Protein AF-A0A2J8A363-F1 (afdb_monomer_lite)

Secondary structure (DSSP, 8-state):
-----HHHHHHHHHHHHHHHHHHTT-S-EEEEEE-TT--HHHHHHHHHTT--EEEES-HHHHHHHGGGS-TT-EEEE-S---GGGHHHHHHH-TTEEEEEEE--HHHHHHHHHHHHHTT-SSPEEEEEEB-TT--TTS-SB-TTTHHHHHHHHHHH-TTEEEEEEE----TTS---HHHHHHHHHHHHHHHHHHT--GGGSEEEE--TTTHHHHHTTT-TTSHHHHHHHSS---HHHHHHHHHHHHHHHHHHHHHHHHHHHS---TT-EEESSTT-HHHHHHHHHHHHHHHTT-TTTHHHHHTGGGGS-GGGEEESSGGG-HHHHTT--GGGTHHHHHHHHHHHHHHHHHHHHHHHHHHHH-HHHHHHHHHHHHHHHHHHHTSTTTT--S-S---HHHHHHHHHHHHHHHHHHHHHHHHHHHHHHHHHHHHHHSS-TTTHHHHHHHHHHHHHHHHHHHHHHHHH--SHHHHHHHHHHHHHHGGGGGGG-PPPHHHHHHTT-HHHHHHHHHHHHHHTT-S--PPEEE-TTS-EEEPPPHHHHHHHHHHHTSPPPPPP-----------------------------------------PPPPPP-PPPPP-----PPP---PPPPHHHHHTSHHHHHHHHHHHHHHHHHHHHHHHHHHGGGGSSS-HHHHHHHHHHHHHHHHHHHHHHHHHH-HHHHHHHHHHHHHHHHHHHHHS-SSHHHHHHHHHHHHHHHHHHHHHHHHHHHHS-HHHHHHHHHHHHHHHHHHHHHHHHHHHHHHHTT-TTHHHHHHHHHHHHHHHHHHHTSPP-TT-----SHHHHHHHHHHHHHTTTS-----HHHHHHHHHHHHHHS-GGGG--EEEE---------

Foldseek 3Di:
DDDDALLNLFVVLVVLLVVLCVVQVFPDWDWEFECEPHDLVSVVSVVVSPDQHYEYADLVVCLVNQVVDDPSRAYEYDHADDLVCLLVCLQRHPRHQEYEDAADLSSLVSNLVSNVVSVDPAAHEYAFEEPLPPDPVDGGYHLVCLLVNLVCNVPVRPSYDHAAYEYDADPVLCRDLSSLVSRLVSLVVNCVSVVHDSQSHKYWDDFLSCVSVSSNPPPVVCNLLCVLPAFDDFPLLVLLLVLLLLLLLLLLQLLCLLLQQADDDLPFKAFPDCPPPLRVVLVVLQVVVVVVPDPVCSVVSSCSCLPPDPNGMATNCQQLHPCSWLVCDRVNVVLSLLLSLLLLLLQLVLLVPLVVVCLPPFLLVLLLVLLLLLLVLLLVLLDCQLPTGDPDDDDPVVVVSSVVSSVSSSVSSSNSSSSSNSNNVSSLVQSLLSGHPVCSLVSNLSSNLSNLVSLLVLLVLCVVPSRSSSSSNVSSVSSVVSNVSSVSGQTRLVSCVVVVNNVSSVVSSLVSSVSRPSPDGFDWDADPVGDTDGDPDVVVVVVVVVVVPPDDDDDDDDDDDDDDDDDDDDDDDDDDDDDDDDDDDDDDDDDDDDDDDDDDDDDDDDDDDDDDDDDDDDDDDAQDLVNLCVDPVSVLQLVLLLLLLLLLLLLQLQLLSCLSVAPDDSSVLSNLLSVLQVVLSVVLVVPCLPPFLLCLLLVLLLQLLVLLLVLLVDDHDPSNSVSSSSNNSSSSNSNSSSLVVLQLLDAPSCSVVSSSSSNSSNSVSSSCNSVQQVVCVVVVVHSNRSSNVSSVSSVVSSVSSVPDDTSRPPDHHHGPVVSVVVVVVVVVCVVDVDPDDPVVVVVVVVVVVVVPDPSSTIGRMMRHDDDPDDDD

Organism: NCBI:txid47790

InterPro domains:
  IPR001608 Alanine racemase, N-terminal [PF01168] (10-214)
  IPR005828 Major facilitator, sugar transporter-like [PF00083] (337-512)
  IPR011078 Pyridoxal phosphate homeostasis protein [MF_02087] (8-231)
  IPR011078 Pyridoxal phosphate homeostasis protein [PS01211] (75-89)
  IPR011078 Pyridoxal phosphate homeostasis protein [PTHR10146] (5-216)
  IPR011078 Pyridoxal phosphate homeostasis protein [TIGR00044] (10-215)
  IPR011701 Major facilitator superfamily [PF07690] (638-810)
  IPR020846 Major facilitator superfamily domain [PS50850] (286-809)
  IPR029066 PLP-binding barrel [G3DSA:3.20.20.10] (1-218)
  IPR029066 PLP-binding barrel [SSF51419] (6-215)
  IPR036259 MFS transporter superfamily [G3DSA:1.20.1250.20] (314-821)
  IPR036259 MFS transporter superfamily [SSF103473] (334-807)

Structure (mmCIF, N/CA/C/O backbone):
data_AF-A0A2J8A363-F1
#
_entry.id   AF-A0A2J8A363-F1
#
loop_
_atom_site.group_PDB
_atom_site.id
_atom_site.type_symbol
_atom_site.label_atom_id
_atom_site.label_alt_id
_atom_site.label_comp_id
_atom_site.label_asym_id
_atom_site.label_entity_id
_atom_site.label_seq_id
_atom_site.pdbx_PDB_ins_code
_atom_site.Cartn_x
_atom_site.Cartn_y
_atom_site.Cartn_z
_atom_site.occupancy
_atom_site.B_iso_or_equiv
_atom_site.auth_seq_id
_atom_site.auth_comp_id
_atom_site.auth_asym_id
_atom_site.auth_atom_id
_atom_site.pdbx_PDB_model_num
ATOM 1 N N . MET A 1 1 ? -7.528 1.559 -42.528 1.00 31.50 1 MET A N 1
ATOM 2 C CA . MET A 1 1 ? -6.418 2.535 -42.470 1.00 31.50 1 MET A CA 1
ATOM 3 C C . MET A 1 1 ? -5.769 2.551 -43.843 1.00 31.50 1 MET A C 1
ATOM 5 O O . MET A 1 1 ? -5.658 1.481 -44.422 1.00 31.50 1 MET A O 1
ATOM 9 N N . ALA A 1 2 ? -5.464 3.729 -44.393 1.00 33.03 2 ALA A N 1
ATOM 10 C CA . ALA A 1 2 ? -4.837 3.859 -45.708 1.00 33.03 2 ALA A CA 1
ATOM 11 C C . ALA A 1 2 ? -3.410 3.292 -45.678 1.00 33.03 2 ALA A C 1
ATOM 13 O O . ALA A 1 2 ? -2.683 3.526 -44.712 1.00 33.03 2 ALA A O 1
ATOM 14 N N . ASP A 1 3 ? -3.056 2.542 -46.718 1.00 41.78 3 ASP A N 1
ATOM 15 C CA . ASP A 1 3 ? -1.740 1.945 -46.937 1.00 41.78 3 ASP A CA 1
ATOM 16 C C . ASP A 1 3 ? -0.675 3.060 -46.918 1.00 41.78 3 ASP A C 1
ATOM 18 O O . ASP A 1 3 ? -0.678 3.946 -47.776 1.00 41.78 3 ASP A O 1
ATOM 22 N N . ARG A 1 4 ? 0.166 3.117 -45.876 1.00 57.66 4 ARG A N 1
ATOM 23 C CA . ARG A 1 4 ? 1.253 4.109 -45.796 1.00 57.66 4 ARG A CA 1
ATOM 24 C C . ARG A 1 4 ? 2.393 3.620 -46.685 1.00 57.66 4 ARG A C 1
ATOM 26 O O . ARG A 1 4 ? 2.929 2.545 -46.437 1.00 57.66 4 ARG A O 1
ATOM 33 N N . THR A 1 5 ? 2.772 4.414 -47.683 1.00 73.62 5 THR A N 1
ATOM 34 C CA . THR A 1 5 ? 3.868 4.074 -48.602 1.00 73.62 5 THR A CA 1
ATOM 35 C C . THR A 1 5 ? 5.231 4.113 -47.887 1.00 73.62 5 THR A C 1
ATOM 37 O O . THR A 1 5 ? 5.387 4.794 -46.863 1.00 73.62 5 THR A O 1
ATOM 40 N N . VAL A 1 6 ? 6.229 3.383 -48.399 1.00 74.69 6 VAL A N 1
ATOM 41 C CA . VAL A 1 6 ? 7.568 3.273 -47.784 1.00 74.69 6 VAL A CA 1
ATOM 42 C C . VAL A 1 6 ? 8.252 4.640 -47.696 1.00 74.69 6 VAL A C 1
ATOM 44 O O . VAL A 1 6 ? 8.905 4.941 -46.695 1.00 74.69 6 VAL A O 1
ATOM 47 N N . ALA A 1 7 ? 8.039 5.508 -48.688 1.00 73.19 7 ALA A N 1
ATOM 48 C CA . ALA A 1 7 ? 8.581 6.864 -48.706 1.00 73.19 7 ALA A CA 1
ATOM 49 C C . ALA A 1 7 ? 8.109 7.717 -47.511 1.00 73.19 7 ALA A C 1
ATOM 51 O O . ALA A 1 7 ? 8.906 8.442 -46.913 1.00 73.19 7 ALA A O 1
ATOM 52 N N . VAL A 1 8 ? 6.834 7.606 -47.120 1.00 74.88 8 VAL A N 1
ATOM 53 C CA . VAL A 1 8 ? 6.274 8.359 -45.982 1.00 74.88 8 VAL A CA 1
ATOM 54 C C . VAL A 1 8 ? 6.848 7.853 -44.658 1.00 74.88 8 VAL A C 1
ATOM 56 O O . VAL A 1 8 ? 7.204 8.653 -43.794 1.00 74.88 8 VAL A O 1
ATOM 59 N N . ALA A 1 9 ? 6.986 6.533 -44.504 1.00 74.56 9 ALA A N 1
ATOM 60 C CA . ALA A 1 9 ? 7.586 5.937 -43.310 1.00 74.56 9 ALA A CA 1
ATOM 61 C C . ALA A 1 9 ? 9.069 6.322 -43.156 1.00 74.56 9 ALA A C 1
ATOM 63 O O . ALA A 1 9 ? 9.520 6.644 -42.057 1.00 74.56 9 ALA A O 1
ATOM 64 N N . LEU A 1 10 ? 9.819 6.350 -44.261 1.00 79.88 10 LEU A N 1
ATOM 65 C CA . LEU A 1 10 ? 11.217 6.775 -44.270 1.00 79.88 10 LEU A CA 1
ATOM 66 C C . LEU A 1 10 ? 11.376 8.244 -43.846 1.00 79.88 10 LEU A C 1
ATOM 68 O O . LEU A 1 10 ? 12.250 8.557 -43.038 1.00 79.88 10 LEU A O 1
ATOM 72 N N . GLN A 1 11 ? 10.528 9.141 -44.358 1.00 80.31 11 GLN A N 1
ATOM 73 C CA . GLN A 1 11 ? 10.556 10.561 -43.990 1.00 80.31 11 GLN A CA 1
ATOM 74 C C . GLN A 1 11 ? 10.244 10.789 -42.506 1.00 80.31 11 GLN A C 1
ATOM 76 O O . GLN A 1 11 ? 10.909 11.605 -41.864 1.00 80.31 11 GLN A O 1
ATOM 81 N N . ASP A 1 12 ? 9.282 10.050 -41.949 1.00 80.00 12 ASP A N 1
ATOM 82 C CA . ASP A 1 12 ? 8.951 10.110 -40.523 1.00 80.00 12 ASP A CA 1
ATOM 83 C C . ASP A 1 12 ? 10.157 9.721 -39.655 1.00 80.00 12 ASP A C 1
ATOM 85 O O . ASP A 1 12 ? 10.563 10.474 -38.765 1.00 80.00 12 ASP A O 1
ATOM 89 N N . VAL A 1 13 ? 10.819 8.608 -39.982 1.00 78.88 13 VAL A N 1
ATOM 90 C CA . VAL A 1 13 ? 12.004 8.147 -39.246 1.00 78.88 13 VAL A CA 1
ATOM 91 C C . VAL A 1 13 ? 13.179 9.112 -39.389 1.00 78.88 13 VAL A C 1
ATOM 93 O O . VAL A 1 13 ? 13.802 9.452 -38.385 1.00 78.88 13 VAL A O 1
ATOM 96 N N . LEU A 1 14 ? 13.450 9.636 -40.587 1.00 81.00 14 LEU A N 1
ATOM 97 C CA . LEU A 1 14 ? 14.482 10.663 -40.783 1.00 81.00 14 LEU A CA 1
ATOM 98 C C . LEU A 1 14 ? 14.213 11.918 -39.938 1.00 81.00 14 LEU A C 1
ATOM 100 O O . LEU A 1 14 ? 15.146 12.487 -39.365 1.00 81.00 14 LEU A O 1
ATOM 104 N N . SER A 1 15 ? 12.947 12.332 -39.816 1.00 81.88 15 SER A N 1
ATOM 105 C CA . SER A 1 15 ? 12.561 13.480 -38.991 1.00 81.88 15 SER A CA 1
ATOM 106 C C . SER A 1 15 ? 12.807 13.229 -37.497 1.00 81.88 15 SER A C 1
ATOM 108 O O . SER A 1 15 ? 13.371 14.087 -36.814 1.00 81.88 15 SER A O 1
ATOM 110 N N . ARG A 1 16 ? 12.475 12.030 -37.001 1.00 81.44 16 ARG A N 1
ATOM 111 C CA . ARG A 1 16 ? 12.703 11.616 -35.608 1.00 81.44 16 ARG A CA 1
ATOM 112 C C . ARG A 1 16 ? 14.188 11.481 -35.289 1.00 81.44 16 ARG A C 1
ATOM 114 O O . ARG A 1 16 ? 14.630 11.964 -34.249 1.00 81.44 16 ARG A O 1
ATOM 121 N N . VAL A 1 17 ? 14.970 10.898 -36.201 1.00 79.06 17 VAL A N 1
ATOM 122 C CA . VAL A 1 17 ? 16.433 10.804 -36.084 1.00 79.06 17 VAL A CA 1
ATOM 123 C C . VAL A 1 17 ? 17.048 12.197 -35.993 1.00 79.06 17 VAL A C 1
ATOM 125 O O . VAL A 1 17 ? 17.862 12.440 -35.105 1.00 79.06 17 VAL A O 1
ATOM 128 N N . LYS A 1 18 ? 16.623 13.137 -36.848 1.00 81.19 18 LYS A N 1
ATOM 129 C CA . LYS A 1 18 ? 17.110 14.522 -36.814 1.00 81.19 18 LYS A CA 1
ATOM 130 C C . LYS A 1 18 ? 16.808 15.204 -35.476 1.00 81.19 18 LYS A C 1
ATOM 132 O O . LYS A 1 18 ? 17.709 15.777 -34.875 1.00 81.19 18 LYS A O 1
ATOM 137 N N . GLN A 1 19 ? 15.577 15.093 -34.977 1.00 80.19 19 GLN A N 1
ATOM 138 C CA . GLN A 1 19 ? 15.199 15.671 -33.681 1.00 80.19 19 GLN A CA 1
ATOM 139 C C . GLN A 1 19 ? 15.979 15.052 -32.513 1.00 80.19 19 GLN A C 1
ATOM 141 O O . GLN A 1 19 ? 16.395 15.765 -31.602 1.00 80.19 19 GLN A O 1
ATOM 146 N N . ALA A 1 20 ? 16.174 13.731 -32.519 1.00 73.56 20 ALA A N 1
ATOM 147 C CA . ALA A 1 20 ? 16.943 13.040 -31.489 1.00 73.56 20 ALA A CA 1
ATOM 148 C C . ALA A 1 20 ? 18.429 13.438 -31.528 1.00 73.56 20 ALA A C 1
ATOM 150 O O . ALA A 1 20 ? 19.021 13.691 -30.481 1.00 73.56 20 ALA A O 1
ATOM 151 N N . ALA A 1 21 ? 19.008 13.568 -32.725 1.00 73.88 21 ALA A N 1
ATOM 152 C CA . ALA A 1 21 ? 20.378 14.032 -32.920 1.00 73.88 21 ALA A CA 1
ATOM 153 C C . ALA A 1 21 ? 20.579 15.474 -32.424 1.00 73.88 21 ALA A C 1
ATOM 155 O O . ALA A 1 21 ? 21.535 15.738 -31.698 1.00 73.88 21 ALA A O 1
ATOM 156 N N . GLU A 1 22 ? 19.652 16.384 -32.748 1.00 76.38 22 GLU A N 1
ATOM 157 C CA . GLU A 1 22 ? 19.677 17.779 -32.287 1.00 76.38 22 GLU A CA 1
ATOM 158 C C . GLU A 1 22 ? 19.607 17.875 -30.756 1.00 76.38 22 GLU A C 1
ATOM 160 O O . GLU A 1 22 ? 20.394 18.601 -30.151 1.00 76.38 22 GLU A O 1
ATOM 165 N N . ARG A 1 23 ? 18.718 17.102 -30.111 1.00 70.25 23 ARG A N 1
ATOM 166 C CA . ARG A 1 23 ? 18.613 17.053 -28.640 1.00 70.25 23 ARG A CA 1
ATOM 167 C C . ARG A 1 23 ? 19.884 16.532 -27.974 1.00 70.25 23 ARG A C 1
ATOM 169 O O . ARG A 1 23 ? 20.234 17.013 -26.905 1.00 70.25 23 ARG A O 1
ATOM 176 N N . ALA A 1 24 ? 20.554 15.572 -28.605 1.00 63.62 24 ALA A N 1
ATOM 177 C CA . ALA A 1 24 ? 21.798 14.987 -28.115 1.00 63.62 24 ALA A CA 1
ATOM 178 C C . ALA A 1 24 ? 23.052 15.804 -28.490 1.00 63.62 24 ALA A C 1
ATOM 180 O O . ALA A 1 24 ? 24.164 15.375 -28.195 1.00 63.62 24 ALA A O 1
ATOM 181 N N . GLY A 1 25 ? 22.912 16.944 -29.182 1.00 63.28 25 GLY A N 1
ATOM 182 C CA . GLY A 1 25 ? 24.051 17.750 -29.639 1.00 63.28 25 GLY A CA 1
ATOM 183 C C . GLY A 1 25 ? 24.936 17.054 -30.683 1.00 63.28 25 GLY A C 1
ATOM 184 O O . GLY A 1 25 ? 26.102 17.412 -30.842 1.00 63.28 25 GLY A O 1
ATOM 185 N N . ARG A 1 26 ? 24.410 16.052 -31.401 1.00 66.69 26 ARG A N 1
ATOM 186 C CA . ARG A 1 26 ? 25.168 15.240 -32.363 1.00 66.69 26 ARG A CA 1
ATOM 187 C C . ARG A 1 26 ? 25.042 15.801 -33.774 1.00 66.69 26 ARG A C 1
ATOM 189 O O . ARG A 1 26 ? 23.958 15.848 -34.345 1.00 66.69 26 ARG A O 1
ATOM 196 N N . ALA A 1 27 ? 26.176 16.183 -34.357 1.00 54.50 27 ALA A N 1
ATOM 197 C CA . ALA A 1 27 ? 26.213 16.816 -35.674 1.00 54.50 27 ALA A CA 1
ATOM 198 C C . ALA A 1 27 ? 26.022 15.837 -36.851 1.00 54.50 27 ALA A C 1
ATOM 200 O O . ALA A 1 27 ? 25.611 16.274 -37.924 1.00 54.50 27 ALA A O 1
ATOM 201 N N . GLN A 1 28 ? 26.325 14.537 -36.691 1.00 66.06 28 GLN A N 1
ATOM 202 C CA . GLN A 1 28 ? 26.264 13.558 -37.788 1.00 66.06 28 GLN A CA 1
ATOM 203 C C . GLN A 1 28 ? 25.742 12.194 -37.330 1.00 66.06 28 GLN A C 1
ATOM 205 O O . GLN A 1 28 ? 26.321 11.540 -36.465 1.00 66.06 28 GLN A O 1
ATOM 210 N N . VAL A 1 29 ? 24.638 11.768 -37.946 1.00 76.69 29 VAL A N 1
ATOM 211 C CA . VAL A 1 29 ? 23.947 10.509 -37.667 1.00 76.69 29 VAL A CA 1
ATOM 212 C C . VAL A 1 29 ? 23.591 9.846 -38.996 1.00 76.69 29 VAL A C 1
ATOM 214 O O . VAL A 1 29 ? 22.963 10.478 -39.847 1.00 76.69 29 VAL A O 1
ATOM 217 N N . ARG A 1 30 ? 24.000 8.587 -39.198 1.00 84.38 30 ARG A N 1
ATOM 218 C CA . ARG A 1 30 ? 23.746 7.836 -40.438 1.00 84.38 30 ARG A CA 1
ATOM 219 C C . ARG A 1 30 ? 22.626 6.825 -40.234 1.00 84.38 30 ARG A C 1
ATOM 221 O O . ARG A 1 30 ? 22.741 5.944 -39.389 1.00 84.38 30 ARG A O 1
ATOM 228 N N . LEU A 1 31 ? 21.587 6.927 -41.057 1.00 85.00 31 LEU A N 1
ATOM 229 C CA . LEU A 1 31 ? 20.489 5.969 -41.117 1.00 85.00 31 LEU A CA 1
ATOM 230 C C . LEU A 1 31 ? 20.816 4.826 -42.090 1.00 85.00 31 LEU A C 1
ATOM 232 O O . LEU A 1 31 ? 20.974 5.070 -43.288 1.00 85.00 31 LEU A O 1
ATOM 236 N N . VAL A 1 32 ? 20.846 3.585 -41.605 1.00 85.81 32 VAL A N 1
ATOM 237 C CA . VAL A 1 32 ? 20.904 2.373 -42.437 1.00 85.81 32 VAL A CA 1
ATOM 238 C C . VAL A 1 32 ? 19.498 1.767 -42.536 1.00 85.81 32 VAL A C 1
ATOM 240 O O . VAL A 1 32 ? 18.895 1.405 -41.522 1.00 85.81 32 VAL A O 1
ATOM 243 N N . ALA A 1 33 ? 18.951 1.674 -43.753 1.00 85.81 33 ALA A N 1
ATOM 244 C CA . ALA A 1 33 ? 17.621 1.109 -43.998 1.00 85.81 33 ALA A CA 1
ATOM 245 C C . ALA A 1 33 ? 17.704 -0.416 -44.168 1.00 85.81 33 ALA A C 1
ATOM 247 O O . ALA A 1 33 ? 18.411 -0.904 -45.048 1.00 85.81 33 ALA A O 1
ATOM 248 N N . VAL A 1 34 ? 17.001 -1.178 -43.329 1.00 85.75 34 VAL A N 1
ATOM 249 C CA . VAL A 1 34 ? 17.110 -2.645 -43.298 1.00 85.75 34 VAL A CA 1
ATOM 250 C C . VAL A 1 34 ? 16.150 -3.276 -44.308 1.00 85.75 34 VAL A C 1
ATOM 252 O O . VAL A 1 34 ? 14.951 -3.024 -44.278 1.00 85.75 34 VAL A O 1
ATOM 255 N N . SER A 1 35 ? 16.674 -4.126 -45.188 1.00 84.31 35 SER A N 1
ATOM 256 C CA . SER A 1 35 ? 15.953 -4.661 -46.354 1.00 84.31 35 SER A CA 1
ATOM 257 C C . SER A 1 35 ? 15.455 -6.106 -46.225 1.00 84.31 35 SER A C 1
ATOM 259 O O . SER A 1 35 ? 14.740 -6.584 -47.114 1.00 84.31 35 SER A O 1
ATOM 261 N N . LYS A 1 36 ? 15.764 -6.791 -45.115 1.00 81.31 36 LYS A N 1
ATOM 262 C CA . LYS A 1 36 ? 15.378 -8.192 -44.868 1.00 81.31 36 LYS A CA 1
ATOM 263 C C . LYS A 1 36 ? 13.883 -8.409 -45.110 1.00 81.31 36 LYS A C 1
ATOM 265 O O . LYS A 1 36 ? 13.064 -7.622 -44.632 1.00 81.31 36 LYS A O 1
ATOM 270 N N . THR A 1 37 ? 13.502 -9.483 -45.800 1.00 78.75 37 THR A N 1
ATOM 271 C CA . THR A 1 37 ? 12.094 -9.852 -46.076 1.00 78.75 37 THR A CA 1
ATOM 272 C C . THR A 1 37 ? 11.285 -8.839 -46.903 1.00 78.75 37 THR A C 1
ATOM 274 O O . THR A 1 37 ? 10.077 -9.012 -47.069 1.00 78.75 37 THR A O 1
ATOM 277 N N . LYS A 1 38 ? 11.914 -7.777 -47.431 1.00 80.81 38 LYS A N 1
ATOM 278 C CA . LYS A 1 38 ? 11.252 -6.773 -48.277 1.00 80.81 38 LYS A CA 1
ATOM 279 C C . LYS A 1 38 ? 11.517 -7.018 -49.761 1.00 80.81 38 LYS A C 1
ATOM 281 O O . LYS A 1 38 ? 12.641 -7.385 -50.118 1.00 80.81 38 LYS A O 1
ATOM 286 N N . PRO A 1 39 ? 10.501 -6.816 -50.617 1.00 82.88 39 PRO A N 1
ATOM 287 C CA . PRO A 1 39 ? 10.638 -6.997 -52.054 1.00 82.88 39 PRO A CA 1
ATOM 288 C C . PRO A 1 39 ? 11.412 -5.820 -52.676 1.00 82.88 39 PRO A C 1
ATOM 290 O O . PRO A 1 39 ? 11.498 -4.745 -52.078 1.00 82.88 39 PRO A O 1
ATOM 293 N N . VAL A 1 40 ? 11.996 -6.017 -53.863 1.00 85.56 40 VAL A N 1
ATOM 294 C CA . VAL A 1 40 ? 12.874 -5.025 -54.521 1.00 85.56 40 VAL A CA 1
ATOM 295 C C . VAL A 1 40 ? 12.144 -3.705 -54.775 1.00 85.56 40 VAL A C 1
ATOM 297 O O . VAL A 1 40 ? 12.739 -2.640 -54.643 1.00 85.56 40 VAL A O 1
ATOM 300 N N . GLU A 1 41 ? 10.842 -3.754 -55.047 1.00 83.75 41 GLU A N 1
ATOM 301 C CA . GLU A 1 41 ? 9.996 -2.586 -55.295 1.00 83.75 41 GLU A CA 1
ATOM 302 C C . GLU A 1 41 ? 9.966 -1.638 -54.087 1.00 83.75 41 GLU A C 1
ATOM 304 O O . GLU A 1 41 ? 10.048 -0.423 -54.250 1.00 83.75 41 GLU A O 1
ATOM 309 N N . ALA A 1 42 ? 9.932 -2.183 -52.866 1.00 82.06 42 ALA A N 1
ATOM 310 C CA . ALA A 1 42 ? 9.963 -1.389 -51.638 1.00 82.06 42 ALA A CA 1
ATOM 311 C C . ALA A 1 42 ? 11.329 -0.712 -51.421 1.00 82.06 42 ALA A C 1
ATOM 313 O O . ALA A 1 42 ? 11.401 0.404 -50.903 1.00 82.06 42 ALA A O 1
ATOM 314 N N . LEU A 1 43 ? 12.421 -1.371 -51.825 1.00 84.50 43 LEU A N 1
ATOM 315 C CA . LEU A 1 43 ? 13.767 -0.792 -51.772 1.00 84.50 43 LEU A CA 1
ATOM 316 C C . LEU A 1 43 ? 13.932 0.301 -52.832 1.00 84.50 43 LEU A C 1
ATOM 318 O O . LEU A 1 43 ? 14.541 1.329 -52.543 1.00 84.50 43 LEU A O 1
ATOM 322 N N . GLN A 1 44 ? 13.366 0.100 -54.025 1.00 84.38 44 GLN A N 1
ATOM 323 C CA . GLN A 1 44 ? 13.356 1.104 -55.083 1.00 84.38 44 GLN A CA 1
ATOM 324 C C . GLN A 1 44 ? 12.570 2.348 -54.648 1.00 84.38 44 GLN A C 1
ATOM 326 O O . GLN A 1 44 ? 13.063 3.457 -54.816 1.00 84.38 44 GLN A O 1
ATOM 331 N N . GLU A 1 45 ? 11.421 2.184 -53.983 1.00 83.62 45 GLU A N 1
ATOM 332 C CA . GLU A 1 45 ? 10.656 3.313 -53.436 1.00 83.62 45 GLU A CA 1
ATOM 333 C C . GLU A 1 45 ? 11.461 4.105 -52.385 1.00 83.62 45 GLU A C 1
ATOM 335 O O . GLU A 1 45 ? 11.500 5.336 -52.414 1.00 83.62 45 GLU A O 1
ATOM 340 N N . ALA A 1 46 ? 12.161 3.414 -51.476 1.00 84.06 46 ALA A N 1
ATOM 341 C CA . ALA A 1 46 ? 13.047 4.062 -50.504 1.00 84.06 46 ALA A CA 1
ATOM 342 C C . ALA A 1 46 ? 14.242 4.766 -51.178 1.00 84.06 46 ALA A C 1
ATOM 344 O O . ALA A 1 46 ? 14.660 5.843 -50.743 1.00 84.06 46 ALA A O 1
ATOM 345 N N . TYR A 1 47 ? 14.789 4.172 -52.243 1.00 87.31 47 TYR A N 1
ATOM 346 C CA . TYR A 1 47 ? 15.865 4.757 -53.040 1.00 87.31 47 TYR A CA 1
ATOM 347 C C . TYR A 1 47 ? 15.411 6.036 -53.753 1.00 87.31 47 TYR A C 1
ATOM 349 O O . TYR A 1 47 ? 16.101 7.061 -53.689 1.00 87.31 47 TYR A O 1
ATOM 357 N N . ASP A 1 48 ? 14.236 6.005 -54.380 1.00 86.19 48 ASP A N 1
ATOM 358 C CA . ASP A 1 48 ? 13.637 7.151 -55.065 1.00 86.19 48 ASP A CA 1
ATOM 359 C C . ASP A 1 48 ? 13.316 8.281 -54.070 1.00 86.19 48 ASP A C 1
ATOM 361 O O . ASP A 1 48 ? 13.454 9.460 -54.395 1.00 86.19 48 ASP A O 1
ATOM 365 N N . ALA A 1 49 ? 13.004 7.931 -52.816 1.00 83.44 49 ALA A N 1
ATOM 366 C CA . ALA A 1 49 ? 12.844 8.863 -51.698 1.00 83.44 49 ALA A CA 1
ATOM 367 C C . ALA A 1 49 ? 14.171 9.412 -51.120 1.00 83.44 49 ALA A C 1
ATOM 369 O O . ALA A 1 49 ? 14.151 10.198 -50.171 1.00 83.44 49 ALA A O 1
ATOM 370 N N . GLY A 1 50 ? 15.323 9.036 -51.687 1.00 86.19 50 GLY A N 1
ATOM 371 C CA . GLY A 1 50 ? 16.641 9.587 -51.349 1.00 86.19 50 GLY A CA 1
ATOM 372 C C . GLY A 1 50 ? 17.516 8.708 -50.451 1.00 86.19 50 GLY A C 1
ATOM 373 O O . GLY A 1 50 ? 18.662 9.078 -50.189 1.00 86.19 50 GLY A O 1
ATOM 374 N N . GLN A 1 51 ? 17.048 7.535 -50.008 1.00 88.31 51 GLN A N 1
ATOM 375 C CA . GLN A 1 51 ? 17.889 6.609 -49.245 1.00 88.31 51 GLN A CA 1
ATOM 376 C C . GLN A 1 51 ? 18.985 6.024 -50.144 1.00 88.31 51 GLN A C 1
ATOM 378 O O . GLN A 1 51 ? 18.746 5.640 -51.289 1.00 88.31 51 GLN A O 1
ATOM 383 N N . ARG A 1 52 ? 20.216 5.950 -49.633 1.00 89.38 52 ARG A N 1
ATOM 384 C CA . ARG A 1 52 ? 21.354 5.359 -50.361 1.00 89.38 52 ARG A CA 1
ATOM 385 C C . ARG A 1 52 ? 22.052 4.235 -49.610 1.00 89.38 52 ARG A C 1
ATOM 387 O O . ARG A 1 52 ? 22.726 3.434 -50.248 1.00 89.38 52 ARG A O 1
ATOM 394 N N . VAL A 1 53 ? 21.896 4.162 -48.288 1.00 89.44 53 VAL A N 1
ATOM 395 C CA . VAL A 1 53 ? 22.565 3.166 -47.440 1.00 89.44 53 VAL A CA 1
ATOM 396 C C . VAL A 1 53 ? 21.568 2.091 -47.020 1.00 89.44 53 VAL A C 1
ATOM 398 O O . VAL A 1 53 ? 20.601 2.387 -46.314 1.00 89.44 53 VAL A O 1
ATOM 401 N N . PHE A 1 54 ? 21.802 0.850 -47.436 1.00 88.88 54 PHE A N 1
ATOM 402 C CA . PHE A 1 54 ? 20.912 -0.274 -47.143 1.00 88.88 54 PHE A CA 1
ATOM 403 C C . PHE A 1 54 ? 21.653 -1.388 -46.408 1.00 88.88 54 PHE A C 1
ATOM 405 O O . PHE A 1 54 ? 22.776 -1.745 -46.764 1.00 88.88 54 PHE A O 1
ATOM 412 N N . GLY A 1 55 ? 21.007 -1.932 -45.380 1.00 88.38 55 GLY A N 1
ATOM 413 C CA . GLY A 1 55 ? 21.468 -3.074 -44.601 1.00 88.38 55 GLY A CA 1
ATOM 414 C C . GLY A 1 55 ? 20.720 -4.344 -44.997 1.00 88.38 55 GLY A C 1
ATOM 415 O O . GLY A 1 55 ? 19.498 -4.311 -45.156 1.00 88.38 55 GLY A O 1
ATOM 416 N N . GLU A 1 56 ? 21.416 -5.470 -45.134 1.00 87.50 56 GLU A N 1
ATOM 417 C CA . GLU A 1 56 ? 20.782 -6.777 -45.361 1.00 87.50 56 GLU A CA 1
ATOM 418 C C . GLU A 1 56 ? 21.384 -7.863 -44.456 1.00 87.50 56 GLU A C 1
ATOM 420 O O . GLU A 1 56 ? 22.580 -7.862 -44.143 1.00 87.50 56 GLU A O 1
ATOM 425 N N . ASN A 1 57 ? 20.516 -8.775 -44.009 1.00 87.19 57 ASN A N 1
ATOM 426 C CA . ASN A 1 57 ? 20.829 -9.817 -43.036 1.00 87.19 57 ASN A CA 1
ATOM 427 C C . ASN A 1 57 ? 21.179 -11.145 -43.716 1.00 87.19 57 ASN A C 1
ATOM 429 O O . ASN A 1 57 ? 21.976 -11.923 -43.187 1.00 87.19 57 ASN A O 1
ATOM 433 N N . TYR A 1 58 ? 20.568 -11.434 -44.867 1.00 85.38 58 TYR A N 1
ATOM 434 C CA . TYR A 1 58 ? 20.708 -12.721 -45.541 1.00 85.38 58 TYR A CA 1
ATOM 435 C C . TYR A 1 58 ? 21.530 -12.591 -46.821 1.00 85.38 58 TYR A C 1
ATOM 437 O O . TYR A 1 58 ? 21.190 -11.834 -47.721 1.00 85.38 58 TYR A O 1
ATOM 445 N N . VAL A 1 59 ? 22.592 -13.400 -46.935 1.00 86.56 59 VAL A N 1
ATOM 446 C CA . VAL A 1 59 ? 23.487 -13.393 -48.109 1.00 86.56 59 VAL A CA 1
ATOM 447 C C . VAL A 1 59 ? 22.725 -13.610 -49.418 1.00 86.56 59 VAL A C 1
ATOM 449 O O . VAL A 1 59 ? 23.006 -12.917 -50.383 1.00 86.56 59 VAL A O 1
ATOM 452 N N . GLN A 1 60 ? 21.768 -14.543 -49.462 1.00 85.88 60 GLN A N 1
ATOM 453 C CA . GLN A 1 60 ? 21.038 -14.825 -50.706 1.00 85.88 60 GLN A CA 1
ATOM 454 C C . GLN A 1 60 ? 20.126 -13.663 -51.107 1.00 85.88 60 GLN A C 1
ATOM 456 O O . GLN A 1 60 ? 20.211 -13.203 -52.236 1.00 85.88 60 GLN A O 1
ATOM 461 N N . GLU A 1 61 ? 19.357 -13.107 -50.163 1.00 86.75 61 GLU A N 1
ATOM 462 C CA . GLU A 1 61 ? 18.539 -11.918 -50.440 1.00 86.75 61 GLU A CA 1
ATOM 463 C C . GLU A 1 61 ? 19.398 -10.737 -50.907 1.00 86.75 61 GLU A C 1
ATOM 465 O O . GLU A 1 61 ? 19.005 -10.017 -51.819 1.00 86.75 61 GLU A O 1
ATOM 470 N N . MET A 1 62 ? 20.592 -10.559 -50.332 1.00 85.56 62 MET A N 1
ATOM 471 C CA . MET A 1 62 ? 21.527 -9.524 -50.773 1.00 85.56 62 MET A CA 1
ATOM 472 C C . MET A 1 62 ? 21.985 -9.748 -52.222 1.00 85.56 62 MET A C 1
ATOM 474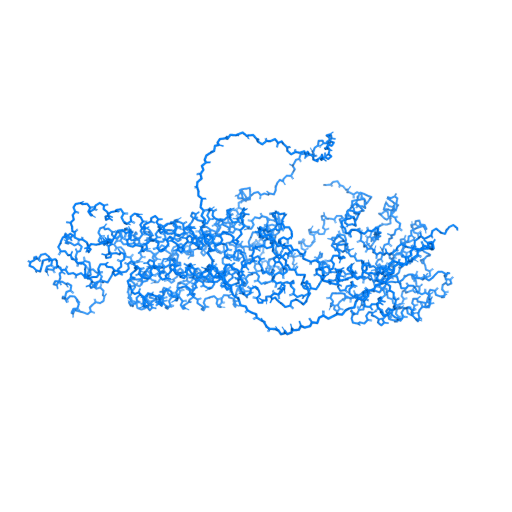 O O . MET A 1 62 ? 21.979 -8.803 -53.008 1.00 85.56 62 MET A O 1
ATOM 478 N N . LEU A 1 63 ? 22.359 -10.980 -52.583 1.00 87.50 63 LEU A N 1
ATOM 479 C CA . LEU A 1 63 ? 22.806 -11.330 -53.938 1.00 87.50 63 LEU A CA 1
ATOM 480 C C . LEU A 1 63 ? 21.688 -11.206 -54.982 1.00 87.50 63 LEU A C 1
ATOM 482 O O . LEU A 1 63 ? 21.975 -10.857 -56.124 1.00 87.50 63 LEU A O 1
ATOM 486 N N . ASP A 1 64 ? 20.437 -11.438 -54.587 1.00 87.00 64 ASP A N 1
ATOM 487 C CA . ASP A 1 64 ? 19.273 -11.300 -55.466 1.00 87.00 64 ASP A CA 1
ATOM 488 C C . ASP A 1 64 ? 18.866 -9.826 -55.653 1.00 87.00 64 ASP A C 1
ATOM 490 O O . ASP A 1 64 ? 18.541 -9.398 -56.762 1.00 87.00 64 ASP A O 1
ATOM 494 N N . LYS A 1 65 ? 18.905 -9.019 -54.581 1.00 87.88 65 LYS A N 1
ATOM 495 C CA . LYS A 1 65 ? 18.444 -7.616 -54.591 1.00 87.88 65 LYS A CA 1
ATOM 496 C C . LYS A 1 65 ? 19.484 -6.642 -55.136 1.00 87.88 65 LYS A C 1
ATOM 498 O O . LYS A 1 65 ? 19.127 -5.680 -55.813 1.00 87.88 65 LYS A O 1
ATOM 503 N N . ALA A 1 66 ? 20.765 -6.850 -54.837 1.00 85.31 66 ALA A N 1
ATOM 504 C CA . ALA A 1 66 ? 21.811 -5.886 -55.173 1.00 85.31 66 ALA A CA 1
ATOM 505 C C . ALA A 1 66 ? 21.981 -5.619 -56.680 1.00 85.31 66 ALA A C 1
ATOM 507 O O . ALA A 1 66 ? 22.150 -4.451 -57.030 1.00 85.31 66 ALA A O 1
ATOM 508 N N . PRO A 1 67 ? 21.894 -6.619 -57.583 1.00 86.50 67 PRO A N 1
ATOM 509 C CA . PRO A 1 67 ? 21.950 -6.379 -59.026 1.00 86.50 67 PRO A CA 1
ATOM 510 C C . PRO A 1 67 ? 20.720 -5.647 -59.578 1.00 86.50 67 PRO A C 1
ATOM 512 O O . PRO A 1 67 ? 20.810 -5.039 -60.643 1.00 86.50 67 PRO A O 1
ATOM 515 N N . ALA A 1 68 ? 19.581 -5.733 -58.882 1.00 86.19 68 ALA A N 1
ATOM 516 C CA . ALA A 1 68 ? 18.315 -5.136 -59.299 1.00 86.19 68 ALA A CA 1
ATOM 517 C C . ALA A 1 68 ? 18.182 -3.654 -58.903 1.00 86.19 68 ALA A C 1
ATOM 519 O O . ALA A 1 68 ? 17.316 -2.964 -59.436 1.00 86.19 68 ALA A O 1
ATOM 520 N N . LEU A 1 69 ? 19.037 -3.159 -58.002 1.00 87.38 69 LEU A N 1
ATOM 521 C CA . LEU A 1 69 ? 19.056 -1.762 -57.571 1.00 87.38 69 LEU A CA 1
ATOM 522 C C . LEU A 1 69 ? 20.137 -0.932 -58.287 1.00 87.38 69 LEU A C 1
ATOM 524 O O . LEU A 1 69 ? 21.120 -1.476 -58.801 1.00 87.38 69 LEU A O 1
ATOM 528 N N . PRO A 1 70 ? 19.998 0.407 -58.301 1.00 89.00 70 PRO A N 1
ATOM 529 C CA . PRO A 1 70 ? 21.004 1.308 -58.853 1.00 89.00 70 PRO A CA 1
ATOM 530 C C . PRO A 1 70 ? 22.399 1.140 -58.228 1.00 89.00 70 PRO A C 1
ATOM 532 O O . PRO A 1 70 ? 22.560 0.838 -57.045 1.00 89.00 70 PRO A O 1
ATOM 535 N N . ARG A 1 71 ? 23.444 1.372 -59.035 1.00 84.50 71 ARG A N 1
ATOM 536 C CA . ARG A 1 71 ? 24.848 1.099 -58.664 1.00 84.50 71 ARG A CA 1
ATOM 537 C C . ARG A 1 71 ? 25.425 2.027 -57.587 1.00 84.50 71 ARG A C 1
ATOM 539 O O . ARG A 1 71 ? 26.468 1.702 -57.032 1.00 84.50 71 ARG A O 1
ATOM 546 N N . ASP A 1 72 ? 24.788 3.161 -57.308 1.00 90.06 72 ASP A N 1
ATOM 547 C CA . ASP A 1 72 ? 25.185 4.117 -56.263 1.00 90.06 72 ASP A CA 1
ATOM 548 C C . ASP A 1 72 ? 24.648 3.751 -54.865 1.00 90.06 72 ASP A C 1
ATOM 550 O O . ASP A 1 72 ? 24.959 4.434 -53.886 1.00 90.06 72 ASP A O 1
ATOM 554 N N . VAL A 1 73 ? 23.873 2.665 -54.749 1.00 90.06 73 VAL A N 1
ATOM 555 C CA . VAL A 1 73 ? 23.489 2.084 -53.457 1.00 90.06 73 VAL A CA 1
ATOM 556 C C . VAL A 1 73 ? 24.730 1.597 -52.709 1.00 90.06 73 VAL A C 1
ATOM 558 O O . VAL A 1 73 ? 25.537 0.848 -53.257 1.00 90.06 73 VAL A O 1
ATOM 561 N N . ARG A 1 74 ? 24.851 1.985 -51.436 1.00 90.50 74 ARG A N 1
ATOM 562 C CA . ARG A 1 74 ? 25.897 1.536 -50.511 1.00 90.50 74 ARG A CA 1
ATOM 563 C C . ARG A 1 74 ? 25.356 0.400 -49.647 1.00 90.50 74 ARG A C 1
ATOM 565 O O . ARG A 1 74 ? 24.469 0.626 -48.821 1.00 90.50 74 ARG A O 1
ATOM 572 N N . TRP A 1 75 ? 25.893 -0.807 -49.819 1.00 91.31 75 TRP A N 1
ATOM 573 C CA . TRP A 1 75 ? 25.446 -1.979 -49.063 1.00 91.31 75 TRP A CA 1
ATOM 574 C C . TRP A 1 75 ? 26.246 -2.197 -47.785 1.00 91.31 75 TRP A C 1
ATOM 576 O O . TRP A 1 75 ? 27.481 -2.176 -47.788 1.00 91.31 75 TRP A O 1
ATOM 586 N N . HIS A 1 76 ? 25.516 -2.450 -46.704 1.00 91.31 76 HIS A N 1
ATOM 587 C CA . HIS A 1 76 ? 26.023 -2.871 -45.407 1.00 91.31 76 HIS A CA 1
ATOM 588 C C . HIS A 1 76 ? 25.530 -4.298 -45.123 1.00 91.31 76 HIS A C 1
ATOM 590 O O . HIS A 1 76 ? 24.334 -4.586 -45.201 1.00 91.31 76 HIS A O 1
ATOM 596 N N . PHE A 1 77 ? 26.439 -5.218 -44.798 1.00 91.12 77 PHE A N 1
ATOM 597 C CA . PHE A 1 77 ? 26.057 -6.554 -44.333 1.00 91.12 77 PHE A CA 1
ATOM 598 C C . PHE A 1 77 ? 25.930 -6.542 -42.807 1.00 91.12 77 PHE A C 1
ATOM 600 O O . PHE A 1 77 ? 26.925 -6.329 -42.113 1.00 91.12 77 PHE A O 1
ATOM 607 N N . ILE A 1 78 ? 24.712 -6.759 -42.300 1.00 87.50 78 ILE A N 1
ATOM 608 C CA . ILE A 1 78 ? 24.353 -6.602 -40.875 1.00 87.50 78 ILE A CA 1
ATOM 609 C C . ILE A 1 78 ? 23.838 -7.905 -40.227 1.00 87.50 78 ILE A C 1
ATOM 611 O O . ILE A 1 78 ? 23.411 -7.905 -39.074 1.00 87.50 78 ILE A O 1
ATOM 615 N N . GLY A 1 79 ? 23.863 -9.029 -40.953 1.00 85.31 79 GLY A N 1
ATOM 616 C CA . GLY A 1 79 ? 23.552 -10.367 -40.427 1.00 85.31 79 GLY A CA 1
ATOM 617 C C . GLY A 1 79 ? 24.805 -11.184 -40.102 1.00 85.31 79 GLY A C 1
ATOM 618 O O . GLY A 1 79 ? 25.905 -10.797 -40.456 1.00 85.31 79 GLY A O 1
ATOM 619 N N . HIS A 1 80 ? 24.676 -12.347 -39.458 1.00 86.75 80 HIS A N 1
ATOM 620 C CA . HIS A 1 80 ? 25.848 -13.180 -39.149 1.00 86.75 80 HIS A CA 1
ATOM 621 C C . HIS A 1 80 ? 26.495 -13.759 -40.425 1.00 86.75 80 HIS A C 1
ATOM 623 O O . HIS A 1 80 ? 25.894 -14.571 -41.141 1.00 86.75 80 HIS A O 1
ATOM 629 N N . LEU A 1 81 ? 27.741 -13.356 -40.711 1.00 87.75 81 LEU A N 1
ATOM 630 C CA . LEU A 1 81 ? 28.465 -13.777 -41.912 1.00 87.75 81 LEU A CA 1
ATOM 631 C C . LEU A 1 81 ? 29.219 -15.089 -41.682 1.00 87.75 81 LEU A C 1
ATOM 633 O O . LEU A 1 81 ? 30.309 -15.127 -41.114 1.00 87.75 81 LEU A O 1
ATOM 637 N N . GLN A 1 82 ? 28.680 -16.178 -42.221 1.00 85.19 82 GLN A N 1
ATOM 638 C CA . GLN A 1 82 ? 29.363 -17.467 -42.187 1.00 85.19 82 GLN A CA 1
ATOM 639 C C . GLN A 1 82 ? 30.635 -17.446 -43.045 1.00 85.19 82 GLN A C 1
ATOM 641 O O . GLN A 1 82 ? 30.625 -17.046 -44.212 1.00 85.19 82 GLN A O 1
ATOM 646 N N . SER A 1 83 ? 31.731 -17.983 -42.500 1.00 86.19 83 SER A N 1
ATOM 647 C CA . SER A 1 83 ? 33.038 -18.023 -43.167 1.00 86.19 83 SER A CA 1
ATOM 648 C C . SER A 1 83 ? 32.989 -18.610 -44.587 1.00 86.19 83 SER A C 1
ATOM 650 O O . SER A 1 83 ? 33.712 -18.156 -45.469 1.00 86.19 83 SER A O 1
ATOM 652 N N . ASN A 1 84 ? 32.187 -19.642 -44.860 1.00 87.88 84 ASN A N 1
ATOM 653 C CA . ASN A 1 84 ? 32.074 -20.256 -46.195 1.00 87.88 84 ASN A CA 1
ATOM 654 C C . ASN A 1 84 ? 31.409 -19.349 -47.249 1.00 87.88 84 ASN A C 1
ATOM 656 O O . ASN A 1 84 ? 31.664 -19.544 -48.433 1.00 87.88 84 ASN A O 1
ATOM 660 N N . LYS A 1 85 ? 30.626 -18.347 -46.836 1.00 88.06 85 LYS A N 1
ATOM 661 C CA . LYS A 1 85 ? 29.907 -17.427 -47.733 1.00 88.06 85 LYS A CA 1
ATOM 662 C C . LYS A 1 85 ? 30.662 -16.130 -48.027 1.00 88.06 85 LYS A C 1
ATOM 664 O O . LYS A 1 85 ? 30.279 -15.414 -48.943 1.00 88.06 85 LYS A O 1
ATOM 669 N N . VAL A 1 86 ? 31.764 -15.866 -47.321 1.00 89.38 86 VAL A N 1
ATOM 670 C CA . VAL A 1 86 ? 32.604 -14.666 -47.498 1.00 89.38 86 VAL A CA 1
ATOM 671 C C . VAL A 1 86 ? 32.989 -14.442 -48.962 1.00 89.38 86 VAL A C 1
ATOM 673 O O . VAL A 1 86 ? 32.783 -13.355 -49.486 1.00 89.38 86 VAL A O 1
ATOM 676 N N . LYS A 1 87 ? 33.492 -15.478 -49.647 1.00 88.69 87 LYS A N 1
ATOM 677 C CA . LYS A 1 87 ? 33.909 -15.363 -51.052 1.00 88.69 87 LYS A CA 1
ATOM 678 C C . LYS A 1 87 ? 32.736 -15.011 -51.974 1.00 88.69 87 LYS A C 1
ATOM 680 O O . LYS A 1 87 ? 32.870 -14.145 -52.824 1.00 88.69 87 LYS A O 1
ATOM 685 N N . ALA A 1 88 ? 31.574 -15.632 -51.758 1.00 87.25 88 ALA A N 1
ATOM 686 C CA . ALA A 1 88 ? 30.378 -15.353 -52.548 1.00 87.25 88 ALA A CA 1
ATOM 687 C C . ALA A 1 88 ? 29.921 -13.893 -52.399 1.00 87.25 88 ALA A C 1
ATOM 689 O O . ALA A 1 88 ? 29.579 -13.268 -53.395 1.00 87.25 88 ALA A O 1
ATOM 690 N N . VAL A 1 89 ? 29.963 -13.343 -51.182 1.00 87.12 89 VAL A N 1
ATOM 691 C CA . VAL A 1 89 ? 29.620 -11.936 -50.927 1.00 87.12 89 VAL A CA 1
ATOM 692 C C . VAL A 1 89 ? 30.634 -10.999 -51.589 1.00 87.12 89 VAL A C 1
ATOM 694 O O . VAL A 1 89 ? 30.239 -10.102 -52.322 1.00 87.12 89 VAL A O 1
ATOM 697 N N . VAL A 1 90 ? 31.936 -11.222 -51.388 1.00 88.31 90 VAL A N 1
ATOM 698 C CA . VAL A 1 90 ? 32.993 -10.338 -51.913 1.00 88.31 90 VAL A CA 1
ATOM 699 C C . VAL A 1 90 ? 33.050 -10.330 -53.449 1.00 88.31 90 VAL A C 1
ATOM 701 O O . VAL A 1 90 ? 33.203 -9.264 -54.050 1.00 88.31 90 VAL A O 1
ATOM 704 N N . ASP A 1 91 ? 32.902 -11.493 -54.089 1.00 86.12 91 ASP A N 1
ATOM 705 C CA . ASP A 1 91 ? 33.023 -11.619 -55.548 1.00 86.12 91 ASP A CA 1
ATOM 706 C C . ASP A 1 91 ? 31.808 -11.020 -56.283 1.00 86.12 91 ASP A C 1
ATOM 708 O O . ASP A 1 91 ? 31.961 -10.448 -57.362 1.00 86.12 91 ASP A O 1
ATOM 712 N N . ASN A 1 92 ? 30.607 -11.115 -55.699 1.00 84.38 92 ASN A N 1
ATOM 713 C CA . ASN A 1 92 ? 29.353 -10.755 -56.375 1.00 84.38 92 ASN A CA 1
ATOM 714 C C . ASN A 1 92 ? 28.763 -9.400 -55.945 1.00 84.38 92 ASN A C 1
ATOM 716 O O . ASN A 1 92 ? 27.803 -8.946 -56.562 1.00 84.38 92 ASN A O 1
ATOM 720 N N . MET A 1 93 ? 29.328 -8.731 -54.934 1.00 84.19 93 MET A N 1
ATOM 721 C CA . MET A 1 93 ? 28.836 -7.436 -54.443 1.00 84.19 93 MET A CA 1
ATOM 722 C C . MET A 1 93 ? 29.816 -6.300 -54.767 1.00 84.19 93 MET A C 1
ATOM 724 O O . MET A 1 93 ? 30.712 -6.001 -53.974 1.00 84.19 93 MET A O 1
ATOM 728 N N . PRO A 1 94 ? 29.680 -5.627 -55.925 1.00 79.38 94 PRO A N 1
ATOM 729 C CA . PRO A 1 94 ? 30.603 -4.570 -56.322 1.00 79.38 94 PRO A CA 1
ATOM 730 C C . PRO A 1 94 ? 30.513 -3.290 -55.490 1.00 79.38 94 PRO A C 1
ATOM 732 O O . PRO A 1 94 ? 31.493 -2.553 -55.450 1.00 79.38 94 PRO A O 1
ATOM 735 N N . ASN A 1 95 ? 29.381 -3.061 -54.833 1.00 87.25 95 ASN A N 1
ATOM 736 C CA . ASN A 1 95 ? 29.049 -1.895 -54.018 1.00 87.25 95 ASN A CA 1
ATOM 737 C C . ASN A 1 95 ? 28.874 -2.243 -52.523 1.00 87.25 95 ASN A C 1
ATOM 739 O O . ASN A 1 95 ? 28.137 -1.569 -51.799 1.00 87.25 95 ASN A O 1
ATOM 743 N N . LEU A 1 96 ? 29.546 -3.302 -52.051 1.00 89.62 96 LEU A N 1
ATOM 744 C CA . LEU A 1 96 ? 29.661 -3.595 -50.622 1.00 89.62 96 LEU A CA 1
ATOM 745 C C . LEU A 1 96 ? 30.597 -2.579 -49.960 1.00 89.62 96 LEU A C 1
ATOM 747 O O . LEU A 1 96 ? 31.794 -2.562 -50.242 1.00 89.62 96 LEU A O 1
ATOM 751 N N . CYS A 1 97 ? 30.053 -1.757 -49.066 1.00 89.19 97 CYS A N 1
ATOM 752 C CA . CYS A 1 97 ? 30.809 -0.716 -48.374 1.00 89.19 97 CYS A CA 1
ATOM 753 C C . CYS A 1 97 ? 31.268 -1.156 -46.982 1.00 89.19 97 CYS A C 1
ATOM 755 O O . CYS A 1 97 ? 32.340 -0.742 -46.540 1.00 89.19 97 CYS A O 1
ATOM 757 N N . MET A 1 98 ? 30.463 -1.967 -46.287 1.00 90.31 98 MET A N 1
ATOM 758 C CA . MET A 1 98 ? 30.722 -2.308 -44.890 1.00 90.31 98 MET A CA 1
ATOM 759 C C . MET A 1 98 ? 30.203 -3.696 -44.504 1.00 90.31 98 MET A C 1
ATOM 761 O O . MET A 1 98 ? 29.133 -4.117 -44.943 1.00 90.31 98 MET A O 1
ATOM 765 N N . VAL A 1 99 ? 30.947 -4.390 -43.641 1.00 92.62 99 VAL A N 1
ATOM 766 C CA . VAL A 1 99 ? 30.480 -5.592 -42.929 1.00 92.62 99 VAL A CA 1
ATOM 767 C C . VAL A 1 99 ? 30.472 -5.290 -41.436 1.00 92.62 99 VAL A C 1
ATOM 769 O O . VAL A 1 99 ? 31.528 -5.085 -40.840 1.00 92.62 99 VAL A O 1
ATOM 772 N N . GLU A 1 100 ? 29.292 -5.255 -40.823 1.00 90.50 100 GLU A N 1
ATOM 773 C CA . GLU A 1 100 ? 29.139 -4.783 -39.440 1.00 90.50 100 GLU A CA 1
ATOM 774 C C . GLU A 1 100 ? 29.261 -5.898 -38.388 1.00 90.50 100 GLU A C 1
ATOM 776 O O . GLU A 1 100 ? 29.329 -5.640 -37.191 1.00 90.50 100 GLU A O 1
ATOM 781 N N . THR A 1 101 ? 29.304 -7.155 -38.828 1.00 89.75 101 THR A N 1
ATOM 782 C CA . THR A 1 101 ? 29.094 -8.334 -37.976 1.00 89.75 101 THR A CA 1
ATOM 783 C C . THR A 1 101 ? 30.339 -9.196 -37.781 1.00 89.75 101 THR A C 1
ATOM 785 O O . THR A 1 101 ? 30.246 -10.425 -37.749 1.00 89.75 101 THR A O 1
ATOM 788 N N . VAL A 1 102 ? 31.535 -8.601 -37.740 1.00 92.38 102 VAL A N 1
ATOM 789 C CA . VAL A 1 102 ? 32.764 -9.384 -37.536 1.00 92.38 102 VAL A CA 1
ATOM 790 C C . VAL A 1 102 ? 32.865 -9.784 -36.063 1.00 92.38 102 VAL A C 1
ATOM 792 O O . VAL A 1 102 ? 32.971 -8.927 -35.192 1.00 92.38 102 VAL A O 1
ATOM 795 N N . ASP A 1 103 ? 32.842 -11.086 -35.782 1.00 91.44 103 ASP A N 1
ATOM 796 C CA . ASP A 1 103 ? 32.776 -11.638 -34.419 1.00 91.44 103 ASP A CA 1
ATOM 797 C C . ASP A 1 103 ? 34.002 -12.480 -34.018 1.00 91.44 103 ASP A C 1
ATOM 799 O O . ASP A 1 103 ? 34.138 -12.873 -32.863 1.00 91.44 103 ASP A O 1
ATOM 803 N N . SER A 1 104 ? 34.916 -12.767 -34.951 1.00 91.81 104 SER A N 1
ATOM 804 C CA . SER A 1 104 ? 36.053 -13.660 -34.705 1.00 91.81 104 SER A CA 1
ATOM 805 C C . SER A 1 104 ? 37.266 -13.354 -35.586 1.00 91.81 104 SER A C 1
ATOM 807 O O . SER A 1 104 ? 37.147 -12.885 -36.721 1.00 91.81 104 SER A O 1
ATOM 809 N N . THR A 1 105 ? 38.464 -13.687 -35.090 1.00 92.50 105 THR A N 1
ATOM 810 C CA . THR A 1 105 ? 39.730 -13.503 -35.829 1.00 92.50 105 THR A CA 1
ATOM 811 C C . THR A 1 105 ? 39.772 -14.347 -37.103 1.00 92.50 105 THR A C 1
ATOM 813 O O . THR A 1 105 ? 40.218 -13.879 -38.146 1.00 92.50 105 THR A O 1
ATOM 816 N N . LYS A 1 106 ? 39.207 -15.564 -37.060 1.00 92.00 106 LYS A N 1
ATOM 817 C CA . LYS A 1 106 ? 39.078 -16.457 -38.225 1.00 92.00 106 LYS A CA 1
ATOM 818 C C . LYS A 1 106 ? 38.266 -15.818 -39.352 1.00 92.00 106 LYS A C 1
ATOM 820 O O . LYS A 1 106 ? 38.642 -15.944 -40.520 1.00 92.00 106 LYS A O 1
ATOM 825 N N . LEU A 1 107 ? 37.155 -15.157 -39.011 1.00 91.88 107 LEU A N 1
ATOM 826 C CA . LEU A 1 107 ? 36.314 -14.464 -39.982 1.00 91.88 107 LEU A CA 1
ATOM 827 C C . LEU A 1 107 ? 37.037 -13.237 -40.548 1.00 91.88 107 LEU A C 1
ATOM 829 O O . LEU A 1 107 ? 37.068 -13.082 -41.769 1.00 91.88 107 LEU A O 1
ATOM 833 N N . ALA A 1 108 ? 37.682 -12.434 -39.694 1.00 91.94 108 ALA A N 1
ATOM 834 C CA . ALA A 1 108 ? 38.483 -11.281 -40.109 1.00 91.94 108 ALA A CA 1
ATOM 835 C C . ALA A 1 108 ? 39.600 -11.673 -41.095 1.00 91.94 108 ALA A C 1
ATOM 837 O O . ALA A 1 108 ? 39.694 -11.106 -42.183 1.00 91.94 108 ALA A O 1
ATOM 838 N N . ASP A 1 109 ? 40.378 -12.714 -40.787 1.00 93.19 109 ASP A N 1
ATOM 839 C CA . ASP A 1 109 ? 41.448 -13.205 -41.662 1.00 93.19 109 ASP A CA 1
ATOM 840 C C . ASP A 1 109 ? 40.918 -13.675 -43.018 1.00 93.19 109 ASP A C 1
ATOM 842 O O . ASP A 1 109 ? 41.529 -13.454 -44.068 1.00 93.19 109 ASP A O 1
ATOM 846 N N . LYS A 1 110 ? 39.779 -14.375 -43.008 1.00 92.38 110 LYS A N 1
ATOM 847 C CA . LYS A 1 110 ? 39.166 -14.885 -44.232 1.00 92.38 110 LYS A CA 1
ATOM 848 C C . LYS A 1 110 ? 38.606 -13.755 -45.091 1.00 92.38 110 LYS A C 1
ATOM 850 O O . LYS A 1 110 ? 38.764 -13.813 -46.308 1.00 92.38 110 LYS A O 1
ATOM 855 N N . LEU A 1 111 ? 37.996 -12.749 -44.469 1.00 92.56 111 LEU A N 1
ATOM 856 C CA . LEU A 1 111 ? 37.483 -11.562 -45.143 1.00 92.56 111 LEU A CA 1
ATOM 857 C C . LEU A 1 111 ? 38.624 -10.732 -45.741 1.00 92.56 111 LEU A C 1
ATOM 859 O O . LEU A 1 111 ? 38.562 -10.406 -46.920 1.00 92.56 111 LEU A O 1
ATOM 863 N N . SER A 1 112 ? 39.704 -10.502 -44.985 1.00 92.88 112 SER A N 1
ATOM 864 C CA . SER A 1 112 ? 40.905 -9.798 -45.457 1.00 92.88 112 SER A CA 1
ATOM 865 C C . SER A 1 112 ? 41.518 -10.479 -46.688 1.00 92.88 112 SER A C 1
ATOM 867 O O . SER A 1 112 ? 41.722 -9.835 -47.716 1.00 92.88 112 SER A O 1
ATOM 869 N N . ARG A 1 113 ? 41.722 -11.808 -46.638 1.00 91.69 113 ARG A N 1
ATOM 870 C CA . ARG A 1 113 ? 42.254 -12.585 -47.775 1.00 91.69 113 ARG A CA 1
ATOM 871 C C . ARG A 1 113 ? 41.325 -12.586 -48.988 1.00 91.69 113 ARG A C 1
ATOM 873 O O . ARG A 1 113 ? 41.802 -12.480 -50.112 1.00 91.69 113 ARG A O 1
ATOM 880 N N . ALA A 1 114 ? 40.016 -12.736 -48.782 1.00 90.56 114 ALA A N 1
ATOM 881 C CA . ALA A 1 114 ? 39.051 -12.719 -49.881 1.00 90.56 114 ALA A CA 1
ATOM 882 C C . ALA A 1 114 ? 38.998 -11.340 -50.555 1.00 90.56 114 ALA A C 1
ATOM 884 O O . ALA A 1 114 ? 38.988 -11.261 -51.780 1.00 90.56 114 ALA A O 1
ATOM 885 N N . TRP A 1 115 ? 39.034 -10.261 -49.767 1.00 92.06 115 TRP A N 1
ATOM 886 C CA . TRP A 1 115 ? 39.061 -8.889 -50.276 1.00 92.06 115 TRP A CA 1
ATOM 887 C C . TRP A 1 115 ? 40.337 -8.588 -51.069 1.00 92.06 115 TRP A C 1
ATOM 889 O O . TRP A 1 115 ? 40.284 -7.952 -52.121 1.00 92.06 115 TRP A O 1
ATOM 899 N N . GLU A 1 116 ? 41.479 -9.103 -50.603 1.00 89.06 116 GLU A N 1
ATOM 900 C CA . GLU A 1 116 ? 42.754 -9.020 -51.317 1.00 89.06 116 GLU A CA 1
ATOM 901 C C . GLU A 1 116 ? 42.715 -9.758 -52.662 1.00 89.06 116 GLU A C 1
ATOM 903 O O . GLU A 1 116 ? 43.105 -9.199 -53.685 1.00 89.06 116 GLU A O 1
ATOM 908 N N . GLN A 1 117 ? 42.192 -10.989 -52.678 1.00 88.88 117 GLN A N 1
ATOM 909 C CA . GLN A 1 117 ? 42.066 -11.805 -53.892 1.00 88.88 117 GLN A CA 1
ATOM 910 C C . GLN A 1 117 ? 41.113 -11.197 -54.925 1.00 88.88 117 GLN A C 1
ATOM 912 O O . GLN A 1 117 ? 41.334 -11.361 -56.123 1.00 88.88 117 GLN A O 1
ATOM 917 N N . ALA A 1 118 ? 40.085 -10.476 -54.476 1.00 86.50 118 ALA A N 1
ATOM 918 C CA . ALA A 1 118 ? 39.158 -9.762 -55.348 1.00 86.50 118 ALA A CA 1
ATOM 919 C C . ALA A 1 118 ? 39.761 -8.490 -55.981 1.00 86.50 118 ALA A C 1
ATOM 921 O O . ALA A 1 118 ? 39.105 -7.851 -56.802 1.00 86.50 118 ALA A O 1
ATOM 922 N N . GLY A 1 119 ? 40.991 -8.101 -55.614 1.00 82.19 119 GLY A N 1
ATOM 923 C CA . GLY A 1 119 ? 41.725 -7.007 -56.257 1.00 82.19 119 GLY A CA 1
ATOM 924 C C . GLY A 1 119 ? 41.126 -5.612 -56.037 1.00 82.19 119 GLY A C 1
ATOM 925 O O . GLY A 1 119 ? 41.334 -4.720 -56.858 1.00 82.19 119 GLY A O 1
ATOM 926 N N . ARG A 1 120 ? 40.365 -5.406 -54.955 1.00 82.06 120 ARG A N 1
ATOM 927 C CA . ARG A 1 120 ? 39.737 -4.112 -54.632 1.00 82.06 120 ARG A CA 1
ATOM 928 C C . ARG A 1 120 ? 40.792 -3.105 -54.153 1.00 82.06 120 ARG A C 1
ATOM 930 O O . ARG A 1 120 ? 41.648 -3.437 -53.332 1.00 82.06 120 ARG A O 1
ATOM 937 N N . ALA A 1 121 ? 40.729 -1.877 -54.674 1.00 76.06 121 ALA A N 1
ATOM 938 C CA . ALA A 1 121 ? 41.712 -0.830 -54.379 1.00 76.06 121 ALA A CA 1
ATOM 939 C C . ALA A 1 121 ? 41.617 -0.315 -52.931 1.00 76.06 121 ALA A C 1
ATOM 941 O O . ALA A 1 121 ? 42.642 -0.104 -52.285 1.00 76.06 121 ALA A O 1
ATOM 942 N N . GLU A 1 122 ? 40.398 -0.159 -52.410 1.00 85.44 122 GLU A N 1
ATOM 943 C CA . GLU A 1 122 ? 40.148 0.375 -51.069 1.00 85.44 122 GLU A CA 1
ATOM 944 C C . GLU A 1 122 ? 39.963 -0.740 -50.026 1.00 85.44 122 GLU A C 1
ATOM 946 O O . GLU A 1 122 ? 39.348 -1.768 -50.333 1.00 85.44 122 GLU A O 1
ATOM 951 N N . PRO A 1 123 ? 40.461 -0.564 -48.786 1.00 89.12 123 PRO A N 1
ATOM 952 C CA . PRO A 1 123 ? 40.178 -1.480 -47.683 1.00 89.12 123 PRO A CA 1
ATOM 953 C C . PRO A 1 123 ? 38.685 -1.526 -47.332 1.00 89.12 123 PRO A C 1
ATOM 955 O O . PRO A 1 123 ? 38.032 -0.486 -47.238 1.00 89.12 123 PRO A O 1
ATOM 958 N N . LEU A 1 124 ? 38.156 -2.722 -47.061 1.00 91.88 124 LEU A N 1
ATOM 959 C CA . LEU A 1 124 ? 36.763 -2.895 -46.637 1.00 91.88 124 LEU A CA 1
ATOM 960 C C . LEU A 1 124 ? 36.564 -2.363 -45.215 1.00 91.88 124 LEU A C 1
ATOM 962 O O . LEU A 1 124 ? 37.289 -2.759 -44.299 1.00 91.88 124 LEU A O 1
ATOM 966 N N . ALA A 1 125 ? 35.560 -1.510 -45.010 1.00 93.06 125 ALA A N 1
ATOM 967 C CA . ALA A 1 125 ? 35.180 -1.073 -43.674 1.00 93.06 125 ALA A CA 1
ATOM 968 C C . ALA A 1 125 ? 34.514 -2.224 -42.904 1.00 93.06 125 ALA A C 1
ATOM 970 O O . ALA A 1 125 ? 33.600 -2.879 -43.408 1.00 93.06 125 ALA A O 1
ATOM 971 N N . VAL A 1 126 ? 34.964 -2.475 -41.677 1.00 93.50 126 VAL A N 1
ATOM 972 C CA . VAL A 1 126 ? 34.419 -3.534 -40.821 1.00 93.50 126 VAL A CA 1
ATOM 973 C C . VAL A 1 126 ? 34.098 -3.016 -39.430 1.00 93.50 126 VAL A C 1
ATOM 975 O O . VAL A 1 126 ? 34.846 -2.205 -38.881 1.00 93.50 126 VAL A O 1
ATOM 978 N N . MET A 1 127 ? 33.011 -3.512 -38.844 1.00 92.44 127 MET A N 1
ATOM 979 C CA . MET A 1 127 ? 32.709 -3.310 -37.428 1.00 92.44 127 MET A CA 1
ATOM 980 C C . MET A 1 127 ? 32.785 -4.627 -36.666 1.00 92.44 127 MET A C 1
ATOM 982 O O . MET A 1 127 ? 32.536 -5.702 -37.219 1.00 92.44 127 MET A O 1
ATOM 986 N N . VAL A 1 128 ? 33.151 -4.526 -35.390 1.00 92.88 128 VAL A N 1
ATOM 987 C CA . VAL A 1 128 ? 33.155 -5.669 -34.477 1.00 92.88 128 VAL A CA 1
ATOM 988 C C . VAL A 1 128 ? 31.787 -5.780 -33.817 1.00 92.88 128 VAL A C 1
ATOM 990 O O . VAL A 1 128 ? 31.347 -4.843 -33.149 1.00 92.88 128 VAL A O 1
ATOM 993 N N . GLN A 1 129 ? 31.129 -6.928 -33.972 1.00 91.31 129 GLN A N 1
ATOM 994 C CA . GLN A 1 129 ? 29.855 -7.193 -33.309 1.00 91.31 129 GLN A CA 1
ATOM 995 C C . GLN A 1 129 ? 30.092 -7.692 -31.890 1.00 91.31 129 GLN A C 1
ATOM 997 O O . GLN A 1 129 ? 30.698 -8.744 -31.696 1.00 91.31 129 GLN A O 1
ATOM 1002 N N . ILE A 1 130 ? 29.576 -6.959 -30.905 1.00 88.44 130 ILE A N 1
ATOM 1003 C CA . ILE A 1 130 ? 29.697 -7.294 -29.484 1.00 88.44 130 ILE A CA 1
ATOM 1004 C C . ILE A 1 130 ? 28.391 -7.904 -28.986 1.00 88.44 130 ILE A C 1
ATOM 1006 O O . ILE A 1 130 ? 27.315 -7.314 -29.153 1.00 88.44 130 ILE A O 1
ATOM 1010 N N . ASN A 1 131 ? 28.489 -9.066 -28.335 1.00 87.12 131 ASN A N 1
ATOM 1011 C CA . ASN A 1 131 ? 27.362 -9.672 -27.635 1.00 87.12 131 ASN A CA 1
ATOM 1012 C C . ASN A 1 131 ? 27.146 -8.963 -26.290 1.00 87.12 131 ASN A C 1
ATOM 1014 O O . ASN A 1 131 ? 27.612 -9.403 -25.245 1.00 87.12 131 ASN A O 1
ATOM 1018 N N . THR A 1 132 ? 26.420 -7.849 -26.325 1.00 78.25 132 THR A N 1
ATOM 1019 C CA . THR A 1 132 ? 26.091 -7.054 -25.130 1.00 78.25 132 THR A CA 1
ATOM 1020 C C . THR A 1 132 ? 25.028 -7.713 -24.244 1.00 78.25 132 THR A C 1
ATOM 1022 O O . THR A 1 132 ? 24.870 -7.326 -23.092 1.00 78.25 132 THR A O 1
ATOM 1025 N N . SER A 1 133 ? 24.319 -8.730 -24.751 1.00 71.44 133 SER A N 1
ATOM 1026 C CA . SER A 1 133 ? 23.218 -9.394 -24.038 1.00 71.44 133 SER A CA 1
ATOM 1027 C C . SER A 1 133 ? 23.632 -10.567 -23.145 1.00 71.44 133 SER A C 1
ATOM 1029 O O . SER A 1 133 ? 22.847 -10.972 -22.293 1.00 71.44 133 SER A O 1
ATOM 1031 N N . GLY A 1 134 ? 24.827 -11.134 -23.343 1.00 67.12 134 GLY A N 1
ATOM 1032 C CA . GLY A 1 134 ? 25.316 -12.288 -22.576 1.00 67.12 134 GLY A CA 1
ATOM 1033 C C . GLY A 1 134 ? 24.583 -13.615 -22.838 1.00 67.12 134 GLY A C 1
ATOM 1034 O O . GLY A 1 134 ? 24.847 -14.599 -22.156 1.00 67.12 134 GLY A O 1
ATOM 1035 N N . GLU A 1 135 ? 23.664 -13.669 -23.807 1.00 66.75 135 GLU A N 1
ATOM 1036 C CA . GLU A 1 135 ? 22.964 -14.896 -24.202 1.00 66.75 135 GLU A CA 1
ATOM 1037 C C . GLU A 1 135 ? 23.836 -15.737 -25.146 1.00 66.75 135 GLU A C 1
ATOM 1039 O O . GLU A 1 135 ? 24.321 -15.232 -26.162 1.00 66.75 135 GLU A O 1
ATOM 1044 N N . GLU A 1 136 ? 23.979 -17.036 -24.863 1.00 62.03 136 GLU A N 1
ATOM 1045 C CA . GLU A 1 136 ? 24.730 -17.980 -25.714 1.00 62.03 136 GLU A CA 1
ATOM 1046 C C . GLU A 1 136 ? 24.100 -18.175 -27.106 1.00 62.03 136 GLU A C 1
ATOM 1048 O O . GLU A 1 136 ? 24.761 -18.619 -28.042 1.00 62.03 136 GLU A O 1
ATOM 1053 N N . SER A 1 137 ? 22.818 -17.834 -27.265 1.00 57.50 137 SER A N 1
ATOM 1054 C CA . SER A 1 137 ? 22.075 -17.941 -28.525 1.00 57.50 137 SER A CA 1
ATOM 1055 C C . SER A 1 137 ? 22.413 -16.842 -29.542 1.00 57.50 137 SER A C 1
ATOM 1057 O O . SER A 1 137 ? 21.992 -16.946 -30.698 1.00 57.50 137 SER A O 1
ATOM 1059 N N . LYS A 1 138 ? 23.149 -15.789 -29.148 1.00 66.50 138 LYS A N 1
ATOM 1060 C CA . LYS A 1 138 ? 23.462 -14.640 -30.010 1.00 66.50 138 LYS A CA 1
ATOM 1061 C C . LYS A 1 138 ? 24.917 -14.613 -30.466 1.00 66.50 138 LYS A C 1
ATOM 1063 O O . LYS A 1 138 ? 25.842 -14.908 -29.719 1.00 66.50 138 LYS A O 1
ATOM 1068 N N . TYR A 1 139 ? 25.102 -14.185 -31.713 1.00 77.12 139 TYR A N 1
ATOM 1069 C CA . TYR A 1 139 ? 26.413 -13.984 -32.325 1.00 77.12 139 TYR A CA 1
ATOM 1070 C C . TYR A 1 139 ? 27.069 -12.685 -31.840 1.00 77.12 139 TYR A C 1
ATOM 1072 O O . TYR A 1 139 ? 26.387 -11.700 -31.539 1.00 77.12 139 TYR A O 1
ATOM 1080 N N . GLY A 1 140 ? 28.397 -12.671 -31.825 1.00 83.81 140 GLY A N 1
ATOM 1081 C CA . GLY A 1 140 ? 29.208 -11.540 -31.386 1.00 83.81 140 GLY A CA 1
ATOM 1082 C C . GLY A 1 140 ? 30.321 -11.979 -30.443 1.00 83.81 140 GLY A C 1
ATOM 1083 O O . GLY A 1 140 ? 30.237 -13.029 -29.811 1.00 83.81 140 GLY A O 1
ATOM 1084 N N . VAL A 1 141 ? 31.368 -11.164 -30.361 1.00 88.81 141 VAL A N 1
ATOM 1085 C CA . VAL A 1 141 ? 32.466 -11.368 -29.416 1.00 88.81 141 VAL A CA 1
ATOM 1086 C C . VAL A 1 141 ? 32.024 -10.966 -28.009 1.00 88.81 141 VAL A C 1
ATOM 1088 O O . VAL A 1 141 ? 31.252 -10.015 -27.840 1.00 88.81 141 VAL A O 1
ATOM 1091 N N . ASP A 1 142 ? 32.522 -11.674 -27.000 1.00 86.69 142 ASP A N 1
ATOM 1092 C CA . ASP A 1 142 ? 32.322 -11.292 -25.605 1.00 86.69 142 ASP A CA 1
ATOM 1093 C C . ASP A 1 142 ? 32.960 -9.909 -25.325 1.00 86.69 142 ASP A C 1
ATOM 1095 O O . ASP A 1 142 ? 34.054 -9.621 -25.836 1.00 86.69 142 ASP A O 1
ATOM 1099 N N . PRO A 1 143 ? 32.332 -9.035 -24.512 1.00 85.81 143 PRO A N 1
ATOM 1100 C CA . PRO A 1 143 ? 32.906 -7.742 -24.132 1.00 85.81 143 PRO A CA 1
ATOM 1101 C C . PRO A 1 143 ? 34.321 -7.825 -23.531 1.00 85.81 143 PRO A C 1
ATOM 1103 O O . PRO A 1 143 ? 35.094 -6.867 -23.615 1.00 85.81 143 PRO A O 1
ATOM 1106 N N . GLY A 1 144 ? 34.698 -8.942 -22.908 1.00 84.69 144 GLY A N 1
ATOM 1107 C CA . GLY A 1 144 ? 36.050 -9.200 -22.415 1.00 84.69 144 GLY A CA 1
ATOM 1108 C C . GLY A 1 144 ? 37.080 -9.359 -23.537 1.00 84.69 144 GLY A C 1
ATOM 1109 O O . GLY A 1 144 ? 38.204 -8.867 -23.411 1.00 84.69 144 GLY A O 1
ATOM 1110 N N . GLU A 1 145 ? 36.686 -9.965 -24.657 1.00 86.19 145 GLU A N 1
ATOM 1111 C CA . GLU A 1 145 ? 37.565 -10.349 -25.769 1.00 86.19 145 GLU A CA 1
ATOM 1112 C C . GLU A 1 145 ? 37.574 -9.341 -26.936 1.00 86.19 145 GLU A C 1
ATOM 1114 O O . GLU A 1 145 ? 38.416 -9.429 -27.836 1.00 86.19 145 GLU A O 1
ATOM 1119 N N . CYS A 1 146 ? 36.696 -8.332 -26.914 1.00 89.00 146 CYS A N 1
ATOM 1120 C CA . CYS A 1 146 ? 36.537 -7.363 -28.005 1.00 89.00 146 CYS A CA 1
ATOM 1121 C C . CYS A 1 146 ? 37.830 -6.598 -28.355 1.00 89.00 146 CYS A C 1
ATOM 1123 O O . CYS A 1 146 ? 38.098 -6.331 -29.528 1.00 89.00 146 CYS A O 1
ATOM 1125 N N . VAL A 1 147 ? 38.671 -6.293 -27.357 1.00 91.31 147 VAL A N 1
ATOM 1126 C CA . VAL A 1 147 ? 39.954 -5.590 -27.547 1.00 91.31 147 VAL A CA 1
ATOM 1127 C C . VAL A 1 147 ? 40.943 -6.444 -28.340 1.00 91.31 147 VAL A C 1
ATOM 1129 O O . VAL A 1 147 ? 41.606 -5.941 -29.247 1.00 91.31 147 VAL A O 1
ATOM 1132 N N . ALA A 1 148 ? 41.016 -7.746 -28.051 1.00 90.94 148 ALA A N 1
ATOM 1133 C CA . ALA A 1 148 ? 41.917 -8.655 -28.755 1.00 90.94 148 ALA A CA 1
ATOM 1134 C C . ALA A 1 148 ? 41.545 -8.776 -30.241 1.00 90.94 148 ALA A C 1
ATOM 1136 O O . ALA A 1 148 ? 42.426 -8.710 -31.102 1.00 90.94 148 ALA A O 1
ATOM 1137 N N . LEU A 1 149 ? 40.248 -8.883 -30.547 1.00 91.88 149 LEU A N 1
ATOM 1138 C CA . LEU A 1 149 ? 39.753 -8.945 -31.922 1.00 91.88 149 LEU A CA 1
ATOM 1139 C C . LEU A 1 149 ? 39.984 -7.630 -32.683 1.00 91.88 149 LEU A C 1
ATOM 1141 O O . LEU A 1 149 ? 40.503 -7.656 -33.798 1.00 91.88 149 LEU A O 1
ATOM 1145 N N . ALA A 1 150 ? 39.665 -6.482 -32.081 1.00 91.62 150 ALA A N 1
ATOM 1146 C CA . ALA A 1 150 ? 39.889 -5.177 -32.704 1.00 91.62 150 ALA A CA 1
ATOM 1147 C C . ALA A 1 150 ? 41.378 -4.927 -33.000 1.00 91.62 150 ALA A C 1
ATOM 1149 O O . ALA A 1 150 ? 41.734 -4.490 -34.096 1.00 91.62 150 ALA A O 1
ATOM 1150 N N . ARG A 1 151 ? 42.265 -5.290 -32.063 1.00 93.06 151 ARG A N 1
ATOM 1151 C CA . ARG A 1 151 ? 43.721 -5.233 -32.249 1.00 93.06 151 ARG A CA 1
ATOM 1152 C C . ARG A 1 151 ? 44.196 -6.132 -33.387 1.00 93.06 151 ARG A C 1
ATOM 1154 O O . ARG A 1 151 ? 45.057 -5.718 -34.162 1.00 93.06 151 ARG A O 1
ATOM 1161 N N . HIS A 1 152 ? 43.644 -7.339 -33.498 1.00 93.25 152 HIS A N 1
ATOM 1162 C CA . HIS A 1 152 ? 43.950 -8.261 -34.594 1.00 93.25 152 HIS A CA 1
ATOM 1163 C C . HIS A 1 152 ? 43.537 -7.684 -35.952 1.00 93.25 152 HIS A C 1
ATOM 1165 O O . HIS A 1 152 ? 44.331 -7.701 -36.888 1.00 93.25 152 HIS A O 1
ATOM 1171 N N . ILE A 1 153 ? 42.339 -7.101 -36.056 1.00 92.38 153 ILE A N 1
ATOM 1172 C CA . ILE A 1 153 ? 41.878 -6.440 -37.288 1.00 92.38 153 ILE A CA 1
ATOM 1173 C C . ILE A 1 153 ? 42.817 -5.282 -37.652 1.00 92.38 153 ILE A C 1
ATOM 1175 O O . ILE A 1 153 ? 43.295 -5.221 -38.780 1.00 92.38 153 ILE A O 1
ATOM 1179 N N . ALA A 1 154 ? 43.141 -4.412 -36.693 1.00 90.00 154 ALA A N 1
ATOM 1180 C CA . ALA A 1 154 ? 43.970 -3.234 -36.939 1.00 90.00 154 ALA A CA 1
ATOM 1181 C C . ALA A 1 154 ? 45.426 -3.567 -37.325 1.00 90.00 154 ALA A C 1
ATOM 1183 O O . ALA A 1 154 ? 46.021 -2.853 -38.128 1.00 90.00 154 ALA A O 1
ATOM 1184 N N . LYS A 1 155 ? 46.019 -4.631 -36.758 1.00 90.19 155 LYS A N 1
ATOM 1185 C CA . LYS A 1 155 ? 47.446 -4.962 -36.956 1.00 90.19 155 LYS A CA 1
ATOM 1186 C C . LYS A 1 155 ? 47.703 -6.060 -37.987 1.00 90.19 155 LYS A C 1
ATOM 1188 O O . LYS A 1 155 ? 48.744 -6.040 -38.637 1.00 90.19 155 LYS A O 1
ATOM 1193 N N . SER A 1 156 ? 46.803 -7.032 -38.114 1.00 90.38 156 SER A N 1
ATOM 1194 C CA . SER A 1 156 ? 47.032 -8.262 -38.888 1.00 90.38 156 SER A CA 1
ATOM 1195 C C . SER A 1 156 ? 46.197 -8.353 -40.170 1.00 90.38 156 SER A C 1
ATOM 1197 O O . SER A 1 156 ? 46.469 -9.222 -40.995 1.00 90.38 156 SER A O 1
ATOM 1199 N N . CYS A 1 157 ? 45.224 -7.455 -40.383 1.00 91.31 157 CYS A N 1
ATOM 1200 C CA . CYS A 1 157 ? 44.355 -7.445 -41.566 1.00 91.31 157 CYS A CA 1
ATOM 1201 C C . CYS A 1 157 ? 44.522 -6.151 -42.396 1.00 91.31 157 CYS A C 1
ATOM 1203 O O . CYS A 1 157 ? 43.677 -5.264 -42.316 1.00 91.31 157 CYS A O 1
ATOM 1205 N N . PRO A 1 158 ? 45.559 -6.025 -43.250 1.00 86.25 158 PRO A N 1
ATOM 1206 C CA . PRO A 1 158 ? 45.880 -4.769 -43.948 1.00 86.25 158 PRO A CA 1
ATOM 1207 C C . PRO A 1 158 ? 44.836 -4.329 -44.989 1.00 86.25 158 PRO A C 1
ATOM 1209 O O . PRO A 1 158 ? 44.856 -3.186 -45.442 1.00 86.25 158 PRO A O 1
ATOM 1212 N N . LYS A 1 159 ? 43.939 -5.232 -45.404 1.00 91.12 159 LYS A N 1
ATOM 1213 C CA . LYS A 1 159 ? 42.855 -4.956 -46.362 1.00 91.12 159 LYS A CA 1
ATOM 1214 C C . LYS A 1 159 ? 41.509 -4.671 -45.697 1.00 91.12 159 LYS A C 1
ATOM 1216 O O . LYS A 1 159 ? 40.527 -4.464 -46.406 1.00 91.12 159 LYS A O 1
ATOM 1221 N N . LEU A 1 160 ? 41.465 -4.633 -44.366 1.00 92.00 160 LEU A N 1
ATOM 1222 C CA . LEU A 1 160 ? 40.289 -4.254 -43.592 1.00 92.00 160 LEU A CA 1
ATOM 1223 C C . LEU A 1 160 ? 40.566 -2.953 -42.837 1.00 92.00 160 LEU A C 1
ATOM 1225 O O . LEU A 1 160 ? 41.653 -2.751 -42.304 1.00 92.00 160 LEU A O 1
ATOM 1229 N N . ARG A 1 161 ? 39.564 -2.080 -42.760 1.00 93.00 161 ARG A N 1
ATOM 1230 C CA . ARG A 1 161 ? 39.591 -0.864 -41.946 1.00 93.00 161 ARG A CA 1
ATOM 1231 C C . ARG A 1 161 ? 38.596 -1.014 -40.806 1.00 93.00 161 ARG A C 1
ATOM 1233 O O . ARG A 1 161 ? 37.397 -1.111 -41.059 1.00 93.00 161 ARG A O 1
ATOM 1240 N N . LEU A 1 162 ? 39.081 -1.012 -39.565 1.00 91.50 162 LEU A N 1
ATOM 1241 C CA . LEU A 1 162 ? 38.218 -1.004 -38.384 1.00 91.50 162 LEU A CA 1
ATOM 1242 C C . LEU A 1 162 ? 37.448 0.322 -38.335 1.00 91.50 162 LEU A C 1
ATOM 1244 O O . LEU A 1 162 ? 38.036 1.368 -38.079 1.00 91.50 162 LEU A O 1
ATOM 1248 N N . ALA A 1 163 ? 36.152 0.272 -38.630 1.00 88.25 163 ALA A N 1
ATOM 1249 C CA . ALA A 1 163 ? 35.281 1.439 -38.683 1.00 88.25 163 ALA A CA 1
ATOM 1250 C C . ALA A 1 163 ? 34.568 1.700 -37.354 1.00 88.25 163 ALA A C 1
ATOM 1252 O O . ALA A 1 163 ? 34.269 2.849 -37.053 1.00 88.25 163 ALA A O 1
ATOM 1253 N N . GLY A 1 164 ? 34.294 0.663 -36.557 1.00 88.94 164 GLY A N 1
ATOM 1254 C CA . GLY A 1 164 ? 33.483 0.831 -35.358 1.00 88.94 164 GLY A CA 1
ATOM 1255 C C . GLY A 1 164 ? 33.052 -0.463 -34.680 1.00 88.94 164 GLY A C 1
ATOM 1256 O O . GLY A 1 164 ? 33.612 -1.535 -34.927 1.00 88.94 164 GLY A O 1
ATOM 1257 N N . LEU A 1 165 ? 32.040 -0.344 -33.826 1.00 88.81 165 LEU A N 1
ATOM 1258 C CA . LEU A 1 165 ? 31.414 -1.438 -33.092 1.00 88.81 165 LEU A CA 1
ATOM 1259 C C . LEU A 1 165 ? 29.921 -1.500 -33.396 1.00 88.81 165 LEU A C 1
ATOM 1261 O O . LEU A 1 165 ? 29.262 -0.477 -33.560 1.00 88.81 165 LEU A O 1
ATOM 1265 N N . MET A 1 166 ? 29.398 -2.716 -33.409 1.00 86.62 166 MET A N 1
ATOM 1266 C CA . MET A 1 166 ? 28.002 -3.026 -33.690 1.00 86.62 166 MET A CA 1
ATOM 1267 C C . MET A 1 166 ? 27.418 -3.818 -32.524 1.00 86.62 166 MET A C 1
ATOM 1269 O O . MET A 1 166 ? 28.083 -4.680 -31.942 1.00 86.62 166 MET A O 1
ATOM 1273 N N . THR A 1 167 ? 26.150 -3.581 -32.202 1.00 84.38 167 THR A N 1
ATOM 1274 C CA . THR A 1 167 ? 25.396 -4.490 -31.336 1.00 84.38 167 THR A CA 1
ATOM 1275 C C . THR A 1 167 ? 23.958 -4.631 -31.804 1.00 84.38 167 THR A C 1
ATOM 1277 O O . THR A 1 167 ? 23.385 -3.716 -32.391 1.00 84.38 167 THR A O 1
ATOM 1280 N N . ILE A 1 168 ? 23.361 -5.787 -31.525 1.00 67.00 168 ILE A N 1
ATOM 1281 C CA . ILE A 1 168 ? 21.949 -6.054 -31.796 1.00 67.00 168 ILE A CA 1
ATOM 1282 C C . ILE A 1 168 ? 21.262 -6.302 -30.450 1.00 67.00 168 ILE A C 1
ATOM 1284 O O . ILE A 1 168 ? 21.652 -7.200 -29.701 1.00 67.00 168 ILE A O 1
ATOM 1288 N N . GLY A 1 169 ? 20.251 -5.482 -30.141 1.00 59.00 169 GLY A N 1
ATOM 1289 C CA . GLY A 1 169 ? 19.500 -5.504 -28.881 1.00 59.00 169 GLY A CA 1
ATOM 1290 C C . GLY A 1 169 ? 18.649 -6.766 -28.658 1.00 59.00 169 GLY A C 1
ATOM 1291 O O . GLY A 1 169 ? 18.726 -7.757 -29.390 1.00 59.00 169 GLY A O 1
ATOM 1292 N N . GLN A 1 170 ? 17.842 -6.775 -27.594 1.00 53.03 170 GLN A N 1
ATOM 1293 C CA . GLN A 1 170 ? 16.899 -7.868 -27.318 1.00 53.03 170 GLN A CA 1
ATOM 1294 C C . GLN A 1 170 ? 15.712 -7.835 -28.303 1.00 53.03 170 GLN A C 1
ATOM 1296 O O . GLN A 1 170 ? 15.237 -6.747 -28.622 1.00 53.03 170 GLN A O 1
ATOM 1301 N N . PRO A 1 171 ? 15.209 -8.996 -28.774 1.00 38.22 171 PRO A N 1
ATOM 1302 C CA . PRO A 1 171 ? 14.059 -9.055 -29.683 1.00 38.22 171 PRO A CA 1
ATOM 1303 C C . PRO A 1 171 ? 12.741 -8.562 -29.056 1.00 38.22 171 PRO A C 1
ATOM 1305 O O . PRO A 1 171 ? 11.809 -8.251 -29.789 1.00 38.22 171 PRO A O 1
ATOM 1308 N N . ASP A 1 172 ? 12.669 -8.408 -27.730 1.00 43.81 172 ASP A N 1
ATOM 1309 C CA . ASP A 1 172 ? 11.468 -7.955 -27.008 1.00 43.81 172 ASP A CA 1
ATOM 1310 C C . ASP A 1 172 ? 11.233 -6.429 -27.049 1.00 43.81 172 ASP A C 1
ATOM 1312 O O . ASP A 1 172 ? 10.510 -5.890 -26.212 1.00 43.81 172 ASP A O 1
ATOM 1316 N N . TYR A 1 173 ? 11.848 -5.699 -27.990 1.00 45.50 173 TYR A N 1
ATOM 1317 C CA . TYR A 1 173 ? 11.763 -4.230 -28.115 1.00 45.50 173 TYR A CA 1
ATOM 1318 C C . TYR A 1 173 ? 12.191 -3.435 -26.864 1.00 45.50 173 TYR A C 1
ATOM 1320 O O . TYR A 1 173 ? 12.117 -2.208 -26.839 1.00 45.50 173 TYR A O 1
ATOM 1328 N N . SER A 1 174 ? 12.711 -4.112 -25.839 1.00 41.53 174 SER A N 1
ATOM 1329 C CA . SER A 1 174 ? 13.367 -3.517 -24.684 1.00 41.53 174 SER A CA 1
ATOM 1330 C C . SER A 1 174 ? 14.878 -3.579 -24.877 1.00 41.53 174 SER A C 1
ATOM 1332 O O . SER A 1 174 ? 15.570 -4.365 -24.225 1.00 41.53 174 SER A O 1
ATOM 1334 N N . SER A 1 175 ? 15.425 -2.773 -25.785 1.00 49.50 175 SER A N 1
ATOM 1335 C CA . SER A 1 175 ? 16.857 -2.488 -25.717 1.00 49.50 175 SER A CA 1
ATOM 1336 C C . SER A 1 175 ? 17.107 -1.777 -24.403 1.00 49.50 175 SER A C 1
ATOM 1338 O O . SER A 1 175 ? 16.777 -0.605 -24.232 1.00 49.50 175 SER A O 1
ATOM 1340 N N . ARG A 1 176 ? 17.591 -2.533 -23.419 1.00 55.69 176 ARG A N 1
ATOM 1341 C CA . ARG A 1 176 ? 17.866 -1.962 -22.115 1.00 55.69 176 ARG A CA 1
ATOM 1342 C C . ARG A 1 176 ? 19.059 -1.006 -22.267 1.00 55.69 176 ARG A C 1
ATOM 1344 O O . ARG A 1 176 ? 20.006 -1.365 -22.977 1.00 55.69 176 ARG A O 1
ATOM 1351 N N . PRO A 1 177 ? 19.041 0.189 -21.651 1.00 61.34 177 PRO A N 1
ATOM 1352 C CA . PRO A 1 177 ? 20.138 1.156 -21.745 1.00 61.34 177 PRO A CA 1
ATOM 1353 C C . PRO A 1 177 ? 21.523 0.559 -21.448 1.00 61.34 177 PRO A C 1
ATOM 1355 O O . PRO A 1 177 ? 22.523 1.019 -21.989 1.00 61.34 177 PRO A O 1
ATOM 1358 N N . GLU A 1 178 ? 21.577 -0.500 -20.642 1.00 67.81 178 GLU A N 1
ATOM 1359 C CA . GLU A 1 178 ? 22.771 -1.262 -20.286 1.00 67.81 178 GLU A CA 1
ATOM 1360 C C . GLU A 1 178 ? 23.496 -1.860 -21.509 1.00 67.81 178 GLU A C 1
ATOM 1362 O O . GLU A 1 178 ? 24.725 -1.873 -21.539 1.00 67.81 178 GLU A O 1
ATOM 1367 N N . ASN A 1 179 ? 22.774 -2.297 -22.549 1.00 74.88 179 ASN A N 1
ATOM 1368 C CA . ASN A 1 179 ? 23.396 -2.880 -23.748 1.00 74.88 179 ASN A CA 1
ATOM 1369 C C . ASN A 1 179 ? 24.192 -1.828 -24.529 1.00 74.88 179 ASN A C 1
ATOM 1371 O O . ASN A 1 179 ? 25.308 -2.077 -24.985 1.00 74.88 179 ASN A O 1
ATOM 1375 N N . PHE A 1 180 ? 23.627 -0.629 -24.660 1.00 76.12 180 PHE A N 1
ATOM 1376 C CA . PHE A 1 180 ? 24.298 0.472 -25.334 1.00 76.12 180 PHE A CA 1
ATOM 1377 C C . PHE A 1 180 ? 25.454 1.042 -24.501 1.00 76.12 180 PHE A C 1
ATOM 1379 O O . PHE A 1 180 ? 26.481 1.425 -25.059 1.00 76.12 180 PHE A O 1
ATOM 1386 N N . GLN A 1 181 ? 25.320 1.046 -23.169 1.00 73.88 181 GLN A N 1
ATOM 1387 C CA . GLN A 1 181 ? 26.405 1.406 -22.251 1.00 73.88 181 GLN A CA 1
ATOM 1388 C C . GLN A 1 181 ? 27.591 0.446 -22.395 1.00 73.88 181 GLN A C 1
ATOM 1390 O O . GLN A 1 181 ? 28.718 0.897 -22.584 1.00 73.88 181 GLN A O 1
ATOM 1395 N N . CYS A 1 182 ? 27.333 -0.865 -22.406 1.00 79.06 182 CYS A N 1
ATOM 1396 C CA . CYS A 1 182 ? 28.363 -1.879 -22.625 1.00 79.06 182 CYS A CA 1
ATOM 1397 C C . CYS A 1 182 ? 29.111 -1.652 -23.951 1.00 79.06 182 CYS A C 1
ATOM 1399 O O . CYS A 1 182 ? 30.342 -1.683 -23.991 1.00 79.06 182 CYS A O 1
ATOM 1401 N N . LEU A 1 183 ? 28.385 -1.338 -25.030 1.00 82.44 183 LEU A N 1
ATOM 1402 C CA . LEU A 1 183 ? 28.992 -1.030 -26.327 1.00 82.44 183 LEU A CA 1
ATOM 1403 C C . LEU A 1 183 ? 29.898 0.217 -26.269 1.00 82.44 183 LEU A C 1
ATOM 1405 O O . LEU A 1 183 ? 31.002 0.204 -26.819 1.00 82.44 183 LEU A O 1
ATOM 1409 N N . ALA A 1 184 ? 29.466 1.276 -25.578 1.00 79.94 184 ALA A N 1
ATOM 1410 C CA . ALA A 1 184 ? 30.248 2.500 -25.400 1.00 79.94 184 ALA A CA 1
ATOM 1411 C C . ALA A 1 184 ? 31.511 2.279 -24.542 1.00 79.94 184 ALA A C 1
ATOM 1413 O O . ALA A 1 184 ? 32.578 2.807 -24.862 1.00 79.94 184 ALA A O 1
ATOM 1414 N N . GLU A 1 185 ? 31.432 1.456 -23.495 1.00 81.00 185 GLU A N 1
ATOM 1415 C CA . GLU A 1 185 ? 32.589 1.062 -22.682 1.00 81.00 185 GLU A CA 1
ATOM 1416 C C . GLU A 1 185 ? 33.600 0.244 -23.493 1.00 81.00 185 GLU A C 1
ATOM 1418 O O . GLU A 1 185 ? 34.809 0.487 -23.431 1.00 81.00 185 GLU A O 1
ATOM 1423 N N . CYS A 1 186 ? 33.118 -0.699 -24.306 1.00 83.31 186 CYS A N 1
ATOM 1424 C CA . CYS A 1 186 ? 33.961 -1.444 -25.235 1.00 83.31 186 CYS A CA 1
ATOM 1425 C C . CYS A 1 186 ? 34.651 -0.519 -26.247 1.00 83.31 186 CYS A C 1
ATOM 1427 O O . CYS A 1 186 ? 35.838 -0.710 -26.517 1.00 83.31 186 CYS A O 1
ATOM 1429 N N . ARG A 1 187 ? 33.959 0.516 -26.750 1.00 85.38 187 ARG A N 1
ATOM 1430 C CA . ARG A 1 187 ? 34.556 1.550 -27.615 1.00 85.38 187 ARG A CA 1
ATOM 1431 C C . ARG A 1 187 ? 35.709 2.255 -26.923 1.00 85.38 187 ARG A C 1
ATOM 1433 O O . ARG A 1 187 ? 36.793 2.316 -27.492 1.00 85.38 187 ARG A O 1
ATOM 1440 N N . ALA A 1 188 ? 35.501 2.731 -25.697 1.00 79.44 188 ALA A N 1
ATOM 1441 C CA . ALA A 1 188 ? 36.537 3.418 -24.930 1.00 79.44 188 ALA A CA 1
ATOM 1442 C C . ALA A 1 188 ? 37.758 2.516 -24.677 1.00 79.44 188 ALA A C 1
ATOM 1444 O O . ALA A 1 188 ? 38.897 2.949 -24.843 1.00 79.44 188 ALA A O 1
ATOM 1445 N N . ARG A 1 189 ? 37.536 1.238 -24.343 1.00 83.56 189 ARG A N 1
ATOM 1446 C CA . ARG A 1 189 ? 38.614 0.255 -24.132 1.00 83.56 189 ARG A CA 1
ATOM 1447 C C . ARG A 1 189 ? 39.418 -0.020 -25.405 1.00 83.56 189 ARG A C 1
ATOM 1449 O O . ARG A 1 189 ? 40.640 -0.115 -25.335 1.00 83.56 189 ARG A O 1
ATOM 1456 N N . ILE A 1 190 ? 38.750 -0.151 -26.552 1.00 86.12 190 ILE A N 1
ATOM 1457 C CA . ILE A 1 190 ? 39.407 -0.386 -27.847 1.00 86.12 190 ILE A CA 1
ATOM 1458 C C . ILE A 1 190 ? 40.165 0.862 -28.305 1.00 86.12 190 ILE A C 1
ATOM 1460 O O . ILE A 1 190 ? 41.311 0.748 -28.732 1.00 86.12 190 ILE A O 1
ATOM 1464 N N . ALA A 1 191 ? 39.556 2.042 -28.175 1.00 83.50 191 ALA A N 1
ATOM 1465 C CA . ALA A 1 191 ? 40.186 3.320 -28.486 1.00 83.50 191 ALA A CA 1
ATOM 1466 C C . ALA A 1 191 ? 41.481 3.508 -27.676 1.00 83.50 191 ALA A C 1
ATOM 1468 O O . ALA A 1 191 ? 42.544 3.735 -28.254 1.00 83.50 191 ALA A O 1
ATOM 1469 N N . ALA A 1 192 ? 41.428 3.265 -26.361 1.00 83.31 192 ALA A N 1
ATOM 1470 C CA . ALA A 1 192 ? 42.591 3.347 -25.480 1.00 83.31 192 ALA A CA 1
ATOM 1471 C C . ALA A 1 192 ? 43.711 2.352 -25.849 1.00 83.31 192 ALA A C 1
ATOM 1473 O O . ALA A 1 192 ? 44.884 2.717 -25.816 1.00 83.31 192 ALA A O 1
ATOM 1474 N N . ASP A 1 193 ? 43.377 1.109 -26.220 1.00 88.44 193 ASP A N 1
ATOM 1475 C CA . ASP A 1 193 ? 44.372 0.094 -26.612 1.00 88.44 193 ASP A CA 1
ATOM 1476 C C . ASP A 1 193 ? 45.052 0.403 -27.954 1.00 88.44 193 ASP A C 1
ATOM 1478 O O . ASP A 1 193 ? 46.227 0.087 -28.157 1.00 88.44 193 ASP A O 1
ATOM 1482 N N . LEU A 1 194 ? 44.308 1.011 -28.881 1.00 87.31 194 LEU A N 1
ATOM 1483 C CA . LEU A 1 194 ? 44.787 1.352 -30.219 1.00 87.31 194 LEU A CA 1
ATOM 1484 C C . LEU A 1 194 ? 45.407 2.754 -30.304 1.00 87.31 194 LEU A C 1
ATOM 1486 O O . LEU A 1 194 ? 45.971 3.086 -31.346 1.00 87.31 194 LEU A O 1
ATOM 1490 N N . GLY A 1 195 ? 45.337 3.552 -29.234 1.00 84.81 195 GLY A N 1
ATOM 1491 C CA . GLY A 1 195 ? 45.788 4.947 -29.233 1.00 84.81 195 GLY A CA 1
ATOM 1492 C C . GLY A 1 195 ? 44.945 5.845 -30.143 1.00 84.81 195 GLY A C 1
ATOM 1493 O O . GLY A 1 195 ? 45.482 6.759 -30.763 1.00 84.81 195 GLY A O 1
ATOM 1494 N N . LEU A 1 196 ? 43.652 5.537 -30.268 1.00 82.12 196 LEU A N 1
ATOM 1495 C CA . LEU A 1 196 ? 42.666 6.287 -31.044 1.00 82.12 196 LEU A CA 1
ATOM 1496 C C . LEU A 1 196 ? 41.771 7.091 -30.098 1.00 82.12 196 LEU A C 1
ATOM 1498 O O . LEU A 1 196 ? 41.563 6.696 -28.951 1.00 82.12 196 LEU A O 1
ATOM 1502 N N . GLU A 1 197 ? 41.188 8.175 -30.598 1.00 72.75 197 GLU A N 1
ATOM 1503 C CA . GLU A 1 197 ? 40.122 8.870 -29.871 1.00 72.75 197 GLU A CA 1
ATOM 1504 C C . GLU A 1 197 ? 38.800 8.085 -30.009 1.00 72.75 197 GLU A C 1
ATOM 1506 O O . GLU A 1 197 ? 38.535 7.536 -31.086 1.00 72.75 197 GLU A O 1
ATOM 1511 N N . PRO A 1 198 ? 37.948 7.994 -28.968 1.00 72.06 198 PRO A N 1
ATOM 1512 C CA . PRO A 1 198 ? 36.680 7.258 -29.032 1.00 72.06 198 PRO A CA 1
ATOM 1513 C C . PRO A 1 198 ? 35.767 7.696 -30.182 1.00 72.06 198 PRO A C 1
ATOM 1515 O O . PRO A 1 198 ? 35.041 6.874 -30.738 1.00 72.06 198 PRO A O 1
ATOM 1518 N N . GLU A 1 199 ? 35.825 8.967 -30.575 1.00 71.44 199 GLU A N 1
ATOM 1519 C CA . GLU A 1 199 ? 35.066 9.544 -31.682 1.00 71.44 199 GLU A CA 1
ATOM 1520 C C . GLU A 1 199 ? 35.513 8.999 -33.041 1.00 71.44 199 GLU A C 1
ATOM 1522 O O . GLU A 1 199 ? 34.772 9.137 -34.004 1.00 71.44 199 GLU A O 1
ATOM 1527 N N . GLN A 1 200 ? 36.687 8.361 -33.141 1.00 75.31 200 GLN A N 1
ATOM 1528 C CA . GLN A 1 200 ? 37.175 7.723 -34.369 1.00 75.31 200 GLN A CA 1
ATOM 1529 C C . GLN A 1 200 ? 36.505 6.379 -34.671 1.00 75.31 200 GLN A C 1
ATOM 1531 O O . GLN A 1 200 ? 36.595 5.895 -35.800 1.00 75.31 200 GLN A O 1
ATOM 1536 N N . LEU A 1 201 ? 35.833 5.781 -33.684 1.00 81.00 201 LEU A N 1
ATOM 1537 C CA . LEU A 1 201 ? 35.146 4.500 -33.810 1.00 81.00 201 LEU A CA 1
ATOM 1538 C C . LEU A 1 201 ? 33.633 4.717 -33.851 1.00 81.00 201 LEU A C 1
ATOM 1540 O O . LEU A 1 201 ? 33.023 5.159 -32.874 1.00 81.00 201 LEU A O 1
ATOM 1544 N N . GLU A 1 202 ? 33.029 4.357 -34.982 1.00 85.88 202 GLU A N 1
ATOM 1545 C CA . GLU A 1 202 ? 31.587 4.446 -35.170 1.00 85.88 202 GLU A CA 1
ATOM 1546 C C . GLU A 1 202 ? 30.839 3.481 -34.228 1.00 85.88 202 GLU A C 1
ATOM 1548 O O . GLU A 1 202 ? 31.313 2.378 -33.947 1.00 85.88 202 GLU A O 1
ATOM 1553 N N . LEU A 1 203 ? 29.657 3.869 -33.747 1.00 84.69 203 LEU A N 1
ATOM 1554 C CA . LEU A 1 203 ? 28.754 2.968 -33.022 1.00 84.69 203 LEU A CA 1
ATOM 1555 C C . LEU A 1 203 ? 27.498 2.729 -33.837 1.00 84.69 203 LEU A C 1
ATOM 1557 O O . LEU A 1 203 ? 26.726 3.662 -34.038 1.00 84.69 203 LEU A O 1
ATOM 1561 N N . SER A 1 204 ? 27.295 1.483 -34.249 1.00 85.19 204 SER A N 1
ATOM 1562 C CA . SER A 1 204 ? 26.110 1.035 -34.965 1.00 85.19 204 SER A CA 1
ATOM 1563 C C . SER A 1 204 ? 25.143 0.361 -33.991 1.00 85.19 204 SER A C 1
ATOM 1565 O O . SER A 1 204 ? 25.385 -0.745 -33.495 1.00 85.19 204 SER A O 1
ATOM 1567 N N . MET A 1 205 ? 24.096 1.098 -33.608 1.00 80.00 205 MET A N 1
ATOM 1568 C CA . MET A 1 205 ? 23.168 0.699 -32.549 1.00 80.00 205 MET A CA 1
ATOM 1569 C C . MET A 1 205 ? 21.808 1.405 -32.652 1.00 80.00 205 MET A C 1
ATOM 1571 O O . MET A 1 205 ? 21.696 2.495 -33.207 1.00 80.00 205 MET A O 1
ATOM 1575 N N . GLY A 1 206 ? 20.778 0.785 -32.068 1.00 72.00 206 GLY A N 1
ATOM 1576 C CA . GLY A 1 206 ? 19.403 1.292 -32.053 1.00 72.00 206 GLY A CA 1
ATOM 1577 C C . GLY A 1 206 ? 18.627 0.893 -33.306 1.00 72.00 206 GLY A C 1
ATOM 1578 O O . GLY A 1 206 ? 19.021 1.234 -34.417 1.00 72.00 206 GLY A O 1
ATOM 1579 N N . MET A 1 207 ? 17.536 0.153 -33.116 1.00 74.19 207 MET A N 1
ATOM 1580 C CA . MET A 1 207 ? 16.566 -0.213 -34.148 1.00 74.19 207 MET A CA 1
ATOM 1581 C C . MET A 1 207 ? 15.405 0.802 -34.167 1.00 74.19 207 MET A C 1
ATOM 1583 O O . MET A 1 207 ? 15.377 1.768 -33.404 1.00 74.19 207 MET A O 1
ATOM 1587 N N . SER A 1 208 ? 14.400 0.591 -35.020 1.00 64.12 208 SER A N 1
ATOM 1588 C CA . SER A 1 208 ? 13.261 1.508 -35.212 1.00 64.12 208 SER A CA 1
ATOM 1589 C C . SER A 1 208 ? 12.471 1.869 -33.940 1.00 64.12 208 SER A C 1
ATOM 1591 O O . SER A 1 208 ? 11.778 2.888 -33.922 1.00 64.12 208 SER A O 1
ATOM 1593 N N . GLY A 1 209 ? 12.553 1.046 -32.888 1.00 63.19 209 GLY A N 1
ATOM 1594 C CA . GLY A 1 209 ? 11.844 1.257 -31.620 1.00 63.19 209 GLY A CA 1
ATOM 1595 C C . GLY A 1 209 ? 12.661 1.952 -30.524 1.00 63.19 209 GLY A C 1
ATOM 1596 O O . GLY A 1 209 ? 12.098 2.336 -29.502 1.00 63.19 209 GLY A O 1
ATOM 1597 N N . ASP A 1 210 ? 13.973 2.081 -30.703 1.00 69.19 210 ASP A N 1
ATOM 1598 C CA . ASP A 1 210 ? 14.924 2.402 -29.633 1.00 69.19 210 ASP A CA 1
ATOM 1599 C C . ASP A 1 210 ? 16.095 3.291 -30.087 1.00 69.19 210 ASP A C 1
ATOM 1601 O O . ASP A 1 210 ? 16.955 3.636 -29.274 1.00 69.19 210 ASP A O 1
ATOM 1605 N N . PHE A 1 211 ? 16.132 3.721 -31.352 1.00 73.56 211 PHE A N 1
ATOM 1606 C CA . PHE A 1 211 ? 17.190 4.600 -31.855 1.00 73.56 211 PHE A CA 1
ATOM 1607 C C . PHE A 1 211 ? 17.237 5.962 -31.145 1.00 73.56 211 PHE A C 1
ATOM 1609 O O . PHE A 1 211 ? 18.322 6.524 -31.007 1.00 73.56 211 PHE A O 1
ATOM 1616 N N . GLU A 1 212 ? 16.113 6.502 -30.646 1.00 74.44 212 GLU A N 1
ATOM 1617 C CA . GLU A 1 212 ? 16.149 7.745 -29.861 1.00 74.44 212 GLU A CA 1
ATOM 1618 C C . GLU A 1 212 ? 16.931 7.567 -28.555 1.00 74.44 212 GLU A C 1
ATOM 1620 O O . GLU A 1 212 ? 17.669 8.466 -28.153 1.00 74.44 212 GLU A O 1
ATOM 1625 N N . GLN A 1 213 ? 16.812 6.394 -27.924 1.00 70.00 213 GLN A N 1
ATOM 1626 C CA . GLN A 1 213 ? 17.557 6.051 -26.712 1.00 70.00 213 GLN A CA 1
ATOM 1627 C C . GLN A 1 213 ? 19.030 5.797 -27.032 1.00 70.00 213 GLN A C 1
ATOM 1629 O O . GLN A 1 213 ? 19.897 6.250 -26.290 1.00 70.00 213 GLN A O 1
ATOM 1634 N N . ALA A 1 214 ? 19.318 5.129 -28.156 1.00 70.62 214 ALA A N 1
ATOM 1635 C CA . ALA A 1 214 ? 20.678 4.915 -28.651 1.00 70.62 214 ALA A CA 1
ATOM 1636 C C . ALA A 1 214 ? 21.412 6.246 -28.931 1.00 70.62 214 ALA A C 1
ATOM 1638 O O . ALA A 1 214 ? 22.617 6.384 -28.697 1.00 70.62 214 ALA A O 1
ATOM 1639 N N . LEU A 1 215 ? 20.679 7.259 -29.402 1.00 70.19 215 LEU A N 1
ATOM 1640 C CA . LEU A 1 215 ? 21.216 8.590 -29.672 1.00 70.19 215 LEU A CA 1
ATOM 1641 C C . LEU A 1 215 ? 21.472 9.425 -28.410 1.00 70.19 215 LEU A C 1
ATOM 1643 O O . LEU A 1 215 ? 22.373 10.259 -28.439 1.00 70.19 215 LEU A O 1
ATOM 1647 N N . SER A 1 216 ? 20.759 9.182 -27.305 1.00 62.81 216 SER A N 1
ATOM 1648 C CA . SER A 1 216 ? 20.888 9.956 -26.059 1.00 62.81 216 SER A CA 1
ATOM 1649 C C . SER A 1 216 ? 22.033 9.524 -25.124 1.00 62.81 216 SER A C 1
ATOM 1651 O O . SER A 1 216 ? 22.169 10.075 -24.039 1.00 62.81 216 SER A O 1
ATOM 1653 N N . LEU A 1 217 ? 22.854 8.531 -25.490 1.00 58.62 217 LEU A N 1
ATOM 1654 C CA . LEU A 1 217 ? 23.822 7.900 -24.570 1.00 58.62 217 LEU A CA 1
ATOM 1655 C C . LEU A 1 217 ? 25.084 8.698 -24.195 1.00 58.62 217 LEU A C 1
ATOM 1657 O O . LEU A 1 217 ? 25.807 8.233 -23.318 1.00 58.62 217 LEU A O 1
ATOM 1661 N N . ASP A 1 218 ? 25.370 9.856 -24.800 1.00 44.09 218 ASP A N 1
ATOM 1662 C CA . ASP A 1 218 ? 26.562 10.657 -24.438 1.00 44.09 218 ASP A CA 1
ATOM 1663 C C . ASP A 1 218 ? 26.399 11.516 -23.171 1.00 44.09 218 ASP A C 1
ATOM 1665 O O . ASP A 1 218 ? 27.385 12.081 -22.700 1.00 44.09 218 ASP A O 1
ATOM 1669 N N . ASP A 1 219 ? 25.223 11.548 -22.533 1.00 42.03 219 ASP A N 1
ATOM 1670 C CA . ASP A 1 219 ? 25.045 12.155 -21.201 1.00 42.03 219 ASP A CA 1
ATOM 1671 C C . ASP A 1 219 ? 25.596 11.236 -20.084 1.00 42.03 219 ASP A C 1
ATOM 1673 O O . ASP A 1 219 ? 24.932 10.877 -19.106 1.00 42.03 219 ASP A O 1
ATOM 1677 N N . LEU A 1 220 ? 26.875 10.858 -20.210 1.00 43.53 220 LEU A N 1
ATOM 1678 C CA . LEU A 1 220 ? 27.675 10.072 -19.261 1.00 43.53 220 LEU A CA 1
ATOM 1679 C C . LEU A 1 220 ? 28.022 10.851 -17.976 1.00 43.53 220 LEU A C 1
ATOM 1681 O O . LEU A 1 220 ? 29.111 10.745 -17.419 1.00 43.53 220 LEU A O 1
ATOM 1685 N N . PHE A 1 221 ? 27.042 11.577 -17.450 1.00 36.28 221 PHE A N 1
ATOM 1686 C CA . PHE A 1 221 ? 26.881 11.803 -16.019 1.00 36.28 221 PHE A CA 1
ATOM 1687 C C . PHE A 1 221 ? 26.053 10.676 -15.366 1.00 36.28 221 PHE A C 1
ATOM 1689 O O . PHE A 1 221 ? 26.137 10.483 -14.157 1.00 36.28 221 PHE A O 1
ATOM 1696 N N . GLU A 1 222 ? 25.299 9.878 -16.142 1.00 42.25 222 GLU A N 1
ATOM 1697 C CA . GLU A 1 222 ? 24.414 8.825 -15.613 1.00 42.25 222 GLU A CA 1
ATOM 1698 C C . GLU A 1 222 ? 25.033 7.414 -15.535 1.00 42.25 222 GLU A C 1
ATOM 1700 O O . GLU A 1 222 ? 24.475 6.554 -14.860 1.00 42.25 222 GLU A O 1
ATOM 1705 N N . GLY A 1 223 ? 26.178 7.134 -16.171 1.00 35.50 223 GLY A N 1
ATOM 1706 C CA . GLY A 1 223 ? 26.760 5.778 -16.253 1.00 35.50 223 GLY A CA 1
ATOM 1707 C C . GLY A 1 223 ? 27.282 5.211 -14.922 1.00 35.50 223 GLY A C 1
ATOM 1708 O O . GLY A 1 223 ? 26.922 4.099 -14.534 1.00 35.50 223 GLY A O 1
ATOM 1709 N N . GLU A 1 224 ? 28.054 5.995 -14.161 1.00 36.88 224 GLU A N 1
ATOM 1710 C CA . GLU A 1 224 ? 28.527 5.590 -12.819 1.00 36.88 224 GLU A CA 1
ATOM 1711 C C . GLU A 1 224 ? 27.405 5.595 -11.763 1.00 36.88 224 GLU A C 1
ATOM 1713 O O . GLU A 1 224 ? 27.514 4.934 -10.728 1.00 36.88 224 GLU A O 1
ATOM 1718 N N . LEU A 1 225 ? 26.303 6.299 -12.035 1.00 38.19 225 LEU A N 1
ATOM 1719 C CA . LEU A 1 225 ? 25.073 6.223 -11.252 1.00 38.19 225 LEU A CA 1
ATOM 1720 C C . LEU A 1 225 ? 24.264 4.969 -11.624 1.00 38.19 225 LEU A C 1
ATOM 1722 O O . LEU A 1 225 ? 23.824 4.246 -10.740 1.00 38.19 225 LEU A O 1
ATOM 1726 N N . ALA A 1 226 ? 24.121 4.637 -12.905 1.00 39.19 226 ALA A N 1
ATOM 1727 C CA . ALA A 1 226 ? 23.256 3.570 -13.404 1.00 39.19 226 ALA A CA 1
ATOM 1728 C C . ALA A 1 226 ? 23.653 2.158 -12.941 1.00 39.19 226 ALA A C 1
ATOM 1730 O O . ALA A 1 226 ? 22.773 1.402 -12.525 1.00 39.19 226 ALA A O 1
ATOM 1731 N N . GLY A 1 227 ? 24.946 1.812 -12.965 1.00 37.53 227 GLY A N 1
ATOM 1732 C CA . GLY A 1 227 ? 25.417 0.459 -12.626 1.00 37.53 227 GLY A CA 1
ATOM 1733 C C . GLY A 1 227 ? 25.233 0.073 -11.152 1.00 37.53 227 GLY A C 1
ATOM 1734 O O . GLY A 1 227 ? 25.068 -1.101 -10.834 1.00 37.53 227 GLY A O 1
ATOM 1735 N N . GLY A 1 228 ? 25.207 1.060 -10.247 1.00 39.62 228 GLY A N 1
ATOM 1736 C CA . GLY A 1 228 ? 24.925 0.849 -8.820 1.00 39.62 228 GLY A CA 1
ATOM 1737 C C . GLY A 1 228 ? 23.476 1.136 -8.412 1.00 39.62 228 GLY A C 1
ATOM 1738 O O . GLY A 1 228 ? 23.052 0.732 -7.329 1.00 39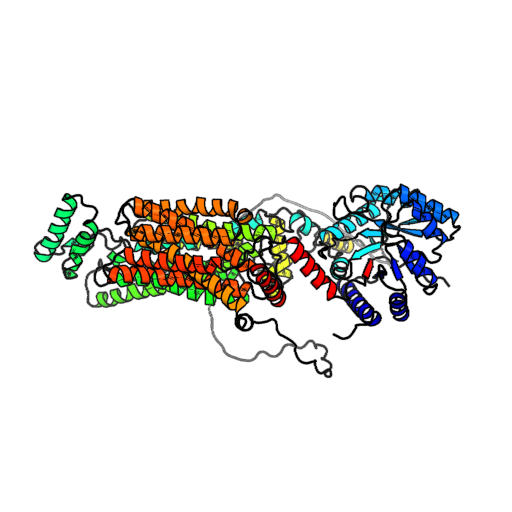.62 228 GLY A O 1
ATOM 1739 N N . TRP A 1 229 ? 22.711 1.847 -9.247 1.00 47.66 229 TRP A N 1
ATOM 1740 C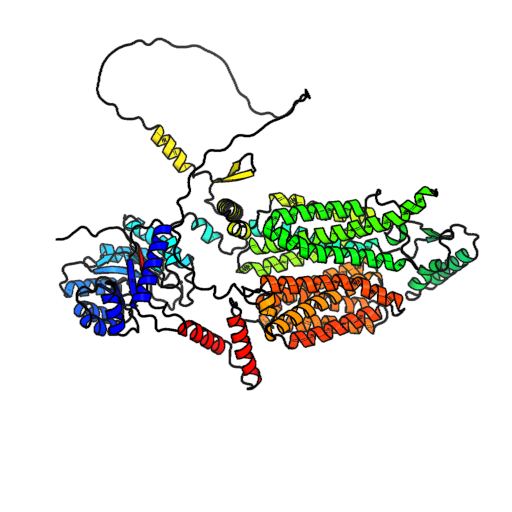 CA . TRP A 1 229 ? 21.457 2.481 -8.831 1.00 47.66 229 TRP A CA 1
ATOM 1741 C C . TRP A 1 229 ? 20.206 1.994 -9.576 1.00 47.66 229 TRP A C 1
ATOM 1743 O O . TRP A 1 229 ? 19.111 2.115 -9.022 1.00 47.66 229 TRP A O 1
ATOM 1753 N N . ARG A 1 230 ? 20.304 1.387 -10.773 1.00 43.47 230 ARG A N 1
ATOM 1754 C CA . ARG A 1 230 ? 19.120 0.846 -11.473 1.00 43.47 230 ARG A CA 1
ATOM 1755 C C . ARG A 1 230 ? 18.572 -0.395 -10.755 1.00 43.47 230 ARG A C 1
ATOM 1757 O O . ARG A 1 230 ? 18.853 -1.533 -11.103 1.00 43.47 230 ARG A O 1
ATOM 1764 N N . GLY A 1 231 ? 17.737 -0.163 -9.744 1.00 49.06 231 GLY A N 1
ATOM 1765 C CA . GLY A 1 231 ? 16.881 -1.187 -9.147 1.00 49.06 231 GLY A CA 1
ATOM 1766 C C . GLY A 1 231 ? 17.441 -1.937 -7.940 1.00 49.06 231 GLY A C 1
ATOM 1767 O O . GLY A 1 231 ? 16.795 -2.884 -7.503 1.00 49.06 231 GLY A O 1
ATOM 1768 N N . GLY A 1 232 ? 18.577 -1.525 -7.373 1.00 55.72 232 GLY A N 1
ATOM 1769 C CA . GLY A 1 232 ? 19.114 -2.104 -6.137 1.00 55.72 232 GLY A CA 1
ATOM 1770 C C . GLY A 1 232 ? 18.420 -1.583 -4.871 1.00 55.72 232 GLY A C 1
ATOM 1771 O O . GLY A 1 232 ? 18.045 -0.412 -4.787 1.00 55.72 232 GLY A O 1
ATOM 1772 N N . PHE A 1 233 ? 18.264 -2.445 -3.864 1.00 70.19 233 PHE A N 1
ATOM 1773 C CA . PHE A 1 233 ? 17.841 -2.051 -2.519 1.00 70.19 233 PHE A CA 1
ATOM 1774 C C . PHE A 1 233 ? 19.087 -1.717 -1.684 1.00 70.19 233 PHE A C 1
ATOM 1776 O O . PHE A 1 233 ? 19.832 -2.618 -1.302 1.00 70.19 233 PHE A O 1
ATOM 1783 N N . GLY A 1 234 ? 19.348 -0.428 -1.452 1.00 78.38 234 GLY A N 1
ATOM 1784 C CA . GLY A 1 234 ? 20.523 0.057 -0.723 1.00 78.38 234 GLY A CA 1
ATOM 1785 C C . GLY A 1 234 ? 20.195 0.717 0.626 1.00 78.38 234 GLY A C 1
ATOM 1786 O O . GLY A 1 234 ? 19.026 0.811 1.013 1.00 78.38 234 GLY A O 1
ATOM 1787 N N . PRO A 1 235 ? 21.220 1.201 1.356 1.00 83.25 235 PRO A N 1
ATOM 1788 C CA . PRO A 1 235 ? 21.058 1.873 2.648 1.00 83.25 235 PRO A CA 1
ATOM 1789 C C . PRO A 1 235 ? 20.099 3.070 2.626 1.00 83.25 235 PRO A C 1
ATOM 1791 O O . PRO A 1 235 ? 19.340 3.254 3.576 1.00 83.25 235 PRO A O 1
ATOM 1794 N N . ALA A 1 236 ? 20.080 3.864 1.548 1.00 81.19 236 ALA A N 1
ATOM 1795 C CA . ALA A 1 236 ? 19.135 4.975 1.416 1.00 81.19 236 ALA A CA 1
ATOM 1796 C C . ALA A 1 236 ? 17.684 4.492 1.343 1.00 81.19 236 ALA A C 1
ATOM 1798 O O . ALA A 1 236 ? 16.814 5.027 2.029 1.00 81.19 236 ALA A O 1
ATOM 1799 N N . GLN A 1 237 ? 17.420 3.462 0.533 1.00 85.94 237 GLN A N 1
ATOM 1800 C CA . GLN A 1 237 ? 16.091 2.865 0.425 1.00 85.94 237 GLN A CA 1
ATOM 1801 C C . GLN A 1 237 ? 15.652 2.265 1.764 1.00 85.94 237 GLN A C 1
ATOM 1803 O O . GLN A 1 237 ? 14.504 2.444 2.160 1.00 85.94 237 GLN A O 1
ATOM 1808 N N . PHE A 1 238 ? 16.567 1.622 2.495 1.00 86.19 238 PHE A N 1
ATOM 1809 C CA . PHE A 1 238 ? 16.293 1.104 3.834 1.00 86.19 238 PHE A CA 1
ATOM 1810 C C . PHE A 1 238 ? 15.952 2.214 4.842 1.00 86.19 238 PHE A C 1
ATOM 1812 O O . PHE A 1 238 ? 15.007 2.072 5.611 1.00 86.19 238 PHE A O 1
ATOM 1819 N N . LEU A 1 239 ? 16.668 3.341 4.816 1.00 84.50 239 LEU A N 1
ATOM 1820 C CA . LEU A 1 239 ? 16.402 4.499 5.677 1.00 84.50 239 LEU A CA 1
ATOM 1821 C C . LEU A 1 239 ? 15.008 5.098 5.418 1.00 84.50 239 LEU A C 1
ATOM 1823 O O . LEU A 1 239 ? 14.260 5.382 6.354 1.00 84.50 239 LEU A O 1
ATOM 1827 N N . VAL A 1 240 ? 14.639 5.251 4.143 1.00 85.12 240 VAL A N 1
ATOM 1828 C CA . VAL A 1 240 ? 13.303 5.713 3.734 1.00 85.12 240 VAL A CA 1
ATOM 1829 C C . VAL A 1 240 ? 12.237 4.716 4.176 1.00 85.12 240 VAL A C 1
ATOM 1831 O O . VAL A 1 240 ? 11.195 5.116 4.695 1.00 85.12 240 VAL A O 1
ATOM 1834 N N . LEU A 1 241 ? 12.509 3.419 4.025 1.00 88.06 241 LEU A N 1
ATOM 1835 C CA . LEU A 1 241 ? 11.608 2.363 4.463 1.00 88.06 241 LEU A CA 1
ATOM 1836 C C . LEU A 1 241 ? 11.422 2.362 5.983 1.00 88.06 241 LEU A C 1
ATOM 1838 O O . LEU A 1 241 ? 10.312 2.151 6.455 1.00 88.06 241 LEU A O 1
ATOM 1842 N N . LEU A 1 242 ? 12.471 2.659 6.751 1.00 87.44 242 LEU A N 1
ATOM 1843 C CA . LEU A 1 242 ? 12.394 2.802 8.203 1.00 87.44 242 LEU A CA 1
ATOM 1844 C C . LEU A 1 242 ? 11.539 4.012 8.606 1.00 87.44 242 LEU A C 1
ATOM 1846 O O . LEU A 1 242 ? 10.728 3.905 9.523 1.00 87.44 242 LEU A O 1
ATOM 1850 N N . ALA A 1 243 ? 11.644 5.136 7.892 1.00 86.56 243 ALA A N 1
ATOM 1851 C CA . ALA A 1 243 ? 10.789 6.304 8.121 1.00 86.56 243 ALA A CA 1
ATOM 1852 C C . ALA A 1 243 ? 9.317 6.051 7.758 1.00 86.56 243 ALA A C 1
ATOM 1854 O O . ALA A 1 243 ? 8.405 6.417 8.511 1.00 86.56 243 ALA A O 1
ATOM 1855 N N . ALA A 1 244 ? 9.073 5.378 6.634 1.00 89.56 244 ALA A N 1
ATOM 1856 C CA . ALA A 1 244 ? 7.734 4.963 6.239 1.00 89.56 244 ALA A CA 1
ATOM 1857 C C . ALA A 1 244 ? 7.152 3.926 7.217 1.00 89.56 244 ALA A C 1
ATOM 1859 O O . ALA A 1 244 ? 6.000 4.041 7.632 1.00 89.56 244 ALA A O 1
ATOM 1860 N N . GLY A 1 245 ? 7.971 2.971 7.660 1.00 91.25 245 GLY A N 1
ATOM 1861 C CA . GLY A 1 245 ? 7.617 1.959 8.649 1.00 91.25 245 GLY A CA 1
ATOM 1862 C C . GLY A 1 245 ? 7.286 2.557 10.015 1.00 91.25 245 GLY A C 1
ATOM 1863 O O . GLY A 1 245 ? 6.268 2.203 10.600 1.00 91.25 245 GLY A O 1
ATOM 1864 N N . ALA A 1 246 ? 8.069 3.530 10.495 1.00 91.31 246 ALA A N 1
ATOM 1865 C CA . ALA A 1 246 ? 7.763 4.274 11.719 1.00 91.31 246 ALA A CA 1
ATOM 1866 C C . ALA A 1 246 ? 6.417 5.013 11.617 1.00 91.31 246 ALA A C 1
ATOM 1868 O O . ALA A 1 246 ? 5.642 5.033 12.574 1.00 91.31 246 ALA A O 1
ATOM 1869 N N . SER A 1 247 ? 6.100 5.558 10.437 1.00 92.06 247 SER A N 1
ATOM 1870 C CA . SER A 1 247 ? 4.799 6.184 10.178 1.00 92.06 247 SER A CA 1
ATOM 1871 C C . SER A 1 247 ? 3.655 5.172 10.293 1.00 92.06 247 SER A C 1
ATOM 1873 O O . SER A 1 247 ? 2.681 5.438 10.994 1.00 92.06 247 SER A O 1
ATOM 1875 N N . TYR A 1 248 ? 3.793 3.989 9.691 1.00 92.69 248 TYR A N 1
ATOM 1876 C CA . TYR A 1 248 ? 2.796 2.914 9.781 1.00 92.69 248 TYR A CA 1
ATOM 1877 C C . TYR A 1 248 ? 2.666 2.319 11.189 1.00 92.69 248 TYR A C 1
ATOM 1879 O O . TYR A 1 248 ? 1.554 2.041 11.633 1.00 92.69 248 TYR A O 1
ATOM 1887 N N . ALA A 1 249 ? 3.768 2.189 11.926 1.00 94.25 249 ALA A N 1
ATOM 1888 C CA . ALA A 1 249 ? 3.732 1.784 13.328 1.00 94.25 249 ALA A CA 1
ATOM 1889 C C . ALA A 1 249 ? 2.964 2.812 14.176 1.00 94.25 249 ALA A C 1
ATOM 1891 O O . ALA A 1 249 ? 2.094 2.446 14.964 1.00 94.25 249 ALA A O 1
ATOM 1892 N N . SER A 1 250 ? 3.209 4.111 13.968 1.00 93.69 250 SER A N 1
ATOM 1893 C CA . SER A 1 250 ? 2.452 5.160 14.663 1.00 93.69 250 SER A CA 1
ATOM 1894 C C . SER A 1 250 ? 0.958 5.154 14.300 1.00 93.69 250 SER A C 1
ATOM 1896 O O . SER A 1 250 ? 0.119 5.351 15.180 1.00 93.69 250 SER A O 1
ATOM 1898 N N . MET A 1 251 ? 0.615 4.837 13.042 1.00 93.38 251 MET A N 1
ATOM 1899 C CA . MET A 1 251 ? -0.771 4.644 12.603 1.00 93.38 251 MET A CA 1
ATOM 1900 C C . MET A 1 251 ? -1.441 3.498 13.368 1.00 93.38 251 MET A C 1
ATOM 1902 O O . MET A 1 251 ? -2.551 3.680 13.861 1.00 93.38 251 MET A O 1
ATOM 1906 N N . GLY A 1 252 ? -0.762 2.355 13.531 1.00 92.19 252 GLY A N 1
ATOM 1907 C CA . GLY A 1 252 ? -1.266 1.230 14.329 1.00 92.19 252 GLY A CA 1
ATOM 1908 C C . GLY A 1 252 ? -1.583 1.611 15.770 1.00 92.19 252 GLY A C 1
ATOM 1909 O O . GLY A 1 252 ? -2.663 1.290 16.272 1.00 92.19 252 GLY A O 1
ATOM 1910 N N . CYS A 1 253 ? -0.703 2.388 16.407 1.00 94.44 253 CYS A N 1
ATOM 1911 C CA . CYS A 1 253 ? -0.942 2.896 17.755 1.00 94.44 253 CYS A CA 1
ATOM 1912 C C . CYS A 1 253 ? -2.186 3.796 17.832 1.00 94.44 253 CYS A C 1
ATOM 1914 O O . CYS A 1 253 ? -3.033 3.601 18.700 1.00 94.44 253 CYS A O 1
ATOM 1916 N N . VAL A 1 254 ? -2.306 4.793 16.945 1.00 93.94 254 VAL A N 1
ATOM 1917 C CA . VAL A 1 254 ? -3.407 5.778 16.986 1.00 93.94 254 VAL A CA 1
ATOM 1918 C C . VAL A 1 254 ? -4.749 5.156 16.600 1.00 93.94 254 VAL A C 1
ATOM 1920 O O . VAL A 1 254 ? -5.780 5.524 17.175 1.00 93.94 254 VAL A O 1
ATOM 1923 N N . MET A 1 255 ? -4.745 4.230 15.637 1.00 92.31 255 MET A N 1
ATOM 1924 C CA . MET A 1 255 ? -5.957 3.588 15.136 1.00 92.31 255 MET A CA 1
ATOM 1925 C C . MET A 1 255 ? -6.616 2.720 16.211 1.00 92.31 255 MET A C 1
ATOM 1927 O O . MET A 1 255 ? -7.824 2.821 16.409 1.00 92.31 255 MET A O 1
ATOM 1931 N N . PHE A 1 256 ? -5.834 1.940 16.966 1.00 92.06 256 PHE A N 1
ATOM 1932 C CA . PHE A 1 256 ? -6.369 1.054 18.007 1.00 92.06 256 PHE A CA 1
ATOM 1933 C C . PHE A 1 256 ? -6.342 1.614 19.428 1.00 92.06 256 PHE A C 1
ATOM 1935 O O . PHE A 1 256 ? -6.845 0.948 20.333 1.00 92.06 256 PHE A O 1
ATOM 1942 N N . LEU A 1 257 ? -5.841 2.837 19.631 1.00 92.94 257 LEU A N 1
ATOM 1943 C CA . LEU A 1 257 ? -5.777 3.506 20.936 1.00 92.94 257 LEU A CA 1
ATOM 1944 C C . LEU A 1 257 ? -7.091 3.398 21.729 1.00 92.94 257 LEU A C 1
ATOM 1946 O O . LEU A 1 257 ? -7.070 3.088 22.920 1.00 92.94 257 LEU A O 1
ATOM 1950 N N . MET A 1 258 ? -8.231 3.598 21.058 1.00 87.94 258 MET A N 1
ATOM 1951 C CA . MET A 1 258 ? -9.549 3.570 21.703 1.00 87.94 258 MET A CA 1
ATOM 1952 C C . MET A 1 258 ? -9.876 2.225 22.350 1.00 87.94 258 MET A C 1
ATOM 1954 O O . MET A 1 258 ? -10.450 2.218 23.433 1.00 87.94 258 MET A O 1
ATOM 1958 N N . SER A 1 259 ? -9.401 1.114 21.779 1.00 86.81 259 SER A N 1
ATOM 1959 C CA . SER A 1 259 ? -9.611 -0.233 22.328 1.00 86.81 259 SER A CA 1
ATOM 1960 C C . SER A 1 259 ? -9.082 -0.375 23.756 1.00 86.81 259 SER A C 1
ATOM 1962 O O . SER A 1 259 ? -9.574 -1.211 24.501 1.00 86.81 259 SER A O 1
ATOM 1964 N N . PHE A 1 260 ? -8.083 0.426 24.146 1.00 88.81 260 PHE A N 1
ATOM 1965 C CA . PHE A 1 260 ? -7.521 0.440 25.498 1.00 88.81 260 PHE A CA 1
ATOM 1966 C C . PHE A 1 260 ? -8.045 1.605 26.339 1.00 88.81 260 PHE A C 1
ATOM 1968 O O . PHE A 1 260 ? -8.213 1.455 27.547 1.00 88.81 260 PHE A O 1
ATOM 1975 N N . THR A 1 261 ? -8.333 2.760 25.733 1.00 88.44 261 THR A N 1
ATOM 1976 C CA . THR A 1 261 ? -8.773 3.943 26.487 1.00 88.44 261 THR A CA 1
ATOM 1977 C C . THR A 1 261 ? -10.255 3.921 26.852 1.00 88.44 261 THR A C 1
ATOM 1979 O O . THR A 1 261 ? -10.638 4.625 27.782 1.00 88.44 261 THR A O 1
ATOM 1982 N N . THR A 1 262 ? -11.105 3.157 26.159 1.00 83.19 262 THR A N 1
ATOM 1983 C CA . THR A 1 262 ? -12.547 3.048 26.466 1.00 83.19 262 THR A CA 1
ATOM 1984 C C . THR A 1 262 ? -12.864 1.917 27.450 1.00 83.19 262 THR A C 1
ATOM 1986 O O . THR A 1 262 ? -13.979 1.823 27.957 1.00 83.19 262 THR A O 1
ATOM 1989 N N . VAL A 1 263 ? -11.897 1.069 27.799 1.00 76.06 263 VAL A N 1
ATOM 1990 C CA . VAL A 1 263 ? -12.140 -0.078 28.683 1.00 76.06 263 VAL A CA 1
ATOM 1991 C C . VAL A 1 263 ? -12.320 0.397 30.121 1.00 76.06 263 VAL A C 1
ATOM 1993 O O . VAL A 1 263 ? -11.370 0.797 30.792 1.00 76.06 263 VAL A O 1
ATOM 1996 N N . ALA A 1 264 ? -13.555 0.325 30.614 1.00 63.69 264 ALA A N 1
ATOM 1997 C CA . ALA A 1 264 ? -13.867 0.615 32.006 1.00 63.69 264 ALA A CA 1
ATOM 1998 C C . ALA A 1 264 ? -13.572 -0.620 32.882 1.00 63.69 264 ALA A C 1
ATOM 2000 O O . ALA A 1 264 ? -14.096 -1.703 32.601 1.00 63.69 264 ALA A O 1
ATOM 2001 N N . PRO A 1 265 ? -12.799 -0.502 33.978 1.00 60.41 265 PRO A N 1
ATOM 2002 C CA . PRO A 1 265 ? -12.652 -1.604 34.918 1.00 60.41 265 PRO A CA 1
ATOM 2003 C C . PRO A 1 265 ? -14.001 -1.854 35.607 1.00 60.41 265 PRO A C 1
ATOM 2005 O O . PRO A 1 265 ? -14.527 -0.978 36.295 1.00 60.41 265 PRO A O 1
ATOM 2008 N N . SER A 1 266 ? -14.550 -3.064 35.490 1.00 53.62 266 SER A N 1
ATOM 2009 C CA . SER A 1 266 ? -15.825 -3.469 36.118 1.00 53.62 266 SER A CA 1
ATOM 2010 C C . SER A 1 266 ? -15.856 -3.274 37.650 1.00 53.62 266 SER A C 1
ATOM 2012 O O . SER A 1 266 ? -16.919 -3.160 38.270 1.00 53.62 266 SER A O 1
ATOM 2014 N N . ALA A 1 267 ? -14.687 -3.162 38.286 1.00 52.72 267 ALA A N 1
ATOM 2015 C CA . ALA A 1 267 ? -14.516 -2.922 39.717 1.00 52.72 267 ALA A CA 1
ATOM 2016 C C . ALA A 1 267 ? -14.482 -1.432 40.137 1.00 52.72 267 ALA A C 1
ATOM 2018 O O . ALA A 1 267 ? -14.500 -1.159 41.333 1.00 52.72 267 ALA A O 1
ATOM 2019 N N . ALA A 1 268 ? -14.486 -0.464 39.215 1.00 68.19 268 ALA A N 1
ATOM 2020 C CA . ALA A 1 268 ? -14.064 0.918 39.493 1.00 68.19 268 ALA A CA 1
ATOM 2021 C C . ALA A 1 268 ? -15.120 1.879 40.087 1.00 68.19 268 ALA A C 1
ATOM 2023 O O . ALA A 1 268 ? -14.931 3.086 39.984 1.00 68.19 268 ALA A O 1
ATOM 2024 N N . TRP A 1 269 ? -16.205 1.407 40.711 1.00 78.25 269 TRP A N 1
ATOM 2025 C CA . TRP A 1 269 ? -17.264 2.283 41.247 1.00 78.25 269 TRP A CA 1
ATOM 2026 C C . TRP A 1 269 ? -17.686 1.920 42.677 1.00 78.25 269 TRP A C 1
ATOM 2028 O O . TRP A 1 269 ? -17.645 0.746 43.066 1.00 78.25 269 TRP A O 1
ATOM 2038 N N . SER A 1 270 ? -18.112 2.930 43.437 1.00 82.25 270 SER A N 1
ATOM 2039 C CA . SER A 1 270 ? -18.650 2.827 44.799 1.00 82.25 270 SER A CA 1
ATOM 2040 C C . SER A 1 270 ? -19.900 3.691 44.975 1.00 82.25 270 SER A C 1
ATOM 2042 O O . SER A 1 270 ? -20.114 4.631 44.216 1.00 82.25 270 SER A O 1
ATOM 2044 N N . CYS A 1 271 ? -20.716 3.394 45.988 1.00 84.19 271 CYS A N 1
ATOM 2045 C CA . CYS A 1 271 ? -21.855 4.240 46.353 1.00 84.19 271 CYS A CA 1
ATOM 2046 C C . CYS A 1 271 ? -21.387 5.583 46.910 1.00 84.19 271 CYS A C 1
ATOM 2048 O O . CYS A 1 271 ? -20.445 5.607 47.704 1.00 84.19 271 CYS A O 1
ATOM 2050 N N . THR A 1 272 ? -22.050 6.667 46.508 1.00 85.31 272 THR A N 1
ATOM 2051 C CA . THR A 1 272 ? -21.810 8.012 47.054 1.00 85.31 272 THR A CA 1
ATOM 2052 C C . THR A 1 272 ? -22.246 8.078 48.517 1.00 85.31 272 THR A C 1
ATOM 2054 O O . THR A 1 272 ? -21.492 8.554 49.361 1.00 85.31 272 THR A O 1
ATOM 2057 N N . ASP A 1 273 ? -23.426 7.526 48.820 1.00 85.00 273 ASP A N 1
ATOM 2058 C CA . ASP A 1 273 ? -23.905 7.291 50.181 1.00 85.00 273 ASP A CA 1
ATOM 2059 C C . ASP A 1 273 ? -24.023 5.773 50.427 1.00 85.00 273 ASP A C 1
ATOM 2061 O O . ASP A 1 273 ? -24.826 5.100 49.773 1.00 85.00 273 ASP A O 1
ATOM 2065 N N . PRO A 1 274 ? -23.226 5.192 51.341 1.00 78.56 274 PRO A N 1
ATOM 2066 C CA . PRO A 1 274 ? -23.337 3.785 51.715 1.00 78.56 274 PRO A CA 1
ATOM 2067 C C . PRO A 1 274 ? -24.692 3.392 52.328 1.00 78.56 274 PRO A C 1
ATOM 2069 O O . PRO A 1 274 ? -24.991 2.199 52.359 1.00 78.56 274 PRO A O 1
ATOM 2072 N N . ALA A 1 275 ? -25.476 4.351 52.835 1.00 80.69 275 ALA A N 1
ATOM 2073 C CA . ALA A 1 275 ? -26.790 4.122 53.437 1.00 80.69 275 ALA A CA 1
ATOM 2074 C C . ALA A 1 275 ? -27.940 4.079 52.412 1.00 80.69 275 ALA A C 1
ATOM 2076 O O . ALA A 1 275 ? -29.046 3.660 52.761 1.00 80.69 275 ALA A O 1
ATOM 2077 N N . ASP A 1 276 ? -27.697 4.470 51.155 1.00 86.62 276 ASP A N 1
ATOM 2078 C CA . ASP A 1 276 ? -28.688 4.375 50.082 1.00 86.62 276 ASP A CA 1
ATOM 2079 C C . ASP A 1 276 ? -29.004 2.899 49.785 1.00 86.62 276 ASP A C 1
ATOM 2081 O O . ASP A 1 276 ? -28.152 2.137 49.31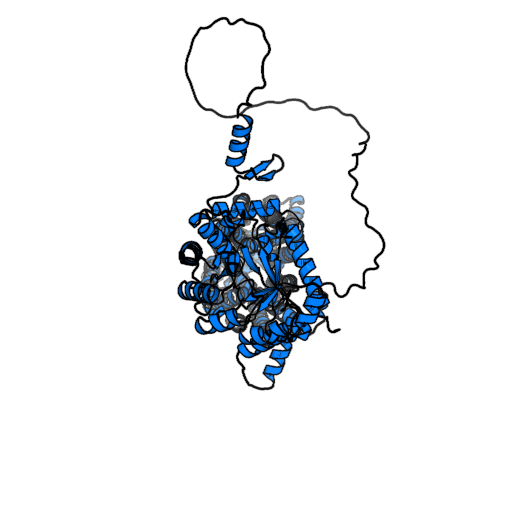9 1.00 86.62 276 ASP A O 1
ATOM 2085 N N . ALA A 1 277 ? -30.246 2.487 50.052 1.00 82.81 277 ALA A N 1
ATOM 2086 C CA . ALA A 1 277 ? -30.680 1.100 49.914 1.00 82.81 277 ALA A CA 1
ATOM 2087 C C . ALA A 1 277 ? -30.611 0.584 48.465 1.00 82.81 277 ALA A C 1
ATOM 2089 O O . ALA A 1 277 ? -30.301 -0.591 48.256 1.00 82.81 277 ALA A O 1
ATOM 2090 N N . ALA A 1 278 ? -30.859 1.441 47.467 1.00 83.62 278 ALA A N 1
ATOM 2091 C CA . ALA A 1 278 ? -30.789 1.062 46.058 1.00 83.62 278 ALA A CA 1
ATOM 2092 C C . ALA A 1 278 ? -29.333 0.830 45.638 1.00 83.62 278 ALA A C 1
ATOM 2094 O O . ALA A 1 278 ? -29.014 -0.191 45.019 1.00 83.62 278 ALA A O 1
ATOM 2095 N N . CYS A 1 279 ? -28.425 1.722 46.047 1.00 84.06 279 CYS A N 1
ATOM 2096 C CA . CYS A 1 279 ? -27.006 1.547 45.758 1.00 84.06 279 CYS A CA 1
ATOM 2097 C C . CYS A 1 279 ? -26.387 0.378 46.541 1.00 84.06 279 CYS A C 1
ATOM 2099 O O . CYS A 1 279 ? -25.620 -0.411 45.981 1.00 84.06 279 CYS A O 1
ATOM 2101 N N . ALA A 1 280 ? -26.756 0.203 47.812 1.00 81.19 280 ALA A N 1
ATOM 2102 C CA . ALA A 1 280 ? -26.320 -0.922 48.634 1.00 81.19 280 ALA A CA 1
ATOM 2103 C C . ALA A 1 280 ? -26.790 -2.270 48.061 1.00 81.19 280 ALA A C 1
ATOM 2105 O O . ALA A 1 280 ? -26.010 -3.223 48.054 1.00 81.19 280 ALA A O 1
ATOM 2106 N N . ALA A 1 281 ? -28.006 -2.348 47.508 1.00 80.69 281 ALA A N 1
ATOM 2107 C CA . ALA A 1 281 ? -28.503 -3.534 46.810 1.00 80.69 281 ALA A CA 1
ATOM 2108 C C . ALA A 1 281 ? -27.712 -3.821 45.519 1.00 80.69 281 ALA A C 1
ATOM 2110 O O . ALA A 1 281 ? -27.262 -4.952 45.311 1.00 80.69 281 ALA A O 1
ATOM 2111 N N . ALA A 1 282 ? -27.455 -2.797 44.695 1.00 77.25 282 ALA A N 1
ATOM 2112 C CA . ALA A 1 282 ? -26.634 -2.922 43.486 1.00 77.25 282 ALA A CA 1
ATOM 2113 C C . ALA A 1 282 ? -25.190 -3.363 43.808 1.00 77.25 282 ALA A C 1
ATOM 2115 O O . ALA A 1 282 ? -24.608 -4.208 43.121 1.00 77.25 282 ALA A O 1
ATOM 2116 N N . ARG A 1 283 ? -24.614 -2.842 44.900 1.00 75.25 283 ARG A N 1
ATOM 2117 C CA . ARG A 1 283 ? -23.290 -3.228 45.407 1.00 75.25 283 ARG A CA 1
ATOM 2118 C C . ARG A 1 283 ? -23.288 -4.631 46.025 1.00 75.25 283 ARG A C 1
ATOM 2120 O O . ARG A 1 283 ? -22.332 -5.374 45.822 1.00 75.25 283 ARG A O 1
ATOM 2127 N N . GLY A 1 284 ? -24.341 -5.015 46.743 1.00 68.19 284 GLY A N 1
ATOM 2128 C CA . GLY A 1 284 ? -24.510 -6.344 47.337 1.00 68.19 284 GLY A CA 1
ATOM 2129 C C . GLY A 1 284 ? -24.584 -7.449 46.282 1.00 68.19 284 GLY A C 1
ATOM 2130 O O . GLY A 1 284 ? -23.905 -8.466 46.419 1.00 68.19 284 GLY A O 1
ATOM 2131 N N . GLY A 1 285 ? -25.299 -7.206 45.176 1.00 65.62 285 GLY A N 1
ATOM 2132 C CA . GLY A 1 285 ? -25.299 -8.090 44.005 1.00 65.62 285 GLY A CA 1
ATOM 2133 C C . GLY A 1 285 ? -23.899 -8.263 43.405 1.00 65.62 285 GLY A C 1
ATOM 2134 O O . GLY A 1 285 ? -23.461 -9.388 43.167 1.00 65.62 285 GLY A O 1
ATOM 2135 N N . LYS A 1 286 ? -23.144 -7.163 43.261 1.00 63.12 286 LYS A N 1
ATOM 2136 C CA . LYS A 1 286 ? -21.748 -7.169 42.780 1.00 63.12 286 LYS A CA 1
ATOM 2137 C C . LYS A 1 286 ? -20.818 -8.020 43.660 1.00 63.12 286 LYS A C 1
ATOM 2139 O O . LYS A 1 286 ? -19.999 -8.767 43.130 1.00 63.12 286 LYS A O 1
ATOM 2144 N N . VAL A 1 287 ? -20.943 -7.936 44.989 1.00 60.03 287 VAL A N 1
ATOM 2145 C CA . VAL A 1 287 ? -20.116 -8.704 45.946 1.00 60.03 287 VAL A CA 1
ATOM 2146 C C . VAL A 1 287 ? -20.501 -10.188 45.968 1.00 60.03 287 VAL A C 1
ATOM 2148 O O . VAL A 1 287 ? -19.617 -11.044 45.951 1.00 60.03 287 VAL A O 1
ATOM 2151 N N . ALA A 1 288 ? -21.798 -10.505 45.937 1.00 54.53 288 ALA A N 1
ATOM 2152 C CA . ALA A 1 288 ? -22.285 -11.885 45.895 1.00 54.53 288 ALA A CA 1
ATOM 2153 C C . ALA A 1 288 ? -21.851 -12.620 44.612 1.00 54.53 288 ALA A C 1
ATOM 2155 O O . ALA A 1 288 ? -21.464 -13.786 44.666 1.00 54.53 288 ALA A O 1
ATOM 2156 N N . ALA A 1 289 ? -21.834 -11.932 43.466 1.00 52.53 289 ALA A N 1
ATOM 2157 C CA . ALA A 1 289 ? -21.361 -12.500 42.205 1.00 52.53 289 ALA A CA 1
ATOM 2158 C C . ALA A 1 289 ? -19.835 -12.651 42.131 1.00 52.53 289 ALA A C 1
ATOM 2160 O O . ALA A 1 289 ? -19.350 -13.645 41.592 1.00 52.53 289 ALA A O 1
ATOM 2161 N N . ALA A 1 290 ? -19.073 -11.710 42.703 1.00 53.84 290 ALA A N 1
ATOM 2162 C CA . ALA A 1 290 ? -17.617 -11.833 42.806 1.00 53.84 290 ALA A CA 1
ATOM 2163 C C . ALA A 1 290 ? -17.200 -13.053 43.652 1.00 53.84 290 ALA A C 1
ATOM 2165 O O . ALA A 1 290 ? -16.207 -13.705 43.338 1.00 53.84 290 ALA A O 1
ATOM 2166 N N . ALA A 1 291 ? -17.986 -13.399 44.678 1.00 49.56 291 ALA A N 1
ATOM 2167 C CA . ALA A 1 291 ? -17.786 -14.594 45.498 1.00 49.56 291 ALA A CA 1
ATOM 2168 C C . ALA A 1 291 ? -18.213 -15.908 44.805 1.00 49.56 291 ALA A C 1
ATOM 2170 O O . ALA A 1 291 ? -17.724 -16.973 45.170 1.00 49.56 291 ALA A O 1
ATOM 2171 N N . ALA A 1 292 ? -19.094 -15.849 43.798 1.00 47.69 292 ALA A N 1
ATOM 2172 C CA . ALA A 1 292 ? -19.642 -17.024 43.110 1.00 47.69 292 ALA A CA 1
ATOM 2173 C C . ALA A 1 292 ? -18.780 -17.548 41.938 1.00 47.69 292 ALA A C 1
ATOM 2175 O O . ALA A 1 292 ? -19.141 -18.547 41.321 1.00 47.69 292 ALA A O 1
ATOM 2176 N N . GLY A 1 293 ? -17.657 -16.899 41.599 1.00 39.41 293 GLY A N 1
ATOM 2177 C CA . GLY A 1 293 ? -16.670 -17.406 40.625 1.00 39.41 293 GLY A CA 1
ATOM 2178 C C . GLY A 1 293 ? -17.149 -17.566 39.168 1.00 39.41 293 GLY A C 1
ATOM 2179 O O . GLY A 1 293 ? -16.406 -18.079 38.334 1.00 39.41 293 GLY A O 1
ATOM 2180 N N . GLY A 1 294 ? -18.371 -17.138 38.833 1.00 38.12 294 GLY A N 1
ATOM 2181 C CA . GLY A 1 294 ? -18.971 -17.307 37.507 1.00 38.12 294 GLY A CA 1
ATOM 2182 C C . GLY A 1 294 ? -18.551 -16.222 36.512 1.00 38.12 294 GLY A C 1
ATOM 2183 O O . GLY A 1 294 ? -18.980 -15.074 36.607 1.00 38.12 294 GLY A O 1
ATOM 2184 N N . THR A 1 295 ? -17.768 -16.593 35.500 1.00 39.44 295 THR A N 1
ATOM 2185 C CA . THR A 1 295 ? -17.245 -15.694 34.452 1.00 39.44 295 THR A CA 1
ATOM 2186 C C . THR A 1 295 ? -18.308 -15.156 33.482 1.00 39.44 295 THR A C 1
ATOM 2188 O O . THR A 1 295 ? -18.078 -14.128 32.851 1.00 39.44 295 THR A O 1
ATOM 2191 N N . ALA A 1 296 ? -19.481 -15.793 33.385 1.00 30.27 296 ALA A N 1
ATOM 2192 C CA . ALA A 1 296 ? -20.558 -15.390 32.472 1.00 30.27 296 ALA A CA 1
ATOM 2193 C C . ALA A 1 296 ? -21.503 -14.308 33.044 1.00 30.27 296 ALA A C 1
ATOM 2195 O O . ALA A 1 296 ? -22.103 -13.563 32.277 1.00 30.27 296 ALA A O 1
ATOM 2196 N N . GLY A 1 297 ? -21.604 -14.172 34.374 1.00 30.89 297 GLY A N 1
ATOM 2197 C CA . GLY A 1 297 ? -22.456 -13.166 35.036 1.00 30.89 297 GLY A CA 1
ATOM 2198 C C . GLY A 1 297 ? -21.755 -11.834 35.339 1.00 30.89 297 GLY A C 1
ATOM 2199 O O . GLY A 1 297 ? -22.401 -10.854 35.697 1.00 30.89 297 GLY A O 1
ATOM 2200 N N . GLY A 1 298 ? -20.428 -11.759 35.186 1.00 36.06 298 GLY A N 1
ATOM 2201 C CA . GLY A 1 298 ? -19.629 -10.595 35.594 1.00 36.06 298 GLY A CA 1
ATOM 2202 C C . GLY A 1 298 ? -19.861 -9.317 34.776 1.00 36.06 298 GLY A C 1
ATOM 2203 O O . GLY A 1 298 ? -19.650 -8.222 35.296 1.00 36.06 298 GLY A O 1
ATOM 2204 N N . ALA A 1 299 ? -20.321 -9.428 33.525 1.00 42.84 299 ALA A N 1
ATOM 2205 C CA . ALA A 1 299 ? -20.599 -8.276 32.660 1.00 42.84 299 ALA A CA 1
ATOM 2206 C C . ALA A 1 299 ? -21.969 -7.630 32.951 1.00 42.84 299 ALA A C 1
ATOM 2208 O O . ALA A 1 299 ? -22.057 -6.403 33.021 1.00 42.84 299 ALA A O 1
ATOM 2209 N N . GLU A 1 300 ? -23.014 -8.434 33.190 1.00 41.22 300 GLU A N 1
ATOM 2210 C CA . GLU A 1 300 ? -24.339 -7.944 33.608 1.00 41.22 300 GLU A CA 1
ATOM 2211 C C . GLU A 1 300 ? -24.306 -7.377 35.036 1.00 41.22 300 GLU A C 1
ATOM 2213 O O . GLU A 1 300 ? -24.827 -6.290 35.282 1.00 41.22 300 GLU A O 1
ATOM 2218 N N . LEU A 1 301 ? -23.600 -8.032 35.965 1.00 46.38 301 LEU A N 1
ATOM 2219 C CA . LEU A 1 301 ? -23.438 -7.543 37.341 1.00 46.38 301 LEU A CA 1
ATOM 2220 C C . LEU A 1 301 ? -22.451 -6.371 37.470 1.00 46.38 301 LEU A C 1
ATOM 2222 O O . LEU A 1 301 ? -22.587 -5.542 38.370 1.00 46.38 301 LEU A O 1
ATOM 2226 N N . GLY A 1 302 ? -21.496 -6.236 36.545 1.00 53.25 302 GLY A N 1
ATOM 2227 C CA . GLY A 1 302 ? -20.643 -5.050 36.422 1.00 53.25 302 GLY A CA 1
ATOM 2228 C C . GLY A 1 302 ? -21.428 -3.784 36.063 1.00 53.25 302 GLY A C 1
ATOM 2229 O O . GLY A 1 302 ? -21.012 -2.694 36.451 1.00 53.25 302 GLY A O 1
ATOM 2230 N N . ARG A 1 303 ? -22.587 -3.934 35.403 1.00 63.91 303 ARG A N 1
ATOM 2231 C CA . ARG A 1 303 ? -23.529 -2.866 35.028 1.00 63.91 303 ARG A CA 1
ATOM 2232 C C . ARG A 1 303 ? -24.688 -2.692 36.020 1.00 63.91 303 ARG A C 1
ATOM 2234 O O . ARG A 1 303 ? -25.617 -1.950 35.725 1.00 63.91 303 ARG A O 1
ATOM 2241 N N . ALA A 1 304 ? -24.637 -3.302 37.209 1.00 68.88 304 ALA A N 1
ATOM 2242 C CA . ALA A 1 304 ? -25.696 -3.167 38.221 1.00 68.88 304 ALA A CA 1
ATOM 2243 C C . ALA A 1 304 ? -25.978 -1.703 38.628 1.00 68.88 304 ALA A C 1
ATOM 2245 O O . ALA A 1 304 ? -27.093 -1.373 39.021 1.00 68.88 304 ALA A O 1
ATOM 2246 N N . PHE A 1 305 ? -24.993 -0.810 38.481 1.00 77.31 305 PHE A N 1
ATOM 2247 C CA . PHE A 1 305 ? -25.154 0.627 38.712 1.00 77.31 305 PHE A CA 1
ATOM 2248 C C . PHE A 1 305 ? -25.983 1.346 37.630 1.00 77.31 305 PHE A C 1
ATOM 2250 O O . PHE A 1 305 ? -26.389 2.477 37.850 1.00 77.31 305 PHE A O 1
ATOM 2257 N N . CYS A 1 306 ? -26.276 0.720 36.483 1.00 79.19 306 CYS A N 1
ATOM 2258 C CA . CYS A 1 306 ? -27.078 1.334 35.418 1.00 79.19 306 CYS A CA 1
ATOM 2259 C C . CYS A 1 306 ? -28.543 1.579 35.804 1.00 79.19 306 CYS A C 1
ATOM 2261 O O . CYS A 1 306 ? -29.226 2.331 35.115 1.00 79.19 306 CYS A O 1
ATOM 2263 N N . GLY A 1 307 ? -29.026 0.940 36.875 1.00 78.00 307 GLY A N 1
ATOM 2264 C CA . GLY A 1 307 ? -30.330 1.230 37.474 1.00 78.00 307 GLY A CA 1
ATOM 2265 C C . GLY A 1 307 ? -30.302 2.346 38.524 1.00 78.00 307 GLY A C 1
ATOM 2266 O O . GLY A 1 307 ? -31.353 2.672 39.067 1.00 78.00 307 GLY A O 1
ATOM 2267 N N . LEU A 1 308 ? -29.125 2.900 38.833 1.00 80.50 308 LEU A N 1
ATOM 2268 C CA . LEU A 1 308 ? -28.949 3.988 39.791 1.00 80.50 308 LEU A CA 1
ATOM 2269 C C . LEU A 1 308 ? -28.947 5.339 39.077 1.00 80.50 308 LEU A C 1
ATOM 2271 O O . LEU A 1 308 ? -28.474 5.474 37.947 1.00 80.50 308 LEU A O 1
ATOM 2275 N N . GLU A 1 309 ? -29.430 6.360 39.772 1.00 80.44 309 GLU A N 1
ATOM 2276 C CA . GLU A 1 309 ? -29.267 7.742 39.353 1.00 80.44 309 GLU A CA 1
ATOM 2277 C C . GLU A 1 309 ? -27.796 8.162 39.482 1.00 80.44 309 GLU A C 1
ATOM 2279 O O . GLU A 1 309 ? -27.043 7.665 40.326 1.00 80.44 309 GLU A O 1
ATOM 2284 N N . ARG A 1 310 ? -27.359 9.104 38.641 1.00 77.69 310 ARG A N 1
ATOM 2285 C CA . ARG A 1 310 ? -25.941 9.466 38.531 1.00 77.69 310 ARG A CA 1
ATOM 2286 C C . ARG A 1 310 ? -25.314 9.961 39.842 1.00 77.69 310 ARG A C 1
ATOM 2288 O O . ARG A 1 310 ? -24.111 9.798 40.039 1.00 77.69 310 ARG A O 1
ATOM 2295 N N . SER A 1 311 ? -26.110 10.561 40.722 1.00 80.31 311 SER A N 1
ATOM 2296 C CA . SER A 1 311 ? -25.706 11.060 42.043 1.00 80.31 311 SER A CA 1
ATOM 2297 C C . SER A 1 311 ? -25.393 9.941 43.046 1.00 80.31 311 SER A C 1
ATOM 2299 O O . SER A 1 311 ? -24.642 10.163 43.995 1.00 80.31 311 SER A O 1
ATOM 2301 N N . GLN A 1 312 ? -25.926 8.735 42.833 1.00 82.94 312 GLN A N 1
ATOM 2302 C CA . GLN A 1 312 ? -25.871 7.629 43.793 1.00 82.94 312 GLN A CA 1
ATOM 2303 C C . GLN A 1 312 ? -24.571 6.815 43.712 1.00 82.94 312 GLN A C 1
ATOM 2305 O O . GLN A 1 312 ? -24.257 6.071 44.645 1.00 82.94 312 GLN A O 1
ATOM 2310 N N . TYR A 1 313 ? -23.787 6.963 42.638 1.00 83.25 313 TYR A N 1
ATOM 2311 C CA . TYR A 1 313 ? -22.501 6.284 42.476 1.00 83.25 313 TYR A CA 1
ATOM 2312 C C . TYR A 1 313 ? -21.362 7.235 42.086 1.00 83.25 313 TYR A C 1
ATOM 2314 O O . TYR A 1 313 ? -21.540 8.237 41.392 1.00 83.25 313 TYR A O 1
ATOM 2322 N N . VAL A 1 314 ? -20.144 6.869 42.484 1.00 83.25 314 VAL A N 1
ATOM 2323 C CA . VAL A 1 314 ? -18.905 7.575 42.154 1.00 83.25 314 VAL A CA 1
ATOM 2324 C C . VAL A 1 314 ? -17.862 6.605 41.604 1.00 83.25 314 VAL A C 1
ATOM 2326 O O . VAL A 1 314 ? -17.777 5.445 42.018 1.00 83.25 314 VAL A O 1
ATOM 2329 N N . TRP A 1 315 ? -17.058 7.082 40.656 1.00 81.75 315 TRP A N 1
ATOM 2330 C CA . TRP A 1 315 ? -15.926 6.339 40.113 1.00 81.75 315 TRP A CA 1
ATOM 2331 C C . TRP A 1 315 ? -14.727 6.450 41.060 1.00 81.75 315 TRP A C 1
ATOM 2333 O O . TRP A 1 315 ? -14.306 7.551 41.399 1.00 81.75 315 TRP A O 1
ATOM 2343 N N . LEU A 1 316 ? -14.152 5.312 41.457 1.00 81.06 316 LEU A N 1
ATOM 2344 C CA . LEU A 1 316 ? -12.961 5.238 42.312 1.00 81.06 316 LEU A CA 1
ATOM 2345 C C . LEU A 1 316 ? -11.721 5.799 41.605 1.00 81.06 316 LEU A C 1
ATOM 2347 O O . LEU A 1 316 ? -10.895 6.445 42.235 1.00 81.06 316 LEU A O 1
ATOM 2351 N N . ASN A 1 317 ? -11.616 5.572 40.290 1.00 78.31 317 ASN A N 1
ATOM 2352 C CA . ASN A 1 317 ? -10.548 6.095 39.438 1.00 78.31 317 ASN A CA 1
ATOM 2353 C C . ASN A 1 317 ? -11.148 6.745 38.177 1.00 78.31 317 ASN A C 1
ATOM 2355 O O . ASN A 1 317 ? -11.187 6.103 37.125 1.00 78.31 317 ASN A O 1
ATOM 2359 N N . PRO A 1 318 ? -11.621 8.005 38.250 1.00 75.75 318 PRO A N 1
ATOM 2360 C CA . PRO A 1 318 ? -12.276 8.673 37.122 1.00 75.75 318 PRO A CA 1
ATOM 2361 C C . PRO A 1 318 ? -11.384 8.766 35.875 1.00 75.75 318 PRO A C 1
ATOM 2363 O O . PRO A 1 318 ? -11.850 8.516 34.770 1.00 75.75 318 PRO A O 1
ATOM 2366 N N . GLY A 1 319 ? -10.085 9.036 36.054 1.00 76.94 319 GLY A N 1
ATOM 2367 C CA . GLY A 1 319 ? -9.103 9.158 34.966 1.00 76.94 319 GLY A CA 1
ATOM 2368 C C . GLY A 1 319 ? -8.526 7.835 34.445 1.00 76.94 319 GLY A C 1
ATOM 2369 O O . GLY A 1 319 ? -7.530 7.854 33.723 1.00 76.94 319 GLY A O 1
ATOM 2370 N N . ALA A 1 320 ? -9.093 6.682 34.822 1.00 80.56 320 ALA A N 1
ATOM 2371 C CA . ALA A 1 320 ? -8.621 5.384 34.334 1.00 80.56 320 ALA A CA 1
ATOM 2372 C C . ALA A 1 320 ? -8.936 5.181 32.844 1.00 80.56 320 ALA A C 1
ATOM 2374 O O . ALA A 1 320 ? -8.086 4.714 32.095 1.00 80.56 320 ALA A O 1
ATOM 2375 N N . SER A 1 321 ? -10.135 5.574 32.412 1.00 85.81 321 SER A N 1
ATOM 2376 C CA . SER A 1 321 ? -10.623 5.394 31.043 1.00 85.81 321 SER A CA 1
ATOM 2377 C C . SER A 1 321 ? -11.479 6.582 30.595 1.00 85.81 321 SER A C 1
ATOM 2379 O O . SER A 1 321 ? -12.044 7.303 31.417 1.00 85.81 321 SER A O 1
ATOM 2381 N N . VAL A 1 322 ? -11.637 6.742 29.284 1.00 85.19 322 VAL A N 1
ATOM 2382 C CA . VAL A 1 322 ? -12.556 7.707 28.659 1.00 85.19 322 VAL A CA 1
ATOM 2383 C C . VAL A 1 322 ? -13.989 7.462 29.143 1.00 85.19 322 VAL A C 1
ATOM 2385 O O . VAL A 1 322 ? -14.710 8.411 29.447 1.00 85.19 322 VAL A O 1
ATOM 2388 N N . ASN A 1 323 ? -14.381 6.193 29.302 1.00 82.56 323 ASN A N 1
ATOM 2389 C CA . ASN A 1 323 ? -15.720 5.822 29.756 1.00 82.56 323 ASN A CA 1
ATOM 2390 C C . ASN A 1 323 ? -15.983 6.211 31.216 1.00 82.56 323 ASN A C 1
ATOM 2392 O O . ASN A 1 323 ? -17.094 6.618 31.534 1.00 82.56 323 ASN A O 1
ATOM 2396 N N . THR A 1 324 ? -14.984 6.117 32.097 1.00 79.19 324 THR A N 1
ATOM 2397 C CA . THR A 1 324 ? -15.115 6.528 33.507 1.00 79.19 324 THR A CA 1
ATOM 2398 C C . THR A 1 324 ? -15.035 8.044 33.685 1.00 79.19 324 THR A C 1
ATOM 2400 O O . THR A 1 324 ? -15.637 8.584 34.610 1.00 79.19 324 THR A O 1
ATOM 2403 N N . GLU A 1 325 ? -14.315 8.746 32.806 1.00 80.06 325 GLU A N 1
ATOM 2404 C CA . GLU A 1 325 ? -14.162 10.199 32.888 1.00 80.06 325 GLU A CA 1
ATOM 2405 C C . GLU A 1 325 ? -15.386 10.938 32.320 1.00 80.06 325 GLU A C 1
ATOM 2407 O O . GLU A 1 325 ? -15.959 11.800 32.988 1.00 80.06 325 GLU A O 1
ATOM 2412 N N . PHE A 1 326 ? -15.851 10.557 31.127 1.00 80.00 326 PHE A N 1
ATOM 2413 C CA . PHE A 1 326 ? -17.041 11.139 30.487 1.00 80.00 326 PHE A CA 1
ATOM 2414 C C . PHE A 1 326 ? -18.341 10.376 30.780 1.00 80.00 326 PHE A C 1
ATOM 2416 O O . PHE A 1 326 ? -19.375 10.690 30.198 1.00 80.00 326 PHE A O 1
ATOM 2423 N N . ASP A 1 327 ? -18.293 9.392 31.686 1.00 79.88 327 ASP A N 1
ATOM 2424 C CA . ASP A 1 327 ? -19.453 8.611 32.132 1.00 79.88 327 ASP A CA 1
ATOM 2425 C C . ASP A 1 327 ? -20.257 8.011 30.957 1.00 79.88 327 ASP A C 1
ATOM 2427 O O . ASP A 1 327 ? -21.487 8.019 30.921 1.00 79.88 327 ASP A O 1
ATOM 2431 N N . LEU A 1 328 ? -19.534 7.477 29.964 1.00 81.31 328 LEU A N 1
ATOM 2432 C CA . LEU A 1 328 ? -20.077 6.907 28.719 1.00 81.31 328 LEU A CA 1
ATOM 2433 C C . LEU A 1 328 ? -20.546 5.464 28.930 1.00 81.31 328 LEU A C 1
ATOM 2435 O O . LEU A 1 328 ? -20.115 4.528 28.259 1.00 81.31 328 LEU A O 1
ATOM 2439 N N . VAL A 1 329 ? -21.398 5.268 29.924 1.00 77.25 329 VAL A N 1
ATOM 2440 C CA . VAL A 1 329 ? -21.890 3.962 30.363 1.00 77.25 329 VAL A CA 1
ATOM 2441 C C . VAL A 1 329 ? -23.412 3.906 30.249 1.00 77.25 329 VAL A C 1
ATOM 2443 O O . VAL A 1 329 ? -24.082 4.927 30.083 1.00 77.25 329 VAL A O 1
ATOM 2446 N N . CYS A 1 330 ? -23.982 2.702 30.328 1.00 79.25 330 CYS A N 1
ATOM 2447 C CA . CYS A 1 330 ? -25.434 2.499 30.347 1.00 79.25 330 CYS A CA 1
ATOM 2448 C C . CYS A 1 330 ? -26.122 3.151 29.126 1.00 79.25 330 CYS A C 1
ATOM 2450 O O . CYS A 1 330 ? -25.733 2.877 27.991 1.00 79.25 330 CYS A O 1
ATOM 2452 N N . GLY A 1 331 ? -27.105 4.038 29.330 1.00 76.31 331 GLY A N 1
ATOM 2453 C CA . GLY A 1 331 ? -27.806 4.737 28.243 1.00 76.31 331 GLY A CA 1
ATOM 2454 C C . GLY A 1 331 ? -26.918 5.636 27.367 1.00 76.31 331 GLY A C 1
ATOM 2455 O O . GLY A 1 331 ? -27.326 5.999 26.267 1.00 76.31 331 GLY A O 1
ATOM 2456 N N . GLN A 1 332 ? -25.702 5.972 27.811 1.00 80.31 332 GLN A N 1
ATOM 2457 C CA . GLN A 1 332 ? -24.726 6.774 27.062 1.00 80.31 332 GLN A CA 1
ATOM 2458 C C . GLN A 1 332 ? -23.599 5.929 26.439 1.00 80.31 332 GLN A C 1
ATOM 2460 O O . GLN A 1 332 ? -22.689 6.490 25.835 1.00 80.31 332 GLN A O 1
ATOM 2465 N N . ALA A 1 333 ? -23.651 4.592 26.524 1.00 78.69 333 ALA A N 1
ATOM 2466 C CA . ALA A 1 333 ? -22.601 3.709 25.998 1.00 78.69 333 ALA A CA 1
ATOM 2467 C C . ALA A 1 333 ? -22.367 3.859 24.482 1.00 78.69 333 ALA A C 1
ATOM 2469 O O . ALA A 1 333 ? -21.241 3.713 24.009 1.00 78.69 333 ALA A O 1
ATOM 2470 N N . TRP A 1 334 ? -23.403 4.233 23.724 1.00 84.69 334 TRP A N 1
ATOM 2471 C CA . TRP A 1 334 ? -23.309 4.465 22.279 1.00 84.69 334 TRP A CA 1
ATOM 2472 C C . TRP A 1 334 ? -22.302 5.563 21.905 1.00 84.69 334 TRP A C 1
ATOM 2474 O O . TRP A 1 334 ? -21.702 5.507 20.832 1.00 84.69 334 TRP A O 1
ATOM 2484 N N . LYS A 1 335 ? -22.068 6.539 22.794 1.00 86.25 335 LYS A N 1
ATOM 2485 C CA . LYS A 1 335 ? -21.094 7.618 22.580 1.00 86.25 335 LYS A CA 1
ATOM 2486 C C . LYS A 1 335 ? -19.660 7.088 22.449 1.00 86.25 335 LYS A C 1
ATOM 2488 O O . LYS A 1 335 ? -18.891 7.621 21.655 1.00 86.25 335 LYS A O 1
ATOM 2493 N N . ALA A 1 336 ? -19.305 6.008 23.151 1.00 83.06 336 ALA A N 1
ATOM 2494 C CA . ALA A 1 336 ? -17.982 5.394 23.026 1.00 83.06 336 ALA A CA 1
ATOM 2495 C C . ALA A 1 336 ? -17.749 4.828 21.610 1.00 83.06 336 ALA A C 1
ATOM 2497 O O . ALA A 1 336 ? -16.725 5.113 20.991 1.00 83.06 336 ALA A O 1
ATOM 2498 N N . SER A 1 337 ? -18.736 4.127 21.040 1.00 86.75 337 SER A N 1
ATOM 2499 C CA . SER A 1 337 ? -18.668 3.618 19.659 1.00 86.75 337 SER A CA 1
ATOM 2500 C C . SER A 1 337 ? -18.645 4.743 18.617 1.00 86.75 337 SER A C 1
ATOM 2502 O O . SER A 1 337 ? -18.022 4.616 17.560 1.00 86.75 337 SER A O 1
ATOM 2504 N N . VAL A 1 338 ? -19.297 5.874 18.904 1.00 90.69 338 VAL A N 1
ATOM 2505 C CA . VAL A 1 338 ? -19.273 7.052 18.025 1.00 90.69 338 VAL A CA 1
ATOM 2506 C C . VAL A 1 338 ? -17.894 7.719 18.002 1.00 90.69 338 VAL A C 1
ATOM 2508 O O . VAL A 1 338 ? -17.488 8.179 16.938 1.00 90.69 338 VAL A O 1
ATOM 2511 N N . LEU A 1 339 ? -17.131 7.715 19.103 1.00 89.62 339 LEU A N 1
ATOM 2512 C CA . LEU A 1 339 ? -15.735 8.189 19.107 1.00 89.62 339 LEU A CA 1
ATOM 2513 C C . LEU A 1 339 ? -14.839 7.369 18.166 1.00 89.62 339 LEU A C 1
ATOM 2515 O O . LEU A 1 339 ? -14.037 7.939 17.424 1.00 89.62 339 LEU A O 1
ATOM 2519 N N . GLU A 1 340 ? -14.994 6.044 18.165 1.00 88.25 340 GLU A N 1
ATOM 2520 C CA . GLU A 1 340 ? -14.274 5.152 17.248 1.00 88.25 340 GLU A CA 1
ATOM 2521 C C . GLU A 1 340 ? -14.695 5.390 15.794 1.00 88.25 340 GLU A C 1
ATOM 2523 O O . GLU A 1 340 ? -13.852 5.582 14.917 1.00 88.25 340 GLU A O 1
ATOM 2528 N N . THR A 1 341 ? -16.005 5.475 15.552 1.00 92.69 341 THR A N 1
ATOM 2529 C CA . THR A 1 341 ? -16.575 5.773 14.228 1.00 92.69 341 THR A CA 1
ATOM 2530 C C . THR A 1 341 ? -16.070 7.118 13.695 1.00 92.69 341 THR A C 1
ATOM 2532 O O . THR A 1 341 ? -15.725 7.231 12.521 1.00 92.69 341 THR A O 1
ATOM 2535 N N . ALA A 1 342 ? -15.977 8.140 14.552 1.00 93.94 342 ALA A N 1
ATOM 2536 C CA . ALA A 1 342 ? -15.514 9.474 14.183 1.00 93.94 342 ALA A CA 1
ATOM 2537 C C . ALA A 1 342 ? -14.055 9.476 13.701 1.00 93.94 342 ALA A C 1
ATOM 2539 O O . ALA A 1 342 ? -13.738 10.185 12.746 1.00 93.94 342 ALA A O 1
ATOM 2540 N N . PHE A 1 343 ? -13.181 8.659 14.301 1.00 94.25 343 PHE A N 1
ATOM 2541 C CA . PHE A 1 343 ? -11.802 8.495 13.832 1.00 94.25 343 PHE A CA 1
ATOM 2542 C C . PHE A 1 343 ? -11.754 7.921 12.408 1.00 94.25 343 PHE A C 1
ATOM 2544 O O . PHE A 1 343 ? -11.102 8.504 11.542 1.00 94.25 343 PHE A O 1
ATOM 2551 N N . PHE A 1 344 ? -12.489 6.836 12.137 1.00 93.44 344 PHE A N 1
ATOM 2552 C CA . PHE A 1 344 ? -12.559 6.241 10.796 1.00 93.44 344 PHE A CA 1
ATOM 2553 C C . PHE A 1 344 ? -13.244 7.158 9.775 1.00 93.44 344 PHE A C 1
ATOM 2555 O O . PHE A 1 344 ? -12.815 7.222 8.625 1.00 93.44 344 PHE A O 1
ATOM 2562 N N . ALA A 1 345 ? -14.258 7.927 10.185 1.00 94.62 345 ALA A N 1
ATOM 2563 C CA . ALA A 1 345 ? -14.888 8.936 9.330 1.00 94.62 345 ALA A CA 1
ATOM 2564 C C . ALA A 1 345 ? -13.873 10.008 8.922 1.00 94.62 345 ALA A C 1
ATOM 2566 O O . ALA A 1 345 ? -13.748 10.346 7.745 1.00 94.62 345 ALA A O 1
ATOM 2567 N N . GLY A 1 346 ? -13.103 10.488 9.901 1.00 94.81 346 GLY A N 1
ATOM 2568 C CA . GLY A 1 346 ? -11.962 11.360 9.681 1.00 94.81 346 GLY A CA 1
ATOM 2569 C C . GLY A 1 346 ? -10.958 10.764 8.702 1.00 94.81 346 GLY A C 1
ATOM 2570 O O . GLY A 1 346 ? -10.563 11.443 7.761 1.00 94.81 346 GLY A O 1
ATOM 2571 N N . PHE A 1 347 ? -10.598 9.491 8.877 1.00 93.31 347 PHE A N 1
ATOM 2572 C CA . PHE A 1 347 ? -9.646 8.776 8.024 1.00 93.31 347 PHE A CA 1
ATOM 2573 C C . PHE A 1 347 ? -10.103 8.702 6.556 1.00 93.31 347 PHE A C 1
ATOM 2575 O O . PHE A 1 347 ? -9.342 9.059 5.657 1.00 93.31 347 PHE A O 1
ATOM 2582 N N . VAL A 1 348 ? -11.370 8.345 6.306 1.00 92.69 348 VAL A N 1
ATOM 2583 C CA . VAL A 1 348 ? -11.971 8.323 4.956 1.00 92.69 348 VAL A CA 1
ATOM 2584 C C . VAL A 1 348 ? -11.917 9.710 4.304 1.00 92.69 348 VAL A C 1
ATOM 2586 O O . VAL A 1 348 ? -11.471 9.852 3.163 1.00 92.69 348 VAL A O 1
ATOM 2589 N N . ILE A 1 349 ? -12.327 10.753 5.035 1.00 93.12 349 ILE A N 1
ATOM 2590 C CA . ILE A 1 349 ? -12.284 12.141 4.547 1.00 93.12 349 ILE A CA 1
ATOM 2591 C C . ILE A 1 349 ? -10.833 12.569 4.282 1.00 93.12 349 ILE A C 1
ATOM 2593 O O . ILE A 1 349 ? -10.541 13.190 3.260 1.00 93.12 349 ILE A O 1
ATOM 2597 N N . GLY A 1 350 ? -9.912 12.199 5.171 1.00 91.75 350 GLY A N 1
ATOM 2598 C CA . GLY A 1 350 ? -8.485 12.473 5.053 1.00 91.75 350 GLY A CA 1
ATOM 2599 C C . GLY A 1 350 ? -7.884 11.883 3.783 1.00 91.75 350 GLY A C 1
ATOM 2600 O O . GLY A 1 350 ? -7.208 12.603 3.054 1.00 91.75 350 GLY A O 1
ATOM 2601 N N . ASN A 1 351 ? -8.189 10.626 3.451 1.00 87.94 351 ASN A N 1
ATOM 2602 C CA . ASN A 1 351 ? -7.724 10.004 2.208 1.00 87.94 351 ASN A CA 1
ATOM 2603 C C . ASN A 1 351 ? -8.256 10.717 0.954 1.00 87.94 351 ASN A C 1
ATOM 2605 O O . ASN A 1 351 ? -7.520 10.879 -0.022 1.00 87.94 351 ASN A O 1
ATOM 2609 N N . ALA A 1 352 ? -9.502 11.199 0.979 1.00 87.81 352 ALA A N 1
ATOM 2610 C CA . ALA A 1 352 ? -10.072 11.968 -0.126 1.00 87.81 352 ALA A CA 1
ATOM 2611 C C . ALA A 1 352 ? -9.433 13.363 -0.294 1.00 87.81 352 ALA A C 1
ATOM 2613 O O . ALA A 1 352 ? -9.311 13.850 -1.418 1.00 87.81 352 ALA A O 1
ATOM 2614 N N . VAL A 1 353 ? -9.003 14.003 0.800 1.00 91.00 353 VAL A N 1
ATOM 2615 C CA . VAL A 1 353 ? -8.408 15.353 0.791 1.00 91.00 353 VAL A CA 1
ATOM 2616 C C . VAL A 1 353 ? -6.898 15.316 0.545 1.00 91.00 353 VAL A C 1
ATOM 2618 O O . VAL A 1 353 ? -6.387 16.026 -0.326 1.00 91.00 353 VAL A O 1
ATOM 2621 N N . PHE A 1 354 ? -6.169 14.493 1.300 1.00 89.62 354 PHE A N 1
ATOM 2622 C CA . PHE A 1 354 ? -4.709 14.490 1.304 1.00 89.62 354 PHE A CA 1
ATOM 2623 C C . PHE A 1 354 ? -4.090 13.753 0.114 1.00 89.62 354 PHE A C 1
ATOM 2625 O O . PHE A 1 354 ? -2.934 14.020 -0.207 1.00 89.62 354 PHE A O 1
ATOM 2632 N N . GLY A 1 355 ? -4.846 12.912 -0.602 1.00 83.69 355 GLY A N 1
ATOM 2633 C CA . GLY A 1 355 ? -4.395 12.324 -1.868 1.00 83.69 355 GLY A CA 1
ATOM 2634 C C . GLY A 1 355 ? -4.098 13.379 -2.940 1.00 83.69 355 GLY A C 1
ATOM 2635 O O . GLY A 1 355 ? -2.929 13.574 -3.287 1.00 83.69 355 GLY A O 1
ATOM 2636 N N . PRO A 1 356 ? -5.111 14.141 -3.396 1.00 84.44 356 PRO A N 1
ATOM 2637 C CA . PRO A 1 356 ? -4.904 15.242 -4.338 1.00 84.44 356 PRO A CA 1
ATOM 2638 C C . PRO A 1 356 ? -3.965 16.327 -3.800 1.00 84.44 356 PRO A C 1
ATOM 2640 O O . PRO A 1 356 ? -3.252 16.977 -4.565 1.00 84.44 356 PRO A O 1
ATOM 2643 N N . PHE A 1 357 ? -3.950 16.546 -2.482 1.00 88.00 357 PHE A N 1
ATOM 2644 C CA . PHE A 1 357 ? -3.027 17.497 -1.866 1.00 88.00 357 PHE A CA 1
ATOM 2645 C C . PHE A 1 357 ? -1.563 17.062 -2.029 1.00 88.00 357 PHE A C 1
ATOM 2647 O O . PHE A 1 357 ? -0.741 17.884 -2.438 1.00 88.00 357 PHE A O 1
ATOM 2654 N N . ALA A 1 358 ? -1.258 15.782 -1.785 1.00 86.25 358 ALA A N 1
ATOM 2655 C CA . ALA A 1 358 ? 0.072 15.209 -1.974 1.00 86.25 358 ALA A CA 1
ATOM 2656 C C . ALA A 1 358 ? 0.506 15.212 -3.441 1.00 86.25 358 ALA A C 1
ATOM 2658 O O . ALA A 1 358 ? 1.688 15.397 -3.726 1.00 86.25 358 ALA A O 1
ATOM 2659 N N . ASP A 1 359 ? -0.440 15.044 -4.368 1.00 84.50 359 ASP A N 1
ATOM 2660 C CA . ASP A 1 359 ? -0.164 15.153 -5.802 1.00 84.50 359 ASP A CA 1
ATOM 2661 C C . ASP A 1 359 ? 0.229 16.580 -6.203 1.00 84.50 359 ASP A C 1
ATOM 2663 O O . ASP A 1 359 ? 1.084 16.739 -7.065 1.00 84.50 359 ASP A O 1
ATOM 2667 N N . ARG A 1 360 ? -0.353 17.617 -5.582 1.00 84.31 360 ARG A N 1
ATOM 2668 C CA . ARG A 1 360 ? -0.103 19.028 -5.942 1.00 84.31 360 ARG A CA 1
ATOM 2669 C C . ARG A 1 360 ? 1.075 19.668 -5.220 1.00 84.31 360 ARG A C 1
ATOM 2671 O O . ARG A 1 360 ? 1.736 20.525 -5.794 1.00 84.31 360 ARG A O 1
ATOM 2678 N N . HIS A 1 361 ? 1.300 19.312 -3.958 1.00 85.38 361 HIS A N 1
ATOM 2679 C CA . HIS A 1 361 ? 2.267 20.012 -3.110 1.00 85.38 361 HIS A CA 1
ATOM 2680 C C . HIS A 1 361 ? 3.463 19.156 -2.670 1.00 85.38 361 HIS A C 1
ATOM 2682 O O . HIS A 1 361 ? 4.342 19.662 -1.973 1.00 85.38 361 HIS A O 1
ATOM 2688 N N . GLY A 1 362 ? 3.513 17.885 -3.071 1.00 83.81 362 GLY A N 1
ATOM 2689 C CA . GLY A 1 362 ? 4.621 16.979 -2.774 1.00 83.81 362 GLY A CA 1
ATOM 2690 C C . GLY A 1 362 ? 4.297 15.954 -1.690 1.00 83.81 362 GLY A C 1
ATOM 2691 O O . GLY A 1 362 ? 3.455 16.165 -0.803 1.00 83.81 362 GLY A O 1
ATOM 2692 N N . ARG A 1 363 ? 4.978 14.806 -1.763 1.00 86.75 363 ARG A N 1
ATOM 2693 C CA . ARG A 1 363 ? 4.762 13.660 -0.868 1.00 86.75 363 ARG A CA 1
ATOM 2694 C C . ARG A 1 363 ? 5.400 13.905 0.488 1.00 86.75 363 ARG A C 1
ATOM 2696 O O . ARG A 1 363 ? 4.761 13.667 1.512 1.00 86.75 363 ARG A O 1
ATOM 2703 N N . ARG A 1 364 ? 6.628 14.432 0.500 1.00 88.25 364 ARG A N 1
ATOM 2704 C CA . ARG A 1 364 ? 7.384 14.715 1.726 1.00 88.25 364 ARG A CA 1
ATOM 2705 C C . ARG A 1 364 ? 6.671 15.753 2.580 1.00 88.25 364 ARG A C 1
ATOM 2707 O O . ARG A 1 364 ? 6.494 15.541 3.776 1.00 88.25 364 ARG A O 1
ATOM 2714 N N . MET A 1 365 ? 6.235 16.861 1.980 1.00 88.06 365 MET A N 1
ATOM 2715 C CA . MET A 1 365 ? 5.557 17.918 2.734 1.00 88.06 365 MET A CA 1
ATOM 2716 C C . MET A 1 365 ? 4.239 17.418 3.332 1.00 88.06 365 MET A C 1
ATOM 2718 O O . MET A 1 365 ? 3.970 17.661 4.507 1.00 88.06 365 MET A O 1
ATOM 2722 N N . THR A 1 366 ? 3.451 16.672 2.553 1.00 89.94 366 THR A N 1
ATOM 2723 C CA . THR A 1 366 ? 2.185 16.109 3.037 1.00 89.94 366 THR A CA 1
ATOM 2724 C C . THR A 1 366 ? 2.411 15.153 4.201 1.00 89.94 366 THR A C 1
ATOM 2726 O O . THR A 1 366 ? 1.755 15.302 5.228 1.00 89.94 366 THR A O 1
ATOM 2729 N N . LEU A 1 367 ? 3.385 14.242 4.088 1.00 89.12 367 LEU A N 1
ATOM 2730 C CA . LEU A 1 367 ? 3.764 13.326 5.165 1.00 89.12 367 LEU A CA 1
ATOM 2731 C C . LEU A 1 367 ? 4.106 14.079 6.460 1.00 89.12 367 LEU A C 1
ATOM 2733 O O . LEU A 1 367 ? 3.570 13.750 7.515 1.00 89.12 367 LEU A O 1
ATOM 2737 N N . LEU A 1 368 ? 4.968 15.098 6.386 1.00 90.19 368 LEU A N 1
ATOM 2738 C CA . LEU A 1 368 ? 5.443 15.831 7.564 1.00 90.19 368 LEU A CA 1
ATOM 2739 C C . LEU A 1 368 ? 4.351 16.682 8.218 1.00 90.19 368 LEU A C 1
ATOM 2741 O O . LEU A 1 368 ? 4.206 16.654 9.440 1.00 90.19 368 LEU A O 1
ATOM 2745 N N . LEU A 1 369 ? 3.559 17.406 7.421 1.00 92.56 369 LEU A N 1
ATOM 2746 C CA . LEU A 1 369 ? 2.436 18.195 7.932 1.00 92.56 369 LEU A CA 1
ATOM 2747 C C . LEU A 1 369 ? 1.391 17.295 8.595 1.00 92.56 369 LEU A C 1
ATOM 2749 O O . LEU A 1 369 ? 0.916 17.601 9.686 1.00 92.56 369 LEU A O 1
ATOM 2753 N N . CYS A 1 370 ? 1.072 16.165 7.967 1.00 94.12 370 CYS A N 1
ATOM 2754 C CA . CYS A 1 370 ? 0.107 15.209 8.492 1.00 94.12 370 CYS A CA 1
ATOM 2755 C C . CYS A 1 370 ? 0.619 14.491 9.747 1.00 94.12 370 CYS A C 1
ATOM 2757 O O . CYS A 1 370 ? -0.148 14.306 10.687 1.00 94.12 370 CYS A O 1
ATOM 2759 N N . ALA A 1 371 ? 1.908 14.148 9.820 1.00 92.88 371 ALA A N 1
ATOM 2760 C CA . ALA A 1 371 ? 2.512 13.582 11.027 1.00 92.88 371 ALA A CA 1
ATOM 2761 C C . ALA A 1 371 ? 2.475 14.577 12.201 1.00 92.88 371 ALA A C 1
ATOM 2763 O O . ALA A 1 371 ? 2.063 14.223 13.308 1.00 92.88 371 ALA A O 1
ATOM 2764 N N . ALA A 1 372 ? 2.822 15.846 11.954 1.00 94.69 372 ALA A N 1
ATOM 2765 C CA . ALA A 1 372 ? 2.741 16.905 12.959 1.00 94.69 372 ALA A CA 1
ATOM 2766 C C . ALA A 1 372 ? 1.293 17.164 13.407 1.00 94.69 372 ALA A C 1
ATOM 2768 O O . ALA A 1 372 ? 1.021 17.276 14.606 1.00 94.69 372 ALA A O 1
ATOM 2769 N N . ALA A 1 373 ? 0.346 17.196 12.467 1.00 96.00 373 ALA A N 1
ATOM 2770 C CA . ALA A 1 373 ? -1.073 17.336 12.771 1.00 96.00 373 ALA A CA 1
ATOM 2771 C C . ALA A 1 373 ? -1.595 16.139 13.585 1.00 96.00 373 ALA A C 1
ATOM 2773 O O . ALA A 1 373 ? -2.243 16.337 14.607 1.00 96.00 373 ALA A O 1
ATOM 2774 N N . THR A 1 374 ? -1.247 14.904 13.216 1.00 95.69 374 THR A N 1
ATOM 2775 C CA . THR A 1 374 ? -1.656 13.694 13.951 1.00 95.69 374 THR A CA 1
ATOM 2776 C C . THR A 1 374 ? -1.123 13.710 15.381 1.00 95.69 374 THR A C 1
ATOM 2778 O O . THR A 1 374 ? -1.883 13.475 16.322 1.00 95.69 374 THR A O 1
ATOM 2781 N N . ALA A 1 375 ? 0.154 14.052 15.574 1.00 95.19 375 ALA A N 1
ATOM 2782 C CA . ALA A 1 375 ? 0.760 14.157 16.898 1.00 95.19 375 ALA A CA 1
ATOM 2783 C C . ALA A 1 375 ? 0.096 15.247 17.755 1.00 95.19 375 ALA A C 1
ATOM 2785 O O . ALA A 1 375 ? -0.312 14.990 18.887 1.00 95.19 375 ALA A O 1
ATOM 2786 N N . THR A 1 376 ? -0.064 16.455 17.210 1.00 95.50 376 THR A N 1
ATOM 2787 C CA . THR A 1 376 ? -0.638 17.595 17.944 1.00 95.50 376 THR A CA 1
ATOM 2788 C C . THR A 1 376 ? -2.114 17.390 18.275 1.00 95.50 376 THR A C 1
ATOM 2790 O O . THR A 1 376 ? -2.501 17.584 19.423 1.00 95.50 376 THR A O 1
ATOM 2793 N N . LEU A 1 377 ? -2.935 16.931 17.327 1.00 95.94 377 LEU A N 1
ATOM 2794 C CA . LEU A 1 377 ? -4.361 16.666 17.545 1.00 95.94 377 LEU A CA 1
ATOM 2795 C C . LEU A 1 377 ? -4.577 15.528 18.548 1.00 95.94 377 LEU A C 1
ATOM 2797 O O . LEU A 1 377 ? -5.444 15.628 19.417 1.00 95.94 377 LEU A O 1
ATOM 2801 N N . THR A 1 378 ? -3.758 14.474 18.484 1.00 94.25 378 THR A N 1
ATOM 2802 C CA . THR A 1 378 ? -3.819 13.370 19.454 1.00 94.25 378 THR A CA 1
ATOM 2803 C C . THR A 1 378 ? -3.399 13.843 20.848 1.00 94.25 378 THR A C 1
ATOM 2805 O O . THR A 1 378 ? -4.101 13.559 21.816 1.00 94.25 378 THR A O 1
ATOM 2808 N N . ALA A 1 379 ? -2.339 14.649 20.968 1.00 93.88 379 ALA A N 1
ATOM 2809 C CA . ALA A 1 379 ? -1.935 15.235 22.248 1.00 93.88 379 ALA A CA 1
ATOM 2810 C C . ALA A 1 379 ? -3.002 16.186 22.820 1.00 93.88 379 ALA A C 1
ATOM 2812 O O . ALA A 1 379 ? -3.325 16.116 24.006 1.00 93.88 379 ALA A O 1
ATOM 2813 N N . LEU A 1 380 ? -3.600 17.032 21.974 1.00 92.12 380 LEU A N 1
ATOM 2814 C CA . LEU A 1 380 ? -4.697 17.923 22.357 1.00 92.12 380 LEU A CA 1
ATOM 2815 C C . LEU A 1 380 ? -5.916 17.136 22.842 1.00 92.12 380 LEU A C 1
ATOM 2817 O O . LEU A 1 380 ? -6.539 17.547 23.816 1.00 92.12 380 LEU A O 1
ATOM 2821 N N . SER A 1 381 ? -6.217 15.982 22.237 1.00 90.56 381 SER A N 1
ATOM 2822 C CA . SER A 1 381 ? -7.340 15.131 22.656 1.00 90.56 381 SER A CA 1
ATOM 2823 C C . SER A 1 381 ? -7.188 14.564 24.076 1.00 90.56 381 SER A C 1
ATOM 2825 O O . SER A 1 381 ? -8.195 14.246 24.709 1.00 90.56 381 SER A O 1
ATOM 2827 N N . ALA A 1 382 ? -5.952 14.486 24.585 1.00 86.88 382 ALA A N 1
ATOM 2828 C CA . ALA A 1 382 ? -5.616 14.081 25.951 1.00 86.88 382 ALA A CA 1
ATOM 2829 C C . ALA A 1 382 ? -5.348 15.257 26.900 1.00 86.88 382 ALA A C 1
ATOM 2831 O O . ALA A 1 382 ? -5.115 15.043 28.095 1.00 86.88 382 ALA A O 1
ATOM 2832 N N . SER A 1 383 ? -5.368 16.493 26.392 1.00 83.00 383 SER A N 1
ATOM 2833 C CA . SER A 1 383 ? -5.066 17.692 27.170 1.00 83.00 383 SER A CA 1
ATOM 2834 C C . SER A 1 383 ? -6.099 17.904 28.280 1.00 83.00 383 SER A C 1
ATOM 2836 O O . SER A 1 383 ? -7.295 17.751 28.021 1.00 83.00 383 SER A O 1
ATOM 2838 N N . PRO A 1 384 ? -5.692 18.319 29.496 1.00 71.88 384 PRO A N 1
ATOM 2839 C CA . PRO A 1 384 ? -6.617 18.697 30.570 1.00 71.88 384 PRO A CA 1
ATOM 2840 C C . PRO A 1 384 ? -7.600 19.816 30.183 1.00 71.88 384 PRO A C 1
ATOM 2842 O O . PRO A 1 384 ? -8.625 19.981 30.837 1.00 71.88 384 PRO A O 1
ATOM 2845 N N . LEU A 1 385 ? -7.290 20.576 29.120 1.00 67.00 385 LEU A N 1
ATOM 2846 C CA . LEU A 1 385 ? -8.168 21.599 28.536 1.00 67.00 385 LEU A CA 1
ATOM 2847 C C . LEU A 1 385 ? -9.436 21.004 27.908 1.00 67.00 385 LEU A C 1
ATOM 2849 O O . LEU A 1 385 ? -10.465 21.674 27.856 1.00 67.00 385 LEU A O 1
ATOM 2853 N N . VAL A 1 386 ? -9.379 19.748 27.458 1.00 72.56 386 VAL A N 1
ATOM 2854 C CA . VAL A 1 386 ? -10.577 18.948 27.202 1.00 72.56 386 VAL A CA 1
ATOM 2855 C C . VAL A 1 386 ? -11.106 18.571 28.581 1.00 72.56 386 VAL A C 1
ATOM 2857 O O . VAL A 1 386 ? -10.558 17.666 29.218 1.00 72.56 386 VAL A O 1
ATOM 2860 N N . ALA A 1 387 ? -12.063 19.377 29.058 1.00 59.81 387 ALA A N 1
ATOM 2861 C CA . ALA A 1 387 ? -12.506 19.466 30.447 1.00 59.81 387 ALA A CA 1
ATOM 2862 C C . ALA A 1 387 ? -12.509 18.107 31.157 1.00 59.81 387 ALA A C 1
ATOM 2864 O O . ALA A 1 387 ? -13.110 17.142 30.682 1.00 59.81 387 ALA A O 1
ATOM 2865 N N . ALA A 1 388 ? -11.797 18.052 32.284 1.00 57.50 388 ALA A N 1
ATOM 2866 C CA . ALA A 1 388 ? -11.693 16.857 33.101 1.00 57.50 388 ALA A CA 1
ATOM 2867 C C . ALA A 1 388 ? -13.072 16.440 33.624 1.00 57.50 388 ALA A C 1
ATOM 2869 O O . ALA A 1 388 ? -13.882 17.278 34.029 1.00 57.50 388 ALA A O 1
ATOM 2870 N N . GLY A 1 389 ? -13.309 15.131 33.622 1.00 53.41 389 GLY A N 1
ATOM 2871 C CA . GLY A 1 389 ? -14.500 14.523 34.201 1.00 53.41 389 GLY A CA 1
ATOM 2872 C C . GLY A 1 389 ? -14.629 14.728 35.723 1.00 53.41 389 GLY A C 1
ATOM 2873 O O . GLY A 1 389 ? -13.904 15.530 36.307 1.00 53.41 389 GLY A O 1
ATOM 2874 N N . PRO A 1 390 ? -15.545 14.009 36.398 1.00 49.28 390 PRO A N 1
ATOM 2875 C CA . PRO A 1 390 ? -16.247 14.413 37.632 1.00 49.28 390 PRO A CA 1
ATOM 2876 C C . PRO A 1 390 ? -15.426 14.488 38.948 1.00 49.28 390 PRO A C 1
ATOM 2878 O O . PRO A 1 390 ? -15.951 14.207 40.019 1.00 49.28 390 PRO A O 1
ATOM 2881 N N . GLY A 1 391 ? -14.155 14.894 38.913 1.00 49.03 391 GLY A N 1
ATOM 2882 C CA . GLY A 1 391 ? -13.305 15.152 40.084 1.00 49.03 391 GLY A CA 1
ATOM 2883 C C . GLY A 1 391 ? -13.176 16.629 40.494 1.00 49.03 391 GLY A C 1
ATOM 2884 O O . GLY A 1 391 ? -12.405 16.928 41.402 1.00 49.03 391 GLY A O 1
ATOM 2885 N N . VAL A 1 392 ? -13.887 17.558 39.840 1.00 49.28 392 VAL A N 1
ATOM 2886 C CA . VAL A 1 392 ? -13.844 19.005 40.138 1.00 49.28 392 VAL A CA 1
ATOM 2887 C C . VAL A 1 392 ? -15.168 19.431 40.796 1.00 49.28 392 VAL A C 1
ATOM 2889 O O . VAL A 1 392 ? -16.226 19.091 40.265 1.00 49.28 392 VAL A O 1
ATOM 2892 N N . PRO A 1 393 ? -15.150 20.147 41.941 1.00 46.03 393 PRO A N 1
ATOM 2893 C CA . PRO A 1 393 ? -16.348 20.449 42.725 1.00 46.03 393 PRO A CA 1
ATOM 2894 C C . PRO A 1 393 ? -17.465 21.125 41.914 1.00 46.03 393 PRO A C 1
ATOM 2896 O O . PRO A 1 393 ? -17.238 22.027 41.104 1.00 46.03 393 PRO A O 1
ATOM 2899 N N . HIS A 1 394 ? -18.690 20.654 42.156 1.00 42.88 394 HIS A N 1
ATOM 2900 C CA . HIS A 1 394 ? -19.914 21.024 41.454 1.00 42.88 394 HIS A CA 1
ATOM 2901 C C . HIS A 1 394 ? -20.267 22.507 41.644 1.00 42.88 394 HIS A C 1
ATOM 2903 O O . HIS A 1 394 ? -20.709 22.926 42.711 1.00 42.88 394 HIS A O 1
ATOM 2909 N N . THR A 1 395 ? -20.137 23.295 40.579 1.00 48.19 395 THR A N 1
ATOM 2910 C CA . THR A 1 395 ? -20.834 24.579 40.431 1.00 48.19 395 THR A CA 1
ATOM 2911 C C . THR A 1 395 ? -21.653 24.523 39.142 1.00 48.19 395 THR A C 1
ATOM 2913 O O . THR A 1 395 ? -21.316 23.785 38.222 1.00 48.19 395 THR A O 1
ATOM 2916 N N . ALA A 1 396 ? -22.740 25.290 39.027 1.00 46.66 396 ALA A N 1
ATOM 2917 C CA . ALA A 1 396 ? -23.591 25.277 37.827 1.00 46.66 396 ALA A CA 1
ATOM 2918 C C . ALA A 1 396 ? -22.827 25.613 36.520 1.00 46.66 396 ALA A C 1
ATOM 2920 O O . ALA A 1 396 ? -23.251 25.218 35.436 1.00 46.66 396 ALA A O 1
ATOM 2921 N N . ALA A 1 397 ? -21.666 26.273 36.621 1.00 49.69 397 ALA A N 1
ATOM 2922 C CA . ALA A 1 397 ? -20.763 26.544 35.504 1.00 49.69 397 ALA A CA 1
ATOM 2923 C C . ALA A 1 397 ? -20.007 25.296 34.992 1.00 49.69 397 ALA A C 1
ATOM 2925 O O . ALA A 1 397 ? -19.637 25.253 33.820 1.00 49.69 397 ALA A O 1
ATOM 2926 N N . THR A 1 398 ? -19.795 24.265 35.822 1.00 50.88 398 THR A N 1
ATOM 2927 C CA . THR A 1 398 ? -19.030 23.060 35.444 1.00 50.88 398 THR A CA 1
ATOM 2928 C C . THR A 1 398 ? -19.870 21.991 34.737 1.00 50.88 398 THR A C 1
ATOM 2930 O O . THR A 1 398 ? -19.314 21.182 33.999 1.00 50.88 398 THR A O 1
ATOM 2933 N N . ALA A 1 399 ? -21.204 22.028 34.846 1.00 49.59 399 ALA A N 1
ATOM 2934 C CA . ALA A 1 399 ? -22.093 21.104 34.131 1.00 49.59 399 ALA A CA 1
ATOM 2935 C C . ALA A 1 399 ? -22.119 21.351 32.605 1.00 49.59 399 ALA A C 1
ATOM 2937 O O . ALA A 1 399 ? -22.080 20.405 31.823 1.00 49.59 399 ALA A O 1
ATOM 2938 N N . SER A 1 400 ? -22.099 22.618 32.166 1.00 51.41 400 SER A N 1
ATOM 2939 C CA . SER A 1 400 ? -22.036 22.973 30.734 1.00 51.41 400 SER A CA 1
ATOM 2940 C C . SER A 1 400 ? -20.662 22.699 30.100 1.00 51.41 400 SER A C 1
ATOM 2942 O O . SER A 1 400 ? -20.566 22.540 28.882 1.00 51.41 400 SER A O 1
ATOM 2944 N N . ALA A 1 401 ? -19.595 22.661 30.903 1.00 51.84 401 ALA A N 1
ATOM 2945 C CA . ALA A 1 401 ? -18.241 22.343 30.447 1.00 51.84 401 ALA A CA 1
ATOM 2946 C C . ALA A 1 401 ? -18.035 20.832 30.211 1.00 51.84 401 ALA A C 1
ATOM 2948 O O . ALA A 1 401 ? -17.157 20.433 29.451 1.00 51.84 401 ALA A O 1
ATOM 2949 N N . TYR A 1 402 ? -18.861 19.992 30.840 1.00 57.47 402 TYR A N 1
ATOM 2950 C CA . TYR A 1 402 ? -18.772 18.537 30.743 1.00 57.47 402 TYR A CA 1
ATOM 2951 C C . TYR A 1 402 ? -19.279 18.007 29.402 1.00 57.47 402 TYR A C 1
ATOM 2953 O O . TYR A 1 402 ? -18.584 17.257 28.717 1.00 57.47 402 TYR A O 1
ATOM 2961 N N . ASP A 1 403 ? -20.471 18.453 28.997 1.00 60.97 403 ASP A N 1
ATOM 2962 C CA . ASP A 1 403 ? -21.076 18.016 27.739 1.00 60.97 403 ASP A CA 1
ATOM 2963 C C . ASP A 1 403 ? -20.238 18.506 26.542 1.00 60.97 403 ASP A C 1
ATOM 2965 O O . ASP A 1 403 ? -20.066 17.787 25.563 1.00 60.97 403 ASP A O 1
ATOM 2969 N N . SER A 1 404 ? -19.603 19.683 26.652 1.00 71.44 404 SER A N 1
ATOM 2970 C CA . SER A 1 404 ? -18.711 20.218 25.613 1.00 71.44 404 SER A CA 1
ATOM 2971 C C . SER A 1 404 ? -17.362 19.489 25.507 1.00 71.44 404 SER A C 1
ATOM 2973 O O . SER A 1 404 ? -16.844 19.358 24.396 1.00 71.44 404 SER A O 1
ATOM 2975 N N . GLY A 1 405 ? -16.813 18.951 26.603 1.00 81.25 405 GLY A N 1
ATOM 2976 C CA . GLY A 1 405 ? -15.538 18.219 26.602 1.00 81.25 405 GLY A CA 1
ATOM 2977 C C . GLY A 1 405 ? -15.555 16.963 25.724 1.00 81.25 405 GLY A C 1
ATOM 2978 O O . GLY A 1 405 ? -14.635 16.746 24.932 1.00 81.25 405 GLY A O 1
ATOM 2979 N N . TYR A 1 406 ? -16.637 16.181 25.785 1.00 84.88 406 TYR A N 1
ATOM 2980 C CA . TYR A 1 406 ? -16.829 15.012 24.920 1.00 84.88 406 TYR A CA 1
ATOM 2981 C C . TYR A 1 406 ? -16.839 15.394 23.430 1.00 84.88 406 TYR A C 1
ATOM 2983 O O . TYR A 1 406 ? -16.146 14.771 22.626 1.00 84.88 406 TYR A O 1
ATOM 2991 N N . TRP A 1 407 ? -17.581 16.442 23.053 1.00 87.62 407 TRP A N 1
ATOM 2992 C CA . TRP A 1 407 ? -17.674 16.881 21.655 1.00 87.62 407 TRP A CA 1
ATOM 2993 C C . TRP A 1 407 ? -16.341 17.409 21.121 1.00 87.62 407 TRP A C 1
ATOM 2995 O O . TRP A 1 407 ? -15.989 17.138 19.973 1.00 87.62 407 TRP A O 1
ATOM 3005 N N . VAL A 1 408 ? -15.562 18.105 21.952 1.00 89.25 408 VAL A N 1
ATOM 3006 C CA . VAL A 1 408 ? -14.200 18.519 21.591 1.00 89.25 408 VAL A CA 1
ATOM 3007 C C . VAL A 1 408 ? -13.308 17.295 21.379 1.00 89.25 408 VAL A C 1
ATOM 3009 O O . VAL A 1 408 ? -12.610 17.226 20.367 1.00 89.25 408 VAL A O 1
ATOM 3012 N N . HIS A 1 409 ? -13.361 16.303 22.276 1.00 90.00 409 HIS A N 1
ATOM 3013 C CA . HIS A 1 409 ? -12.617 15.053 22.108 1.00 90.00 409 HIS A CA 1
ATOM 3014 C C . HIS A 1 409 ? -13.005 14.339 20.802 1.00 90.00 409 HIS A C 1
ATOM 3016 O O . HIS A 1 409 ? -12.125 13.964 20.030 1.00 90.00 409 HIS A O 1
ATOM 3022 N N . LEU A 1 410 ? -14.303 14.236 20.496 1.00 92.19 410 LEU A N 1
ATOM 3023 C CA . LEU A 1 410 ? -14.817 13.665 19.247 1.00 92.19 410 LEU A CA 1
ATOM 3024 C C . LEU A 1 410 ? -14.252 14.378 18.006 1.00 92.19 410 LEU A C 1
ATOM 3026 O O . LEU A 1 410 ? -13.733 13.720 17.105 1.00 92.19 410 LEU A O 1
ATOM 3030 N N . VAL A 1 411 ? -14.322 15.712 17.956 1.00 94.06 411 VAL A N 1
ATOM 3031 C CA . VAL A 1 411 ? -13.828 16.498 16.810 1.00 94.06 411 VAL A CA 1
ATOM 3032 C C . VAL A 1 411 ? -12.316 16.345 16.647 1.00 94.06 411 VAL A C 1
ATOM 3034 O O . VAL A 1 411 ? -11.839 16.132 15.533 1.00 94.06 411 VAL A O 1
ATOM 3037 N N . LEU A 1 412 ? -11.554 16.395 17.744 1.00 93.81 412 LEU A N 1
ATOM 3038 C CA . LEU A 1 412 ? -10.103 16.199 17.711 1.00 93.81 412 LEU A CA 1
ATOM 3039 C C . LEU A 1 412 ? -9.727 14.786 17.250 1.00 93.81 412 LEU A C 1
ATOM 3041 O O . LEU A 1 412 ? -8.760 14.625 16.506 1.00 93.81 412 LEU A O 1
ATOM 3045 N N . ARG A 1 413 ? -10.500 13.764 17.637 1.00 92.19 413 ARG A N 1
ATOM 3046 C CA . ARG A 1 413 ? -10.308 12.383 17.173 1.00 92.19 413 ARG A CA 1
ATOM 3047 C C . ARG A 1 413 ? -10.617 12.229 15.688 1.00 92.19 413 ARG A C 1
ATOM 3049 O O . ARG A 1 413 ? -9.816 11.617 14.986 1.00 92.19 413 ARG A O 1
ATOM 3056 N N . ALA A 1 414 ? -11.697 12.831 15.192 1.00 95.62 414 ALA A N 1
ATOM 3057 C CA . ALA A 1 414 ? -11.997 12.849 13.761 1.00 95.62 414 ALA A CA 1
ATOM 3058 C C . ALA A 1 414 ? -10.894 13.561 12.958 1.00 95.62 414 ALA A C 1
ATOM 3060 O O . ALA A 1 414 ? -10.389 13.028 11.972 1.00 95.62 414 ALA A O 1
ATOM 3061 N N . ALA A 1 415 ? -10.445 14.731 13.416 1.00 96.44 415 ALA A N 1
ATOM 3062 C CA . ALA A 1 415 ? -9.358 15.462 12.769 1.00 96.44 415 ALA A CA 1
ATOM 3063 C C . ALA A 1 415 ? -8.030 14.677 12.798 1.00 96.44 415 ALA A C 1
ATOM 3065 O O . ALA A 1 415 ? -7.319 14.636 11.795 1.00 96.44 415 ALA A O 1
ATOM 3066 N N . SER A 1 416 ? -7.720 14.011 13.919 1.00 95.56 416 SER A N 1
ATOM 3067 C CA . SER A 1 416 ? -6.554 13.124 14.053 1.00 95.56 416 SER A CA 1
ATOM 3068 C C . SER A 1 416 ? -6.624 11.949 13.072 1.00 95.56 416 SER A C 1
ATOM 3070 O O . SER A 1 416 ? -5.623 11.650 12.427 1.00 95.56 416 SER A O 1
ATOM 3072 N N . GLY A 1 417 ? -7.801 11.344 12.866 1.00 94.69 417 GLY A N 1
ATOM 3073 C CA . GLY A 1 417 ? -8.005 10.310 11.844 1.00 94.69 417 GLY A CA 1
ATOM 3074 C C . GLY A 1 417 ? -7.712 10.805 10.430 1.00 94.69 417 GLY A C 1
ATOM 3075 O O . GLY A 1 417 ? -6.994 10.145 9.681 1.00 94.69 417 GLY A O 1
ATOM 3076 N N . GLY A 1 418 ? -8.185 12.007 10.084 1.00 95.00 418 GLY A N 1
ATOM 3077 C CA . GLY A 1 418 ? -7.916 12.609 8.776 1.00 95.00 418 GLY A CA 1
ATOM 3078 C C . GLY A 1 418 ? -6.442 12.941 8.545 1.00 95.00 418 GLY A C 1
ATOM 3079 O O . GLY A 1 418 ? -5.911 12.669 7.468 1.00 95.00 418 GLY A O 1
ATOM 3080 N N . ALA A 1 419 ? -5.758 13.473 9.559 1.00 95.81 419 ALA A N 1
ATOM 3081 C CA . ALA A 1 419 ? -4.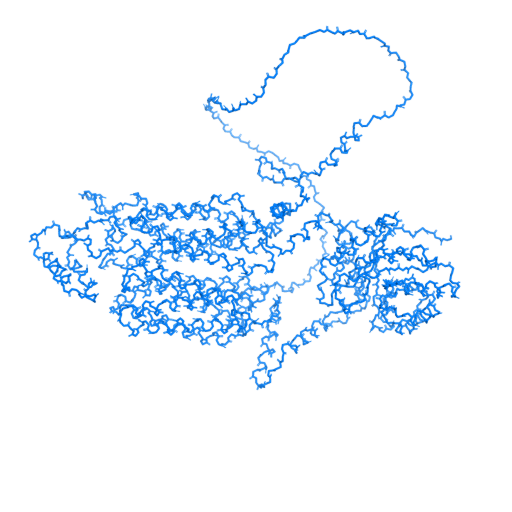317 13.700 9.503 1.00 95.81 419 ALA A CA 1
ATOM 3082 C C . ALA A 1 419 ? -3.538 12.375 9.397 1.00 95.81 419 ALA A C 1
ATOM 3084 O O . ALA A 1 419 ? -2.620 12.258 8.587 1.00 95.81 419 ALA A O 1
ATOM 3085 N N . CYS A 1 420 ? -3.942 11.348 10.146 1.00 94.75 420 CYS A N 1
ATOM 3086 C CA . CYS A 1 420 ? -3.299 10.037 10.134 1.00 94.75 420 CYS A CA 1
ATOM 3087 C C . CYS A 1 420 ? -3.383 9.374 8.746 1.00 94.75 420 CYS A C 1
ATOM 3089 O O . CYS A 1 420 ? -2.403 8.799 8.272 1.00 94.75 420 CYS A O 1
ATOM 3091 N N . ALA A 1 421 ? -4.509 9.541 8.046 1.00 91.62 421 ALA A N 1
ATOM 3092 C CA . ALA A 1 421 ? -4.688 9.076 6.671 1.00 91.62 421 ALA A CA 1
ATOM 3093 C C . ALA A 1 421 ? -3.671 9.703 5.699 1.00 91.62 421 ALA A C 1
ATOM 3095 O O . ALA A 1 421 ? -2.966 8.996 4.975 1.00 91.62 421 ALA A O 1
ATOM 3096 N N . GLY A 1 422 ? -3.517 11.033 5.736 1.00 89.62 422 GLY A N 1
ATOM 3097 C CA . GLY A 1 422 ? -2.528 11.739 4.913 1.00 89.62 422 GLY A CA 1
ATOM 3098 C C . GLY A 1 422 ? -1.083 11.335 5.229 1.00 89.62 422 GLY A C 1
ATOM 3099 O O . GLY A 1 422 ? -0.258 11.210 4.319 1.00 89.62 422 GLY A O 1
ATOM 3100 N N . GLN A 1 423 ? -0.789 11.057 6.503 1.00 91.44 423 GLN A N 1
ATOM 3101 C CA . GLN A 1 423 ? 0.506 10.537 6.941 1.00 91.44 423 GLN A CA 1
ATOM 3102 C C . GLN A 1 423 ? 0.780 9.145 6.343 1.00 91.44 423 GLN A C 1
ATOM 3104 O O . GLN A 1 423 ? 1.845 8.922 5.766 1.00 91.44 423 GLN A O 1
ATOM 3109 N N . ALA A 1 424 ? -0.177 8.219 6.435 1.00 87.62 424 ALA A N 1
ATOM 3110 C CA . ALA A 1 424 ? -0.035 6.857 5.922 1.00 87.62 424 ALA A CA 1
ATOM 3111 C C . ALA A 1 424 ? 0.116 6.816 4.393 1.00 87.62 424 ALA A C 1
ATOM 3113 O O . ALA A 1 424 ? 0.979 6.106 3.864 1.00 87.62 424 ALA A O 1
ATOM 3114 N N . LEU A 1 425 ? -0.679 7.622 3.683 1.00 85.88 425 LEU A N 1
ATOM 3115 C CA . LEU A 1 425 ? -0.621 7.727 2.228 1.00 85.88 425 LEU A CA 1
ATOM 3116 C C . LEU A 1 425 ? 0.733 8.276 1.761 1.00 85.88 425 LEU A C 1
ATOM 3118 O O . LEU A 1 425 ? 1.381 7.678 0.900 1.00 85.88 425 LEU A O 1
ATOM 3122 N N . GLY A 1 426 ? 1.184 9.388 2.352 1.00 84.38 426 GLY A N 1
ATOM 3123 C CA . GLY A 1 426 ? 2.471 10.001 2.023 1.00 84.38 426 GLY A CA 1
ATOM 3124 C C . GLY A 1 426 ? 3.645 9.046 2.253 1.00 84.38 426 GLY A C 1
ATOM 3125 O O . GLY A 1 426 ? 4.511 8.926 1.388 1.00 84.38 426 GLY A O 1
ATOM 3126 N N . ALA A 1 427 ? 3.636 8.313 3.372 1.00 88.69 427 ALA A N 1
ATOM 3127 C CA . ALA A 1 427 ? 4.668 7.334 3.713 1.00 88.69 427 ALA A CA 1
ATOM 3128 C C . ALA A 1 427 ? 4.737 6.174 2.706 1.00 88.69 427 ALA A C 1
ATOM 3130 O O . ALA A 1 427 ? 5.818 5.837 2.223 1.00 88.69 427 ALA A O 1
ATOM 3131 N N . TYR A 1 428 ? 3.588 5.586 2.358 1.00 86.00 428 TYR A N 1
ATOM 3132 C CA . TYR A 1 428 ? 3.525 4.446 1.440 1.00 86.00 428 TYR A CA 1
ATOM 3133 C C . TYR A 1 428 ? 3.967 4.810 0.019 1.00 86.00 428 TYR A C 1
ATOM 3135 O O . TYR A 1 428 ? 4.762 4.099 -0.603 1.00 86.00 428 TYR A O 1
ATOM 3143 N N . VAL A 1 429 ? 3.472 5.936 -0.502 1.00 84.12 429 VAL A N 1
ATOM 3144 C CA . VAL A 1 429 ? 3.814 6.388 -1.857 1.00 84.12 429 VAL A CA 1
ATOM 3145 C C . VAL A 1 429 ? 5.302 6.716 -1.946 1.00 84.12 429 VAL A C 1
ATOM 3147 O O . VAL A 1 429 ? 5.976 6.290 -2.879 1.00 84.12 429 VAL A O 1
ATOM 3150 N N . LEU A 1 430 ? 5.853 7.391 -0.940 1.00 84.56 430 LEU A N 1
ATOM 3151 C CA . LEU A 1 430 ? 7.264 7.753 -0.936 1.00 84.56 430 LEU A CA 1
ATOM 3152 C C . LEU A 1 430 ? 8.184 6.523 -0.871 1.00 84.56 430 LEU A C 1
ATOM 3154 O O . LEU A 1 430 ? 9.144 6.436 -1.637 1.00 84.56 430 LEU A O 1
ATOM 3158 N N . ALA A 1 431 ? 7.846 5.531 -0.039 1.00 85.31 431 ALA A N 1
ATOM 3159 C CA . ALA A 1 431 ? 8.583 4.268 0.042 1.00 85.31 431 ALA A CA 1
ATOM 3160 C C . ALA A 1 431 ? 8.576 3.480 -1.280 1.00 85.31 431 ALA A C 1
ATOM 3162 O O . ALA A 1 431 ? 9.550 2.807 -1.606 1.00 85.31 431 ALA A O 1
ATOM 3163 N N . THR A 1 432 ? 7.499 3.568 -2.064 1.00 81.94 432 THR A N 1
ATOM 3164 C CA . THR A 1 432 ? 7.349 2.824 -3.328 1.00 81.94 432 THR A CA 1
ATOM 3165 C C . THR A 1 432 ? 7.860 3.583 -4.561 1.00 81.94 432 THR A C 1
ATOM 3167 O O . THR A 1 432 ? 8.170 2.957 -5.582 1.00 81.94 432 THR A O 1
ATOM 3170 N N . GLU A 1 433 ? 7.992 4.910 -4.486 1.00 81.88 433 GLU A N 1
ATOM 3171 C CA . GLU A 1 433 ? 8.540 5.758 -5.556 1.00 81.88 433 GLU A CA 1
ATOM 3172 C C . GLU A 1 433 ? 10.073 5.894 -5.510 1.00 81.88 433 GLU A C 1
ATOM 3174 O O . GLU A 1 433 ? 10.687 6.086 -6.558 1.00 81.88 433 GLU A O 1
ATOM 3179 N N . LEU A 1 434 ? 10.700 5.750 -4.335 1.00 76.94 434 LEU A N 1
ATOM 3180 C CA . LEU A 1 434 ? 12.166 5.791 -4.158 1.00 76.94 434 LEU A CA 1
ATOM 3181 C C . LEU A 1 434 ? 12.865 4.445 -4.413 1.00 76.94 434 LEU A C 1
ATOM 3183 O O . LEU A 1 434 ? 14.095 4.363 -4.420 1.00 76.94 434 LEU A O 1
ATOM 3187 N N . VAL A 1 435 ? 12.083 3.386 -4.617 1.00 77.81 435 VAL A N 1
ATOM 3188 C CA . VAL A 1 435 ? 12.561 2.022 -4.836 1.00 77.81 435 VAL A CA 1
ATOM 3189 C C . VAL A 1 435 ? 12.304 1.613 -6.289 1.00 77.81 435 VAL A C 1
ATOM 3191 O O . VAL A 1 435 ? 11.275 1.943 -6.888 1.00 77.81 435 VAL A O 1
ATOM 3194 N N . GLY A 1 436 ? 13.259 0.888 -6.875 1.00 66.56 436 GLY A N 1
ATOM 3195 C CA . GLY A 1 436 ? 13.153 0.426 -8.256 1.00 66.56 436 GLY A CA 1
ATOM 3196 C C . GLY A 1 436 ? 11.990 -0.553 -8.490 1.00 66.56 436 GLY A C 1
ATOM 3197 O O . GLY A 1 436 ? 11.464 -1.138 -7.539 1.00 66.56 436 GLY A O 1
ATOM 3198 N N . PRO A 1 437 ? 11.595 -0.783 -9.758 1.00 64.81 437 PRO A N 1
ATOM 3199 C CA . PRO A 1 437 ? 10.438 -1.613 -10.100 1.00 64.81 437 PRO A CA 1
ATOM 3200 C C . PRO A 1 437 ? 10.460 -3.022 -9.492 1.00 64.81 437 PRO A C 1
ATOM 3202 O O . PRO A 1 437 ? 9.420 -3.491 -9.043 1.00 64.81 437 PRO A O 1
ATOM 3205 N N . ALA A 1 438 ? 11.637 -3.653 -9.413 1.00 66.12 438 ALA A N 1
ATOM 3206 C CA . ALA A 1 438 ? 11.806 -5.006 -8.876 1.00 66.12 438 ALA A CA 1
ATOM 3207 C C . ALA A 1 438 ? 11.488 -5.120 -7.372 1.00 66.12 438 ALA A C 1
ATOM 3209 O O . ALA A 1 438 ? 10.955 -6.129 -6.925 1.00 66.12 438 ALA A O 1
ATOM 3210 N N . TRP A 1 439 ? 11.774 -4.075 -6.590 1.00 72.81 439 TRP A N 1
ATOM 3211 C CA . TRP A 1 439 ? 11.613 -4.078 -5.130 1.00 72.81 439 TRP A CA 1
ATOM 3212 C C . TRP A 1 439 ? 10.358 -3.343 -4.653 1.00 72.81 439 TRP A C 1
ATOM 3214 O O . TRP A 1 439 ? 10.046 -3.373 -3.464 1.00 72.81 439 TRP A O 1
ATOM 3224 N N . ARG A 1 440 ? 9.606 -2.701 -5.556 1.00 74.38 440 ARG A N 1
ATOM 3225 C CA . ARG A 1 440 ? 8.440 -1.874 -5.212 1.00 74.38 440 ARG A CA 1
ATOM 3226 C C . ARG A 1 440 ? 7.366 -2.642 -4.436 1.00 74.38 440 ARG A C 1
ATOM 3228 O O . ARG A 1 440 ? 6.856 -2.130 -3.443 1.00 74.38 440 ARG A O 1
ATOM 3235 N N . GLY A 1 441 ? 7.050 -3.868 -4.862 1.00 71.69 441 GLY A N 1
ATOM 3236 C CA . GLY A 1 441 ? 6.077 -4.724 -4.172 1.00 71.69 441 GLY A CA 1
ATOM 3237 C C . GLY A 1 441 ? 6.534 -5.095 -2.759 1.00 71.69 441 GLY A C 1
ATOM 3238 O O . GLY A 1 441 ? 5.786 -4.919 -1.799 1.00 71.69 441 GLY A O 1
ATOM 3239 N N . ALA A 1 442 ? 7.793 -5.521 -2.617 1.00 77.19 442 ALA A N 1
ATOM 3240 C CA . ALA A 1 442 ? 8.386 -5.859 -1.324 1.00 77.19 442 ALA A CA 1
ATOM 3241 C C . ALA A 1 442 ? 8.459 -4.648 -0.377 1.00 77.19 442 ALA A C 1
ATOM 3243 O O . ALA A 1 442 ? 8.091 -4.766 0.788 1.00 77.19 442 ALA A O 1
ATOM 3244 N N . ALA A 1 443 ? 8.861 -3.473 -0.874 1.00 82.19 443 ALA A N 1
ATOM 3245 C CA . ALA A 1 443 ? 8.904 -2.233 -0.098 1.00 82.19 443 ALA A CA 1
ATOM 3246 C C . ALA A 1 443 ? 7.509 -1.810 0.392 1.00 82.19 443 ALA A C 1
ATOM 3248 O O . ALA A 1 443 ? 7.349 -1.423 1.550 1.00 82.19 443 ALA A O 1
ATOM 3249 N N . GLY A 1 444 ? 6.482 -1.940 -0.455 1.00 80.38 444 GLY A N 1
ATOM 3250 C CA . GLY A 1 444 ? 5.097 -1.678 -0.065 1.00 80.38 444 GLY A CA 1
ATOM 3251 C C . GLY A 1 444 ? 4.602 -2.638 1.023 1.00 80.38 444 GLY A C 1
ATOM 3252 O O . GLY A 1 444 ? 4.056 -2.185 2.028 1.00 80.38 444 GLY A O 1
ATOM 3253 N N . MET A 1 445 ? 4.838 -3.946 0.864 1.00 78.44 445 MET A N 1
ATOM 3254 C CA . MET A 1 445 ? 4.453 -4.955 1.862 1.00 78.44 445 MET A CA 1
ATOM 3255 C C . MET A 1 445 ? 5.188 -4.770 3.193 1.00 78.44 445 MET A C 1
ATOM 3257 O O . MET A 1 445 ? 4.564 -4.832 4.247 1.00 78.44 445 MET A O 1
ATOM 3261 N N . LEU A 1 446 ? 6.498 -4.506 3.160 1.00 83.38 446 LEU A N 1
ATOM 3262 C CA . LEU A 1 446 ? 7.302 -4.326 4.369 1.00 83.38 446 LEU A CA 1
ATOM 3263 C C . LEU A 1 446 ? 6.901 -3.053 5.130 1.00 83.38 446 LEU A C 1
ATOM 3265 O O . LEU A 1 446 ? 6.812 -3.081 6.354 1.00 83.38 446 LEU A O 1
ATOM 3269 N N . THR A 1 447 ? 6.562 -1.975 4.412 1.00 86.56 447 THR A N 1
ATOM 3270 C CA . THR A 1 447 ? 5.995 -0.756 5.017 1.00 86.56 447 THR A CA 1
ATOM 3271 C C . THR A 1 447 ? 4.697 -1.061 5.769 1.00 86.56 447 THR A C 1
ATOM 3273 O O . THR A 1 447 ? 4.532 -0.638 6.910 1.00 86.56 447 THR A O 1
ATOM 3276 N N . GLN A 1 448 ? 3.787 -1.826 5.153 1.00 83.69 448 GLN A N 1
ATOM 3277 C CA . GLN A 1 448 ? 2.517 -2.209 5.776 1.00 83.69 448 GLN A CA 1
ATOM 3278 C C . GLN A 1 448 ? 2.714 -3.162 6.958 1.00 83.69 448 GLN A C 1
ATOM 3280 O O . GLN A 1 448 ? 2.050 -3.001 7.974 1.00 83.69 448 GLN A O 1
ATOM 3285 N N . ALA A 1 449 ? 3.665 -4.097 6.888 1.00 85.75 449 ALA A N 1
ATOM 3286 C CA . ALA A 1 449 ? 3.961 -5.012 7.990 1.00 85.75 449 ALA A CA 1
ATOM 3287 C C . ALA A 1 449 ? 4.402 -4.281 9.275 1.00 85.75 449 ALA A C 1
ATOM 3289 O O . ALA A 1 449 ? 4.136 -4.759 10.379 1.00 85.75 449 ALA A O 1
ATOM 3290 N N . CYS A 1 450 ? 5.010 -3.089 9.166 1.00 90.94 450 CYS A N 1
ATOM 3291 C CA . CYS A 1 450 ? 5.337 -2.252 10.326 1.00 90.94 450 CYS A CA 1
ATOM 3292 C C . CYS A 1 450 ? 4.102 -1.786 11.117 1.00 90.94 450 CYS A C 1
ATOM 3294 O O . CYS A 1 450 ? 4.243 -1.404 12.277 1.00 90.94 450 CYS A O 1
ATOM 3296 N N . TYR A 1 451 ? 2.901 -1.868 10.542 1.00 91.00 451 TYR A N 1
ATOM 3297 C CA . TYR A 1 451 ? 1.643 -1.659 11.257 1.00 91.00 451 TYR A CA 1
ATOM 3298 C C . TYR A 1 451 ? 1.525 -2.557 12.501 1.00 91.00 451 TYR A C 1
ATOM 3300 O O . TYR A 1 451 ? 1.147 -2.091 13.575 1.00 91.00 451 TYR A O 1
ATOM 3308 N N . ILE A 1 452 ? 1.961 -3.817 12.386 1.00 91.56 452 ILE A N 1
ATOM 3309 C CA . ILE A 1 452 ? 1.913 -4.807 13.471 1.00 91.56 452 ILE A CA 1
ATOM 3310 C C . ILE A 1 452 ? 2.873 -4.430 14.611 1.00 91.56 452 ILE A C 1
ATOM 3312 O O . ILE A 1 452 ? 2.578 -4.642 15.786 1.00 91.56 452 ILE A O 1
ATOM 3316 N N . LEU A 1 453 ? 4.013 -3.803 14.292 1.00 92.88 453 LEU A N 1
ATOM 3317 C CA . LEU A 1 453 ? 4.922 -3.270 15.316 1.00 92.88 453 LEU A CA 1
ATOM 3318 C C . LEU A 1 453 ? 4.241 -2.173 16.145 1.00 92.88 453 LEU A C 1
ATOM 3320 O O . LEU A 1 453 ? 4.483 -2.080 17.346 1.00 92.88 453 LEU A O 1
ATOM 3324 N N . GLY A 1 454 ? 3.364 -1.384 15.518 1.00 94.06 454 GLY A N 1
ATOM 3325 C CA . GLY A 1 454 ? 2.498 -0.420 16.196 1.00 94.06 454 GLY A CA 1
ATOM 3326 C C . GLY A 1 454 ? 1.517 -1.078 17.163 1.00 94.06 454 GLY A C 1
ATOM 3327 O O . GLY A 1 454 ? 1.375 -0.626 18.296 1.00 94.06 454 GLY A O 1
ATOM 3328 N N . GLU A 1 455 ? 0.889 -2.185 16.761 1.00 93.00 455 GLU A N 1
ATOM 3329 C CA . GLU A 1 455 ? -0.005 -2.955 17.636 1.00 93.00 455 GLU A CA 1
ATOM 3330 C C . GLU A 1 455 ? 0.724 -3.475 18.888 1.00 93.00 455 GLU A C 1
ATOM 3332 O O . GLU A 1 455 ? 0.242 -3.295 20.008 1.00 93.00 455 GLU A O 1
ATOM 3337 N N . PHE A 1 456 ? 1.920 -4.054 18.729 1.00 95.19 456 PHE A N 1
ATOM 3338 C CA . PHE A 1 456 ? 2.734 -4.494 19.868 1.00 95.19 456 PHE A CA 1
ATOM 3339 C C . PHE A 1 456 ? 3.179 -3.335 20.759 1.00 95.19 456 PHE A C 1
ATOM 3341 O O . PHE A 1 456 ? 3.132 -3.442 21.988 1.00 95.19 456 PHE A O 1
ATOM 3348 N N . LEU A 1 457 ? 3.600 -2.225 20.147 1.00 95.38 457 LEU A N 1
ATOM 3349 C CA . LEU A 1 457 ? 3.998 -1.025 20.870 1.00 95.38 457 LEU A CA 1
ATOM 3350 C C . LEU A 1 457 ? 2.833 -0.479 21.702 1.00 95.38 457 LEU A C 1
ATOM 3352 O O . LEU A 1 457 ? 3.039 -0.126 22.860 1.00 95.38 457 LEU A O 1
ATOM 3356 N N . LEU A 1 458 ? 1.613 -0.475 21.161 1.00 95.31 458 LEU A N 1
ATOM 3357 C CA . LEU A 1 458 ? 0.420 -0.033 21.878 1.00 95.31 458 LEU A CA 1
ATOM 3358 C C . LEU A 1 458 ? 0.150 -0.879 23.131 1.00 95.31 458 LEU A C 1
ATOM 3360 O O . LEU A 1 458 ? -0.099 -0.303 24.188 1.00 95.31 458 LEU A O 1
ATOM 3364 N N . VAL A 1 459 ? 0.262 -2.212 23.048 1.00 94.62 459 VAL A N 1
ATOM 3365 C CA . VAL A 1 459 ? 0.118 -3.104 24.220 1.00 94.62 459 VAL A CA 1
ATOM 3366 C C . VAL A 1 459 ? 1.188 -2.810 25.274 1.00 94.62 459 VAL A C 1
ATOM 3368 O O . VAL A 1 459 ? 0.898 -2.760 26.468 1.00 94.62 459 VAL A O 1
ATOM 3371 N N . GLY A 1 460 ? 2.437 -2.603 24.849 1.00 94.62 460 GLY A N 1
ATOM 3372 C CA . GLY A 1 460 ? 3.526 -2.248 25.761 1.00 94.62 460 GLY A CA 1
ATOM 3373 C C . GLY A 1 460 ? 3.283 -0.909 26.462 1.00 94.62 460 GLY A C 1
ATOM 3374 O O . GLY A 1 460 ? 3.439 -0.804 27.680 1.00 94.62 460 GLY A O 1
ATOM 3375 N N . LEU A 1 461 ? 2.845 0.103 25.708 1.00 95.06 461 LEU A N 1
ATOM 3376 C CA . LEU A 1 461 ? 2.520 1.425 26.239 1.00 95.06 461 LEU A CA 1
ATOM 3377 C C . LEU A 1 461 ? 1.314 1.390 27.179 1.00 95.06 461 LEU A C 1
ATOM 3379 O O . LEU A 1 461 ? 1.348 2.066 28.204 1.00 95.06 461 LEU A O 1
ATOM 3383 N N . SER A 1 462 ? 0.277 0.600 26.885 1.00 92.19 462 SER A N 1
ATOM 3384 C CA . SER A 1 462 ? -0.911 0.507 27.743 1.00 92.19 462 SER A CA 1
ATOM 3385 C C . SER A 1 462 ? -0.609 -0.155 29.090 1.00 92.19 462 SER A C 1
ATOM 3387 O O . SER A 1 462 ? -1.200 0.219 30.101 1.00 92.19 462 SER A O 1
ATOM 3389 N N . LEU A 1 463 ? 0.349 -1.089 29.129 1.00 91.81 463 LEU A N 1
ATOM 3390 C CA . LEU A 1 463 ? 0.845 -1.688 30.372 1.00 91.81 463 LEU A CA 1
ATOM 3391 C C . LEU A 1 463 ? 1.731 -0.721 31.171 1.00 91.81 463 LEU A C 1
ATOM 3393 O O . LEU A 1 463 ? 1.642 -0.680 32.397 1.00 91.81 463 LEU A O 1
ATOM 3397 N N . ALA A 1 464 ? 2.583 0.048 30.489 1.00 94.06 464 ALA A N 1
ATOM 3398 C CA . ALA A 1 464 ? 3.510 0.980 31.131 1.00 94.06 464 ALA A CA 1
ATOM 3399 C C . ALA A 1 464 ? 2.826 2.266 31.625 1.00 94.06 464 ALA A C 1
ATOM 3401 O O . ALA A 1 464 ? 3.217 2.821 32.652 1.00 94.06 464 ALA A O 1
ATOM 3402 N N . LEU A 1 465 ? 1.806 2.744 30.905 1.00 92.88 465 LEU A N 1
ATOM 3403 C CA . LEU A 1 465 ? 1.104 4.002 31.164 1.00 92.88 465 LEU A CA 1
ATOM 3404 C C . LEU A 1 465 ? -0.419 3.778 31.214 1.00 92.88 465 LEU A C 1
ATOM 3406 O O . LEU A 1 465 ? -1.126 4.191 30.297 1.00 92.88 465 LEU A O 1
ATOM 3410 N N . PRO A 1 466 ? -0.952 3.162 32.289 1.00 83.62 466 PRO A N 1
ATOM 3411 C CA . PRO A 1 466 ? -2.365 2.783 32.363 1.00 83.62 466 PRO A CA 1
ATOM 3412 C C . PRO A 1 466 ? -3.387 3.932 32.256 1.00 83.62 466 PRO A C 1
ATOM 3414 O O . PRO A 1 466 ? -4.435 3.717 31.650 1.00 83.62 466 PRO A O 1
ATOM 3417 N N . PRO A 1 467 ? -3.162 5.141 32.822 1.00 87.25 467 PRO A N 1
ATOM 3418 C CA . PRO A 1 467 ? -4.124 6.233 32.682 1.00 87.25 467 PRO A CA 1
ATOM 3419 C C . PRO A 1 467 ? -4.286 6.654 31.219 1.00 87.25 467 PRO A C 1
ATOM 3421 O O . PRO A 1 467 ? -3.301 6.984 30.553 1.00 87.25 467 PRO A O 1
ATOM 3424 N N . TRP A 1 468 ? -5.529 6.719 30.732 1.00 88.31 468 TRP A N 1
ATOM 3425 C CA . TRP A 1 468 ? -5.809 6.919 29.305 1.00 88.31 468 TRP A CA 1
ATOM 3426 C C . TRP A 1 468 ? -5.198 8.205 28.722 1.00 88.31 468 TRP A C 1
ATOM 3428 O O . TRP A 1 468 ? -4.772 8.213 27.565 1.00 88.31 468 TRP A O 1
ATOM 3438 N N . ARG A 1 469 ? -5.098 9.282 29.517 1.00 89.81 469 ARG A N 1
ATOM 3439 C CA . ARG A 1 469 ? -4.451 10.542 29.105 1.00 89.81 469 ARG A CA 1
ATOM 3440 C C . ARG A 1 469 ? -2.948 10.362 28.887 1.00 89.81 469 ARG A C 1
ATOM 3442 O O . ARG A 1 469 ? -2.424 10.827 27.880 1.00 89.81 469 ARG A O 1
ATOM 3449 N N . HIS A 1 470 ? -2.262 9.646 29.782 1.00 91.38 470 HIS A N 1
ATOM 3450 C CA . HIS A 1 470 ? -0.833 9.348 29.630 1.00 91.38 470 HIS A CA 1
ATOM 3451 C C . HIS A 1 470 ? -0.578 8.415 28.446 1.00 91.38 470 HIS A C 1
ATOM 3453 O O . HIS A 1 470 ? 0.328 8.679 27.659 1.00 91.38 470 HIS A O 1
ATOM 3459 N N . LEU A 1 471 ? -1.410 7.383 28.271 1.00 93.69 471 LEU A N 1
ATOM 3460 C CA . LEU A 1 471 ? -1.340 6.490 27.115 1.00 93.69 471 LEU A CA 1
ATOM 3461 C C . LEU A 1 471 ? -1.501 7.260 25.797 1.00 93.69 471 LEU A C 1
ATOM 3463 O O . LEU A 1 471 ? -0.695 7.114 24.880 1.00 93.69 471 LEU A O 1
ATOM 3467 N N . THR A 1 472 ? -2.505 8.134 25.721 1.00 94.06 472 THR A N 1
ATOM 3468 C CA . THR A 1 472 ? -2.772 8.945 24.525 1.00 94.06 472 THR A CA 1
ATOM 3469 C C . THR A 1 472 ? -1.626 9.918 24.229 1.00 94.06 472 THR A C 1
ATOM 3471 O O . THR A 1 472 ? -1.233 10.069 23.073 1.00 94.06 472 THR A O 1
ATOM 3474 N N . LEU A 1 473 ? -1.038 10.543 25.258 1.00 94.56 473 LEU A N 1
ATOM 3475 C CA . LEU A 1 473 ? 0.144 11.398 25.102 1.00 94.56 473 LEU A CA 1
ATOM 3476 C C . LEU A 1 473 ? 1.375 10.606 24.642 1.00 94.56 473 LEU A C 1
ATOM 3478 O O . LEU A 1 473 ? 2.116 11.083 23.786 1.00 94.56 473 LEU A O 1
ATOM 3482 N N . ALA A 1 474 ? 1.581 9.389 25.147 1.00 95.12 474 ALA A N 1
ATOM 3483 C CA . ALA A 1 474 ? 2.668 8.527 24.693 1.00 95.12 474 ALA A CA 1
ATOM 3484 C C . ALA A 1 474 ? 2.510 8.135 23.218 1.00 95.12 474 ALA A C 1
ATOM 3486 O O . ALA A 1 474 ? 3.467 8.215 22.451 1.00 95.12 474 ALA A O 1
ATOM 3487 N N . VAL A 1 475 ? 1.290 7.808 22.785 1.00 95.25 475 VAL A N 1
ATOM 3488 C CA . VAL A 1 475 ? 0.995 7.555 21.367 1.00 95.25 475 VAL A CA 1
ATOM 3489 C C . VAL A 1 475 ? 1.211 8.812 20.513 1.00 95.25 475 VAL A C 1
ATOM 3491 O O . VAL A 1 475 ? 1.775 8.722 19.420 1.00 95.25 475 VAL A O 1
ATOM 3494 N N . ALA A 1 476 ? 0.847 9.997 21.012 1.00 95.25 476 ALA A N 1
ATOM 3495 C CA . ALA A 1 476 ? 1.140 11.259 20.333 1.00 95.25 476 ALA A CA 1
ATOM 3496 C C . ALA A 1 476 ? 2.654 11.499 20.171 1.00 95.25 476 ALA A C 1
ATOM 3498 O O . ALA A 1 476 ? 3.090 11.955 19.113 1.00 95.25 476 ALA A O 1
ATOM 3499 N N . LEU A 1 477 ? 3.466 11.134 21.172 1.00 93.81 477 LEU A N 1
ATOM 3500 C CA . LEU A 1 477 ? 4.930 11.177 21.083 1.00 93.81 477 LEU A CA 1
ATOM 3501 C C . LEU A 1 477 ? 5.475 10.189 20.043 1.00 93.81 477 LEU A C 1
ATOM 3503 O O . LEU A 1 477 ? 6.379 10.551 19.293 1.00 93.81 477 LEU A O 1
ATOM 3507 N N . CYS A 1 478 ? 4.908 8.983 19.931 1.00 92.81 478 CYS A N 1
ATOM 3508 C CA . CYS A 1 478 ? 5.273 8.044 18.863 1.00 92.81 478 CYS A CA 1
ATOM 3509 C C . CYS A 1 478 ? 5.008 8.634 17.469 1.00 92.81 478 CYS A C 1
ATOM 3511 O O . CYS A 1 478 ? 5.839 8.486 16.574 1.00 92.81 478 CYS A O 1
ATOM 3513 N N . CYS A 1 479 ? 3.894 9.352 17.294 1.00 91.25 479 CYS A N 1
ATOM 3514 C CA . CYS A 1 479 ? 3.592 10.060 16.045 1.00 91.25 479 CYS A CA 1
ATOM 3515 C C . CYS A 1 479 ? 4.575 11.211 15.790 1.00 91.25 479 CYS A C 1
ATOM 3517 O O . CYS A 1 479 ? 5.058 11.378 14.672 1.00 91.25 479 CYS A O 1
ATOM 3519 N N . ALA A 1 480 ? 4.920 11.980 16.828 1.00 91.69 480 ALA A N 1
ATOM 3520 C CA . ALA A 1 480 ? 5.901 13.060 16.730 1.00 91.69 480 ALA A CA 1
ATOM 3521 C C . ALA A 1 480 ? 7.310 12.541 16.398 1.00 91.69 480 ALA A C 1
ATOM 3523 O O . ALA A 1 480 ? 8.056 13.213 15.690 1.00 91.69 480 ALA A O 1
ATOM 3524 N N . GLY A 1 481 ? 7.666 11.333 16.850 1.00 88.81 481 GLY A N 1
ATOM 3525 C CA . GLY A 1 481 ? 8.950 10.691 16.564 1.00 88.81 481 GLY A CA 1
ATOM 3526 C C . GLY A 1 481 ? 9.234 10.525 15.068 1.00 88.81 481 GLY A C 1
ATOM 3527 O O . GLY A 1 481 ? 10.387 10.612 14.654 1.00 88.81 481 GLY A O 1
ATOM 3528 N N . VAL A 1 482 ? 8.196 10.397 14.235 1.00 86.06 482 VAL A N 1
ATOM 3529 C CA . VAL A 1 482 ? 8.326 10.366 12.767 1.00 86.06 482 VAL A CA 1
ATOM 3530 C C . VAL A 1 482 ? 8.966 11.653 12.230 1.00 86.06 482 VAL A C 1
ATOM 3532 O O . VAL A 1 482 ? 9.734 11.609 11.270 1.00 86.06 482 VAL A O 1
ATOM 3535 N N . LEU A 1 483 ? 8.730 12.800 12.876 1.00 88.81 483 LEU A N 1
ATOM 3536 C CA . LEU A 1 483 ? 9.313 14.087 12.482 1.00 88.81 483 LEU A CA 1
ATOM 3537 C C . LEU A 1 483 ? 10.832 14.132 12.692 1.00 88.81 483 LEU A C 1
ATOM 3539 O O . LEU A 1 483 ? 11.515 14.880 11.997 1.00 88.81 483 LEU A O 1
ATOM 3543 N N . LEU A 1 484 ? 11.383 13.302 13.583 1.00 87.12 484 LEU A N 1
ATOM 3544 C CA . LEU A 1 484 ? 12.836 13.174 13.749 1.00 87.12 484 LEU A CA 1
ATOM 3545 C C . LEU A 1 484 ? 13.498 12.551 12.512 1.00 87.12 484 LEU A C 1
ATOM 3547 O O . LEU A 1 484 ? 14.683 12.764 12.274 1.00 87.12 484 LEU A O 1
ATOM 3551 N N . LEU A 1 485 ? 12.724 11.825 11.699 1.00 80.56 485 LEU A N 1
ATOM 3552 C CA . LEU A 1 485 ? 13.169 11.210 10.449 1.00 80.56 485 LEU A CA 1
ATOM 3553 C C . LEU A 1 485 ? 12.953 12.132 9.233 1.00 80.56 485 LEU A C 1
ATOM 3555 O O . LEU A 1 485 ? 13.397 11.813 8.133 1.00 80.56 485 LEU A O 1
ATOM 3559 N N . ALA A 1 486 ? 12.358 13.318 9.415 1.00 75.81 486 ALA A N 1
ATOM 3560 C CA . ALA A 1 486 ? 12.162 14.325 8.366 1.00 75.81 486 ALA A CA 1
ATOM 3561 C C . ALA A 1 486 ? 13.420 14.746 7.568 1.00 75.81 486 ALA A C 1
ATOM 3563 O O . ALA A 1 486 ? 13.293 14.969 6.355 1.00 75.81 486 ALA A O 1
ATOM 3564 N N . PRO A 1 487 ? 14.622 14.893 8.169 1.00 76.75 487 PRO A N 1
ATOM 3565 C CA . PRO A 1 487 ? 15.826 15.246 7.411 1.00 76.75 487 PRO A CA 1
ATOM 3566 C C . PRO A 1 487 ? 16.362 14.082 6.569 1.00 76.75 487 PRO A C 1
ATOM 3568 O O . PRO A 1 487 ? 17.083 14.306 5.601 1.00 76.75 487 PRO A O 1
ATOM 3571 N N . CYS A 1 488 ? 15.990 12.849 6.912 1.00 74.06 488 CYS A N 1
ATOM 3572 C CA . CYS A 1 488 ? 16.446 11.620 6.270 1.00 74.06 488 CYS A CA 1
ATOM 3573 C C . CYS A 1 488 ? 15.634 11.245 5.022 1.00 74.06 488 CYS A C 1
ATOM 3575 O O . CYS A 1 488 ? 15.975 10.291 4.329 1.00 74.06 488 CYS A O 1
ATOM 3577 N N . VAL A 1 489 ? 14.553 11.968 4.739 1.00 79.00 489 VAL A N 1
ATOM 3578 C CA . VAL A 1 489 ? 13.580 11.601 3.713 1.00 79.00 489 VAL A CA 1
ATOM 3579 C C . VAL A 1 489 ? 13.611 12.637 2.581 1.00 79.00 489 VAL A C 1
ATOM 3581 O O . VAL A 1 489 ? 13.190 13.777 2.803 1.00 79.00 489 VAL A O 1
ATOM 3584 N N . PRO A 1 490 ? 14.113 12.294 1.378 1.00 83.75 490 PRO A N 1
ATOM 3585 C CA . PRO A 1 490 ? 14.040 13.178 0.219 1.00 83.75 490 PRO A CA 1
ATOM 3586 C C . PRO A 1 490 ? 12.603 13.263 -0.323 1.00 83.75 490 PRO A C 1
ATOM 3588 O O . PRO A 1 490 ? 11.748 12.441 0.001 1.00 83.75 490 PRO A O 1
ATOM 3591 N N . GLU A 1 491 ? 12.327 14.270 -1.152 1.00 87.50 491 GLU A N 1
ATOM 3592 C CA . GLU A 1 491 ? 11.082 14.307 -1.930 1.00 87.50 491 GLU A CA 1
ATOM 3593 C C . GLU A 1 491 ? 11.139 13.283 -3.074 1.00 87.50 491 GLU A C 1
ATOM 3595 O O . GLU A 1 491 ? 12.220 12.910 -3.534 1.00 87.50 491 GLU A O 1
ATOM 3600 N N . SER A 1 492 ? 9.973 12.827 -3.533 1.00 85.06 492 SER A N 1
ATOM 3601 C CA . SER A 1 492 ? 9.864 11.865 -4.627 1.00 85.06 492 SER A CA 1
ATOM 3602 C C . SER A 1 492 ? 10.505 12.396 -5.921 1.00 85.06 492 SER A C 1
ATOM 3604 O O . SER A 1 492 ? 10.038 13.402 -6.470 1.00 85.06 492 SER A O 1
ATOM 3606 N N . PRO A 1 493 ? 11.516 11.699 -6.482 1.00 79.56 493 PRO A N 1
ATOM 3607 C CA . PRO A 1 493 ? 12.117 12.076 -7.761 1.00 79.56 493 PRO A CA 1
ATOM 3608 C C . PRO A 1 493 ? 11.090 12.095 -8.896 1.00 79.56 493 PRO A C 1
ATOM 3610 O O . PRO A 1 493 ? 11.117 12.971 -9.758 1.00 79.56 493 PRO A O 1
ATOM 3613 N N . ARG A 1 494 ? 10.131 11.161 -8.866 1.00 77.12 494 ARG A N 1
ATOM 3614 C CA . ARG A 1 494 ? 9.065 11.066 -9.866 1.00 77.12 494 ARG A CA 1
ATOM 3615 C C . ARG A 1 494 ? 8.137 12.276 -9.812 1.00 77.12 494 ARG A C 1
ATOM 3617 O O . ARG A 1 494 ? 7.808 12.837 -10.854 1.00 77.12 494 ARG A O 1
ATOM 3624 N N . TRP A 1 495 ? 7.733 12.686 -8.610 1.00 82.94 495 TRP A N 1
ATOM 3625 C CA . TRP A 1 495 ? 6.896 13.869 -8.421 1.00 82.94 495 TRP A CA 1
ATOM 3626 C C . TRP A 1 495 ? 7.603 15.140 -8.913 1.00 82.94 495 TRP A C 1
ATOM 3628 O O . TRP A 1 495 ? 6.997 15.938 -9.628 1.00 82.94 495 TRP A O 1
ATOM 3638 N N . LEU A 1 496 ? 8.897 15.285 -8.602 1.00 78.12 496 LEU A N 1
ATOM 3639 C CA . LEU A 1 496 ? 9.719 16.426 -9.017 1.00 78.12 496 LEU A CA 1
ATOM 3640 C C . LEU A 1 496 ? 9.856 16.531 -10.543 1.00 78.12 496 LEU A C 1
ATOM 3642 O O . LEU A 1 496 ? 9.728 17.627 -11.090 1.00 78.12 496 LEU A O 1
ATOM 3646 N N . LEU A 1 497 ? 10.057 15.406 -11.238 1.00 75.00 497 LEU A N 1
ATOM 3647 C CA . LEU A 1 497 ? 10.113 15.373 -12.704 1.00 75.00 497 LEU A CA 1
ATOM 3648 C C . LEU A 1 497 ? 8.780 15.788 -13.338 1.00 75.00 497 LEU A C 1
ATOM 3650 O O . LEU A 1 497 ? 8.767 16.611 -14.249 1.00 75.00 497 LEU A O 1
ATOM 3654 N N . LEU A 1 498 ? 7.658 15.277 -12.820 1.00 70.44 498 LEU A N 1
ATOM 3655 C CA . LEU A 1 498 ? 6.319 15.619 -13.318 1.00 70.44 498 LEU A CA 1
ATOM 3656 C C . LEU A 1 498 ? 5.964 17.101 -13.120 1.00 70.44 498 LEU A C 1
ATOM 3658 O O . LEU A 1 498 ? 5.214 17.657 -13.914 1.00 70.44 498 LEU A O 1
ATOM 3662 N N . HIS A 1 499 ? 6.522 17.746 -12.094 1.00 78.06 499 HIS A N 1
ATOM 3663 C CA . HIS A 1 499 ? 6.313 19.169 -11.808 1.00 78.06 499 HIS A CA 1
ATOM 3664 C C . HIS A 1 499 ? 7.358 20.081 -12.468 1.00 78.06 499 HIS A C 1
ATOM 3666 O O . HIS A 1 499 ? 7.475 21.250 -12.099 1.00 78.06 499 HIS A O 1
ATOM 3672 N N . GLY A 1 500 ? 8.137 19.564 -13.426 1.00 73.50 500 GLY A N 1
ATOM 3673 C CA . GLY A 1 500 ? 9.109 20.358 -14.176 1.00 73.50 500 GLY A CA 1
ATOM 3674 C C . GLY A 1 500 ? 10.297 20.834 -13.336 1.00 73.50 500 GLY A C 1
ATOM 3675 O O . GLY A 1 500 ? 10.879 21.871 -13.639 1.00 73.50 500 GLY A O 1
ATOM 3676 N N . ARG A 1 501 ? 10.672 20.095 -12.280 1.00 77.50 501 ARG A N 1
ATOM 3677 C CA . ARG A 1 501 ? 11.820 20.400 -11.402 1.00 77.50 501 ARG A CA 1
ATOM 3678 C C . ARG A 1 501 ? 12.954 19.371 -11.558 1.00 77.50 501 ARG A C 1
ATOM 3680 O O . ARG A 1 501 ? 13.300 18.689 -10.587 1.00 77.50 501 ARG A O 1
ATOM 3687 N N . PRO A 1 502 ? 13.573 19.244 -12.748 1.00 66.56 502 PRO A N 1
ATOM 3688 C CA . PRO A 1 502 ? 14.566 18.204 -13.021 1.00 66.56 502 PRO A CA 1
ATOM 3689 C C . PRO A 1 502 ? 15.838 18.348 -12.176 1.00 66.56 502 PRO A C 1
ATOM 3691 O O . PRO A 1 502 ? 16.387 17.342 -11.742 1.00 66.56 502 PRO A O 1
ATOM 3694 N N . ALA A 1 503 ? 16.268 19.574 -11.856 1.00 66.44 503 ALA A N 1
ATOM 3695 C CA . ALA A 1 503 ? 17.444 19.806 -11.012 1.00 66.44 503 ALA A CA 1
ATOM 3696 C C . ALA A 1 503 ? 17.266 19.247 -9.587 1.00 66.44 503 ALA A C 1
ATOM 3698 O O . ALA A 1 503 ? 18.160 18.596 -9.049 1.00 66.44 503 ALA A O 1
ATOM 3699 N N . GLN A 1 504 ? 16.084 19.440 -8.992 1.00 73.62 504 GLN A N 1
ATOM 3700 C CA . GLN A 1 504 ? 15.759 18.903 -7.666 1.00 73.62 504 GLN A CA 1
ATOM 3701 C C . GLN A 1 504 ? 15.593 17.381 -7.706 1.00 73.62 504 GLN A C 1
ATOM 3703 O O . GLN A 1 504 ? 16.039 16.696 -6.787 1.00 73.62 504 GLN A O 1
ATOM 3708 N N . ALA A 1 505 ? 14.981 16.849 -8.772 1.00 68.88 505 ALA A N 1
ATOM 3709 C CA . ALA A 1 505 ? 14.875 15.407 -8.974 1.00 68.88 505 ALA A CA 1
ATOM 3710 C C . ALA A 1 505 ? 16.269 14.776 -9.033 1.00 68.88 505 ALA A C 1
ATOM 3712 O O . ALA A 1 505 ? 16.553 13.847 -8.284 1.00 68.88 505 ALA A O 1
ATOM 3713 N N . HIS A 1 506 ? 17.167 15.345 -9.839 1.00 68.88 506 HIS A N 1
ATOM 3714 C CA . HIS A 1 506 ? 18.550 14.902 -9.943 1.00 68.88 506 HIS A CA 1
ATOM 3715 C C . HIS A 1 506 ? 19.269 14.985 -8.586 1.00 68.88 506 HIS A C 1
ATOM 3717 O O . HIS A 1 506 ? 19.875 14.007 -8.162 1.00 68.88 506 HIS A O 1
ATOM 3723 N N . ALA A 1 507 ? 19.127 16.078 -7.829 1.00 72.00 507 ALA A N 1
ATOM 3724 C CA . ALA A 1 507 ? 19.702 16.186 -6.485 1.00 72.00 507 ALA A CA 1
ATOM 3725 C C . ALA A 1 507 ? 19.199 15.090 -5.519 1.00 72.00 507 ALA A C 1
ATOM 3727 O O . ALA A 1 507 ? 19.992 14.533 -4.757 1.00 72.00 507 ALA A O 1
ATOM 3728 N N . ALA A 1 508 ? 17.908 14.742 -5.567 1.00 75.00 508 ALA A N 1
ATOM 3729 C CA . ALA A 1 508 ? 17.350 13.642 -4.780 1.00 75.00 508 ALA A CA 1
ATOM 3730 C C . ALA A 1 508 ? 17.953 12.287 -5.192 1.00 75.00 508 ALA A C 1
ATOM 3732 O O . ALA A 1 508 ? 18.322 11.491 -4.329 1.00 75.00 508 ALA A O 1
ATOM 3733 N N . LEU A 1 509 ? 18.127 12.046 -6.494 1.00 75.69 509 LEU A N 1
ATOM 3734 C CA . LEU A 1 509 ? 18.785 10.844 -7.016 1.00 75.69 509 LEU A CA 1
ATOM 3735 C C . LEU A 1 509 ? 20.256 10.750 -6.580 1.00 75.69 509 LEU A C 1
ATOM 3737 O O . LEU A 1 509 ? 20.693 9.698 -6.111 1.00 75.69 509 LEU A O 1
ATOM 3741 N N . LEU A 1 510 ? 20.997 11.861 -6.640 1.00 72.50 510 LEU A N 1
ATOM 3742 C CA . LEU A 1 510 ? 22.386 11.950 -6.174 1.00 72.50 510 LEU A CA 1
ATOM 3743 C C . LEU A 1 510 ? 22.508 11.715 -4.665 1.00 72.50 510 LEU A C 1
ATOM 3745 O O . LEU A 1 510 ? 23.453 11.065 -4.218 1.00 72.50 510 LEU A O 1
ATOM 3749 N N . TRP A 1 511 ? 21.550 12.206 -3.872 1.00 77.38 511 TRP A N 1
ATOM 3750 C CA . TRP A 1 511 ? 21.488 11.916 -2.439 1.00 77.38 511 TRP A CA 1
ATOM 3751 C C . TRP A 1 511 ? 21.365 10.408 -2.190 1.00 77.38 511 TRP A C 1
ATOM 3753 O O . TRP A 1 511 ? 22.150 9.857 -1.417 1.00 77.38 511 TRP A O 1
ATOM 3763 N N . VAL A 1 512 ? 20.456 9.724 -2.896 1.00 75.94 512 VAL A N 1
ATOM 3764 C CA . VAL A 1 512 ? 20.295 8.263 -2.779 1.00 75.94 512 VAL A CA 1
ATOM 3765 C C . VAL A 1 512 ? 21.580 7.546 -3.212 1.00 75.94 512 VAL A C 1
ATOM 3767 O O . VAL A 1 512 ? 22.052 6.650 -2.516 1.00 75.94 512 VAL A O 1
ATOM 3770 N N . ALA A 1 513 ? 22.189 7.961 -4.324 1.00 71.44 513 ALA A N 1
ATOM 3771 C CA . ALA A 1 513 ? 23.423 7.370 -4.837 1.00 71.44 513 ALA A CA 1
ATOM 3772 C C . ALA A 1 513 ? 24.606 7.512 -3.868 1.00 71.44 513 ALA A C 1
ATOM 3774 O O . ALA A 1 513 ? 25.361 6.562 -3.660 1.00 71.44 513 ALA A O 1
ATOM 3775 N N . ARG A 1 514 ? 24.739 8.672 -3.213 1.00 73.88 514 ARG A N 1
ATOM 3776 C CA . ARG A 1 514 ? 25.779 8.923 -2.205 1.00 73.88 514 ARG A CA 1
ATOM 3777 C C . ARG A 1 514 ? 25.663 7.968 -1.019 1.00 73.88 514 ARG A C 1
ATOM 3779 O O . ARG A 1 514 ? 26.665 7.402 -0.591 1.00 73.88 514 ARG A O 1
ATOM 3786 N N . TRP A 1 515 ? 24.453 7.782 -0.498 1.00 74.38 515 TRP A N 1
ATOM 3787 C CA . TRP A 1 515 ? 24.185 6.861 0.613 1.00 74.38 515 TRP A CA 1
ATOM 3788 C C . TRP A 1 515 ? 24.325 5.388 0.218 1.00 74.38 515 TRP A C 1
ATOM 3790 O O . TRP A 1 515 ? 24.649 4.555 1.061 1.00 74.38 515 TRP A O 1
ATOM 3800 N N . ASN A 1 516 ? 24.153 5.078 -1.066 1.00 75.00 516 ASN A N 1
ATOM 3801 C CA . ASN A 1 516 ? 24.393 3.748 -1.618 1.00 75.00 516 ASN A CA 1
ATOM 3802 C C . ASN A 1 516 ? 25.866 3.493 -1.992 1.00 75.00 516 ASN A C 1
ATOM 3804 O O . ASN A 1 516 ? 26.189 2.415 -2.481 1.00 75.00 516 ASN A O 1
ATOM 3808 N N . GLY A 1 517 ? 26.772 4.441 -1.724 1.00 67.06 517 GLY A N 1
ATOM 3809 C CA . GLY A 1 517 ? 28.215 4.253 -1.884 1.00 67.06 517 GLY A CA 1
ATOM 3810 C C . GLY A 1 517 ? 28.773 4.551 -3.281 1.00 67.06 517 GLY A C 1
ATOM 3811 O O . GLY A 1 517 ? 29.913 4.172 -3.558 1.00 67.06 517 GLY A O 1
ATOM 3812 N N . CYS A 1 518 ? 28.033 5.245 -4.156 1.00 60.62 518 CYS A N 1
ATOM 3813 C CA . CYS A 1 518 ? 28.553 5.696 -5.454 1.00 60.62 518 CYS A CA 1
ATOM 3814 C C . CYS A 1 518 ? 29.708 6.700 -5.247 1.00 60.62 518 CYS A C 1
ATOM 3816 O O . CYS A 1 518 ? 29.541 7.736 -4.605 1.00 60.62 518 CYS A O 1
ATOM 3818 N N . ARG A 1 519 ? 30.904 6.388 -5.774 1.00 43.16 519 ARG A N 1
ATOM 3819 C CA . ARG A 1 519 ? 32.162 7.113 -5.479 1.00 43.16 519 ARG A CA 1
ATOM 3820 C C . ARG A 1 519 ? 32.357 8.427 -6.249 1.00 43.16 519 ARG A C 1
ATOM 3822 O O . ARG A 1 519 ? 33.211 9.216 -5.850 1.00 43.16 519 ARG A O 1
ATOM 3829 N N . ARG A 1 520 ? 31.578 8.696 -7.302 1.00 47.47 520 ARG A N 1
ATOM 3830 C CA . ARG A 1 520 ? 31.608 9.964 -8.053 1.00 47.47 520 ARG A CA 1
ATOM 3831 C C . ARG A 1 520 ? 30.229 10.621 -8.042 1.00 47.47 520 ARG A C 1
ATOM 3833 O O . ARG A 1 520 ? 29.409 10.390 -8.918 1.00 47.47 520 ARG A O 1
ATOM 3840 N N . VAL A 1 521 ? 29.964 11.418 -7.009 1.00 50.00 521 VAL A N 1
ATOM 3841 C CA . VAL A 1 521 ? 28.757 12.252 -6.901 1.00 50.00 521 VAL A CA 1
ATOM 3842 C C . VAL A 1 521 ? 29.216 13.718 -6.887 1.00 50.00 521 VAL A C 1
ATOM 3844 O O . VAL A 1 521 ? 30.098 14.047 -6.085 1.00 50.00 521 VAL A O 1
ATOM 3847 N N . PRO A 1 522 ? 28.671 14.607 -7.739 1.00 45.56 522 PRO A N 1
ATOM 3848 C CA . PRO A 1 522 ? 28.966 16.040 -7.697 1.00 45.56 522 PRO A CA 1
ATOM 3849 C C . PRO A 1 522 ? 28.646 16.627 -6.320 1.00 45.56 522 PRO A C 1
ATOM 3851 O O . PRO A 1 522 ? 27.713 16.186 -5.642 1.00 45.56 522 PRO A O 1
ATOM 3854 N N . ARG A 1 523 ? 29.405 17.639 -5.884 1.00 40.53 523 ARG A N 1
ATOM 3855 C CA . ARG A 1 523 ? 29.132 18.315 -4.609 1.00 40.53 523 ARG A CA 1
ATOM 3856 C C . ARG A 1 523 ? 27.855 19.152 -4.736 1.00 40.53 523 ARG A C 1
ATOM 3858 O O . ARG A 1 523 ? 27.693 19.905 -5.689 1.00 40.53 523 ARG A O 1
ATOM 3865 N N . LEU A 1 524 ? 26.965 19.026 -3.755 1.00 44.81 524 LEU A N 1
ATOM 3866 C CA . LEU A 1 524 ? 25.737 19.816 -3.641 1.00 44.81 524 LEU A CA 1
ATOM 3867 C C . LEU A 1 524 ? 25.988 20.994 -2.685 1.00 44.81 524 LEU A C 1
ATOM 3869 O O . LEU A 1 524 ? 26.552 20.788 -1.609 1.00 44.81 524 LEU A O 1
ATOM 3873 N N . ALA A 1 525 ? 25.562 22.200 -3.054 1.00 39.12 525 ALA A N 1
ATOM 3874 C CA . ALA A 1 525 ? 25.529 23.383 -2.193 1.00 39.12 525 ALA A CA 1
ATOM 3875 C C . ALA A 1 525 ? 24.077 23.811 -1.950 1.00 39.12 525 ALA A C 1
ATOM 3877 O O . ALA A 1 525 ? 23.274 23.782 -2.874 1.00 39.12 525 ALA A O 1
ATOM 3878 N N . CYS A 1 526 ? 23.732 24.222 -0.728 1.00 31.48 526 CYS A N 1
ATOM 3879 C CA . CYS A 1 526 ? 22.429 24.826 -0.439 1.00 31.48 526 CYS A CA 1
ATOM 3880 C C . CYS A 1 526 ? 22.539 26.350 -0.447 1.00 31.48 526 CYS A C 1
ATOM 3882 O O . CYS A 1 526 ? 23.425 26.909 0.199 1.00 31.48 526 CYS A O 1
ATOM 3884 N N . THR A 1 527 ? 21.610 27.020 -1.122 1.00 42.41 527 THR A N 1
ATOM 3885 C CA . THR A 1 527 ? 21.414 28.465 -0.980 1.00 42.41 527 THR A CA 1
ATOM 3886 C C . THR A 1 527 ? 20.684 28.786 0.326 1.00 42.41 527 THR A C 1
ATOM 3888 O O . THR A 1 527 ? 20.035 27.933 0.937 1.00 42.41 527 THR A O 1
ATOM 3891 N N . SER A 1 528 ? 20.730 30.052 0.743 1.00 31.83 528 SER A N 1
ATOM 3892 C CA . SER A 1 528 ? 19.962 30.576 1.883 1.00 31.83 528 SER A CA 1
ATOM 3893 C C . SER A 1 528 ? 18.437 30.504 1.693 1.00 31.83 528 SER A C 1
ATOM 3895 O O . SER A 1 528 ? 17.703 30.632 2.670 1.00 31.83 528 SER A O 1
ATOM 3897 N N . SER A 1 529 ? 17.958 30.258 0.467 1.00 33.22 529 SER A N 1
ATOM 3898 C CA . SER A 1 529 ? 16.553 29.989 0.130 1.00 33.22 529 SER A CA 1
ATOM 3899 C C . SER A 1 529 ? 16.180 28.497 0.155 1.00 33.22 529 SER A C 1
ATOM 3901 O O . SER A 1 529 ? 15.017 28.161 -0.059 1.00 33.22 529 SER A O 1
ATOM 3903 N N . GLY A 1 530 ? 17.135 27.597 0.429 1.00 34.28 530 GLY A N 1
ATOM 3904 C CA . GLY A 1 530 ? 16.915 26.148 0.471 1.00 34.28 530 GLY A CA 1
ATOM 3905 C C . GLY A 1 530 ? 16.980 25.442 -0.889 1.00 34.28 530 GLY A C 1
ATOM 3906 O O . GLY A 1 530 ? 16.609 24.271 -0.976 1.00 34.28 530 GLY A O 1
ATOM 3907 N N . GLU A 1 531 ? 17.450 26.111 -1.946 1.00 34.34 531 GLU A N 1
ATOM 3908 C CA . GLU A 1 531 ? 17.702 25.468 -3.239 1.00 34.34 531 GLU A CA 1
ATOM 3909 C C . GLU A 1 531 ? 19.041 24.733 -3.236 1.00 34.34 531 GLU A C 1
ATOM 3911 O O . GLU A 1 531 ? 20.050 25.238 -2.745 1.00 34.34 531 GLU A O 1
ATOM 3916 N N . VAL A 1 532 ? 19.046 23.532 -3.813 1.00 39.59 532 VAL A N 1
ATOM 3917 C CA . VAL A 1 532 ? 20.245 22.707 -3.950 1.00 39.59 532 VAL A CA 1
ATOM 3918 C C . VAL A 1 532 ? 20.878 22.977 -5.315 1.00 39.59 532 VAL A C 1
ATOM 3920 O O . VAL A 1 532 ? 20.329 22.592 -6.345 1.00 39.59 532 VAL A O 1
ATOM 3923 N N . LEU A 1 533 ? 22.031 23.641 -5.317 1.00 40.88 533 LEU A N 1
ATOM 3924 C CA . LEU A 1 533 ? 22.865 23.912 -6.485 1.00 40.88 533 LEU A CA 1
ATOM 3925 C C . LEU A 1 533 ? 23.937 22.829 -6.650 1.00 40.88 533 LEU A C 1
ATOM 3927 O O . LEU A 1 533 ? 24.540 22.366 -5.680 1.00 40.88 533 LEU A O 1
ATOM 3931 N N . LEU A 1 534 ? 24.197 22.446 -7.898 1.00 42.56 534 LEU A N 1
ATOM 3932 C CA . LEU A 1 534 ? 25.299 21.559 -8.266 1.00 42.56 534 LEU A CA 1
ATOM 3933 C C . LEU A 1 534 ? 26.579 22.389 -8.401 1.00 42.56 534 LEU A C 1
ATOM 3935 O O . LEU A 1 534 ? 26.636 23.301 -9.224 1.00 42.56 534 LEU A O 1
ATOM 3939 N N . LEU A 1 535 ? 27.603 22.077 -7.606 1.00 41.94 535 LEU A N 1
ATOM 3940 C CA . LEU A 1 535 ? 28.937 22.640 -7.802 1.00 41.94 535 LEU A CA 1
ATOM 3941 C C . LEU A 1 535 ? 29.658 21.845 -8.907 1.00 41.94 535 LEU A C 1
ATOM 3943 O O . LEU A 1 535 ? 29.633 20.608 -8.864 1.00 41.94 535 LEU A O 1
ATOM 3947 N N . PRO A 1 536 ? 30.316 22.516 -9.873 1.00 39.62 536 PRO A N 1
ATOM 3948 C CA . PRO A 1 536 ? 31.139 21.838 -10.867 1.00 39.62 536 PRO A CA 1
ATOM 3949 C C . PRO A 1 536 ? 32.250 21.001 -10.202 1.00 39.62 536 PRO A C 1
ATOM 3951 O O . PRO A 1 536 ? 32.643 21.277 -9.062 1.00 39.62 536 PRO A O 1
ATOM 3954 N N . PRO A 1 537 ? 32.776 19.963 -10.879 1.00 45.25 537 PRO A N 1
ATOM 3955 C CA . PRO A 1 537 ? 33.889 19.184 -10.354 1.00 45.25 537 PRO A CA 1
ATOM 3956 C C . PRO A 1 537 ? 35.094 20.101 -10.106 1.00 45.25 537 PRO A C 1
ATOM 3958 O O . PRO A 1 537 ? 35.531 20.829 -10.993 1.00 45.25 537 PRO A O 1
ATOM 3961 N N . LEU A 1 538 ? 35.652 20.028 -8.891 1.00 39.84 538 LEU A N 1
ATOM 3962 C CA . LEU A 1 538 ? 36.762 20.865 -8.402 1.00 39.84 538 LEU A CA 1
ATOM 3963 C C . LEU A 1 538 ? 37.966 20.904 -9.366 1.00 39.84 538 LEU A C 1
ATOM 3965 O O . LEU A 1 538 ? 38.749 21.846 -9.337 1.00 39.84 538 LEU A O 1
ATOM 3969 N N . HIS A 1 539 ? 38.113 19.876 -10.207 1.00 38.59 539 HIS A N 1
ATOM 3970 C CA . HIS A 1 539 ? 39.165 19.769 -11.210 1.00 38.59 539 HIS A CA 1
ATOM 3971 C C . HIS A 1 539 ? 39.062 20.847 -12.296 1.00 38.59 539 HIS A C 1
ATOM 3973 O O . HIS A 1 539 ? 40.089 21.415 -12.642 1.00 38.59 539 HIS A O 1
ATOM 3979 N N . ASP A 1 540 ? 37.859 21.188 -12.771 1.00 44.47 540 ASP A N 1
ATOM 3980 C CA . ASP A 1 540 ? 37.667 22.199 -13.821 1.00 44.47 540 ASP A CA 1
ATOM 3981 C C . ASP A 1 540 ? 37.811 23.626 -13.285 1.00 44.47 540 ASP A C 1
ATOM 3983 O O . ASP A 1 540 ? 38.303 24.501 -13.993 1.00 44.47 540 ASP A O 1
ATOM 3987 N N . GLU A 1 541 ? 37.446 23.874 -12.022 1.00 44.59 541 GLU A N 1
ATOM 3988 C CA . GLU A 1 541 ? 37.748 25.152 -11.364 1.00 44.59 541 GLU A CA 1
ATOM 3989 C C . GLU A 1 541 ? 39.241 25.306 -11.083 1.00 44.59 541 GLU A C 1
ATOM 3991 O O . GLU A 1 541 ? 39.796 26.361 -11.367 1.00 44.59 541 GLU A O 1
ATOM 3996 N N . LEU A 1 542 ? 39.918 24.258 -10.597 1.00 38.72 542 LEU A N 1
ATOM 3997 C CA . LEU A 1 542 ? 41.374 24.276 -10.444 1.00 38.72 542 LEU A CA 1
ATOM 3998 C C . LEU A 1 542 ? 42.067 24.463 -11.791 1.00 38.72 542 LEU A C 1
ATOM 4000 O O . LEU A 1 542 ? 43.011 25.239 -11.848 1.00 38.72 542 LEU A O 1
ATOM 4004 N N . LYS A 1 543 ? 41.587 23.831 -12.870 1.00 38.38 543 LYS A N 1
ATOM 4005 C CA . LYS A 1 543 ? 42.114 24.036 -14.226 1.00 38.38 543 LYS A CA 1
ATOM 4006 C C . LYS A 1 543 ? 41.899 25.464 -14.706 1.00 38.38 543 LYS A C 1
ATOM 4008 O O . LYS A 1 543 ? 42.864 26.085 -15.115 1.00 38.38 543 LYS A O 1
ATOM 4013 N N . ARG A 1 544 ? 40.693 26.025 -14.565 1.00 44.88 544 ARG A N 1
ATOM 4014 C CA . ARG A 1 544 ? 40.410 27.424 -14.934 1.00 44.88 544 ARG A CA 1
ATOM 4015 C C . ARG A 1 544 ? 41.216 28.419 -14.112 1.00 44.88 544 ARG A C 1
ATOM 4017 O O . ARG A 1 544 ? 41.672 29.410 -14.660 1.00 44.88 544 ARG A O 1
ATOM 4024 N N . VAL A 1 545 ? 41.405 28.173 -12.817 1.00 47.19 545 VAL A N 1
ATOM 4025 C CA . VAL A 1 545 ? 42.233 29.018 -11.944 1.00 47.19 545 VAL A CA 1
ATOM 4026 C C . VAL A 1 545 ? 43.713 28.868 -12.302 1.00 47.19 545 VAL A C 1
ATOM 4028 O O . VAL A 1 545 ? 44.426 29.861 -12.331 1.00 47.19 545 VAL A O 1
ATOM 4031 N N . HIS A 1 546 ? 44.176 27.665 -12.645 1.00 40.50 546 HIS A N 1
ATOM 4032 C CA . HIS A 1 546 ? 45.553 27.414 -13.080 1.00 40.50 546 HIS A CA 1
ATOM 4033 C C . HIS A 1 546 ? 45.840 27.991 -14.477 1.00 40.50 546 HIS A C 1
ATOM 4035 O O . HIS A 1 546 ? 46.915 28.534 -14.703 1.00 40.50 546 HIS A O 1
ATOM 4041 N N . GLU A 1 547 ? 44.868 27.941 -15.389 1.00 46.91 547 GLU A N 1
ATOM 4042 C CA . GLU A 1 547 ? 44.913 28.540 -16.729 1.00 46.91 547 GLU A CA 1
ATOM 4043 C C . GLU A 1 547 ? 44.780 30.070 -16.668 1.00 46.91 547 GLU A C 1
ATOM 4045 O O . GLU A 1 547 ? 45.458 30.769 -17.413 1.00 46.91 547 GLU A O 1
ATOM 4050 N N . ALA A 1 548 ? 43.987 30.611 -15.735 1.00 45.28 548 ALA A N 1
ATOM 4051 C CA . ALA A 1 548 ? 43.896 32.051 -15.477 1.00 45.28 548 ALA A CA 1
ATOM 4052 C C . ALA A 1 548 ? 45.131 32.617 -14.748 1.00 45.28 548 ALA A C 1
ATOM 4054 O O . ALA A 1 548 ? 45.399 33.813 -14.840 1.00 45.28 548 ALA A O 1
ATOM 4055 N N . LEU A 1 549 ? 45.884 31.772 -14.035 1.00 39.56 549 LEU A N 1
ATOM 4056 C CA . LEU A 1 549 ? 47.158 32.113 -13.389 1.00 39.56 549 LEU A CA 1
ATOM 4057 C C . LEU A 1 549 ? 48.383 31.794 -14.267 1.00 39.56 549 LEU A C 1
ATOM 4059 O O . LEU A 1 549 ? 49.510 32.076 -13.853 1.00 39.56 549 LEU A O 1
ATOM 4063 N N . ALA A 1 550 ? 48.199 31.232 -15.468 1.00 34.81 550 ALA A N 1
ATOM 4064 C CA . ALA A 1 550 ? 49.293 30.985 -16.401 1.00 34.81 550 ALA A CA 1
ATOM 4065 C C . ALA A 1 550 ? 49.782 32.325 -16.998 1.00 34.81 550 ALA A C 1
ATOM 4067 O O . ALA A 1 550 ? 48.986 33.069 -17.575 1.00 34.81 550 ALA A O 1
ATOM 4068 N N . PRO A 1 551 ? 51.074 32.679 -16.866 1.00 35.12 551 PRO A N 1
ATOM 4069 C CA . PRO A 1 551 ? 51.570 33.987 -17.279 1.00 35.12 551 PRO A CA 1
ATOM 4070 C C . PRO A 1 551 ? 51.513 34.154 -18.803 1.00 35.12 551 PRO A C 1
ATOM 4072 O O . PRO A 1 551 ? 52.089 33.365 -19.553 1.00 35.12 551 PRO A O 1
ATOM 4075 N N . ALA A 1 552 ? 50.842 35.215 -19.259 1.00 35.03 552 ALA A N 1
ATOM 4076 C CA . ALA A 1 552 ? 50.839 35.632 -20.656 1.00 35.03 552 ALA A CA 1
ATOM 4077 C C . ALA A 1 552 ? 52.268 35.973 -21.123 1.00 35.03 552 ALA A C 1
ATOM 4079 O O . ALA A 1 552 ? 52.968 36.770 -20.496 1.00 35.03 552 ALA A O 1
ATOM 4080 N N . ALA A 1 553 ? 52.696 35.368 -22.233 1.00 30.25 553 ALA A N 1
ATOM 4081 C CA . ALA A 1 553 ? 53.967 35.670 -22.888 1.00 30.25 553 ALA A CA 1
ATOM 4082 C C . ALA A 1 553 ? 53.995 37.126 -23.419 1.00 30.25 553 ALA A C 1
ATOM 4084 O O . ALA A 1 553 ? 52.954 37.646 -23.831 1.00 30.25 553 ALA A O 1
ATOM 4085 N N . PRO A 1 554 ? 55.158 37.804 -23.418 1.00 29.03 554 PRO A N 1
ATOM 4086 C CA . PRO A 1 554 ? 55.229 39.257 -23.561 1.00 29.03 554 PRO A CA 1
ATOM 4087 C C . PRO A 1 554 ? 55.282 39.711 -25.032 1.00 29.03 554 PRO A C 1
ATOM 4089 O O . PRO A 1 554 ? 55.904 39.035 -25.855 1.00 29.03 554 PRO A O 1
ATOM 4092 N N . PRO A 1 555 ? 54.748 40.898 -25.377 1.00 31.45 555 PRO A N 1
ATOM 4093 C CA . PRO A 1 555 ? 55.165 41.630 -26.563 1.00 31.45 555 PRO A CA 1
ATOM 4094 C C . PRO A 1 555 ? 56.350 42.566 -26.253 1.00 31.45 555 PRO A C 1
ATOM 4096 O O . PRO A 1 555 ? 56.571 43.004 -25.124 1.00 31.45 555 PRO A O 1
ATOM 4099 N N . HIS A 1 556 ? 57.133 42.848 -27.290 1.00 29.69 556 HIS A N 1
ATOM 4100 C CA . HIS A 1 556 ? 58.363 43.640 -27.289 1.00 29.69 556 HIS A CA 1
ATOM 4101 C C . HIS A 1 556 ? 58.261 45.064 -26.685 1.00 29.69 556 HIS A C 1
ATOM 4103 O O . HIS A 1 556 ? 57.367 45.830 -27.020 1.00 29.69 556 HIS A O 1
ATOM 4109 N N . ALA A 1 557 ? 59.284 45.397 -25.883 1.00 25.77 557 ALA A N 1
ATOM 4110 C CA . ALA A 1 557 ? 60.038 46.658 -25.735 1.00 25.77 557 ALA A CA 1
ATOM 4111 C C . ALA A 1 557 ? 59.331 48.041 -25.742 1.00 25.77 557 ALA A C 1
ATOM 4113 O O . ALA A 1 557 ? 58.938 48.523 -26.798 1.00 25.77 557 ALA A O 1
ATOM 4114 N N . ALA A 1 558 ? 59.413 48.767 -24.609 1.00 24.61 558 ALA A N 1
ATOM 4115 C CA . ALA A 1 558 ? 60.118 50.065 -24.488 1.00 24.61 558 ALA A CA 1
ATOM 4116 C C . ALA A 1 558 ? 60.105 50.649 -23.043 1.00 24.61 558 ALA A C 1
ATOM 4118 O O . ALA A 1 558 ? 59.073 51.070 -22.543 1.00 24.61 558 ALA A O 1
ATOM 4119 N N . ALA A 1 559 ? 61.304 50.681 -22.442 1.00 22.97 559 ALA A N 1
ATOM 4120 C CA . ALA A 1 559 ? 61.948 51.706 -21.594 1.00 22.97 559 ALA A CA 1
ATOM 4121 C C . ALA A 1 559 ? 61.310 52.353 -20.326 1.00 22.97 559 ALA A C 1
ATOM 4123 O O . ALA A 1 559 ? 60.299 53.042 -20.389 1.00 22.97 559 ALA A O 1
ATOM 4124 N N . CYS A 1 560 ? 62.146 52.321 -19.263 1.00 20.52 560 CYS A N 1
ATOM 4125 C CA . CYS A 1 560 ? 62.314 53.251 -18.118 1.00 20.52 560 CYS A CA 1
ATOM 4126 C C . CYS A 1 560 ? 61.249 53.228 -16.999 1.00 20.52 560 CYS A C 1
ATOM 4128 O O . CYS A 1 560 ? 60.064 53.266 -17.273 1.00 20.52 560 CYS A O 1
ATOM 4130 N N . SER A 1 561 ? 61.558 53.229 -15.696 1.00 21.89 561 SER A N 1
ATOM 4131 C CA . SER A 1 561 ? 62.810 53.362 -14.931 1.00 21.89 561 SER A CA 1
ATOM 4132 C C . SER A 1 561 ? 62.538 53.033 -13.442 1.00 21.89 561 SER A C 1
ATOM 4134 O O . SER A 1 561 ? 61.421 53.209 -12.969 1.00 21.89 561 SER A O 1
ATOM 4136 N N . LEU A 1 562 ? 63.590 52.570 -12.755 1.00 21.47 562 LEU A N 1
ATOM 4137 C CA . LEU A 1 562 ? 63.843 52.339 -11.308 1.00 21.47 562 LEU A CA 1
ATOM 4138 C C . LEU A 1 562 ? 63.248 53.383 -10.310 1.00 21.47 562 LEU A C 1
ATOM 4140 O O . LEU A 1 562 ? 62.879 54.459 -10.776 1.00 21.47 562 LEU A O 1
ATOM 4144 N N . PRO A 1 563 ? 63.265 53.175 -8.960 1.00 27.67 563 PRO A N 1
ATOM 4145 C CA . PRO A 1 563 ? 64.095 52.228 -8.193 1.00 27.67 563 PRO A CA 1
ATOM 4146 C C . PRO A 1 563 ? 63.420 51.434 -7.051 1.00 27.67 563 PRO A C 1
ATOM 4148 O O . PRO A 1 563 ? 62.336 51.729 -6.560 1.00 27.67 563 PRO A O 1
ATOM 4151 N N . ALA A 1 564 ? 64.170 50.418 -6.626 1.00 23.62 564 ALA A N 1
ATOM 4152 C CA . ALA A 1 564 ? 64.039 49.644 -5.400 1.00 23.62 564 ALA A CA 1
ATOM 4153 C C . ALA A 1 564 ? 64.387 50.456 -4.139 1.00 23.62 564 ALA A C 1
ATOM 4155 O O . ALA A 1 564 ? 65.263 51.310 -4.217 1.00 23.62 564 ALA A O 1
ATOM 4156 N N . GLU A 1 565 ? 63.827 50.085 -2.980 1.00 23.80 565 GLU A N 1
ATOM 4157 C CA . GLU A 1 565 ? 64.564 50.029 -1.705 1.00 23.80 565 GLU A CA 1
ATOM 4158 C C . GLU A 1 565 ? 63.798 49.259 -0.602 1.00 23.80 565 GLU A C 1
ATOM 4160 O O . GLU A 1 565 ? 62.640 49.548 -0.324 1.00 23.80 565 GLU A O 1
ATOM 4165 N N . ARG A 1 566 ? 64.519 48.285 -0.014 1.00 22.05 566 ARG A N 1
ATOM 4166 C CA . ARG A 1 566 ? 64.682 47.937 1.421 1.00 22.05 566 ARG A CA 1
ATOM 4167 C C . ARG A 1 566 ? 63.443 47.680 2.296 1.00 22.05 566 ARG A C 1
ATOM 4169 O O . ARG A 1 566 ? 62.606 48.549 2.473 1.00 22.05 566 ARG A O 1
ATOM 4176 N N . SER A 1 567 ? 63.221 46.465 2.808 1.00 21.73 567 SER A N 1
ATOM 4177 C CA . SER A 1 567 ? 63.997 45.628 3.759 1.00 21.73 567 SER A CA 1
ATOM 4178 C C . SER A 1 567 ? 63.712 45.934 5.238 1.00 21.73 567 SER A C 1
ATOM 4180 O O . SER A 1 567 ? 64.146 46.955 5.762 1.00 21.73 567 SER A O 1
ATOM 4182 N N . ASP A 1 568 ? 63.086 44.930 5.854 1.00 22.47 568 ASP A N 1
ATOM 4183 C CA . ASP A 1 568 ? 63.388 44.331 7.159 1.00 22.47 568 ASP A CA 1
ATOM 4184 C C . ASP A 1 568 ? 62.909 44.964 8.476 1.00 22.47 568 ASP A C 1
ATOM 4186 O O . ASP A 1 568 ? 63.144 46.133 8.768 1.00 22.47 568 ASP A O 1
ATOM 4190 N N . ALA A 1 569 ? 62.368 44.038 9.291 1.00 22.89 569 ALA A N 1
ATOM 4191 C CA . ALA A 1 569 ? 62.280 43.947 10.759 1.00 22.89 569 ALA A CA 1
ATOM 4192 C C . ALA A 1 569 ? 60.851 44.089 11.310 1.00 22.89 569 ALA A C 1
ATOM 4194 O O . ALA A 1 569 ? 60.101 44.948 10.873 1.00 22.89 569 ALA A O 1
ATOM 4195 N N . GLU A 1 570 ? 60.362 43.332 12.289 1.00 23.33 570 GLU A N 1
ATOM 4196 C CA . GLU A 1 570 ? 60.831 42.208 13.109 1.00 23.33 570 GLU A CA 1
ATOM 4197 C C . GLU A 1 570 ? 59.587 41.719 13.893 1.00 23.33 570 GLU A C 1
ATOM 4199 O O . GLU A 1 570 ? 58.659 42.495 14.117 1.00 23.33 570 GLU A O 1
ATOM 4204 N N . GLY A 1 571 ? 59.621 40.486 14.409 1.00 21.81 571 GLY A N 1
ATOM 4205 C CA . GLY A 1 571 ? 59.073 40.218 15.746 1.00 21.81 571 GLY A CA 1
ATOM 4206 C C . GLY A 1 571 ? 57.680 39.585 15.907 1.00 21.81 571 GLY A C 1
ATOM 4207 O O . GLY A 1 571 ? 56.658 40.226 15.709 1.00 21.81 571 GLY A O 1
ATOM 4208 N N . ALA A 1 572 ? 57.717 38.383 16.497 1.00 22.27 572 ALA A N 1
ATOM 4209 C CA . ALA A 1 572 ? 56.813 37.858 17.535 1.00 22.27 572 ALA A CA 1
ATOM 4210 C C . ALA A 1 572 ? 55.581 37.001 17.151 1.00 22.27 572 ALA A C 1
ATOM 4212 O O . ALA A 1 572 ? 54.505 37.480 16.819 1.00 22.27 572 ALA A O 1
ATOM 4213 N N . GLU A 1 573 ? 55.807 35.693 17.336 1.00 22.83 573 GLU A N 1
ATOM 4214 C CA . GLU A 1 573 ? 55.050 34.745 18.177 1.00 22.83 573 GLU A CA 1
ATOM 4215 C C . GLU A 1 573 ? 53.577 34.372 17.903 1.00 22.83 573 GLU A C 1
ATOM 4217 O O . GLU A 1 573 ? 52.641 35.130 18.113 1.00 22.83 573 GLU A O 1
ATOM 4222 N N . ALA A 1 574 ? 53.445 33.066 17.625 1.00 22.70 574 ALA A N 1
ATOM 4223 C CA . ALA A 1 574 ? 52.589 32.080 18.293 1.00 22.70 574 ALA A CA 1
ATOM 4224 C C . ALA A 1 574 ? 51.049 32.119 18.127 1.00 22.70 574 ALA A C 1
ATOM 4226 O O . ALA A 1 574 ? 50.343 33.050 18.490 1.00 22.70 574 ALA A O 1
ATOM 4227 N N . ALA A 1 575 ? 50.568 30.963 17.647 1.00 23.34 575 ALA A N 1
ATOM 4228 C CA . ALA A 1 575 ? 49.237 30.338 17.745 1.00 23.34 575 ALA A CA 1
ATOM 4229 C C . ALA A 1 575 ? 48.506 30.573 19.103 1.00 23.34 575 ALA A C 1
ATOM 4231 O O . ALA A 1 575 ? 49.206 30.875 20.068 1.00 23.34 575 ALA A O 1
ATOM 4232 N N . PRO A 1 576 ? 47.177 30.306 19.281 1.00 34.38 576 PRO A N 1
ATOM 4233 C CA . PRO A 1 576 ? 46.441 29.186 18.665 1.00 34.38 576 PRO A CA 1
ATOM 4234 C C . PRO A 1 576 ? 44.902 29.310 18.436 1.00 34.38 576 PRO A C 1
ATOM 4236 O O . PRO A 1 576 ? 44.241 30.279 18.782 1.00 34.38 576 PRO A O 1
ATOM 4239 N N . LEU A 1 577 ? 44.391 28.249 17.795 1.00 25.94 577 LEU A N 1
ATOM 4240 C CA . LEU A 1 577 ? 43.095 27.537 17.864 1.00 25.94 577 LEU A CA 1
ATOM 4241 C C . LEU A 1 577 ? 41.870 28.085 18.645 1.00 25.94 577 LEU A C 1
ATOM 4243 O O . LEU A 1 577 ? 41.961 28.384 19.827 1.00 25.94 577 LEU A O 1
ATOM 4247 N N . LEU A 1 578 ? 40.708 27.871 17.991 1.00 26.39 578 LEU A N 1
ATOM 4248 C CA . LEU A 1 578 ? 39.376 27.443 18.491 1.00 26.39 578 LEU A CA 1
ATOM 4249 C C . LEU A 1 578 ? 38.584 28.351 19.456 1.00 26.39 578 LEU A C 1
ATOM 4251 O O . LEU A 1 578 ? 39.074 28.743 20.504 1.00 26.39 578 LEU A O 1
ATOM 4255 N N . GLY A 1 579 ? 37.277 28.492 19.183 1.00 21.53 579 GLY A N 1
ATOM 4256 C CA . GLY A 1 579 ? 36.279 28.672 20.249 1.00 21.53 579 GLY A CA 1
ATOM 4257 C C . GLY A 1 579 ? 35.106 29.605 19.950 1.00 21.53 579 GLY A C 1
ATOM 4258 O O . GLY A 1 579 ? 35.222 30.813 20.083 1.00 21.53 579 GLY A O 1
ATOM 4259 N N . ASP A 1 580 ? 33.979 28.992 19.592 1.00 22.22 580 ASP A N 1
ATOM 4260 C CA . ASP A 1 580 ? 32.634 29.203 20.145 1.00 22.22 580 ASP A CA 1
ATOM 4261 C C . ASP A 1 580 ? 32.029 30.607 20.398 1.00 22.22 580 ASP A C 1
ATOM 4263 O O . ASP A 1 580 ? 32.419 31.361 21.278 1.00 22.22 580 ASP A O 1
ATOM 4267 N N . SER A 1 581 ? 30.892 30.800 19.717 1.00 23.09 581 SER A N 1
ATOM 4268 C CA . SER A 1 581 ? 29.549 31.015 20.289 1.00 23.09 581 SER A CA 1
ATOM 4269 C C . SER A 1 581 ? 29.208 32.264 21.130 1.00 23.09 581 SER A C 1
ATOM 4271 O O . SER A 1 581 ? 29.642 32.439 22.259 1.00 23.09 581 SER A O 1
ATOM 4273 N N . CYS A 1 582 ? 28.186 32.967 20.613 1.00 22.27 582 CYS A N 1
ATOM 4274 C CA . CYS A 1 582 ? 27.105 33.709 21.290 1.00 22.27 582 CYS A CA 1
ATOM 4275 C C . CYS A 1 582 ? 27.433 34.927 22.177 1.00 22.27 582 CYS A C 1
ATOM 4277 O O . CYS A 1 582 ? 27.970 34.791 23.267 1.00 22.27 582 CYS A O 1
ATOM 4279 N N . SER A 1 583 ? 26.844 36.090 21.851 1.00 20.91 583 SER A N 1
ATOM 4280 C CA . SER A 1 583 ? 25.735 36.679 22.644 1.00 20.91 583 SER A CA 1
ATOM 4281 C C . SER A 1 583 ? 25.407 38.142 22.289 1.00 20.91 583 SER A C 1
ATOM 4283 O O . SER A 1 583 ? 26.285 38.991 22.270 1.00 20.91 583 SER A O 1
ATOM 4285 N N . SER A 1 584 ? 24.092 38.417 22.189 1.00 22.89 584 SER A N 1
ATOM 4286 C CA . SER A 1 584 ? 23.384 39.646 22.631 1.00 22.89 584 SER A CA 1
ATOM 4287 C C . SER A 1 584 ? 23.713 40.985 21.913 1.00 22.89 584 SER A C 1
ATOM 4289 O O . SER A 1 584 ? 24.816 41.194 21.453 1.00 22.89 584 SER A O 1
ATOM 4291 N N . SER A 1 585 ? 22.849 41.992 21.748 1.00 21.33 585 SER A N 1
ATOM 4292 C CA . SER A 1 585 ? 21.577 42.376 22.369 1.00 21.33 585 SER A CA 1
ATOM 4293 C C . SER A 1 585 ? 20.873 43.484 21.538 1.00 21.33 585 SER A C 1
ATOM 4295 O O . SER A 1 585 ? 21.526 44.225 20.814 1.00 21.33 585 SER A O 1
ATOM 4297 N N . ARG A 1 586 ? 19.532 43.549 21.667 1.00 22.97 586 ARG A N 1
ATOM 4298 C CA . ARG A 1 586 ? 18.562 44.685 21.596 1.00 22.97 586 ARG A CA 1
ATOM 4299 C C . ARG A 1 586 ? 18.985 45.996 20.885 1.00 22.97 586 ARG A C 1
ATOM 4301 O O . ARG A 1 586 ? 19.959 46.627 21.263 1.00 22.97 586 ARG A O 1
ATOM 4308 N N . SER A 1 587 ? 18.148 46.585 20.022 1.00 22.09 587 SER A N 1
ATOM 4309 C CA . SER A 1 587 ? 17.023 47.450 20.447 1.00 22.09 587 SER A CA 1
ATOM 4310 C C . SER A 1 587 ? 16.276 48.087 19.250 1.00 22.09 587 SER A C 1
ATOM 4312 O O . SER A 1 587 ? 16.890 48.354 18.223 1.00 22.09 587 SER A O 1
ATOM 4314 N N . GLY A 1 588 ? 14.978 48.393 19.424 1.00 22.56 588 GLY A N 1
ATOM 4315 C CA . GLY A 1 588 ? 14.292 49.501 18.728 1.00 22.56 588 GLY A CA 1
ATOM 4316 C C . GLY A 1 588 ? 13.137 49.152 17.771 1.00 22.56 588 GLY A C 1
ATOM 4317 O O . GLY A 1 588 ? 13.359 48.688 16.662 1.00 22.56 588 GLY A O 1
ATOM 4318 N N . THR A 1 589 ? 11.906 49.481 18.169 1.00 21.50 589 THR A N 1
ATOM 4319 C CA . THR A 1 589 ? 10.688 49.629 17.329 1.00 21.50 589 THR A CA 1
ATOM 4320 C C . THR A 1 589 ? 10.159 51.078 17.470 1.00 21.50 589 THR A C 1
ATOM 4322 O O . THR A 1 589 ? 10.532 51.719 18.453 1.00 21.50 589 THR A O 1
ATOM 4325 N N . PRO A 1 590 ? 9.155 51.541 16.689 1.00 43.09 590 PRO A N 1
ATOM 4326 C CA . PRO A 1 590 ? 9.173 52.169 15.353 1.00 43.09 590 PRO A CA 1
ATOM 4327 C C . PRO A 1 590 ? 8.743 53.674 15.415 1.00 43.09 590 PRO A C 1
ATOM 4329 O O . PRO A 1 590 ? 8.698 54.216 16.523 1.00 43.09 590 PRO A O 1
ATOM 4332 N N . PRO A 1 591 ? 8.447 54.389 14.295 1.00 31.34 591 PRO A N 1
ATOM 4333 C CA . PRO A 1 591 ? 7.038 54.485 13.843 1.00 31.34 591 PRO A CA 1
ATOM 4334 C C . PRO A 1 591 ? 6.770 54.712 12.320 1.00 31.34 591 PRO A C 1
ATOM 4336 O O . PRO A 1 591 ? 7.645 55.093 11.552 1.00 31.34 591 PRO A O 1
ATOM 4339 N N . ASP A 1 592 ? 5.508 54.446 11.949 1.00 23.77 592 ASP A N 1
ATOM 4340 C CA . ASP A 1 592 ? 4.642 54.819 10.800 1.00 23.77 592 ASP A CA 1
ATOM 4341 C C . ASP A 1 592 ? 5.127 55.682 9.605 1.00 23.77 592 ASP A C 1
ATOM 4343 O O . ASP A 1 592 ? 5.632 56.783 9.797 1.00 23.77 592 ASP A O 1
ATOM 4347 N N . ALA A 1 593 ? 4.750 55.282 8.366 1.00 22.41 593 ALA A N 1
ATOM 4348 C CA . ALA A 1 593 ? 3.822 56.030 7.475 1.00 22.41 593 ALA A CA 1
ATOM 4349 C C . ALA A 1 593 ? 3.668 55.444 6.037 1.00 22.41 593 ALA A C 1
ATOM 4351 O O . ALA A 1 593 ? 4.609 55.362 5.260 1.00 22.41 593 ALA A O 1
ATOM 4352 N N . ARG A 1 594 ? 2.415 55.093 5.704 1.00 21.78 594 ARG A N 1
ATOM 4353 C CA . ARG A 1 594 ? 1.655 55.158 4.426 1.00 21.78 594 ARG A CA 1
ATOM 4354 C C . ARG A 1 594 ? 2.377 55.333 3.061 1.00 21.78 594 ARG A C 1
ATOM 4356 O O . ARG A 1 594 ? 2.881 56.406 2.765 1.00 21.78 594 ARG A O 1
ATOM 4363 N N . GLY A 1 595 ? 2.069 54.407 2.137 1.00 22.09 595 GLY A N 1
ATOM 4364 C CA . GLY A 1 595 ? 1.507 54.734 0.810 1.00 22.09 595 GLY A CA 1
ATOM 4365 C C . GLY A 1 595 ? 2.413 54.675 -0.436 1.00 22.09 595 GLY A C 1
ATOM 4366 O O . GLY A 1 595 ? 3.443 55.326 -0.491 1.00 22.09 595 GLY A O 1
ATOM 4367 N N . ALA A 1 596 ? 1.877 54.016 -1.478 1.00 21.80 596 ALA A N 1
ATOM 4368 C CA . ALA A 1 596 ? 2.131 54.183 -2.922 1.00 21.80 596 ALA A CA 1
ATOM 4369 C C . ALA A 1 596 ? 3.124 53.244 -3.656 1.00 21.80 596 ALA A C 1
ATOM 4371 O O . ALA A 1 596 ? 4.333 53.292 -3.483 1.00 21.80 596 ALA A O 1
ATOM 4372 N N . ALA A 1 597 ? 2.520 52.475 -4.575 1.00 21.84 597 ALA A N 1
ATOM 4373 C CA . ALA A 1 597 ? 2.914 52.232 -5.969 1.00 21.84 597 ALA A CA 1
ATOM 4374 C C . ALA A 1 597 ? 4.309 51.654 -6.287 1.00 21.84 597 ALA A C 1
ATOM 4376 O O . ALA A 1 597 ? 5.317 52.353 -6.306 1.00 21.84 597 ALA A O 1
ATOM 4377 N N . ALA A 1 598 ? 4.314 50.390 -6.719 1.00 22.33 598 ALA A N 1
ATOM 4378 C CA . ALA A 1 598 ? 5.392 49.803 -7.511 1.00 22.33 598 ALA A CA 1
ATOM 4379 C C . ALA A 1 598 ? 5.237 50.179 -9.005 1.00 22.33 598 ALA A C 1
ATOM 4381 O O . ALA A 1 598 ? 4.147 49.987 -9.552 1.00 22.33 598 ALA A O 1
ATOM 4382 N N . PRO A 1 599 ? 6.292 50.673 -9.685 1.00 24.73 599 PRO A N 1
ATOM 4383 C CA . PRO A 1 599 ? 6.368 50.743 -11.142 1.00 24.73 599 PRO A CA 1
ATOM 4384 C C . PRO A 1 599 ? 7.093 49.507 -11.739 1.00 24.73 599 PRO A C 1
ATOM 4386 O O . PRO A 1 599 ? 7.661 48.702 -10.998 1.00 24.73 599 PRO A O 1
ATOM 4389 N N . PRO A 1 600 ? 7.014 49.306 -13.070 1.00 26.81 600 PRO A N 1
ATOM 4390 C CA . PRO A 1 600 ? 6.965 47.987 -13.699 1.00 26.81 600 PRO A CA 1
ATOM 4391 C C . PRO A 1 600 ? 8.331 47.451 -14.153 1.00 26.81 600 PRO A C 1
ATOM 4393 O O . PRO A 1 600 ? 9.229 48.203 -14.525 1.00 26.81 600 PRO A O 1
ATOM 4396 N N . PHE A 1 601 ? 8.451 46.121 -14.185 1.00 24.27 601 PHE A N 1
ATOM 4397 C CA . PHE A 1 601 ? 9.580 45.411 -14.786 1.00 24.27 601 PHE A CA 1
ATOM 4398 C C . PHE A 1 601 ? 9.511 45.450 -16.320 1.00 24.27 601 PHE A C 1
ATOM 4400 O O . PHE A 1 601 ? 8.469 45.195 -16.925 1.00 24.27 601 PHE A O 1
ATOM 4407 N N . CYS A 1 602 ? 10.659 45.758 -16.923 1.00 23.62 602 CYS A N 1
ATOM 4408 C CA . CYS A 1 602 ? 10.908 45.791 -18.359 1.00 23.62 602 CYS A CA 1
ATOM 4409 C C . CYS A 1 602 ? 10.971 44.364 -18.934 1.00 23.62 602 CYS A C 1
ATOM 4411 O O . CYS A 1 602 ? 11.553 43.467 -18.321 1.00 23.62 602 CYS A O 1
ATOM 4413 N N . GLY A 1 603 ? 10.339 44.162 -20.092 1.00 21.00 603 GLY A N 1
ATOM 4414 C CA . GLY A 1 603 ? 10.110 42.858 -20.708 1.00 21.00 603 GLY A CA 1
ATOM 4415 C C . GLY A 1 603 ? 11.282 42.297 -21.515 1.00 21.00 603 GLY A C 1
ATOM 4416 O O . GLY A 1 603 ? 12.084 43.028 -22.090 1.00 21.00 603 GLY A O 1
ATOM 4417 N N . VAL A 1 604 ? 11.298 40.967 -21.622 1.00 23.72 604 VAL A N 1
ATOM 4418 C CA . VAL A 1 604 ? 11.988 40.220 -22.678 1.00 23.72 604 VAL A CA 1
ATOM 4419 C C . VAL A 1 604 ? 10.905 39.572 -23.538 1.00 23.72 604 VAL A C 1
ATOM 4421 O O . VAL A 1 604 ? 10.056 38.835 -23.039 1.00 23.72 604 VAL A O 1
ATOM 4424 N N . GLN A 1 605 ? 10.902 39.931 -24.821 1.00 22.98 605 GLN A N 1
ATOM 4425 C CA . GLN A 1 605 ? 9.951 39.484 -25.835 1.00 22.98 605 GLN A CA 1
ATOM 4426 C C . GLN A 1 605 ? 10.153 37.998 -26.158 1.00 22.98 605 GLN A C 1
ATOM 4428 O O . GLN A 1 605 ? 11.243 37.568 -26.528 1.00 22.98 605 GLN A O 1
ATOM 4433 N N . THR A 1 606 ? 9.075 37.228 -26.057 1.00 24.81 606 THR A N 1
ATOM 4434 C CA . THR A 1 606 ? 8.909 35.911 -26.677 1.00 24.81 606 THR A CA 1
ATOM 4435 C C . THR A 1 606 ? 8.643 36.070 -28.184 1.00 24.81 606 THR A C 1
ATOM 4437 O O . THR A 1 606 ? 7.965 37.025 -28.576 1.00 24.81 606 THR A O 1
ATOM 4440 N N . PRO A 1 607 ? 9.118 35.166 -29.065 1.00 26.48 607 PRO A N 1
ATOM 4441 C CA . PRO A 1 607 ? 8.715 35.189 -30.468 1.00 26.48 607 PRO A CA 1
ATOM 4442 C C . PRO A 1 607 ? 7.235 34.805 -30.610 1.00 26.48 607 PRO A C 1
ATOM 4444 O O . PRO A 1 607 ? 6.761 33.870 -29.963 1.00 26.48 607 PRO A O 1
ATOM 4447 N N . LEU A 1 608 ? 6.516 35.540 -31.464 1.00 25.62 608 LEU A N 1
ATOM 4448 C CA . LEU A 1 608 ? 5.101 35.338 -31.786 1.00 25.62 608 LEU A CA 1
ATOM 4449 C C . LEU A 1 608 ? 4.801 33.933 -32.352 1.00 25.62 608 LEU A C 1
ATOM 4451 O O . LEU A 1 608 ? 5.572 33.432 -33.173 1.00 25.62 608 LEU A O 1
ATOM 4455 N N . PRO A 1 609 ? 3.626 33.350 -32.041 1.00 26.38 609 PRO A N 1
ATOM 4456 C CA . PRO A 1 609 ? 3.093 32.214 -32.779 1.00 26.38 609 PRO A CA 1
ATOM 4457 C C . PRO A 1 609 ? 2.475 32.685 -34.107 1.00 26.38 609 PRO A C 1
ATOM 4459 O O . PRO A 1 609 ? 1.621 33.573 -34.137 1.00 26.38 609 PRO A O 1
ATOM 4462 N N . LEU A 1 610 ? 2.890 32.065 -35.213 1.00 27.00 610 LEU A N 1
ATOM 4463 C CA . LEU A 1 610 ? 2.206 32.159 -36.503 1.00 27.00 610 LEU A CA 1
ATOM 4464 C C . LEU A 1 610 ? 0.814 31.522 -36.377 1.00 27.00 610 LEU A C 1
ATOM 4466 O O . LEU A 1 610 ? 0.677 30.313 -36.198 1.00 27.00 610 LEU A O 1
ATOM 4470 N N . ALA A 1 611 ? -0.220 32.356 -36.460 1.00 27.44 611 ALA A N 1
ATOM 4471 C CA . ALA A 1 611 ? -1.605 31.935 -36.592 1.00 27.44 611 ALA A CA 1
ATOM 4472 C C . ALA A 1 611 ? -1.852 31.387 -38.007 1.00 27.44 611 ALA A C 1
ATOM 4474 O O . ALA A 1 611 ? -1.585 32.082 -38.987 1.00 27.44 611 ALA A O 1
ATOM 4475 N N . GLY A 1 612 ? -2.393 30.169 -38.111 1.00 31.80 612 GLY A N 1
ATOM 4476 C CA . GLY A 1 612 ? -2.897 29.636 -39.381 1.00 31.80 612 GLY A CA 1
ATOM 4477 C C . GLY A 1 612 ? -2.659 28.147 -39.628 1.00 31.80 612 GLY A C 1
ATOM 4478 O O . GLY A 1 612 ? -2.131 27.792 -40.673 1.00 31.80 612 GLY A O 1
ATOM 4479 N N . ALA A 1 613 ? -3.071 27.269 -38.713 1.00 26.33 613 ALA A N 1
ATOM 4480 C CA . ALA A 1 613 ? -3.357 25.874 -39.044 1.00 26.33 613 ALA A CA 1
ATOM 4481 C C . ALA A 1 613 ? -4.466 25.376 -38.113 1.00 26.33 613 ALA A C 1
ATOM 4483 O O . ALA A 1 613 ? -4.271 25.228 -36.909 1.00 26.33 613 ALA A O 1
ATOM 4484 N N . SER A 1 614 ? -5.661 25.189 -38.667 1.00 23.80 614 SER A N 1
ATOM 4485 C CA . SER A 1 614 ? -6.775 24.528 -37.995 1.00 23.80 614 SER A CA 1
ATOM 4486 C C . SER A 1 614 ? -6.339 23.128 -37.567 1.00 23.80 614 SER A C 1
ATOM 4488 O O . SER A 1 614 ? -6.050 22.286 -38.420 1.00 23.80 614 SER A O 1
ATOM 4490 N N . ALA A 1 615 ? -6.282 22.896 -36.256 1.00 23.55 615 ALA A N 1
ATOM 4491 C CA . ALA A 1 615 ? -6.075 21.573 -35.693 1.00 23.55 615 ALA A CA 1
ATOM 4492 C C . ALA A 1 615 ? -7.153 20.607 -36.227 1.00 23.55 615 ALA A C 1
ATOM 4494 O O . ALA A 1 615 ? -8.328 20.988 -36.286 1.00 23.55 615 ALA A O 1
ATOM 4495 N N . PRO A 1 616 ? -6.792 19.377 -36.634 1.00 27.94 616 PRO A N 1
ATOM 4496 C CA . PRO A 1 616 ? -7.788 18.344 -36.876 1.00 27.94 616 PRO A CA 1
ATOM 4497 C C . PRO A 1 616 ? -8.521 18.037 -35.555 1.00 27.94 616 PRO A C 1
ATOM 4499 O O . PRO A 1 616 ? -7.946 18.231 -34.483 1.00 27.94 616 PRO A O 1
ATOM 4502 N N . PRO A 1 617 ? -9.792 17.604 -35.608 1.00 26.34 617 PRO A N 1
ATOM 4503 C CA . PRO A 1 617 ? -10.606 17.413 -34.414 1.00 26.34 617 PRO A CA 1
ATOM 4504 C C . PRO A 1 617 ? -9.967 16.384 -33.475 1.00 26.34 617 PRO A C 1
ATOM 4506 O O . PRO A 1 617 ? -9.568 15.306 -33.915 1.00 26.34 617 PRO A O 1
ATOM 4509 N N . ASP A 1 618 ? -9.903 16.738 -32.189 1.00 29.17 618 ASP A N 1
ATOM 4510 C CA . ASP A 1 618 ? -9.466 15.891 -31.080 1.00 29.17 618 ASP A CA 1
ATOM 4511 C C . ASP A 1 618 ? -10.088 14.490 -31.163 1.00 29.17 618 ASP A C 1
ATOM 4513 O O . ASP A 1 618 ? -11.276 14.295 -30.892 1.00 29.17 618 ASP A O 1
ATOM 4517 N N . THR A 1 619 ? -9.276 13.481 -31.478 1.00 31.66 619 THR A N 1
ATOM 4518 C CA . THR A 1 619 ? -9.631 12.085 -31.222 1.00 31.66 619 THR A CA 1
ATOM 4519 C C . THR A 1 619 ? -8.972 11.624 -29.926 1.00 31.66 619 THR A C 1
ATOM 4521 O O . THR A 1 619 ? -7.776 11.350 -29.878 1.00 31.66 619 THR A O 1
ATOM 4524 N N . SER A 1 620 ? -9.828 11.537 -28.902 1.00 34.47 620 SER A N 1
ATOM 4525 C CA . SER A 1 620 ? -9.700 10.866 -27.601 1.00 34.47 620 SER A CA 1
ATOM 4526 C C . SER A 1 620 ? -8.606 11.349 -26.646 1.00 34.47 620 SER A C 1
ATOM 4528 O O . SER A 1 620 ? -7.472 10.876 -26.654 1.00 34.47 620 SER A O 1
ATOM 4530 N N . SER A 1 621 ? -9.024 12.181 -25.691 1.00 36.53 621 SER A N 1
ATOM 4531 C CA . SER A 1 621 ? -8.450 12.194 -24.346 1.00 36.53 621 SER A CA 1
ATOM 4532 C C . SER A 1 621 ? -8.368 10.763 -23.776 1.00 36.53 621 SER A C 1
ATOM 4534 O O . SER A 1 621 ? -9.247 9.941 -24.066 1.00 36.53 621 SER A O 1
ATOM 4536 N N . PRO A 1 622 ? -7.338 10.430 -22.969 1.00 42.88 622 PRO A N 1
ATOM 4537 C CA . PRO A 1 622 ? -7.256 9.120 -22.331 1.00 42.88 622 PRO A CA 1
ATOM 4538 C C . PRO A 1 622 ? -8.550 8.866 -21.543 1.00 42.88 622 PRO A C 1
ATOM 4540 O O . PRO A 1 622 ? -9.034 9.782 -20.867 1.00 42.88 622 PRO A O 1
ATOM 4543 N N . PRO A 1 623 ? -9.151 7.664 -21.638 1.00 50.75 623 PRO A N 1
ATOM 4544 C CA . PRO A 1 623 ? -10.444 7.401 -21.028 1.00 50.75 623 PRO A CA 1
ATOM 4545 C C . PRO A 1 623 ? -10.356 7.654 -19.525 1.00 50.75 623 PRO A C 1
ATOM 4547 O O . PRO A 1 623 ? -9.601 7.001 -18.808 1.00 50.75 623 PRO A O 1
ATOM 4550 N N . SER A 1 624 ? -11.139 8.620 -19.046 1.00 64.88 624 SER A N 1
ATOM 4551 C CA . SER A 1 624 ? -11.279 8.868 -17.614 1.00 64.88 624 SER A CA 1
ATOM 4552 C C . SER A 1 624 ? -11.824 7.612 -16.919 1.00 64.88 624 SER A C 1
ATOM 4554 O O . SER A 1 624 ? -12.540 6.817 -17.536 1.00 64.88 624 SER A O 1
ATOM 4556 N N . LEU A 1 625 ? -11.544 7.435 -15.620 1.00 69.56 625 LEU A N 1
ATOM 4557 C CA . LEU A 1 625 ? -12.090 6.317 -14.833 1.00 69.56 625 LEU A CA 1
ATOM 4558 C C . LEU A 1 625 ? -13.620 6.213 -14.982 1.00 69.56 625 LEU A C 1
ATOM 4560 O O . LEU A 1 625 ? -14.158 5.115 -15.094 1.00 69.56 625 LEU A O 1
ATOM 4564 N N . MET A 1 626 ? -14.307 7.355 -15.075 1.00 73.62 626 MET A N 1
ATOM 4565 C CA . MET A 1 626 ? -15.751 7.430 -15.312 1.00 73.62 626 MET A CA 1
ATOM 4566 C C . MET A 1 626 ? -16.149 6.813 -16.661 1.00 73.62 626 MET A C 1
ATOM 4568 O O . MET A 1 626 ? -17.098 6.035 -16.726 1.00 73.62 626 MET A O 1
ATOM 4572 N N . THR A 1 627 ? -15.396 7.092 -17.728 1.00 69.50 627 THR A N 1
ATOM 4573 C CA . THR A 1 627 ? -15.611 6.509 -19.061 1.00 69.50 627 THR A CA 1
ATOM 4574 C C . THR A 1 627 ? -15.359 4.999 -19.050 1.00 69.50 627 THR A C 1
ATOM 4576 O O . THR A 1 627 ? -16.128 4.233 -19.627 1.00 69.50 627 THR A O 1
ATOM 4579 N N . ALA A 1 628 ? -14.334 4.542 -18.325 1.00 68.62 628 ALA A N 1
ATOM 4580 C CA . ALA A 1 628 ? -14.044 3.118 -18.166 1.00 68.62 628 ALA A CA 1
ATOM 4581 C C . ALA A 1 628 ? -15.102 2.369 -17.333 1.00 68.62 628 ALA A C 1
ATOM 4583 O O . ALA A 1 628 ? -15.318 1.176 -17.551 1.00 68.62 628 ALA A O 1
ATOM 4584 N N . MET A 1 629 ? -15.794 3.048 -16.410 1.00 74.94 629 MET A N 1
ATOM 4585 C CA . MET A 1 629 ? -16.901 2.483 -15.623 1.00 74.94 629 MET A CA 1
ATOM 4586 C C . MET A 1 629 ? -18.183 2.250 -16.435 1.00 74.94 629 MET A C 1
ATOM 4588 O O . MET A 1 629 ? -19.052 1.494 -15.989 1.00 74.94 629 MET A O 1
ATOM 4592 N N . LEU A 1 630 ? -18.310 2.847 -17.624 1.00 77.88 630 LEU A N 1
ATOM 4593 C CA . LEU A 1 630 ? -19.440 2.586 -18.521 1.00 77.88 630 LEU A CA 1
ATOM 4594 C C . LEU A 1 630 ? -19.403 1.159 -19.081 1.00 77.88 630 LEU A C 1
ATOM 4596 O O . LEU A 1 630 ? -20.453 0.572 -19.345 1.00 77.88 630 LEU A O 1
ATOM 4600 N N . HIS A 1 631 ? -18.212 0.567 -19.220 1.00 81.50 631 HIS A N 1
ATOM 4601 C CA . HIS A 1 631 ? -18.084 -0.785 -19.744 1.00 81.50 631 HIS A CA 1
ATOM 4602 C C . HIS A 1 631 ? -18.435 -1.839 -18.668 1.00 81.50 631 HIS A C 1
ATOM 4604 O O . HIS A 1 631 ? -17.886 -1.835 -17.561 1.00 81.50 631 HIS A O 1
ATOM 4610 N N . PRO A 1 632 ? -19.333 -2.800 -18.958 1.00 82.62 632 PRO A N 1
ATOM 4611 C CA . PRO A 1 632 ? -19.867 -3.716 -17.947 1.00 82.62 632 PRO A CA 1
ATOM 4612 C C . PRO A 1 632 ? -18.830 -4.701 -17.390 1.00 82.62 632 PRO A C 1
ATOM 4614 O O . PRO A 1 632 ? -19.003 -5.210 -16.283 1.00 82.62 632 PRO A O 1
ATOM 4617 N N . ALA A 1 633 ? -17.756 -5.005 -18.126 1.00 80.62 633 ALA A N 1
ATOM 4618 C CA . ALA A 1 633 ? -16.702 -5.900 -17.640 1.00 80.62 633 ALA A CA 1
ATOM 4619 C C . ALA A 1 633 ? -15.813 -5.228 -16.581 1.00 80.62 633 ALA A C 1
ATOM 4621 O O . ALA A 1 633 ? -15.683 -5.744 -15.476 1.00 80.62 633 ALA A O 1
ATOM 4622 N N . THR A 1 634 ? -15.288 -4.037 -16.868 1.00 81.44 634 THR A N 1
ATOM 4623 C CA . THR A 1 634 ? -14.467 -3.246 -15.938 1.00 81.44 634 THR A CA 1
ATOM 4624 C C . THR A 1 634 ? -15.254 -2.805 -14.714 1.00 81.44 634 THR A C 1
ATOM 4626 O O . THR A 1 634 ? -14.731 -2.870 -13.605 1.00 81.44 634 THR A O 1
ATOM 4629 N N . ARG A 1 635 ? -16.538 -2.462 -14.881 1.00 87.25 635 ARG A N 1
ATOM 4630 C CA . ARG A 1 635 ? -17.440 -2.193 -13.755 1.00 87.25 635 ARG A CA 1
ATOM 4631 C C . ARG A 1 635 ? -17.565 -3.393 -12.815 1.00 87.25 635 ARG A C 1
ATOM 4633 O O . ARG A 1 635 ? -17.484 -3.221 -11.605 1.00 87.25 635 ARG A O 1
ATOM 4640 N N . ARG A 1 636 ? -17.735 -4.609 -13.350 1.00 86.94 636 ARG A N 1
ATOM 4641 C CA . ARG A 1 636 ? -17.809 -5.839 -12.538 1.00 86.94 636 ARG A CA 1
ATOM 4642 C C . ARG A 1 636 ? -16.501 -6.121 -11.799 1.00 86.94 636 ARG A C 1
ATOM 4644 O O . ARG A 1 636 ? -16.554 -6.471 -10.623 1.00 86.94 636 ARG A O 1
ATOM 4651 N N . LEU A 1 637 ? -15.357 -5.936 -12.459 1.00 88.50 637 LEU A N 1
ATOM 4652 C CA . LEU A 1 637 ? -14.033 -6.097 -11.849 1.00 88.50 637 LEU A CA 1
ATOM 4653 C C . LEU A 1 637 ? -13.827 -5.116 -10.685 1.00 88.50 637 LEU A C 1
ATOM 4655 O O . LEU A 1 637 ? -13.489 -5.542 -9.584 1.00 88.50 637 LEU A O 1
ATOM 4659 N N . LEU A 1 638 ? -14.110 -3.825 -10.904 1.00 88.38 638 LEU A N 1
ATOM 4660 C CA . LEU A 1 638 ? -13.965 -2.782 -9.885 1.00 88.38 638 LEU A CA 1
ATOM 4661 C C . LEU A 1 638 ? -14.900 -3.001 -8.699 1.00 88.38 638 LEU A C 1
ATOM 4663 O O . LEU A 1 638 ? -14.436 -3.016 -7.567 1.00 88.38 638 LEU A O 1
ATOM 4667 N N . LEU A 1 639 ? -16.192 -3.241 -8.940 1.00 90.44 639 LEU A N 1
ATOM 4668 C CA . LEU A 1 639 ? -17.154 -3.477 -7.858 1.00 90.44 639 LEU A CA 1
ATOM 4669 C C . LEU A 1 639 ? -16.799 -4.715 -7.028 1.00 90.44 639 LEU A C 1
ATOM 4671 O O . LEU A 1 639 ? -16.934 -4.686 -5.808 1.00 90.44 639 LEU A O 1
ATOM 4675 N N . SER A 1 640 ? -16.312 -5.781 -7.669 1.00 90.56 640 SER A N 1
ATOM 4676 C CA . SER A 1 640 ? -15.890 -6.994 -6.962 1.00 90.56 640 SER A CA 1
ATOM 4677 C C . SER A 1 640 ? -14.634 -6.746 -6.124 1.00 90.56 640 SER A C 1
ATOM 4679 O O . SER A 1 640 ? -14.584 -7.173 -4.972 1.00 90.56 640 SER A O 1
ATOM 4681 N N . ALA A 1 641 ? -13.647 -6.017 -6.658 1.00 89.88 641 ALA A N 1
ATOM 4682 C CA . ALA A 1 641 ? -12.455 -5.624 -5.909 1.00 89.88 641 ALA A CA 1
ATOM 4683 C C . ALA A 1 641 ? -12.812 -4.725 -4.713 1.00 89.88 641 ALA A C 1
ATOM 4685 O O . ALA A 1 641 ? -12.386 -5.003 -3.594 1.00 89.88 641 ALA A O 1
ATOM 4686 N N . CYS A 1 642 ? -13.662 -3.714 -4.917 1.00 92.50 642 CYS A N 1
ATOM 4687 C CA . CYS A 1 642 ? -14.136 -2.834 -3.850 1.00 92.50 642 CYS A CA 1
ATOM 4688 C C . CYS A 1 642 ? -14.888 -3.602 -2.757 1.00 92.50 642 CYS A C 1
ATOM 4690 O O . CYS A 1 642 ? -14.604 -3.449 -1.574 1.00 92.50 642 CYS A O 1
ATOM 4692 N N . PHE A 1 643 ? -15.825 -4.476 -3.137 1.00 94.75 643 PHE A N 1
ATOM 4693 C CA . PHE A 1 643 ? -16.567 -5.271 -2.161 1.00 94.75 643 PHE A CA 1
ATOM 4694 C C . PHE A 1 643 ? -15.647 -6.206 -1.366 1.00 94.75 643 PHE A C 1
ATOM 4696 O O . PHE A 1 643 ? -15.830 -6.377 -0.162 1.00 94.75 643 PHE A O 1
ATOM 4703 N N . THR A 1 644 ? -14.635 -6.779 -2.022 1.00 92.94 644 THR A N 1
ATOM 4704 C CA . THR A 1 644 ? -13.649 -7.646 -1.364 1.00 92.94 644 THR A CA 1
ATOM 4705 C C . THR A 1 644 ? -12.856 -6.872 -0.312 1.00 92.94 644 THR A C 1
ATOM 4707 O O . THR A 1 644 ? -12.778 -7.315 0.833 1.00 92.94 644 THR A O 1
ATOM 4710 N N . MET A 1 645 ? -12.338 -5.688 -0.661 1.00 92.12 645 MET A N 1
ATOM 4711 C CA . MET A 1 645 ? -11.602 -4.828 0.277 1.00 92.12 645 MET A CA 1
ATOM 4712 C C . MET A 1 645 ? -12.498 -4.343 1.424 1.00 92.12 645 MET A C 1
ATOM 4714 O O . MET A 1 645 ? -12.097 -4.408 2.585 1.00 92.12 645 MET A O 1
ATOM 4718 N N . PHE A 1 646 ? -13.735 -3.936 1.129 1.00 95.06 646 PHE A N 1
ATOM 4719 C CA . PHE A 1 646 ? -14.727 -3.571 2.143 1.00 95.06 646 PHE A CA 1
ATOM 4720 C C . PHE A 1 646 ? -14.993 -4.726 3.121 1.00 95.06 646 PHE A C 1
ATOM 4722 O O . PHE A 1 646 ? -14.869 -4.552 4.330 1.00 95.06 646 PHE A O 1
ATOM 4729 N N . SER A 1 647 ? -15.303 -5.924 2.613 1.00 95.38 647 SER A N 1
ATOM 4730 C CA . SER A 1 647 ? -15.603 -7.095 3.444 1.00 95.38 647 SER A CA 1
ATOM 4731 C C . SER A 1 647 ? -14.421 -7.514 4.319 1.00 95.38 647 SER A C 1
ATOM 4733 O O . SER A 1 647 ? -14.632 -7.883 5.474 1.00 95.38 647 SER A O 1
ATOM 4735 N N . LEU A 1 648 ? -13.199 -7.486 3.779 1.00 92.88 648 LEU A N 1
ATOM 4736 C CA . LEU A 1 648 ? -11.988 -7.815 4.531 1.00 92.88 648 LEU A CA 1
ATOM 4737 C C . LEU A 1 648 ? -11.732 -6.804 5.647 1.00 92.88 648 LEU A C 1
ATOM 4739 O O . LEU A 1 648 ? -11.410 -7.205 6.760 1.00 92.88 648 LEU A O 1
ATOM 4743 N N . SER A 1 649 ? -11.935 -5.516 5.368 1.00 93.38 649 SER A N 1
ATOM 4744 C CA . SER A 1 649 ? -11.803 -4.445 6.356 1.00 93.38 649 SER A CA 1
ATOM 4745 C C . SER A 1 649 ? -12.813 -4.589 7.498 1.00 93.38 649 SER A C 1
ATOM 4747 O O . SER A 1 649 ? -12.416 -4.603 8.663 1.00 93.38 649 SER A O 1
ATOM 4749 N N . VAL A 1 650 ? -14.100 -4.804 7.183 1.00 94.94 650 VAL A N 1
ATOM 4750 C CA . VAL A 1 650 ? -15.142 -5.014 8.207 1.00 94.94 650 VAL A CA 1
ATOM 4751 C C . VAL A 1 650 ? -14.799 -6.210 9.100 1.00 94.94 650 VAL A C 1
ATOM 4753 O O . VAL A 1 650 ? -14.902 -6.121 10.321 1.00 94.94 650 VAL A O 1
ATOM 4756 N N . ALA A 1 651 ? -14.349 -7.322 8.510 1.00 94.44 651 ALA A N 1
ATOM 4757 C CA . ALA A 1 651 ? -13.943 -8.498 9.271 1.00 94.44 651 ALA A CA 1
ATOM 4758 C C . ALA A 1 651 ? -12.679 -8.245 10.116 1.00 94.44 651 ALA A C 1
ATOM 4760 O O . ALA A 1 651 ? -12.641 -8.604 11.290 1.00 94.44 651 ALA A O 1
ATOM 4761 N N . TYR A 1 652 ? -11.654 -7.599 9.553 1.00 92.94 652 TYR A N 1
ATOM 4762 C CA . TYR A 1 652 ? -10.401 -7.289 10.248 1.00 92.94 652 TYR A CA 1
ATOM 4763 C C . TYR A 1 652 ? -10.627 -6.406 11.482 1.00 92.94 652 TYR A C 1
ATOM 4765 O O . TYR A 1 652 ? -10.236 -6.764 12.599 1.00 92.94 652 TYR A O 1
ATOM 4773 N N . PHE A 1 653 ? -11.297 -5.267 11.298 1.00 92.19 653 PHE A N 1
ATOM 4774 C CA . PHE A 1 653 ? -11.574 -4.344 12.393 1.00 92.19 653 PHE A CA 1
ATOM 4775 C C . PHE A 1 653 ? -12.603 -4.919 13.363 1.00 92.19 653 PHE A C 1
ATOM 4777 O O . PHE A 1 653 ? -12.438 -4.763 14.569 1.00 92.19 653 PHE A O 1
ATOM 4784 N N . GLY A 1 654 ? -13.625 -5.629 12.876 1.00 91.12 654 GLY A N 1
ATOM 4785 C CA . GLY A 1 654 ? -14.687 -6.157 13.731 1.00 91.12 654 GLY A CA 1
ATOM 4786 C C . GLY A 1 654 ? -14.177 -7.202 14.709 1.00 91.12 654 GLY A C 1
ATOM 4787 O O . GLY A 1 654 ? -14.460 -7.117 15.902 1.00 91.12 654 GLY A O 1
ATOM 4788 N N . VAL A 1 655 ? -13.340 -8.131 14.246 1.00 90.75 655 VAL A N 1
ATOM 4789 C CA . VAL A 1 655 ? -12.711 -9.119 15.131 1.00 90.75 655 VAL A CA 1
ATOM 4790 C C . VAL A 1 655 ? -11.767 -8.438 16.139 1.00 90.75 655 VAL A C 1
ATOM 4792 O O . VAL A 1 655 ? -11.699 -8.857 17.295 1.00 90.75 655 VAL A O 1
ATOM 4795 N N . THR A 1 656 ? -11.074 -7.367 15.738 1.00 89.38 656 THR A N 1
ATOM 4796 C CA . THR A 1 656 ? -10.122 -6.649 16.605 1.00 89.38 656 THR A CA 1
ATOM 4797 C C . THR A 1 656 ? -10.809 -5.785 17.666 1.00 89.38 656 THR A C 1
ATOM 4799 O O . THR A 1 656 ? -10.348 -5.738 18.802 1.00 89.38 656 THR A O 1
ATOM 4802 N N . LEU A 1 657 ? -11.924 -5.131 17.340 1.00 86.94 657 LEU A N 1
ATOM 4803 C CA . LEU A 1 657 ? -12.645 -4.256 18.271 1.00 86.94 657 LEU A CA 1
ATOM 4804 C C . LEU A 1 657 ? -13.512 -5.042 19.278 1.00 86.94 657 LEU A C 1
ATOM 4806 O O . LEU A 1 657 ? -13.694 -4.597 20.407 1.00 86.94 657 LEU A O 1
ATOM 4810 N N . ILE A 1 658 ? -13.970 -6.256 18.939 1.00 84.44 658 ILE A N 1
ATOM 4811 C CA . ILE A 1 658 ? -14.717 -7.146 19.863 1.00 84.44 658 ILE A CA 1
ATOM 4812 C C . ILE A 1 658 ? -13.830 -7.699 20.998 1.00 84.44 658 ILE A C 1
ATOM 4814 O O . ILE A 1 658 ? -14.325 -8.221 22.000 1.00 84.44 658 ILE A O 1
ATOM 4818 N N . LEU A 1 659 ? -12.506 -7.595 20.873 1.00 79.12 659 LEU A N 1
ATOM 4819 C CA . LEU A 1 659 ? -11.547 -8.315 21.711 1.00 79.12 659 LEU A CA 1
ATOM 4820 C C . LEU A 1 659 ? -11.646 -8.003 23.211 1.00 79.12 659 LEU A C 1
ATOM 4822 O O . LEU A 1 659 ? -11.394 -8.884 24.035 1.00 79.12 659 LEU A O 1
ATOM 4826 N N . GLY A 1 660 ? -12.046 -6.777 23.565 1.00 70.00 660 GLY A N 1
ATOM 4827 C CA . GLY A 1 660 ? -12.271 -6.367 24.956 1.00 70.00 660 GLY A CA 1
ATOM 4828 C C . GLY A 1 660 ? -13.472 -7.037 25.623 1.00 70.00 660 GLY A C 1
ATOM 4829 O O . GLY A 1 660 ? -13.558 -7.052 26.848 1.00 70.00 660 GLY A O 1
ATOM 4830 N N . SER A 1 661 ? -14.370 -7.630 24.836 1.00 69.38 661 SER A N 1
ATOM 4831 C CA . SER A 1 661 ? -15.544 -8.368 25.311 1.00 69.38 661 SER A CA 1
ATOM 4832 C C . SER A 1 661 ? -15.337 -9.886 25.322 1.00 69.38 661 SER A C 1
ATOM 4834 O O . SER A 1 661 ? -16.227 -10.621 25.751 1.00 69.38 661 SER A O 1
ATOM 4836 N N . LEU A 1 662 ? -14.193 -10.379 24.835 1.00 74.94 662 LEU A N 1
ATOM 4837 C CA . LEU A 1 662 ? -13.854 -11.800 24.870 1.00 74.94 662 LEU A CA 1
ATOM 4838 C C . LEU A 1 662 ? -13.315 -12.208 26.246 1.00 74.94 662 LEU A C 1
ATOM 4840 O O . LEU A 1 662 ? -12.790 -11.399 27.007 1.00 74.94 662 LEU A O 1
ATOM 4844 N N . SER A 1 663 ? -13.408 -13.500 26.561 1.00 68.94 663 SER A N 1
ATOM 4845 C CA . SER A 1 663 ? -12.845 -14.046 27.798 1.00 68.94 663 SER A CA 1
ATOM 4846 C C . SER A 1 663 ? -11.322 -13.877 27.842 1.00 68.94 663 SER A C 1
ATOM 4848 O O . SER A 1 663 ? -10.644 -14.172 26.856 1.00 68.94 663 SER A O 1
ATOM 4850 N N . GLY A 1 664 ? -10.780 -13.496 28.999 1.00 75.56 664 GLY A N 1
ATOM 4851 C CA . GLY A 1 664 ? -9.340 -13.339 29.220 1.00 75.56 664 GLY A CA 1
ATOM 4852 C C . GLY A 1 664 ? -8.942 -11.888 29.476 1.00 75.56 664 GLY A C 1
ATOM 4853 O O . GLY A 1 664 ? -9.790 -11.032 29.722 1.00 75.56 664 GLY A O 1
ATOM 4854 N N . SER A 1 665 ? -7.639 -11.610 29.461 1.00 83.25 665 SER A N 1
ATOM 4855 C CA . SER A 1 665 ? -7.144 -10.238 29.559 1.00 83.25 665 SER A CA 1
ATOM 4856 C C . SER A 1 665 ? -7.065 -9.607 28.169 1.00 83.25 665 SER A C 1
ATOM 4858 O O . SER A 1 665 ? -6.524 -10.202 27.236 1.00 83.25 665 SER A O 1
ATOM 4860 N N . LEU A 1 666 ? -7.568 -8.374 28.039 1.00 85.19 666 LEU A N 1
ATOM 4861 C CA . LEU A 1 666 ? -7.501 -7.601 26.794 1.00 85.19 666 LEU A CA 1
ATOM 4862 C C . LEU A 1 666 ? -6.071 -7.538 26.240 1.00 85.19 666 LEU A C 1
ATOM 4864 O O . LEU A 1 666 ? -5.859 -7.786 25.060 1.00 85.19 666 LEU A O 1
ATOM 4868 N N . HIS A 1 667 ? -5.093 -7.261 27.107 1.00 90.00 667 HIS A N 1
ATOM 4869 C CA . HIS A 1 667 ? -3.680 -7.153 26.741 1.00 90.00 667 HIS A CA 1
ATOM 4870 C C . HIS A 1 667 ? -3.132 -8.442 26.116 1.00 90.00 667 HIS A C 1
ATOM 4872 O O . HIS A 1 667 ? -2.479 -8.384 25.077 1.00 90.00 667 HIS A O 1
ATOM 4878 N N . LEU A 1 668 ? -3.417 -9.605 26.718 1.00 89.00 668 LEU A N 1
ATOM 4879 C CA . LEU A 1 668 ? -2.959 -10.891 26.189 1.00 89.00 668 LEU A CA 1
ATOM 4880 C C . LEU A 1 668 ? -3.658 -11.214 24.871 1.00 89.00 668 LEU A C 1
ATOM 4882 O O . LEU A 1 668 ? -2.999 -11.602 23.912 1.00 89.00 668 LEU A O 1
ATOM 4886 N N . ASN A 1 669 ? -4.977 -11.022 24.811 1.00 89.00 669 ASN A N 1
ATOM 4887 C CA . ASN A 1 669 ? -5.736 -11.283 23.596 1.00 89.00 669 ASN A CA 1
ATOM 4888 C C . ASN A 1 669 ? -5.225 -10.407 22.440 1.00 89.00 669 ASN A C 1
ATOM 4890 O O . ASN A 1 669 ? -5.009 -10.919 21.345 1.00 89.00 669 ASN A O 1
ATOM 4894 N N . PHE A 1 670 ? -4.978 -9.115 22.680 1.00 90.94 670 PHE A N 1
ATOM 4895 C CA . PHE A 1 670 ? -4.507 -8.181 21.652 1.00 90.94 670 PHE A CA 1
ATOM 4896 C C . PHE A 1 670 ? -3.084 -8.518 21.194 1.00 90.94 670 PHE A C 1
ATOM 4898 O O . PHE A 1 670 ? -2.817 -8.551 19.996 1.00 90.94 670 PHE A O 1
ATOM 4905 N N . PHE A 1 671 ? -2.195 -8.866 22.130 1.00 92.50 671 PHE A N 1
ATOM 4906 C CA . PHE A 1 671 ? -0.846 -9.338 21.814 1.00 92.50 671 PH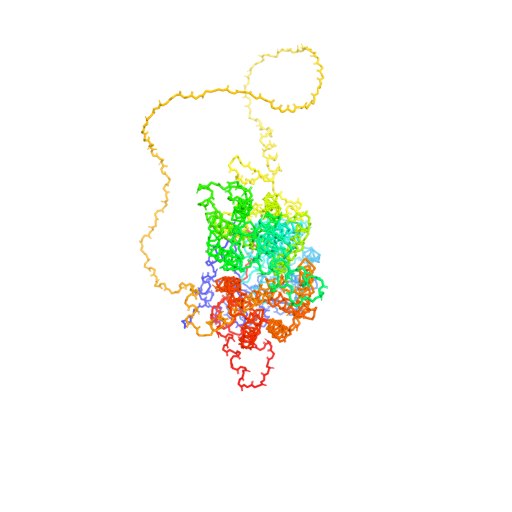E A CA 1
ATOM 4907 C C . PHE A 1 671 ? -0.862 -10.596 20.936 1.00 92.50 671 PHE A C 1
ATOM 4909 O O . PHE A 1 671 ? -0.151 -10.665 19.936 1.00 92.50 671 PHE A O 1
ATOM 4916 N N . LEU A 1 672 ? -1.682 -11.592 21.288 1.00 90.19 672 LEU A N 1
ATOM 4917 C CA . LEU A 1 672 ? -1.786 -12.836 20.524 1.00 90.19 672 LEU A CA 1
ATOM 4918 C C . LEU A 1 672 ? -2.385 -12.603 19.130 1.00 90.19 672 LEU A C 1
ATOM 4920 O O . LEU A 1 672 ? -1.955 -13.239 18.173 1.00 90.19 672 LEU A O 1
ATOM 4924 N N . MET A 1 673 ? -3.325 -11.666 18.999 1.00 88.88 673 MET A N 1
ATOM 4925 C CA . MET A 1 673 ? -3.894 -11.259 17.711 1.00 88.88 673 MET A CA 1
ATOM 4926 C C . MET A 1 673 ? -2.864 -10.579 16.807 1.00 88.88 673 MET A C 1
ATOM 4928 O O . MET A 1 673 ? -2.767 -10.946 15.640 1.00 88.88 673 MET A O 1
ATOM 4932 N N . ALA A 1 674 ? -2.066 -9.652 17.344 1.00 91.12 674 ALA A N 1
ATOM 4933 C CA . ALA A 1 674 ? -0.961 -9.030 16.612 1.00 91.12 674 ALA A CA 1
ATOM 4934 C C . ALA A 1 674 ? 0.091 -10.077 16.198 1.00 91.12 674 ALA A C 1
ATOM 4936 O O . ALA A 1 674 ? 0.555 -10.110 15.058 1.00 91.12 674 ALA A O 1
ATOM 4937 N N . ALA A 1 675 ? 0.426 -11.006 17.101 1.00 90.62 675 ALA A N 1
ATOM 4938 C CA . ALA A 1 675 ? 1.359 -12.096 16.819 1.00 90.62 675 ALA A CA 1
ATOM 4939 C C . ALA A 1 675 ? 0.844 -13.066 15.749 1.00 90.62 675 ALA A C 1
ATOM 4941 O O . ALA A 1 675 ? 1.637 -13.555 14.943 1.00 90.62 675 ALA A O 1
ATOM 4942 N N . ALA A 1 676 ? -0.466 -13.318 15.707 1.00 88.38 676 ALA A N 1
ATOM 4943 C CA . ALA A 1 676 ? -1.084 -14.178 14.708 1.00 88.38 676 ALA A CA 1
ATOM 4944 C C . ALA A 1 676 ? -0.967 -13.614 13.282 1.00 88.38 676 ALA A C 1
ATOM 4946 O O . ALA A 1 676 ? -1.017 -14.384 12.331 1.00 88.38 676 ALA A O 1
ATOM 4947 N N . GLU A 1 677 ? -0.751 -12.311 13.094 1.00 88.75 677 GLU A N 1
ATOM 4948 C CA . GLU A 1 677 ? -0.598 -11.735 11.753 1.00 88.75 677 GLU A CA 1
ATOM 4949 C C . GLU A 1 677 ? 0.753 -12.027 11.100 1.00 88.75 677 GLU A C 1
ATOM 4951 O O . GLU A 1 677 ? 0.810 -12.198 9.880 1.00 88.75 677 GLU A O 1
ATOM 4956 N N . LEU A 1 678 ? 1.834 -12.128 11.883 1.00 85.94 678 LEU A N 1
ATOM 4957 C CA . LEU A 1 678 ? 3.188 -12.357 11.356 1.00 85.94 678 LEU A CA 1
ATOM 4958 C C . LEU A 1 678 ? 3.267 -13.633 10.494 1.00 85.94 678 LEU A C 1
ATOM 4960 O O . LEU A 1 678 ? 3.739 -13.551 9.355 1.00 85.94 678 LEU A O 1
ATOM 4964 N N . PRO A 1 679 ? 2.787 -14.805 10.970 1.00 82.50 679 PRO A N 1
ATOM 4965 C CA . PRO A 1 679 ? 2.721 -16.012 10.154 1.00 82.50 679 PRO A CA 1
ATOM 4966 C C . PRO A 1 679 ? 1.900 -15.836 8.875 1.00 82.50 679 PRO A C 1
ATOM 4968 O O . PRO A 1 679 ? 2.253 -16.423 7.856 1.00 82.50 679 PRO A O 1
ATOM 4971 N N . GLY A 1 680 ? 0.840 -15.022 8.907 1.00 77.06 680 GLY A N 1
ATOM 4972 C CA . GLY A 1 680 ? -0.007 -14.740 7.745 1.00 77.06 680 GLY A CA 1
ATOM 4973 C C . GLY A 1 680 ? 0.772 -14.056 6.632 1.00 77.06 680 GLY A C 1
ATOM 4974 O O . GLY A 1 680 ? 0.837 -14.575 5.517 1.00 77.06 680 GLY A O 1
ATOM 4975 N N . TYR A 1 681 ? 1.449 -12.952 6.952 1.00 78.00 681 TYR A N 1
ATOM 4976 C CA . TYR A 1 681 ? 2.286 -12.224 5.992 1.00 78.00 681 TYR A CA 1
ATOM 4977 C C . TYR A 1 681 ? 3.405 -13.102 5.404 1.00 78.00 681 TYR A C 1
ATOM 4979 O O . TYR A 1 681 ? 3.641 -13.076 4.193 1.00 78.00 681 TYR A O 1
ATOM 4987 N N . LEU A 1 682 ? 4.057 -13.933 6.227 1.00 77.38 682 LEU A N 1
ATOM 4988 C CA . LEU A 1 682 ? 5.109 -14.851 5.771 1.00 77.38 682 LEU A CA 1
ATOM 4989 C C . LEU A 1 682 ? 4.569 -15.979 4.880 1.00 77.38 682 LEU A C 1
ATOM 4991 O O . LEU A 1 682 ? 5.142 -16.269 3.826 1.00 77.38 682 LEU A O 1
ATOM 4995 N N . ALA A 1 683 ? 3.456 -16.603 5.273 1.00 73.94 683 ALA A N 1
ATOM 4996 C CA . ALA A 1 683 ? 2.815 -17.660 4.495 1.00 73.94 683 ALA A CA 1
ATOM 4997 C C . ALA A 1 683 ? 2.401 -17.158 3.107 1.00 73.94 683 ALA A C 1
ATOM 4999 O O . ALA A 1 683 ? 2.465 -17.893 2.124 1.00 73.94 683 ALA A O 1
ATOM 5000 N N . ILE A 1 684 ? 2.031 -15.887 3.001 1.00 72.06 684 ILE A N 1
ATOM 5001 C CA . ILE A 1 684 ? 1.580 -15.265 1.756 1.00 72.06 684 ILE A CA 1
ATOM 5002 C C . ILE A 1 684 ? 2.723 -14.904 0.845 1.00 72.06 684 ILE A C 1
ATOM 5004 O O . ILE A 1 684 ? 2.647 -15.210 -0.346 1.00 72.06 684 ILE A O 1
ATOM 5008 N N . ALA A 1 685 ? 3.804 -14.349 1.390 1.00 67.88 685 ALA A N 1
ATOM 5009 C CA . ALA A 1 685 ? 5.033 -14.164 0.631 1.00 67.88 685 ALA A CA 1
ATOM 5010 C C . ALA A 1 685 ? 5.502 -15.494 0.004 1.00 67.88 685 ALA A C 1
ATOM 5012 O O . ALA A 1 685 ? 5.931 -15.520 -1.144 1.00 67.88 685 ALA A O 1
ATOM 5013 N N . ALA A 1 686 ? 5.340 -16.618 0.713 1.00 72.00 686 ALA A N 1
ATOM 5014 C CA . ALA A 1 686 ? 5.719 -17.941 0.213 1.00 72.00 686 ALA A CA 1
ATOM 5015 C C . ALA A 1 686 ? 4.720 -18.569 -0.785 1.00 72.00 686 ALA A C 1
ATOM 5017 O O . ALA A 1 686 ? 5.115 -19.396 -1.614 1.00 72.00 686 ALA A O 1
ATOM 5018 N N . THR A 1 687 ? 3.428 -18.235 -0.702 1.00 75.75 687 THR A N 1
ATOM 5019 C CA . THR A 1 687 ? 2.363 -18.929 -1.454 1.00 75.75 687 THR A CA 1
ATOM 5020 C C . THR A 1 687 ? 1.814 -18.148 -2.645 1.00 75.75 687 THR A C 1
ATOM 5022 O O . THR A 1 687 ? 1.367 -18.779 -3.606 1.00 75.75 687 THR A O 1
ATOM 5025 N N . THR A 1 688 ? 1.887 -16.814 -2.649 1.00 72.38 688 THR A N 1
ATOM 5026 C CA . THR A 1 688 ? 1.250 -15.955 -3.672 1.00 72.38 688 THR A CA 1
ATOM 5027 C C . THR A 1 688 ? 1.755 -16.232 -5.089 1.00 72.38 688 THR A C 1
ATOM 5029 O O . THR A 1 688 ? 0.969 -16.263 -6.041 1.00 72.38 688 THR A O 1
ATOM 5032 N N . ASP A 1 689 ? 3.047 -16.524 -5.243 1.00 70.81 689 ASP A N 1
ATOM 5033 C CA . ASP A 1 689 ? 3.637 -16.844 -6.549 1.00 70.81 689 ASP A CA 1
ATOM 5034 C C . ASP A 1 689 ? 3.418 -18.296 -6.990 1.00 70.81 689 ASP A C 1
ATOM 5036 O O . ASP A 1 689 ? 3.506 -18.606 -8.180 1.00 70.81 689 ASP A O 1
ATOM 5040 N N . ARG A 1 690 ? 3.065 -19.190 -6.056 1.00 80.00 690 ARG A N 1
ATOM 5041 C CA . ARG A 1 690 ? 2.853 -20.621 -6.327 1.00 80.00 690 ARG A CA 1
ATOM 5042 C C . ARG A 1 690 ? 1.393 -20.987 -6.561 1.00 80.00 690 ARG A C 1
ATOM 5044 O O . ARG A 1 690 ? 1.129 -21.820 -7.424 1.00 80.00 690 ARG A O 1
ATOM 5051 N N . LEU A 1 691 ? 0.466 -20.398 -5.809 1.00 80.38 691 LEU A N 1
ATOM 5052 C CA . LEU A 1 691 ? -0.961 -20.744 -5.839 1.00 80.38 691 LEU A CA 1
ATOM 5053 C C . LEU A 1 691 ? -1.798 -19.804 -6.721 1.00 80.38 691 LEU A C 1
ATOM 5055 O O . LEU A 1 691 ? -2.904 -20.170 -7.104 1.00 80.38 691 LEU A O 1
ATOM 5059 N N . GLY A 1 692 ? -1.262 -18.636 -7.094 1.00 80.75 692 GLY A N 1
ATOM 5060 C CA . GLY A 1 692 ? -2.019 -17.594 -7.795 1.00 80.75 692 GLY A CA 1
ATOM 5061 C C . GLY A 1 692 ? -2.749 -16.658 -6.828 1.00 80.75 692 GLY A C 1
ATOM 5062 O O . GLY A 1 692 ? -3.068 -17.025 -5.695 1.00 80.75 692 GLY A O 1
ATOM 5063 N N . ARG A 1 693 ? -2.988 -15.415 -7.258 1.00 86.00 693 ARG A N 1
ATOM 5064 C CA . ARG A 1 693 ? -3.473 -14.332 -6.385 1.00 86.00 693 ARG A CA 1
ATOM 5065 C C . ARG A 1 693 ? -4.939 -14.548 -6.005 1.00 86.00 693 ARG A C 1
ATOM 5067 O O . ARG A 1 693 ? -5.317 -14.339 -4.852 1.00 86.00 693 ARG A O 1
ATOM 5074 N N . ARG A 1 694 ? -5.754 -15.045 -6.944 1.00 89.38 694 ARG A N 1
ATOM 5075 C CA . ARG A 1 694 ? -7.190 -15.298 -6.733 1.00 89.38 694 ARG A CA 1
ATOM 5076 C C . ARG A 1 694 ? -7.431 -16.348 -5.652 1.00 89.38 694 ARG A C 1
ATOM 5078 O O . ARG A 1 694 ? -8.313 -16.174 -4.815 1.00 89.38 694 ARG A O 1
ATOM 5085 N N . VAL A 1 695 ? -6.650 -17.429 -5.670 1.00 88.44 695 VAL A N 1
ATOM 5086 C CA . VAL A 1 695 ? -6.776 -18.533 -4.705 1.00 88.44 695 VAL A CA 1
ATOM 5087 C C . VAL A 1 695 ? -6.396 -18.070 -3.301 1.00 88.44 695 VAL A C 1
ATOM 5089 O O . VAL A 1 695 ? -7.094 -18.407 -2.350 1.00 88.44 695 VAL A O 1
ATOM 5092 N N . VAL A 1 696 ? -5.343 -17.259 -3.165 1.00 88.56 696 VAL A N 1
ATOM 5093 C CA . VAL A 1 696 ? -4.909 -16.739 -1.859 1.00 88.56 696 VAL A CA 1
ATOM 5094 C C . VAL A 1 696 ? -5.941 -15.776 -1.268 1.00 88.56 696 VAL A C 1
ATOM 5096 O O . VAL A 1 696 ? -6.326 -15.944 -0.113 1.00 88.56 696 VAL A O 1
ATOM 5099 N N . ILE A 1 697 ? -6.461 -14.827 -2.057 1.00 90.12 697 ILE A N 1
ATOM 5100 C CA . ILE A 1 697 ? -7.504 -13.894 -1.592 1.00 90.12 697 ILE A CA 1
ATOM 5101 C C . ILE A 1 697 ? -8.790 -14.650 -1.242 1.00 90.12 697 ILE A C 1
ATOM 5103 O O . ILE A 1 697 ? -9.356 -14.448 -0.166 1.00 90.12 697 ILE A O 1
ATOM 5107 N N . GLY A 1 698 ? -9.248 -15.543 -2.127 1.00 91.69 698 GLY A N 1
ATOM 5108 C CA . GLY A 1 698 ? -10.457 -16.335 -1.906 1.00 91.69 698 GLY A CA 1
ATOM 5109 C C . GLY A 1 698 ? -10.335 -17.253 -0.689 1.00 91.69 698 GLY A C 1
ATOM 5110 O O . GLY A 1 698 ? -11.240 -17.291 0.139 1.00 91.69 698 GLY A O 1
ATOM 5111 N N . GLY A 1 699 ? -9.198 -17.937 -0.538 1.00 91.56 699 GLY A N 1
ATOM 5112 C CA . GLY A 1 699 ? -8.911 -18.820 0.591 1.00 91.56 699 GLY A CA 1
ATOM 5113 C C . GLY A 1 699 ? -8.803 -18.075 1.922 1.00 91.56 699 GLY A C 1
ATOM 5114 O O . GLY A 1 699 ? -9.425 -18.491 2.896 1.00 91.56 699 GLY A O 1
ATOM 5115 N N . GLY A 1 700 ? -8.083 -16.948 1.962 1.00 91.38 700 GLY A N 1
ATOM 5116 C CA . GLY A 1 700 ? -7.974 -16.110 3.162 1.00 91.38 700 GLY A CA 1
ATOM 5117 C C . GLY A 1 700 ? -9.323 -15.527 3.593 1.00 91.38 700 GLY A C 1
ATOM 5118 O O . GLY A 1 700 ? -9.684 -15.598 4.767 1.00 91.38 700 GLY A O 1
ATOM 5119 N N . THR A 1 701 ? -10.123 -15.053 2.633 1.00 93.31 701 THR A N 1
ATOM 5120 C CA . THR A 1 701 ? -11.481 -14.545 2.898 1.00 93.31 701 THR A CA 1
ATOM 5121 C C . THR A 1 701 ? -12.423 -15.659 3.366 1.00 93.31 701 THR A C 1
ATOM 5123 O O . THR A 1 701 ? -13.221 -15.450 4.280 1.00 93.31 701 THR A O 1
ATOM 5126 N N . ALA A 1 702 ? -12.325 -16.860 2.786 1.00 94.69 702 ALA A N 1
ATOM 5127 C CA . ALA A 1 702 ? -13.115 -18.013 3.211 1.00 94.69 702 ALA A CA 1
ATOM 5128 C C . ALA A 1 702 ? -12.752 -18.455 4.635 1.00 94.69 702 ALA A C 1
ATOM 5130 O O . ALA A 1 702 ? -13.649 -18.685 5.446 1.00 94.69 702 ALA A O 1
ATOM 5131 N N . LEU A 1 703 ? -11.456 -18.510 4.961 1.00 93.69 703 LEU A N 1
ATOM 5132 C CA . LEU A 1 703 ? -10.977 -18.789 6.315 1.00 93.69 703 LEU A CA 1
ATOM 5133 C C . LEU A 1 703 ? -11.537 -17.768 7.312 1.00 93.69 703 LEU A C 1
ATOM 5135 O O . LEU A 1 703 ? -12.083 -18.161 8.341 1.00 93.69 703 LEU A O 1
ATOM 5139 N N . ALA A 1 704 ? -11.472 -16.477 6.975 1.00 93.62 704 ALA A N 1
ATOM 5140 C CA . ALA A 1 704 ? -12.033 -15.411 7.796 1.00 93.62 704 ALA A CA 1
ATOM 5141 C C . ALA A 1 704 ? -13.547 -15.560 8.010 1.00 93.62 704 ALA A C 1
ATOM 5143 O O . ALA A 1 704 ? -14.023 -15.463 9.142 1.00 93.62 704 ALA A O 1
ATOM 5144 N N . GLY A 1 705 ? -14.303 -15.852 6.948 1.00 95.12 705 GLY A N 1
ATOM 5145 C CA . GLY A 1 705 ? -15.752 -16.043 7.015 1.00 95.12 705 GLY A CA 1
ATOM 5146 C C . GLY A 1 705 ? -16.165 -17.251 7.858 1.00 95.12 705 GLY A C 1
ATOM 5147 O O . GLY A 1 705 ? -17.039 -17.126 8.717 1.00 95.12 705 GLY A O 1
ATOM 5148 N N . VAL A 1 706 ? -15.510 -18.401 7.667 1.00 95.94 706 VAL A N 1
ATOM 5149 C CA . VAL A 1 706 ? -15.769 -19.626 8.447 1.00 95.94 706 VAL A CA 1
ATOM 5150 C C . VAL A 1 706 ? -15.411 -19.420 9.916 1.00 95.94 706 VAL A C 1
ATOM 5152 O O . VAL A 1 706 ? -16.188 -19.797 10.792 1.00 95.94 706 VAL A O 1
ATOM 5155 N N . ALA A 1 707 ? -14.275 -18.780 10.198 1.00 94.75 707 ALA A N 1
ATOM 5156 C CA . ALA A 1 707 ? -13.861 -18.456 11.556 1.00 94.75 707 ALA A CA 1
ATOM 5157 C C . ALA A 1 707 ? -14.851 -17.502 12.248 1.00 94.75 707 ALA A C 1
ATOM 5159 O O . ALA A 1 707 ? -15.258 -17.760 13.380 1.00 94.75 707 ALA A O 1
ATOM 5160 N N . CYS A 1 708 ? -15.314 -16.452 11.557 1.00 94.06 708 CYS A N 1
ATOM 5161 C CA . CYS A 1 708 ? -16.340 -15.545 12.079 1.00 94.06 708 CYS A CA 1
ATOM 5162 C C . CYS A 1 708 ? -17.668 -16.271 12.333 1.00 94.06 708 CYS A C 1
ATOM 5164 O O . CYS A 1 708 ? -18.277 -16.081 13.383 1.00 94.06 708 CYS A O 1
ATOM 5166 N N . LEU A 1 709 ? -18.102 -17.149 11.424 1.00 94.94 709 LEU A N 1
ATOM 5167 C CA . LEU A 1 709 ? -19.315 -17.941 11.622 1.00 94.94 709 LEU A CA 1
ATOM 5168 C C . LEU A 1 709 ? -19.183 -18.872 12.836 1.00 94.94 709 LEU A C 1
ATOM 5170 O O . LEU A 1 709 ? -20.091 -18.949 13.660 1.00 94.94 709 LEU A O 1
ATOM 5174 N N . ALA A 1 710 ? -18.031 -19.525 13.000 1.00 94.12 710 ALA A N 1
ATOM 5175 C CA . ALA A 1 710 ? -17.745 -20.351 14.169 1.00 94.12 710 ALA A CA 1
ATOM 5176 C C . ALA A 1 710 ? -17.737 -19.524 15.473 1.00 94.12 710 ALA A C 1
ATOM 5178 O O . ALA A 1 710 ? -18.270 -19.978 16.489 1.00 94.12 710 ALA A O 1
ATOM 5179 N N . CYS A 1 711 ? -17.218 -18.290 15.444 1.00 91.50 711 CYS A N 1
ATOM 5180 C CA . CYS A 1 711 ? -17.298 -17.343 16.562 1.00 91.50 711 CYS A CA 1
ATOM 5181 C C . CYS A 1 711 ? -18.733 -16.917 16.896 1.00 91.50 711 CYS A C 1
ATOM 5183 O O . CYS A 1 711 ? -19.018 -16.663 18.064 1.00 91.50 711 CYS A O 1
ATOM 5185 N N . ALA A 1 712 ? -19.632 -16.838 15.909 1.00 90.62 712 ALA A N 1
ATOM 5186 C CA . ALA A 1 712 ? -21.046 -16.539 16.143 1.00 90.62 712 ALA A CA 1
ATOM 5187 C C . ALA A 1 712 ? -21.779 -17.698 16.839 1.00 90.62 712 ALA A C 1
ATOM 5189 O O . ALA A 1 712 ? -22.660 -17.469 17.670 1.00 90.62 712 ALA A O 1
ATOM 5190 N N . LEU A 1 713 ? -21.410 -18.938 16.501 1.00 89.75 713 LEU A N 1
ATOM 5191 C CA . LEU A 1 713 ? -22.016 -20.157 17.046 1.00 89.75 713 LEU A CA 1
ATOM 5192 C C . LEU A 1 713 ? -21.458 -20.539 18.424 1.00 89.75 713 LEU A C 1
ATOM 5194 O O . LEU A 1 713 ? -22.152 -21.170 19.218 1.00 89.75 713 LEU A O 1
ATOM 5198 N N . THR A 1 714 ? -20.220 -20.147 18.724 1.00 85.31 714 THR A N 1
ATOM 5199 C CA . THR A 1 714 ? -19.558 -20.463 19.994 1.00 85.31 714 THR A CA 1
ATOM 5200 C C . THR A 1 714 ? -19.829 -19.371 21.026 1.00 85.31 714 THR A C 1
ATOM 5202 O O . THR A 1 714 ? -19.534 -18.199 20.805 1.00 85.31 714 THR A O 1
ATOM 5205 N N . SER A 1 715 ? -20.360 -19.738 22.190 1.00 69.62 715 SER A N 1
ATOM 5206 C CA . SER A 1 715 ? -20.544 -18.812 23.312 1.00 69.62 715 SER A CA 1
ATOM 5207 C C . SER A 1 715 ? -19.348 -18.858 24.261 1.00 69.62 715 SER A C 1
ATOM 5209 O O . SER A 1 715 ? -19.187 -19.878 24.917 1.00 69.62 715 SER A O 1
ATOM 5211 N N . ALA A 1 716 ? -18.588 -17.757 24.345 1.00 69.62 716 ALA A N 1
ATOM 5212 C CA . ALA A 1 716 ? -17.571 -17.412 25.352 1.00 69.62 716 ALA A CA 1
ATOM 5213 C C . ALA A 1 716 ? -16.507 -18.484 25.690 1.00 69.62 716 ALA A C 1
ATOM 5215 O O . ALA A 1 716 ? -16.797 -19.611 26.070 1.00 69.62 716 ALA A O 1
ATOM 5216 N N . GLY A 1 717 ? -15.228 -18.107 25.649 1.00 80.19 717 GLY A N 1
ATOM 5217 C CA . GLY A 1 717 ? -14.125 -18.968 26.086 1.00 80.19 717 GLY A CA 1
ATOM 5218 C C . GLY A 1 717 ? -12.883 -18.863 25.198 1.00 80.19 717 GLY A C 1
ATOM 5219 O O . GLY A 1 717 ? -12.914 -18.186 24.166 1.00 80.19 717 GLY A O 1
ATOM 5220 N N . PRO A 1 718 ? -11.790 -19.567 25.551 1.00 84.19 718 PRO A N 1
ATOM 5221 C CA . PRO A 1 718 ? -10.527 -19.511 24.810 1.00 84.19 718 PRO A CA 1
ATOM 5222 C C . PRO A 1 718 ? -10.672 -19.971 23.353 1.00 84.19 718 PRO A C 1
ATOM 5224 O O . PRO A 1 718 ? -9.996 -19.442 22.475 1.00 84.19 718 PRO A O 1
ATOM 5227 N N . LEU A 1 719 ? -11.603 -20.893 23.072 1.00 88.00 719 LEU A N 1
ATOM 5228 C CA . LEU A 1 719 ? -11.907 -21.340 21.711 1.00 88.00 719 LEU A CA 1
ATOM 5229 C C . LEU A 1 719 ? -12.371 -20.182 20.814 1.00 88.00 719 LEU A C 1
ATOM 5231 O O . LEU A 1 719 ? -11.936 -20.089 19.671 1.00 88.00 719 LEU A O 1
ATOM 5235 N N . GLN A 1 720 ? -13.202 -19.274 21.332 1.00 86.88 720 GLN A N 1
ATOM 5236 C CA . GLN A 1 720 ? -13.675 -18.115 20.571 1.00 86.88 720 GLN A CA 1
ATOM 5237 C C . GLN A 1 720 ? -12.525 -17.151 20.246 1.00 86.88 720 GLN A C 1
ATOM 5239 O O . GLN A 1 720 ? -12.495 -16.584 19.158 1.00 86.88 720 GLN A O 1
ATOM 5244 N N . VAL A 1 721 ? -11.545 -17.010 21.147 1.00 87.69 721 VAL A N 1
ATOM 5245 C CA . VAL A 1 721 ? -10.347 -16.192 20.900 1.00 87.69 721 VAL A CA 1
ATOM 5246 C C . VAL A 1 721 ? -9.459 -16.835 19.828 1.00 87.69 721 VAL A C 1
ATOM 5248 O O . VAL A 1 721 ? -9.013 -16.147 18.918 1.00 87.69 721 VAL A O 1
ATOM 5251 N N . ILE A 1 722 ? -9.250 -18.156 19.874 1.00 90.38 722 ILE A N 1
ATOM 5252 C CA . ILE A 1 722 ? -8.472 -18.883 18.853 1.00 90.38 722 ILE A CA 1
ATOM 5253 C C . ILE A 1 722 ? -9.135 -18.767 17.473 1.00 90.38 722 ILE A C 1
ATOM 5255 O O . ILE A 1 722 ? -8.462 -18.501 16.479 1.00 90.38 722 ILE A O 1
ATOM 5259 N N . LEU A 1 723 ? -10.458 -18.931 17.404 1.00 91.88 723 LEU A N 1
ATOM 5260 C CA . LEU A 1 723 ? -11.213 -18.761 16.162 1.00 91.88 723 LEU A CA 1
ATOM 5261 C C . LEU A 1 723 ? -11.112 -17.319 15.642 1.00 91.88 723 LEU A C 1
ATOM 5263 O O . LEU A 1 723 ? -10.855 -17.118 14.459 1.00 91.88 723 LEU A O 1
ATOM 5267 N N . ALA A 1 724 ? -11.217 -16.317 16.517 1.00 90.31 724 ALA A N 1
ATOM 5268 C CA . ALA A 1 724 ? -10.993 -14.918 16.159 1.00 90.31 724 ALA A CA 1
ATOM 5269 C C . ALA A 1 724 ? -9.576 -14.679 15.593 1.00 90.31 724 ALA A C 1
ATOM 5271 O O . ALA A 1 724 ? -9.437 -14.013 14.567 1.00 90.31 724 ALA A O 1
ATOM 5272 N N . MET A 1 725 ? -8.537 -15.286 16.180 1.00 90.50 725 MET A N 1
ATOM 5273 C CA . MET A 1 725 ? -7.160 -15.213 15.661 1.00 90.50 725 MET A CA 1
ATOM 5274 C C . MET A 1 725 ? -7.029 -15.817 14.264 1.00 90.50 725 MET A C 1
ATOM 5276 O O . MET A 1 725 ? -6.425 -15.202 13.387 1.00 90.50 725 MET A O 1
ATOM 5280 N N . LEU A 1 726 ? -7.630 -16.988 14.028 1.00 91.00 726 LEU A N 1
ATOM 5281 C CA . LEU A 1 726 ? -7.668 -17.601 12.695 1.00 91.00 726 LEU A CA 1
ATOM 5282 C C . LEU A 1 726 ? -8.399 -16.707 11.684 1.00 91.00 726 LEU A C 1
ATOM 5284 O O . LEU A 1 726 ? -7.979 -16.607 10.531 1.00 91.00 726 LEU A O 1
ATOM 5288 N N . GLY A 1 727 ? -9.454 -16.020 12.129 1.00 91.44 727 GLY A N 1
ATOM 5289 C CA . GLY A 1 727 ? -10.162 -15.032 11.325 1.00 91.44 727 GLY A CA 1
ATOM 5290 C C . GLY A 1 727 ? -9.275 -13.851 10.925 1.00 91.44 727 GLY A C 1
ATOM 5291 O O . GLY A 1 727 ? -9.179 -13.535 9.739 1.00 91.44 727 GLY A O 1
ATOM 5292 N N . LYS A 1 728 ? -8.570 -13.243 11.892 1.00 90.50 728 LYS A N 1
ATOM 5293 C CA . LYS A 1 728 ? -7.657 -12.111 11.643 1.00 90.50 728 LYS A CA 1
ATOM 5294 C C . LYS A 1 728 ? -6.504 -12.502 10.722 1.00 90.50 728 LYS A C 1
ATOM 5296 O O . LYS A 1 728 ? -6.205 -11.752 9.800 1.00 90.50 728 LYS A O 1
ATOM 5301 N N . LEU A 1 729 ? -5.922 -13.688 10.922 1.00 90.19 729 LEU A N 1
ATOM 5302 C CA . LEU A 1 729 ? -4.884 -14.268 10.061 1.00 90.19 729 LEU A CA 1
ATOM 5303 C C . LEU A 1 729 ? -5.346 -14.365 8.594 1.00 90.19 729 LEU A C 1
ATOM 5305 O O . LEU A 1 729 ? -4.601 -14.008 7.682 1.00 90.19 729 LEU A O 1
ATOM 5309 N N . GLY A 1 730 ? -6.576 -14.836 8.359 1.00 89.00 730 GLY A N 1
ATOM 5310 C CA . GLY A 1 730 ? -7.160 -14.899 7.016 1.00 89.00 730 GLY A CA 1
ATOM 5311 C C . GLY A 1 730 ? -7.359 -13.514 6.389 1.00 89.00 730 GLY A C 1
ATOM 5312 O O . GLY A 1 730 ? -7.043 -13.317 5.212 1.00 89.00 730 GLY A O 1
ATOM 5313 N N . CYS A 1 731 ? -7.826 -12.543 7.183 1.00 89.81 731 CYS A N 1
ATOM 5314 C CA . CYS A 1 731 ? -8.049 -11.166 6.741 1.00 89.81 731 CYS A CA 1
ATOM 5315 C C . CYS A 1 731 ? -6.755 -10.428 6.390 1.00 89.81 731 CYS A C 1
ATOM 5317 O O . CYS A 1 731 ? -6.656 -9.886 5.289 1.00 89.81 731 CYS A O 1
ATOM 5319 N N . SER A 1 732 ? -5.777 -10.403 7.305 1.00 85.62 732 SER A N 1
ATOM 5320 C CA . SER A 1 732 ? -4.495 -9.702 7.113 1.00 85.62 732 SER A CA 1
ATOM 5321 C C . SER A 1 732 ? -3.798 -10.198 5.857 1.00 85.62 732 SER A C 1
ATOM 5323 O O . SER A 1 732 ? -3.252 -9.432 5.060 1.00 85.62 732 SER A O 1
ATOM 5325 N N . GLY A 1 733 ? -3.931 -11.497 5.626 1.00 80.94 733 GLY A N 1
ATOM 5326 C CA . GLY A 1 733 ? -3.392 -12.120 4.463 1.00 80.94 733 GLY A CA 1
ATOM 5327 C C . GLY A 1 733 ? -4.040 -11.738 3.137 1.00 80.94 733 GLY A C 1
ATOM 5328 O O . GLY A 1 733 ? -3.375 -11.303 2.192 1.00 80.94 733 GLY A O 1
ATOM 5329 N N . ALA A 1 734 ? -5.359 -11.885 3.061 1.00 88.00 734 ALA A N 1
ATOM 5330 C CA . ALA A 1 734 ? -6.103 -11.512 1.867 1.00 88.00 734 ALA A CA 1
ATOM 5331 C C . ALA A 1 734 ? -5.985 -10.005 1.565 1.00 88.00 734 ALA A C 1
ATOM 5333 O O . ALA A 1 734 ? -5.944 -9.628 0.394 1.00 88.00 734 ALA A O 1
ATOM 5334 N N . TRP A 1 735 ? -5.862 -9.157 2.593 1.00 85.12 735 TRP A N 1
ATOM 5335 C CA . TRP A 1 735 ? -5.650 -7.716 2.445 1.00 85.12 735 TRP A CA 1
ATOM 5336 C C . TRP A 1 735 ? -4.330 -7.386 1.737 1.00 85.12 735 TRP A C 1
ATOM 5338 O O . TRP A 1 735 ? -4.328 -6.637 0.758 1.00 85.12 735 TRP A O 1
ATOM 5348 N N . ALA A 1 736 ? -3.219 -7.992 2.174 1.00 78.38 736 ALA A N 1
ATOM 5349 C CA . ALA A 1 736 ? -1.897 -7.757 1.593 1.00 78.38 736 ALA A CA 1
ATOM 5350 C C . ALA A 1 736 ? -1.848 -8.096 0.089 1.00 78.38 736 ALA A C 1
ATOM 5352 O O . ALA A 1 736 ? -1.295 -7.336 -0.707 1.00 78.38 736 ALA A O 1
ATOM 5353 N N . VAL A 1 737 ? -2.474 -9.207 -0.321 1.00 82.31 737 VAL A N 1
ATOM 5354 C CA . VAL A 1 737 ? -2.555 -9.609 -1.739 1.00 82.31 737 VAL A CA 1
ATOM 5355 C C . VAL A 1 737 ? -3.598 -8.793 -2.503 1.00 82.31 737 VAL A C 1
ATOM 5357 O O . VAL A 1 737 ? -3.409 -8.539 -3.691 1.00 82.31 737 VAL A O 1
ATOM 5360 N N . GLY A 1 738 ? -4.676 -8.354 -1.848 1.00 83.12 738 GLY A N 1
ATOM 5361 C CA . GLY A 1 738 ? -5.786 -7.623 -2.463 1.00 83.12 738 GLY A CA 1
ATOM 5362 C C . GLY A 1 738 ? -5.355 -6.351 -3.193 1.00 83.12 738 GLY A C 1
ATOM 5363 O O . GLY A 1 738 ? -5.793 -6.115 -4.319 1.00 83.12 738 GLY A O 1
ATOM 5364 N N . LEU A 1 739 ? -4.437 -5.573 -2.610 1.00 77.62 739 LEU A N 1
ATOM 5365 C CA . LEU A 1 739 ? -3.895 -4.364 -3.245 1.00 77.62 739 LEU A CA 1
ATOM 5366 C C . LEU A 1 739 ? -3.040 -4.686 -4.477 1.00 77.62 739 LEU A C 1
ATOM 5368 O O . LEU A 1 739 ? -3.191 -4.045 -5.520 1.00 77.62 739 LEU A O 1
ATOM 5372 N N . THR A 1 740 ? -2.179 -5.701 -4.386 1.00 78.62 740 THR A N 1
ATOM 5373 C CA . THR A 1 740 ? -1.369 -6.153 -5.526 1.00 78.62 740 THR A CA 1
ATOM 5374 C C . THR A 1 740 ? -2.264 -6.686 -6.639 1.00 78.62 740 THR A C 1
ATOM 5376 O O . THR A 1 740 ? -2.119 -6.279 -7.789 1.00 78.62 740 THR A O 1
ATOM 5379 N N . PHE A 1 741 ? -3.256 -7.506 -6.295 1.00 83.75 741 PHE A N 1
ATOM 5380 C CA . PHE A 1 741 ? -4.229 -8.046 -7.235 1.00 83.75 741 PHE A CA 1
ATOM 5381 C C . PHE A 1 741 ? -5.031 -6.943 -7.927 1.00 83.75 741 PHE A C 1
ATOM 5383 O O . PHE A 1 741 ? -5.147 -6.958 -9.148 1.00 83.75 741 PHE A O 1
ATOM 5390 N N . ALA A 1 742 ? -5.504 -5.934 -7.188 1.00 81.81 742 ALA A N 1
ATOM 5391 C CA . ALA A 1 742 ? -6.151 -4.764 -7.776 1.00 81.81 742 ALA A CA 1
ATOM 5392 C C . ALA A 1 742 ? -5.208 -4.022 -8.740 1.00 81.81 742 ALA A C 1
ATOM 5394 O O . ALA A 1 742 ? -5.627 -3.621 -9.821 1.00 81.81 742 ALA A O 1
ATOM 5395 N N . SER A 1 743 ? -3.923 -3.880 -8.401 1.00 76.00 743 SER A N 1
ATOM 5396 C CA . SER A 1 743 ? -2.948 -3.230 -9.285 1.00 76.00 743 SER A CA 1
ATOM 5397 C C . SER A 1 743 ? -2.661 -4.022 -10.571 1.00 76.00 743 SER A C 1
ATOM 5399 O O . SER A 1 743 ? -2.443 -3.413 -11.616 1.00 76.00 743 SER A O 1
ATOM 5401 N N . GLU A 1 744 ? -2.712 -5.355 -10.527 1.00 80.62 744 GLU A N 1
ATOM 5402 C CA . GLU A 1 744 ? -2.519 -6.237 -11.689 1.00 80.62 744 GLU A CA 1
ATOM 5403 C C . GLU A 1 744 ? -3.778 -6.302 -12.581 1.00 80.62 744 GLU A C 1
ATOM 5405 O O . GLU A 1 744 ? -3.667 -6.425 -13.799 1.00 80.62 744 GLU A O 1
ATOM 5410 N N . LEU A 1 745 ? -4.974 -6.171 -11.992 1.00 81.62 745 LEU A N 1
ATOM 5411 C CA . LEU A 1 745 ? -6.266 -6.295 -12.682 1.00 81.62 745 LEU A CA 1
ATOM 5412 C C . LEU A 1 745 ? -6.560 -5.142 -13.660 1.00 81.62 745 LEU A C 1
ATOM 5414 O O . LEU A 1 745 ? -7.321 -5.319 -14.614 1.00 81.62 745 LEU A O 1
ATOM 5418 N N . PHE A 1 746 ? -6.002 -3.953 -13.404 1.00 82.69 746 PHE A N 1
ATOM 5419 C CA . PHE A 1 746 ? -6.284 -2.733 -14.165 1.00 82.69 746 PHE A CA 1
ATOM 5420 C C . PHE A 1 746 ? -5.069 -2.253 -14.989 1.00 82.69 746 PHE A C 1
ATOM 5422 O O . PHE A 1 746 ? -3.928 -2.283 -14.503 1.00 82.69 746 PHE A O 1
ATOM 5429 N N . PRO A 1 747 ? -5.298 -1.755 -16.224 1.00 78.62 747 PRO A N 1
ATOM 5430 C CA . PRO A 1 747 ? -4.245 -1.242 -17.097 1.00 78.62 747 PRO A CA 1
ATOM 5431 C C . PRO A 1 747 ? -3.630 0.040 -16.534 1.00 78.62 747 PRO A C 1
ATOM 5433 O O . PRO A 1 747 ? -4.286 0.755 -15.774 1.00 78.62 747 PRO A O 1
ATOM 5436 N N . THR A 1 748 ? -2.390 0.362 -16.915 1.00 74.19 748 THR A N 1
ATOM 5437 C CA . THR A 1 748 ? -1.635 1.509 -16.362 1.00 74.19 748 THR A CA 1
ATOM 5438 C C . THR A 1 748 ? -2.396 2.837 -16.439 1.00 74.19 748 THR A C 1
ATOM 5440 O O . THR A 1 748 ? -2.342 3.614 -15.487 1.00 74.19 748 THR A O 1
ATOM 5443 N N . SER A 1 749 ? -3.181 3.051 -17.499 1.00 67.56 749 SER A N 1
ATOM 5444 C CA . SER A 1 749 ? -4.062 4.217 -17.688 1.00 67.56 749 SER A CA 1
ATOM 5445 C C . SER A 1 749 ? -5.181 4.373 -16.641 1.00 67.56 749 SER A C 1
ATOM 5447 O O . SER A 1 749 ? -5.591 5.494 -16.350 1.00 67.56 749 SER A O 1
ATOM 5449 N N . LEU A 1 750 ? -5.667 3.276 -16.049 1.00 72.19 750 LEU A N 1
ATOM 5450 C CA . LEU A 1 750 ? -6.787 3.266 -15.090 1.00 72.19 750 LEU A CA 1
ATOM 5451 C C . LEU A 1 750 ? -6.389 2.792 -13.684 1.00 72.19 750 LEU A C 1
ATOM 5453 O O . LEU A 1 750 ? -7.171 2.918 -12.739 1.00 72.19 750 LEU A O 1
ATOM 5457 N N . ARG A 1 751 ? -5.178 2.245 -13.537 1.00 76.25 751 ARG A N 1
ATOM 5458 C CA . ARG A 1 751 ? -4.697 1.551 -12.338 1.00 76.25 751 ARG A CA 1
ATOM 5459 C C . ARG A 1 751 ? -4.724 2.415 -11.087 1.00 76.25 751 ARG A C 1
ATOM 5461 O O . ARG A 1 751 ? -5.215 1.963 -10.059 1.00 76.25 751 ARG A O 1
ATOM 5468 N N . SER A 1 752 ? -4.203 3.638 -11.157 1.00 71.25 752 SER A N 1
ATOM 5469 C CA . SER A 1 752 ? -4.125 4.536 -9.997 1.00 71.25 752 SER A CA 1
ATOM 5470 C C . SER A 1 752 ? -5.512 4.890 -9.458 1.00 71.25 752 SER A C 1
ATOM 5472 O O . SER A 1 752 ? -5.754 4.769 -8.260 1.00 71.25 752 SER A O 1
ATOM 5474 N N . GLY A 1 753 ? -6.442 5.252 -10.346 1.00 73.75 753 GLY A N 1
ATOM 5475 C CA . GLY A 1 753 ? -7.824 5.564 -9.982 1.00 73.75 753 GLY A CA 1
ATOM 5476 C C . GLY A 1 753 ? -8.572 4.353 -9.421 1.00 73.75 753 GLY A C 1
ATOM 5477 O O . GLY A 1 753 ? -9.221 4.458 -8.384 1.00 73.75 753 GLY A O 1
ATOM 5478 N N . ALA A 1 754 ? -8.447 3.188 -10.061 1.00 78.56 754 ALA A N 1
ATOM 5479 C CA . ALA A 1 754 ? -9.106 1.968 -9.605 1.00 78.56 754 ALA A CA 1
ATOM 5480 C C . ALA A 1 754 ? -8.570 1.477 -8.248 1.00 78.56 754 ALA A C 1
ATOM 5482 O O . ALA A 1 754 ? -9.357 1.108 -7.377 1.00 78.56 754 ALA A O 1
ATOM 5483 N N . LEU A 1 755 ? -7.249 1.528 -8.040 1.00 80.06 755 LEU A N 1
ATOM 5484 C CA . LEU A 1 755 ? -6.621 1.174 -6.766 1.00 80.06 755 LEU A CA 1
ATOM 5485 C C . LEU A 1 755 ? -7.053 2.125 -5.642 1.00 80.06 755 LEU A C 1
ATOM 5487 O O . LEU A 1 755 ? -7.352 1.663 -4.544 1.00 80.06 755 LEU A O 1
ATOM 5491 N N . ALA A 1 756 ? -7.147 3.429 -5.920 1.00 78.94 756 ALA A N 1
ATOM 5492 C CA . ALA A 1 756 ? -7.623 4.410 -4.947 1.00 78.94 756 ALA A CA 1
ATOM 5493 C C . ALA A 1 756 ? -9.076 4.138 -4.523 1.00 78.94 756 ALA A C 1
ATOM 5495 O O . ALA A 1 756 ? -9.374 4.120 -3.331 1.00 78.94 756 ALA A O 1
ATOM 5496 N N . VAL A 1 757 ? -9.972 3.858 -5.478 1.00 85.94 757 VAL A N 1
ATOM 5497 C CA . VAL A 1 757 ? -11.382 3.535 -5.186 1.00 85.94 757 VAL A CA 1
ATOM 5498 C C . VAL A 1 757 ? -11.511 2.204 -4.432 1.00 85.94 757 VAL A C 1
ATOM 5500 O O . VAL A 1 757 ? -12.285 2.107 -3.479 1.00 85.94 757 VAL A O 1
ATOM 5503 N N . ALA A 1 758 ? -10.732 1.184 -4.806 1.00 85.81 758 ALA A N 1
ATOM 5504 C CA . ALA A 1 758 ? -10.695 -0.090 -4.090 1.00 85.81 758 ALA A CA 1
ATOM 5505 C C . ALA A 1 758 ? -10.176 0.076 -2.651 1.00 85.81 758 ALA A C 1
ATOM 5507 O O . ALA A 1 758 ? -10.792 -0.435 -1.719 1.00 85.81 758 ALA A O 1
ATOM 5508 N N . SER A 1 759 ? -9.108 0.847 -2.443 1.00 84.38 759 SER A N 1
ATOM 5509 C CA . SER A 1 759 ? -8.580 1.128 -1.103 1.00 84.38 759 SER A CA 1
ATOM 5510 C C . SER A 1 759 ? -9.588 1.895 -0.243 1.00 84.38 759 SER A C 1
ATOM 5512 O O . SER A 1 759 ? -9.867 1.475 0.876 1.00 84.38 759 SER A O 1
ATOM 5514 N N . GLN A 1 760 ? -10.212 2.954 -0.777 1.00 87.56 760 GLN A N 1
ATOM 5515 C CA . GLN A 1 760 ? -11.207 3.737 -0.031 1.00 87.56 760 GLN A CA 1
ATOM 5516 C C . GLN A 1 760 ? -12.435 2.921 0.374 1.00 87.56 760 GLN A C 1
ATOM 5518 O O . GLN A 1 760 ? -13.011 3.145 1.436 1.00 87.56 760 GLN A O 1
ATOM 5523 N N . SER A 1 761 ? -12.838 1.945 -0.443 1.00 90.25 761 SER A N 1
ATOM 5524 C CA . SER A 1 761 ? -13.913 1.035 -0.043 1.00 90.25 761 SER A CA 1
ATOM 5525 C C . SER A 1 761 ? -13.543 0.187 1.180 1.00 90.25 761 SER A C 1
ATOM 5527 O O . SER A 1 761 ? -14.412 -0.116 1.991 1.00 90.25 761 SER A O 1
ATOM 5529 N N . GLY A 1 762 ? -12.259 -0.130 1.371 1.00 89.06 762 GLY A N 1
ATOM 5530 C CA . GLY A 1 762 ? -11.758 -0.725 2.606 1.00 89.06 762 GLY A CA 1
ATOM 5531 C C . GLY A 1 762 ? -11.893 0.224 3.799 1.00 89.06 762 GLY A C 1
ATOM 5532 O O . GLY A 1 762 ? -12.405 -0.181 4.839 1.00 89.06 762 GLY A O 1
ATOM 5533 N N . ASP A 1 763 ? -11.543 1.500 3.647 1.00 89.19 763 ASP A N 1
ATOM 5534 C CA . ASP A 1 763 ? -11.667 2.493 4.728 1.00 89.19 763 ASP A CA 1
ATOM 5535 C C . ASP A 1 763 ? -13.127 2.671 5.191 1.00 89.19 763 ASP A C 1
ATOM 5537 O O . ASP A 1 763 ? -13.406 2.781 6.388 1.00 89.19 763 ASP A O 1
ATOM 5541 N N . LEU A 1 764 ? -14.087 2.603 4.256 1.00 92.69 764 LEU A N 1
ATOM 5542 C CA . LEU A 1 764 ? -15.521 2.580 4.574 1.00 92.69 764 LEU A CA 1
ATOM 5543 C C . LEU A 1 764 ? -15.919 1.367 5.431 1.00 92.69 764 LEU A C 1
ATOM 5545 O O . LEU A 1 764 ? -16.831 1.468 6.250 1.00 92.69 764 LEU A O 1
ATOM 5549 N N . GLY A 1 765 ? -15.241 0.228 5.277 1.00 90.94 765 GLY A N 1
ATOM 5550 C CA . GLY A 1 765 ? -15.446 -0.942 6.133 1.00 90.94 765 GLY A CA 1
ATOM 5551 C C . GLY A 1 765 ? -15.066 -0.676 7.592 1.00 90.94 765 GLY A C 1
ATOM 5552 O O . GLY A 1 765 ? -15.814 -1.036 8.504 1.00 90.94 765 GLY A O 1
ATOM 5553 N N . GLY A 1 766 ? -13.962 0.042 7.819 1.00 89.75 766 GLY A N 1
ATOM 5554 C CA . GLY A 1 766 ? -13.548 0.486 9.152 1.00 89.75 766 GLY A CA 1
ATOM 5555 C C . GLY A 1 766 ? -14.575 1.423 9.791 1.00 89.75 766 GLY A C 1
ATOM 5556 O O . GLY A 1 766 ? -14.914 1.259 10.957 1.00 89.75 766 GLY A O 1
ATOM 5557 N N . LEU A 1 767 ? -15.167 2.327 9.002 1.00 93.00 767 LEU A N 1
ATOM 5558 C CA . LEU A 1 767 ? -16.236 3.227 9.453 1.00 93.00 767 LEU A CA 1
ATOM 5559 C C . LEU A 1 767 ? -17.510 2.484 9.893 1.00 93.00 767 LEU A C 1
ATOM 5561 O O . LEU A 1 767 ? -18.127 2.848 10.891 1.00 93.00 767 LEU A O 1
ATOM 5565 N N . VAL A 1 768 ? -17.917 1.449 9.154 1.00 93.06 768 VAL A N 1
ATOM 5566 C CA . VAL A 1 768 ? -19.137 0.673 9.450 1.00 93.06 768 VAL A CA 1
ATOM 5567 C C . VAL A 1 768 ? -18.961 -0.227 10.677 1.00 93.06 768 VAL A C 1
ATOM 5569 O O . VAL A 1 768 ? -19.935 -0.551 11.356 1.00 93.06 768 VAL A O 1
ATOM 5572 N N . THR A 1 769 ? -17.728 -0.621 10.991 1.00 92.44 769 THR A N 1
ATOM 5573 C CA . THR A 1 769 ? -17.452 -1.648 11.999 1.00 92.44 769 THR A CA 1
ATOM 5574 C C . THR A 1 769 ? -17.914 -1.271 13.417 1.00 92.44 769 THR A C 1
ATOM 5576 O O . THR A 1 769 ? -18.686 -2.044 13.985 1.00 92.44 769 THR A O 1
ATOM 5579 N N . PRO A 1 770 ? -17.542 -0.120 14.014 1.00 90.50 770 PRO A N 1
ATOM 5580 C CA . PRO A 1 770 ? -18.002 0.217 15.365 1.00 90.50 770 PRO A CA 1
ATOM 5581 C C . PRO A 1 770 ? -19.529 0.375 15.453 1.00 90.50 770 PRO A C 1
ATOM 5583 O O . PRO A 1 770 ? -20.131 0.051 16.476 1.00 90.50 770 PRO A O 1
ATOM 5586 N N . LEU A 1 771 ? -20.181 0.807 14.365 1.00 91.25 771 LEU A N 1
ATOM 5587 C CA . LEU A 1 771 ? -21.644 0.889 14.274 1.00 91.25 771 LEU A CA 1
ATOM 5588 C C . LEU A 1 771 ? -22.300 -0.498 14.256 1.00 91.25 771 LEU A C 1
ATOM 5590 O O . LEU A 1 771 ? -23.360 -0.691 14.851 1.00 91.25 771 LEU A O 1
ATOM 5594 N N . LEU A 1 772 ? -21.663 -1.476 13.606 1.00 91.44 772 LEU A N 1
ATOM 5595 C CA . LEU A 1 772 ? -22.105 -2.869 13.627 1.00 91.44 772 LEU A CA 1
ATOM 5596 C C . LEU A 1 772 ? -22.033 -3.456 15.045 1.00 91.44 772 LEU A C 1
ATOM 5598 O O . LEU A 1 772 ? -22.956 -4.160 15.457 1.00 91.44 772 LEU A O 1
ATOM 5602 N N . LEU A 1 773 ? -20.973 -3.143 15.799 1.00 86.50 773 LEU A N 1
ATOM 5603 C CA . LEU A 1 773 ? -20.841 -3.559 17.201 1.00 86.50 773 LEU A CA 1
ATOM 5604 C C . LEU A 1 773 ? -21.926 -2.931 18.077 1.00 86.50 773 LEU A C 1
ATOM 5606 O O . LEU A 1 773 ? -22.596 -3.638 18.829 1.00 86.50 773 LEU A O 1
ATOM 5610 N N . LEU A 1 774 ? -22.172 -1.632 17.894 1.00 87.25 774 LEU A N 1
ATOM 5611 C CA . LEU A 1 774 ? -23.238 -0.914 18.587 1.00 87.25 774 LEU A CA 1
ATOM 5612 C C . LEU A 1 774 ? -24.622 -1.531 18.326 1.00 87.25 774 LEU A C 1
ATOM 5614 O O . LEU A 1 774 ? -25.434 -1.644 19.242 1.00 87.25 774 LEU A O 1
ATOM 5618 N N . LEU A 1 775 ? -24.897 -1.956 17.091 1.00 88.12 775 LEU A N 1
ATOM 5619 C CA . LEU A 1 775 ? -26.156 -2.616 16.741 1.00 88.12 775 LEU A CA 1
ATOM 5620 C C . LEU A 1 775 ? -26.307 -3.984 17.434 1.00 88.12 775 LEU A C 1
ATOM 5622 O O . LEU A 1 775 ? -27.410 -4.347 17.852 1.00 88.12 775 LEU A O 1
ATOM 5626 N N . GLY A 1 776 ? -25.213 -4.738 17.581 1.00 84.56 776 GLY A N 1
ATOM 5627 C CA . GLY A 1 776 ? -25.193 -5.999 18.334 1.00 84.56 776 GLY A CA 1
ATOM 5628 C C . GLY A 1 776 ? -25.567 -5.806 19.803 1.00 84.56 776 GLY A C 1
ATOM 5629 O O . GLY A 1 776 ? -26.425 -6.521 20.330 1.00 84.56 776 GLY A O 1
ATOM 5630 N N . ASP A 1 777 ? -25.001 -4.774 20.429 1.00 79.19 777 ASP A N 1
ATOM 5631 C CA . ASP A 1 777 ? -25.316 -4.399 21.807 1.00 79.19 777 ASP A CA 1
ATOM 5632 C C . ASP A 1 777 ? -26.760 -3.894 21.955 1.00 79.19 777 ASP A C 1
ATOM 5634 O O . ASP A 1 777 ? -27.474 -4.321 22.863 1.00 79.19 777 ASP A O 1
ATOM 5638 N N . ALA A 1 778 ? -27.232 -3.042 21.038 1.00 81.38 778 ALA A N 1
ATOM 5639 C CA . ALA A 1 778 ? -28.581 -2.469 21.082 1.00 81.38 778 ALA A CA 1
ATOM 5640 C C . ALA A 1 778 ? -29.696 -3.512 20.887 1.00 81.38 778 ALA A C 1
ATOM 5642 O O . ALA A 1 778 ? -30.780 -3.379 21.450 1.00 81.38 778 ALA A O 1
ATOM 5643 N N . THR A 1 779 ? -29.440 -4.558 20.097 1.00 83.12 779 THR A N 1
ATOM 5644 C CA . THR A 1 779 ? -30.401 -5.647 19.845 1.00 83.12 779 THR A CA 1
ATOM 5645 C C . THR A 1 779 ? -30.395 -6.726 20.933 1.00 83.12 779 THR A C 1
ATOM 5647 O O . THR A 1 779 ? -31.181 -7.669 20.854 1.00 83.12 779 THR A O 1
ATOM 5650 N N . GLY A 1 780 ? -29.505 -6.630 21.930 1.00 74.56 780 GLY A N 1
ATOM 5651 C CA . GLY A 1 780 ? -29.341 -7.649 22.972 1.00 74.56 780 GLY A CA 1
ATOM 5652 C C . GLY A 1 780 ? -28.765 -8.975 22.460 1.00 74.56 780 GLY A C 1
ATOM 5653 O O . GLY A 1 780 ? -28.754 -9.969 23.183 1.00 74.56 780 GLY A O 1
ATOM 5654 N N . THR A 1 781 ? -28.282 -9.015 21.214 1.00 78.12 781 THR A N 1
ATOM 5655 C CA . THR A 1 781 ? -27.680 -10.212 20.602 1.00 78.12 781 THR A CA 1
ATOM 5656 C C . THR A 1 781 ? -26.186 -10.349 20.924 1.00 78.12 781 THR A C 1
ATOM 5658 O O . THR A 1 781 ? -25.585 -11.400 20.660 1.00 78.12 781 THR A O 1
ATOM 5661 N N . GLY A 1 782 ? -25.595 -9.308 21.523 1.00 79.25 782 GLY A N 1
ATOM 5662 C CA . GLY A 1 782 ? -24.188 -9.238 21.899 1.00 79.25 782 GLY A CA 1
ATOM 5663 C C . GLY A 1 782 ? -23.277 -9.414 20.686 1.00 79.25 782 GLY A C 1
ATOM 5664 O O . GLY A 1 782 ? -23.583 -8.975 19.579 1.00 79.25 782 GLY A O 1
ATOM 5665 N N . ASN A 1 783 ? -22.177 -10.144 20.864 1.00 82.56 783 ASN A N 1
ATOM 5666 C CA . ASN A 1 783 ? -21.173 -10.324 19.809 1.00 82.56 783 ASN A CA 1
ATOM 5667 C C . ASN A 1 783 ? -21.640 -11.215 18.641 1.00 82.56 783 ASN A C 1
ATOM 5669 O O . ASN A 1 783 ? -20.973 -11.269 17.609 1.00 82.56 783 ASN A O 1
ATOM 5673 N N . ARG A 1 784 ? -22.775 -11.921 18.763 1.00 88.12 784 ARG A N 1
ATOM 5674 C CA . ARG A 1 784 ? -23.230 -12.881 17.741 1.00 88.12 784 ARG A CA 1
ATOM 5675 C C . ARG A 1 784 ? -23.614 -12.199 16.430 1.00 88.12 784 ARG A C 1
ATOM 5677 O O . ARG A 1 784 ? -23.218 -12.675 15.369 1.00 88.12 784 ARG A O 1
ATOM 5684 N N . LEU A 1 785 ? -24.364 -11.098 16.492 1.00 90.44 785 LEU A N 1
ATOM 5685 C CA . LEU A 1 785 ? -24.819 -10.380 15.298 1.00 90.44 785 LEU A CA 1
ATOM 5686 C C . LEU A 1 785 ? -23.646 -9.825 14.472 1.00 90.44 785 LEU A C 1
ATOM 5688 O O . LEU A 1 785 ? -23.605 -10.125 13.276 1.00 90.44 785 LEU A O 1
ATOM 5692 N N . PRO A 1 786 ? -22.659 -9.117 15.062 1.00 91.81 786 PRO A N 1
ATOM 5693 C CA . PRO A 1 786 ? -21.466 -8.702 14.331 1.00 91.81 786 PRO A CA 1
ATOM 5694 C C . PRO A 1 786 ? -20.752 -9.855 13.621 1.00 91.81 786 PRO A C 1
ATOM 5696 O O . PRO A 1 786 ? -20.456 -9.750 12.432 1.00 91.81 786 PRO A O 1
ATOM 5699 N N . PHE A 1 787 ? -20.529 -10.983 14.307 1.00 93.06 787 PHE A N 1
ATOM 5700 C CA . PHE A 1 787 ? -19.867 -12.147 13.710 1.00 93.06 787 PHE A CA 1
ATOM 5701 C C . PHE A 1 787 ? -20.658 -12.764 12.546 1.00 93.06 787 PHE A C 1
ATOM 5703 O O . PHE A 1 787 ? -20.059 -13.126 11.531 1.00 93.06 787 PHE A O 1
ATOM 5710 N N . MET A 1 788 ? -21.991 -12.831 12.638 1.00 93.44 788 MET A N 1
ATOM 5711 C CA . MET A 1 788 ? -22.838 -13.306 11.535 1.00 93.44 788 MET A CA 1
ATOM 5712 C C . MET A 1 788 ? -22.782 -12.378 10.318 1.00 93.44 788 MET A C 1
ATOM 5714 O O . MET A 1 788 ? -22.675 -12.855 9.189 1.00 93.44 788 MET A O 1
ATOM 5718 N N . VAL A 1 789 ? -22.825 -11.059 10.532 1.00 94.94 789 VAL A N 1
ATOM 5719 C CA . VAL A 1 789 ? -22.743 -10.077 9.439 1.00 94.94 789 VAL A CA 1
ATOM 5720 C C . VAL A 1 789 ? -21.375 -10.144 8.758 1.00 94.94 789 VAL A C 1
ATOM 5722 O O . VAL A 1 789 ? -21.314 -10.209 7.531 1.00 94.94 789 VAL A O 1
ATOM 5725 N N . MET A 1 790 ? -20.285 -10.222 9.529 1.00 95.06 790 MET A N 1
ATOM 5726 C CA . MET A 1 790 ? -18.932 -10.403 8.986 1.00 95.06 790 MET A CA 1
ATOM 5727 C C . MET A 1 790 ? -18.818 -11.685 8.148 1.00 95.06 790 MET A C 1
ATOM 5729 O O . MET A 1 790 ? -18.287 -11.650 7.038 1.00 95.06 790 MET A O 1
ATOM 5733 N N . ALA A 1 791 ? -19.375 -12.803 8.625 1.00 95.94 791 ALA A N 1
ATOM 5734 C CA . ALA A 1 791 ? -19.384 -14.066 7.887 1.00 95.94 791 ALA A CA 1
ATOM 5735 C C . ALA A 1 791 ? -20.214 -14.002 6.590 1.00 95.94 791 ALA A C 1
ATOM 5737 O O . ALA A 1 791 ? -19.803 -14.549 5.562 1.00 95.94 791 ALA A O 1
ATOM 5738 N N . ALA A 1 792 ? -21.362 -13.317 6.609 1.00 96.25 792 ALA A N 1
ATOM 5739 C CA . ALA A 1 792 ? -22.210 -13.136 5.431 1.00 96.25 792 ALA A CA 1
ATOM 5740 C C . ALA A 1 792 ? -21.518 -12.284 4.354 1.00 96.25 792 ALA A C 1
ATOM 5742 O O . ALA A 1 792 ? -21.509 -12.662 3.179 1.00 96.25 792 ALA A O 1
ATOM 5743 N N . LEU A 1 793 ? -20.880 -11.177 4.755 1.00 96.62 793 LEU A N 1
ATOM 5744 C CA . LEU A 1 793 ? -20.089 -10.334 3.855 1.00 96.62 793 LEU A CA 1
ATOM 5745 C C . LEU A 1 793 ? -18.914 -11.118 3.253 1.00 96.62 793 LEU A C 1
ATOM 5747 O O . LEU A 1 793 ? -18.741 -11.114 2.032 1.00 96.62 793 LEU A O 1
ATOM 5751 N N . ALA A 1 794 ? -18.176 -11.870 4.077 1.00 95.88 794 ALA A N 1
ATOM 5752 C CA . ALA A 1 794 ? -17.063 -12.698 3.616 1.00 95.88 794 ALA A CA 1
ATOM 5753 C C . ALA A 1 794 ? -17.520 -13.781 2.624 1.00 95.88 794 ALA A C 1
ATOM 5755 O O . ALA A 1 794 ? -16.876 -13.995 1.599 1.00 95.88 794 ALA A O 1
ATOM 5756 N N . SER A 1 795 ? -18.669 -14.416 2.871 1.00 95.62 795 SER A N 1
ATOM 5757 C CA . SER A 1 795 ? -19.238 -15.431 1.973 1.00 95.62 795 SER A CA 1
ATOM 5758 C C . SER A 1 795 ? -19.594 -14.849 0.601 1.00 95.62 795 SER A C 1
ATOM 5760 O O . SER A 1 795 ? -19.267 -15.436 -0.432 1.00 95.62 795 SER A O 1
ATOM 5762 N N . LEU A 1 796 ? -20.207 -13.659 0.570 1.00 96.12 796 LEU A N 1
ATOM 5763 C CA . LEU A 1 796 ? -20.480 -12.950 -0.681 1.00 96.12 796 LEU A CA 1
ATOM 5764 C C . LEU A 1 796 ? -19.179 -12.545 -1.392 1.00 96.12 796 LEU A C 1
ATOM 5766 O O . LEU A 1 796 ? -19.077 -12.677 -2.612 1.00 96.12 796 LEU A O 1
ATOM 5770 N N . SER A 1 797 ? -18.167 -12.117 -0.637 1.00 95.19 797 SER A N 1
ATOM 5771 C CA . SER A 1 797 ? -16.854 -11.751 -1.171 1.00 95.19 797 SER A CA 1
ATOM 5772 C C . SER A 1 797 ? -16.174 -12.941 -1.856 1.00 95.19 797 SER A C 1
ATOM 5774 O O . SER A 1 797 ? -15.762 -12.826 -3.008 1.00 95.19 797 SER A O 1
ATOM 5776 N N . VAL A 1 798 ? -16.173 -14.127 -1.237 1.00 95.44 798 VAL A N 1
ATOM 5777 C CA . VAL A 1 798 ? -15.647 -15.368 -1.844 1.00 95.44 798 VAL A CA 1
ATOM 5778 C C . VAL A 1 798 ? -16.343 -15.680 -3.173 1.00 95.44 798 VAL A C 1
ATOM 5780 O O . VAL A 1 798 ? -15.691 -15.999 -4.170 1.00 95.44 798 VAL A O 1
ATOM 5783 N N . VAL A 1 799 ? -17.668 -15.527 -3.221 1.00 94.06 799 VAL A N 1
ATOM 5784 C CA . VAL A 1 799 ? -18.463 -15.727 -4.439 1.00 94.06 799 VAL A CA 1
ATOM 5785 C C . VAL A 1 799 ? -18.091 -14.714 -5.532 1.00 94.06 799 VAL A C 1
ATOM 5787 O O . VAL A 1 799 ? -18.041 -15.078 -6.708 1.00 94.06 799 VAL A O 1
ATOM 5790 N N . LEU A 1 800 ? -17.791 -13.461 -5.190 1.00 92.31 800 LEU A N 1
ATOM 5791 C CA . LEU A 1 800 ? -17.337 -12.456 -6.156 1.00 92.31 800 LEU A CA 1
ATOM 5792 C C . LEU A 1 800 ? -15.895 -12.703 -6.622 1.00 92.31 800 LEU A C 1
ATOM 5794 O O . LEU A 1 800 ? -15.642 -12.678 -7.826 1.00 92.31 800 LEU A O 1
ATOM 5798 N N . VAL A 1 801 ? -14.977 -13.029 -5.709 1.00 90.88 801 VAL A N 1
ATOM 5799 C CA . VAL A 1 801 ? -13.573 -13.353 -6.021 1.00 90.88 801 VAL A CA 1
ATOM 5800 C C . VAL A 1 801 ? -13.472 -14.578 -6.928 1.00 90.88 801 VAL A C 1
ATOM 5802 O O . VAL A 1 801 ? -12.645 -14.600 -7.837 1.00 90.88 801 VAL A O 1
ATOM 5805 N N . SER A 1 802 ? -14.357 -15.568 -6.769 1.00 89.00 802 SER A N 1
ATOM 5806 C CA . SER A 1 802 ? -14.397 -16.739 -7.659 1.00 89.00 802 SER A CA 1
ATOM 5807 C C . SER A 1 802 ? -14.660 -16.380 -9.130 1.00 89.00 802 SER A C 1
ATOM 5809 O O . SER A 1 802 ? -14.194 -17.082 -10.029 1.00 89.00 802 SER A O 1
ATOM 5811 N N . ARG A 1 803 ? -15.351 -15.257 -9.382 1.00 87.06 803 ARG A N 1
ATOM 5812 C CA . ARG A 1 803 ? -15.642 -14.730 -10.725 1.00 87.06 803 ARG A CA 1
ATOM 5813 C C . ARG A 1 803 ? -14.563 -13.790 -11.258 1.00 87.06 803 ARG A C 1
ATOM 5815 O O . ARG A 1 803 ? -14.647 -13.383 -12.416 1.00 87.06 803 ARG A O 1
ATOM 5822 N N . LEU A 1 804 ? -13.578 -13.423 -10.439 1.00 86.69 804 LEU A N 1
ATOM 5823 C CA . LEU A 1 804 ? -12.447 -12.621 -10.888 1.00 86.69 804 LEU A CA 1
ATOM 5824 C C . LEU A 1 804 ? -11.461 -13.497 -11.676 1.00 86.69 804 LEU A C 1
ATOM 5826 O O . LEU A 1 804 ? -11.299 -14.685 -11.375 1.00 86.69 804 LEU A O 1
ATOM 5830 N N . PRO A 1 805 ? -10.809 -12.940 -12.708 1.00 84.88 805 PRO A N 1
ATOM 5831 C CA . PRO A 1 805 ? -9.811 -13.667 -13.471 1.00 84.88 805 PRO A CA 1
ATOM 5832 C C . PRO A 1 805 ? -8.493 -13.777 -12.685 1.00 84.88 805 PRO A C 1
ATOM 5834 O O . PRO A 1 805 ? -8.148 -12.901 -11.898 1.00 84.88 805 PRO A O 1
ATOM 5837 N N . GLU A 1 806 ? -7.739 -14.857 -12.902 1.00 85.50 806 GLU A N 1
ATOM 5838 C CA . GLU A 1 806 ? -6.414 -15.036 -12.290 1.00 85.50 806 GLU A CA 1
ATOM 5839 C C . GLU A 1 806 ? -5.371 -14.141 -12.979 1.00 85.50 806 GLU A C 1
ATOM 5841 O O . GLU A 1 806 ? -5.292 -14.143 -14.211 1.00 85.50 806 GLU A O 1
ATOM 5846 N N . THR A 1 807 ? -4.567 -13.416 -12.197 1.00 81.12 807 THR A N 1
ATOM 5847 C CA . THR A 1 807 ? -3.541 -12.472 -12.685 1.00 81.12 807 THR A CA 1
ATOM 5848 C C . THR A 1 807 ? -2.134 -13.070 -12.713 1.00 81.12 807 THR A C 1
ATOM 5850 O O . THR A 1 807 ? -1.203 -12.447 -13.220 1.00 81.12 807 THR A O 1
ATOM 5853 N N . ARG A 1 808 ? -1.942 -14.295 -12.209 1.00 76.19 808 ARG A N 1
ATOM 5854 C CA . ARG A 1 808 ? -0.646 -14.984 -12.267 1.00 76.19 808 ARG A CA 1
ATOM 5855 C C . ARG A 1 808 ? -0.108 -15.066 -13.703 1.00 76.19 808 ARG A C 1
ATOM 5857 O O . ARG A 1 808 ? -0.747 -15.657 -14.570 1.00 76.19 808 ARG A O 1
ATOM 5864 N N . GLY A 1 809 ? 1.095 -14.526 -13.914 1.00 65.75 809 GLY A N 1
ATOM 5865 C CA . GLY A 1 809 ? 1.777 -14.529 -15.214 1.00 65.75 809 GLY A CA 1
ATOM 5866 C C . GLY A 1 809 ? 1.152 -13.596 -16.255 1.00 65.75 809 GLY A C 1
ATOM 5867 O O . GLY A 1 809 ? 1.488 -13.685 -17.430 1.00 65.75 809 GLY A O 1
ATOM 5868 N N . MET A 1 810 ? 0.228 -12.723 -15.846 1.00 67.62 810 MET A N 1
ATOM 5869 C CA . MET A 1 810 ? -0.403 -11.758 -16.736 1.00 67.62 810 MET A CA 1
ATOM 5870 C C . MET A 1 810 ? 0.612 -10.678 -17.146 1.00 67.62 810 MET A C 1
ATOM 5872 O O . MET A 1 810 ? 1.242 -10.085 -16.264 1.00 67.62 810 MET A O 1
ATOM 5876 N N . PRO A 1 811 ? 0.781 -10.394 -18.452 1.00 65.88 811 PRO A N 1
ATOM 5877 C CA . PRO A 1 811 ? 1.610 -9.280 -18.888 1.00 65.88 811 PRO A CA 1
ATOM 5878 C C . PRO A 1 811 ? 1.001 -7.966 -18.395 1.00 65.88 811 PRO A C 1
ATOM 5880 O O . PRO A 1 811 ? -0.220 -7.826 -18.283 1.00 65.88 811 PRO A O 1
ATOM 5883 N N . GLN A 1 812 ? 1.855 -6.990 -18.095 1.00 71.50 812 GLN A N 1
ATOM 5884 C CA . GLN A 1 812 ? 1.394 -5.688 -17.641 1.00 71.50 812 GLN A CA 1
ATOM 5885 C C . GLN A 1 812 ? 0.604 -5.002 -18.764 1.00 71.50 812 GLN A C 1
ATOM 5887 O O . GLN A 1 812 ? 1.160 -4.697 -19.812 1.00 71.50 812 GLN A O 1
ATOM 5892 N N . LEU A 1 813 ? -0.695 -4.785 -18.541 1.00 75.56 813 LEU A N 1
ATOM 5893 C CA . LEU A 1 813 ? -1.560 -4.111 -19.508 1.00 75.56 813 LEU A CA 1
ATOM 5894 C C . LEU A 1 813 ? -1.347 -2.600 -19.455 1.00 75.56 813 LEU A C 1
ATOM 5896 O O . LEU A 1 813 ? -1.371 -2.010 -18.366 1.00 75.56 813 LEU A O 1
ATOM 5900 N N . ASP A 1 814 ? -1.229 -1.971 -20.620 1.00 69.94 814 ASP A N 1
ATOM 5901 C CA . ASP A 1 814 ? -1.023 -0.530 -20.719 1.00 69.94 814 ASP A CA 1
ATOM 5902 C C . ASP A 1 814 ? -2.309 0.207 -21.096 1.00 69.94 814 ASP A C 1
ATOM 5904 O O . ASP A 1 814 ? -2.641 1.264 -20.539 1.00 69.94 814 ASP A O 1
ATOM 5908 N N . THR A 1 815 ? -3.106 -0.394 -21.978 1.00 76.12 815 THR A N 1
ATOM 5909 C CA . THR A 1 815 ? -4.305 0.254 -22.520 1.00 76.12 815 THR A CA 1
ATOM 5910 C C . THR A 1 815 ? -5.604 -0.429 -22.098 1.00 76.12 815 THR A C 1
ATOM 5912 O O . THR A 1 815 ? -5.662 -1.611 -21.757 1.00 76.12 815 THR A O 1
ATOM 5915 N N . PHE A 1 816 ? -6.691 0.345 -22.124 1.00 75.19 816 PHE A N 1
ATOM 5916 C CA . PHE A 1 816 ? -8.039 -0.172 -21.893 1.00 75.19 816 PHE A CA 1
ATOM 5917 C C . PHE A 1 816 ? -8.450 -1.210 -22.950 1.00 75.19 816 PHE A C 1
ATOM 5919 O O . PHE A 1 816 ? -9.109 -2.193 -22.620 1.00 75.19 816 PHE A O 1
ATOM 5926 N N . GLU A 1 817 ? -8.035 -1.027 -24.205 1.00 75.44 817 GLU A N 1
ATOM 5927 C CA . GLU A 1 817 ? -8.352 -1.949 -25.299 1.00 75.44 817 GLU A CA 1
ATOM 5928 C C . GLU A 1 817 ? -7.691 -3.317 -25.109 1.00 75.44 817 GLU A C 1
ATOM 5930 O O . GLU A 1 817 ? -8.361 -4.337 -25.279 1.00 75.44 817 GLU A O 1
ATOM 5935 N N . GLU A 1 818 ? -6.432 -3.352 -24.655 1.00 76.81 818 GLU A N 1
ATOM 5936 C CA . GLU A 1 818 ? -5.734 -4.598 -24.307 1.00 76.81 818 GLU A CA 1
ATOM 5937 C C . GLU A 1 818 ? -6.464 -5.374 -23.202 1.00 76.81 818 GLU A C 1
ATOM 5939 O O . GLU A 1 818 ? -6.602 -6.595 -23.294 1.00 76.81 818 GLU A O 1
ATOM 5944 N N . LEU A 1 819 ? -6.998 -4.681 -22.185 1.00 80.44 819 LEU A N 1
ATOM 5945 C CA . LEU A 1 819 ? -7.799 -5.322 -21.137 1.00 80.44 819 LEU A CA 1
ATOM 5946 C C . LEU A 1 819 ? -9.056 -5.982 -21.717 1.00 80.44 819 LEU A C 1
ATOM 5948 O O . LEU A 1 819 ? -9.370 -7.122 -21.377 1.00 80.44 819 LEU A O 1
ATOM 5952 N N . ILE A 1 820 ? -9.796 -5.280 -22.579 1.00 79.81 820 ILE A N 1
ATOM 5953 C CA . ILE A 1 820 ? -11.025 -5.824 -23.170 1.00 79.81 820 ILE A CA 1
ATOM 5954 C C . ILE A 1 820 ? -10.714 -6.985 -24.118 1.00 79.81 820 ILE A C 1
ATOM 5956 O O . ILE A 1 820 ? -11.424 -7.991 -24.083 1.00 79.81 820 ILE A O 1
ATOM 5960 N N . ALA A 1 821 ? -9.658 -6.878 -24.926 1.00 78.44 821 ALA A N 1
ATOM 5961 C CA . ALA A 1 821 ? -9.205 -7.953 -25.802 1.00 78.44 821 ALA A CA 1
ATOM 5962 C C . ALA A 1 821 ? -8.853 -9.210 -24.994 1.00 78.44 821 ALA A C 1
ATOM 5964 O O . ALA A 1 821 ? -9.364 -10.293 -25.279 1.00 78.44 821 ALA A O 1
ATOM 5965 N N . TRP A 1 822 ? -8.082 -9.054 -23.917 1.00 79.12 822 TRP A N 1
ATOM 5966 C CA . TRP A 1 822 ? -7.716 -10.156 -23.032 1.00 79.12 822 TRP A CA 1
ATOM 5967 C C . TRP A 1 822 ? -8.931 -10.802 -22.351 1.00 79.12 822 TRP A C 1
ATOM 5969 O O . TRP A 1 822 ? -9.051 -12.029 -22.310 1.00 79.12 822 TRP A O 1
ATOM 5979 N N . LEU A 1 823 ? -9.879 -9.988 -21.867 1.00 75.62 823 LEU A N 1
ATOM 5980 C CA . LEU A 1 823 ? -11.121 -10.483 -21.266 1.00 75.62 823 LEU A CA 1
ATOM 5981 C C . LEU A 1 823 ? -11.990 -11.254 -22.272 1.00 75.62 823 LEU A C 1
ATOM 5983 O O . LEU A 1 823 ? -12.643 -12.218 -21.877 1.00 75.62 823 LEU A O 1
ATOM 5987 N N . ARG A 1 824 ? -12.000 -10.866 -23.557 1.00 72.44 824 ARG A N 1
ATOM 5988 C CA . ARG A 1 824 ? -12.716 -11.602 -24.616 1.00 72.44 824 ARG A CA 1
ATOM 5989 C C . ARG A 1 824 ? -12.060 -12.943 -24.927 1.00 72.44 824 ARG A C 1
ATOM 5991 O O . ARG A 1 824 ? -12.768 -13.940 -24.995 1.00 72.44 824 ARG A O 1
ATOM 5998 N N . VAL A 1 825 ? -10.732 -12.983 -25.058 1.00 68.81 825 VAL A N 1
ATOM 5999 C CA . VAL A 1 825 ? -9.988 -14.226 -25.337 1.00 68.81 825 VAL A CA 1
ATOM 6000 C C . VAL A 1 825 ? -10.217 -15.259 -24.229 1.00 68.81 825 VAL A C 1
ATOM 6002 O O . VAL A 1 825 ? -10.543 -16.408 -24.510 1.00 68.81 825 VAL A O 1
ATOM 6005 N N . ARG A 1 826 ? -10.162 -14.846 -22.956 1.00 61.75 826 ARG A N 1
ATOM 6006 C CA . ARG A 1 826 ? -10.493 -15.742 -21.834 1.00 61.75 826 ARG A CA 1
ATOM 6007 C C . ARG A 1 826 ? -11.977 -16.083 -21.717 1.00 61.75 826 ARG A C 1
ATOM 6009 O O . ARG A 1 826 ? -12.293 -17.156 -21.218 1.00 61.75 826 ARG A O 1
ATOM 6016 N N . GLY A 1 827 ? -12.873 -15.197 -22.153 1.00 48.16 827 GLY A N 1
ATOM 6017 C CA . GLY A 1 827 ? -14.310 -15.474 -22.207 1.00 48.16 827 GLY A CA 1
ATOM 6018 C C . GLY A 1 827 ? -14.679 -16.574 -23.208 1.00 48.16 827 GLY A C 1
ATOM 6019 O O . GLY A 1 827 ? -15.649 -17.284 -22.981 1.00 48.16 827 GLY A O 1
ATOM 6020 N N . HIS A 1 828 ? -13.891 -16.759 -24.272 1.00 39.25 828 HIS A N 1
ATOM 6021 C CA . HIS A 1 828 ? -14.048 -17.886 -25.201 1.00 39.25 828 HIS A CA 1
ATOM 6022 C C . HIS A 1 828 ? -13.454 -19.196 -24.660 1.00 39.25 828 HIS A C 1
ATOM 6024 O O . HIS A 1 828 ? -13.999 -20.263 -24.917 1.00 39.25 828 HIS A O 1
ATOM 6030 N N . ALA A 1 829 ? -12.408 -19.126 -23.830 1.00 39.34 829 ALA A N 1
ATOM 6031 C CA . ALA A 1 829 ? -11.795 -20.301 -23.201 1.00 39.34 829 ALA A CA 1
ATOM 6032 C C . ALA A 1 829 ? -12.682 -21.000 -22.144 1.00 39.34 829 ALA A C 1
ATOM 6034 O O . ALA A 1 829 ? -12.292 -22.033 -21.605 1.00 39.34 829 ALA A O 1
ATOM 6035 N N . THR A 1 830 ? -13.850 -20.442 -21.800 1.00 37.78 830 THR A N 1
ATOM 6036 C CA . THR A 1 830 ? -14.803 -21.076 -20.872 1.00 37.78 830 THR A CA 1
ATOM 6037 C C . THR A 1 830 ? -15.885 -21.923 -21.544 1.00 37.78 830 THR A C 1
ATOM 6039 O O . THR A 1 830 ? -16.516 -22.697 -20.829 1.00 37.78 830 THR A O 1
ATOM 6042 N N . ASP A 1 831 ? -16.083 -21.821 -22.865 1.00 33.94 831 ASP A N 1
ATOM 6043 C CA . ASP A 1 831 ? -17.101 -22.618 -23.580 1.00 33.94 831 ASP A CA 1
ATOM 6044 C C . ASP A 1 831 ? -16.543 -23.921 -24.177 1.00 33.94 831 ASP A C 1
ATOM 6046 O O . ASP A 1 831 ? -17.256 -24.921 -24.220 1.00 33.94 831 ASP A O 1
ATOM 6050 N N . ASP A 1 832 ? -15.253 -23.968 -24.514 1.00 31.48 832 ASP A N 1
ATOM 6051 C CA . ASP A 1 832 ? -14.574 -25.182 -24.971 1.00 31.48 832 ASP A CA 1
ATOM 6052 C C . ASP A 1 832 ? -13.488 -25.548 -23.957 1.00 31.48 832 ASP A C 1
ATOM 6054 O O . ASP A 1 832 ? -12.498 -24.839 -23.810 1.00 31.48 832 ASP A O 1
ATOM 6058 N N . GLY A 1 833 ? -13.683 -26.637 -23.207 1.00 32.88 833 GLY A N 1
ATOM 6059 C CA . GLY A 1 833 ? -12.848 -27.073 -22.077 1.00 32.88 833 GLY A CA 1
ATOM 6060 C C . GLY A 1 833 ? -11.407 -27.501 -22.403 1.00 32.88 833 GLY A C 1
ATOM 6061 O O . GLY A 1 833 ? -10.933 -28.497 -21.857 1.00 32.88 833 GLY A O 1
ATOM 6062 N N . GLN A 1 834 ? -10.694 -26.774 -23.259 1.00 30.75 834 GLN A N 1
ATOM 6063 C CA . GLN A 1 834 ? -9.273 -26.950 -23.527 1.00 30.75 834 GLN A CA 1
ATOM 6064 C C . GLN A 1 834 ? -8.477 -25.802 -22.893 1.00 30.75 834 GLN A C 1
ATOM 6066 O O . GLN A 1 834 ? -8.459 -24.669 -23.365 1.00 30.75 834 GLN A O 1
ATOM 6071 N N . LEU A 1 835 ? -7.801 -26.117 -21.784 1.00 33.09 835 LEU A N 1
ATOM 6072 C CA . LEU A 1 835 ? -6.728 -25.299 -21.221 1.00 33.09 835 LEU A CA 1
ATOM 6073 C C . LEU A 1 835 ? -5.547 -25.293 -22.203 1.00 33.09 835 LEU A C 1
ATOM 6075 O O . LEU A 1 835 ? -4.640 -26.116 -22.087 1.00 33.09 835 LEU A O 1
ATOM 6079 N N . GLU A 1 836 ? -5.548 -24.372 -23.162 1.00 32.12 836 GLU A N 1
ATOM 6080 C CA . GLU A 1 836 ? -4.329 -24.051 -23.901 1.00 32.12 836 GLU A CA 1
ATOM 6081 C C . GLU A 1 836 ? -3.413 -23.164 -23.049 1.00 32.12 836 GLU A C 1
ATOM 6083 O O . GLU A 1 836 ? -3.842 -22.283 -22.298 1.00 32.12 836 GLU A O 1
ATOM 6088 N N . SER A 1 837 ? -2.123 -23.481 -23.105 1.00 36.94 837 SER A N 1
ATOM 6089 C CA . SER A 1 837 ? -1.065 -22.878 -22.304 1.00 36.94 837 SER A CA 1
ATOM 6090 C C . SER A 1 837 ? -0.953 -21.370 -22.557 1.00 36.94 837 SER A C 1
ATOM 6092 O O . SER A 1 837 ? -1.241 -20.876 -23.646 1.00 36.94 837 SER A O 1
ATOM 6094 N N . GLY A 1 838 ? -0.467 -20.620 -21.560 1.00 40.12 838 GLY A N 1
ATOM 6095 C CA . GLY A 1 838 ? -0.242 -19.169 -21.666 1.00 40.12 838 GLY A CA 1
ATOM 6096 C C . GLY A 1 838 ? 0.613 -18.722 -22.866 1.00 40.12 838 GLY A C 1
ATOM 6097 O O . GLY A 1 838 ? 0.563 -17.549 -23.220 1.00 40.12 838 GLY A O 1
ATOM 6098 N N . ALA A 1 839 ? 1.312 -19.649 -23.532 1.00 35.22 839 ALA A N 1
ATOM 6099 C CA . ALA A 1 839 ? 2.065 -19.415 -24.761 1.00 35.22 839 ALA A CA 1
ATOM 6100 C C . ALA A 1 839 ? 1.176 -19.016 -25.957 1.00 35.22 839 ALA A C 1
ATOM 6102 O O . ALA A 1 839 ? 1.536 -18.106 -26.692 1.00 35.22 839 ALA A O 1
ATOM 6103 N N . ALA A 1 840 ? -0.020 -19.599 -26.120 1.00 38.75 840 ALA A N 1
ATOM 6104 C CA . ALA A 1 840 ? -0.895 -19.294 -27.264 1.00 38.75 840 ALA A CA 1
ATOM 6105 C C . ALA A 1 840 ? -1.503 -17.879 -27.184 1.00 38.75 840 ALA A C 1
ATOM 6107 O O . ALA A 1 840 ? -1.696 -17.199 -28.192 1.00 38.75 840 ALA A O 1
ATOM 6108 N N . THR A 1 841 ? -1.767 -17.395 -25.965 1.00 42.53 841 THR A N 1
ATOM 6109 C CA . THR A 1 841 ? -2.224 -16.014 -25.735 1.00 42.53 841 THR A CA 1
ATOM 6110 C C . THR A 1 841 ? -1.092 -15.011 -25.954 1.00 42.53 841 THR A C 1
ATOM 6112 O O . THR A 1 841 ? -1.324 -13.915 -26.461 1.00 42.53 841 THR A O 1
ATOM 6115 N N . GLU A 1 842 ? 0.135 -15.389 -25.593 1.00 43.03 842 GLU A N 1
ATOM 6116 C CA . GLU A 1 842 ? 1.336 -14.597 -25.837 1.00 43.03 842 GLU A CA 1
ATOM 6117 C C . GLU A 1 842 ? 1.648 -14.505 -27.336 1.00 43.03 842 GLU A C 1
ATOM 6119 O O . GLU A 1 842 ? 1.917 -13.413 -27.824 1.00 43.03 842 GLU A O 1
ATOM 6124 N N . ASP A 1 843 ? 1.507 -15.603 -28.082 1.00 40.25 843 ASP A N 1
ATOM 6125 C CA . ASP A 1 843 ? 1.702 -15.653 -29.535 1.00 40.25 843 ASP A CA 1
ATOM 6126 C C . ASP A 1 843 ? 0.615 -14.887 -30.300 1.00 40.25 843 ASP A C 1
ATOM 6128 O O . ASP A 1 843 ? 0.927 -14.162 -31.245 1.00 40.25 843 ASP A O 1
ATOM 6132 N N . TYR A 1 844 ? -0.648 -14.936 -29.860 1.00 42.22 844 TYR A N 1
ATOM 6133 C CA . TYR A 1 844 ? -1.714 -14.105 -30.433 1.00 42.22 844 TYR A CA 1
ATOM 6134 C C . TYR A 1 844 ? -1.493 -12.610 -30.152 1.00 42.22 844 TYR A C 1
ATOM 6136 O O . TYR A 1 844 ? -1.677 -11.776 -31.037 1.00 42.22 844 TYR A O 1
ATOM 6144 N N . MET A 1 845 ? -1.042 -12.245 -28.946 1.00 41.94 845 MET A N 1
ATOM 6145 C CA . MET A 1 845 ? -0.712 -10.853 -28.605 1.00 41.94 845 MET A CA 1
ATOM 6146 C C . MET A 1 845 ? 0.558 -10.369 -29.320 1.00 41.94 845 MET A C 1
ATOM 6148 O O . MET A 1 845 ? 0.604 -9.215 -29.748 1.00 41.94 845 MET A O 1
ATOM 6152 N N . LYS A 1 846 ? 1.559 -11.238 -29.512 1.00 40.78 846 LYS A N 1
ATOM 6153 C CA . LYS A 1 846 ? 2.739 -10.983 -30.355 1.00 40.78 846 LYS A CA 1
ATOM 6154 C C . LYS A 1 846 ? 2.328 -10.783 -31.817 1.00 40.78 846 LYS A C 1
ATOM 6156 O O . LYS A 1 846 ? 2.759 -9.808 -32.422 1.00 40.78 846 LYS A O 1
ATOM 6161 N N . SER A 1 847 ? 1.425 -11.616 -32.340 1.00 35.03 847 SER A N 1
ATOM 6162 C CA . SER A 1 847 ? 0.874 -11.504 -33.699 1.00 35.03 847 SER A CA 1
ATOM 6163 C C . SER A 1 847 ? 0.004 -10.258 -33.896 1.00 35.03 847 SER A C 1
ATOM 6165 O O . SER A 1 847 ? 0.018 -9.657 -34.969 1.00 35.03 847 SER A O 1
ATOM 6167 N N . PHE A 1 848 ? -0.761 -9.848 -32.882 1.00 36.25 848 PHE A N 1
ATOM 6168 C CA . PHE A 1 848 ? -1.546 -8.617 -32.934 1.00 36.25 848 PHE A CA 1
ATOM 6169 C C . PHE A 1 848 ? -0.618 -7.396 -32.947 1.00 36.25 848 PHE A C 1
ATOM 6171 O O . PHE A 1 848 ? -0.767 -6.534 -33.811 1.00 36.25 848 PHE A O 1
ATOM 6178 N N . ARG A 1 849 ? 0.408 -7.380 -32.077 1.00 38.47 849 ARG A N 1
ATOM 6179 C CA . ARG A 1 849 ? 1.445 -6.333 -32.026 1.00 38.47 849 ARG A CA 1
ATOM 6180 C C . ARG A 1 849 ? 2.234 -6.222 -33.333 1.00 38.47 849 ARG A C 1
ATOM 6182 O O . ARG A 1 849 ? 2.455 -5.101 -33.789 1.00 38.47 849 ARG A O 1
ATOM 6189 N N . SER A 1 850 ? 2.584 -7.347 -33.960 1.00 35.34 850 SER A N 1
ATOM 6190 C CA . SER A 1 850 ? 3.324 -7.368 -35.229 1.00 35.34 850 SER A CA 1
ATOM 6191 C C . SER A 1 850 ? 2.478 -6.930 -36.433 1.00 35.34 850 SER A C 1
ATOM 6193 O O . SER A 1 850 ? 3.010 -6.389 -37.396 1.00 35.34 850 SER A O 1
ATOM 6195 N N . SER A 1 851 ? 1.153 -7.117 -36.400 1.00 32.59 851 SER A N 1
ATOM 6196 C CA . SER A 1 851 ? 0.275 -6.795 -37.541 1.00 32.59 851 SER A CA 1
ATOM 6197 C C . SER A 1 851 ? -0.038 -5.300 -37.715 1.00 32.59 851 SER A C 1
ATOM 6199 O O . SER A 1 851 ? -0.481 -4.881 -38.782 1.00 32.59 851 SER A O 1
ATOM 6201 N N . THR A 1 852 ? 0.190 -4.482 -36.682 1.00 32.72 852 THR A N 1
ATOM 6202 C CA . THR A 1 852 ? -0.285 -3.084 -36.633 1.00 32.72 852 THR A CA 1
ATOM 6203 C C . THR A 1 852 ? 0.783 -2.006 -36.832 1.00 32.72 852 THR A C 1
ATOM 6205 O O . THR A 1 852 ? 0.433 -0.826 -36.873 1.00 32.72 852 THR A O 1
ATOM 6208 N N . ARG A 1 853 ? 2.070 -2.349 -36.982 1.00 37.72 853 ARG A N 1
ATOM 6209 C CA . ARG A 1 853 ? 3.143 -1.353 -37.147 1.00 37.72 853 ARG A CA 1
ATOM 6210 C C . ARG A 1 853 ? 4.015 -1.634 -38.369 1.00 37.72 853 ARG A C 1
ATOM 6212 O O . ARG A 1 853 ? 4.913 -2.461 -38.341 1.00 37.72 853 ARG A O 1
ATOM 6219 N N . LEU A 1 854 ? 3.836 -0.806 -39.397 1.00 35.22 854 LEU A N 1
ATOM 6220 C CA . LEU A 1 854 ? 4.824 -0.562 -40.463 1.00 35.22 854 LEU A CA 1
ATOM 6221 C C . LEU A 1 854 ? 6.154 0.031 -39.933 1.00 35.22 854 LEU A C 1
ATOM 6223 O O . LEU A 1 854 ? 7.085 0.231 -40.708 1.00 35.22 854 LEU A O 1
ATOM 6227 N N . GLU A 1 855 ? 6.259 0.302 -38.626 1.00 38.88 855 GLU A N 1
ATOM 6228 C CA . GLU A 1 855 ? 7.445 0.863 -37.967 1.00 38.88 855 GLU A CA 1
ATOM 6229 C C . GLU A 1 855 ? 8.634 -0.111 -37.903 1.00 38.88 855 GLU A C 1
ATOM 6231 O O . GLU A 1 855 ? 9.751 0.342 -37.699 1.00 38.88 855 GLU A O 1
ATOM 6236 N N . GLU A 1 856 ? 8.451 -1.421 -38.117 1.00 39.41 856 GLU A N 1
ATOM 6237 C CA . GLU A 1 856 ? 9.523 -2.429 -37.956 1.00 39.41 856 GLU A CA 1
ATOM 6238 C C . GLU A 1 856 ? 10.633 -2.395 -39.036 1.00 39.41 856 GLU A C 1
ATOM 6240 O O . GLU A 1 856 ? 11.454 -3.310 -39.117 1.00 39.41 856 GLU A O 1
ATOM 6245 N N . CYS A 1 857 ? 10.662 -1.388 -39.915 1.00 38.69 857 CYS A N 1
ATOM 6246 C CA . CYS A 1 857 ? 11.418 -1.468 -41.172 1.00 38.69 857 CYS A CA 1
ATOM 6247 C C . CYS A 1 857 ? 12.577 -0.479 -41.340 1.00 38.69 857 CYS A C 1
ATOM 6249 O O . CYS A 1 857 ? 13.249 -0.534 -42.366 1.00 38.69 857 CYS A O 1
ATOM 6251 N N . VAL A 1 858 ? 12.837 0.446 -40.416 1.00 46.06 858 VAL A N 1
ATOM 6252 C CA . VAL A 1 858 ? 13.699 1.589 -40.761 1.00 46.06 858 VAL A CA 1
ATOM 6253 C C . VAL A 1 858 ? 14.541 2.035 -39.572 1.00 46.06 858 VAL A C 1
ATOM 6255 O O . VAL A 1 858 ? 13.987 2.515 -38.589 1.00 46.06 858 VAL A O 1
ATOM 6258 N N . ALA A 1 859 ? 15.864 1.900 -39.703 1.00 49.50 859 ALA A N 1
ATOM 6259 C CA . ALA A 1 859 ? 16.937 2.505 -38.906 1.00 49.50 859 ALA A CA 1
ATOM 6260 C C . ALA A 1 859 ? 17.778 1.534 -38.088 1.00 49.50 859 ALA A C 1
ATOM 6262 O O . ALA A 1 859 ? 17.346 1.049 -37.054 1.00 49.50 859 ALA A O 1
ATOM 6263 N N . LEU A 1 860 ? 19.022 1.364 -38.520 1.00 52.56 860 LEU A N 1
ATOM 6264 C CA . LEU A 1 860 ? 20.168 1.200 -37.639 1.00 52.56 860 LEU A CA 1
ATOM 6265 C C . LEU A 1 860 ? 20.956 2.511 -37.706 1.00 52.56 860 LEU A C 1
ATOM 6267 O O . LEU A 1 860 ? 21.185 3.037 -38.802 1.00 52.56 860 LEU A O 1
ATOM 6271 N N . VAL A 1 861 ? 21.281 3.084 -36.551 1.00 56.06 861 VAL A N 1
ATOM 6272 C CA . VAL A 1 861 ? 21.919 4.396 -36.478 1.00 56.06 861 VAL A CA 1
ATOM 6273 C C . VAL A 1 861 ? 23.414 4.238 -36.214 1.00 56.06 861 VAL A C 1
ATOM 6275 O O . VAL A 1 861 ? 23.804 3.745 -35.159 1.00 56.06 861 VAL A O 1
ATOM 6278 N N . SER A 1 862 ? 24.242 4.687 -37.166 1.00 53.75 862 SER A N 1
ATOM 6279 C CA . SER A 1 862 ? 25.691 4.806 -36.968 1.00 53.75 862 SER A CA 1
ATOM 6280 C C . SER A 1 862 ? 26.073 6.234 -36.579 1.00 53.75 862 SER A C 1
ATOM 6282 O O . SER A 1 862 ? 25.662 7.200 -37.234 1.00 53.75 862 SER A O 1
ATOM 6284 N N . VAL A 1 863 ? 26.863 6.369 -35.515 1.00 56.09 863 VAL A N 1
ATOM 6285 C CA . VAL A 1 863 ? 27.364 7.649 -34.989 1.00 56.09 863 VAL A CA 1
ATOM 6286 C C . VAL A 1 863 ? 28.881 7.671 -35.132 1.00 56.09 863 VAL A C 1
ATOM 6288 O O . VAL A 1 863 ? 29.537 6.807 -34.559 1.00 56.09 863 VAL A O 1
ATOM 6291 N N . GLY A 1 864 ? 29.430 8.633 -35.883 1.00 49.72 864 GLY A N 1
ATOM 6292 C CA . GLY A 1 864 ? 30.844 8.663 -36.278 1.00 49.72 864 GLY A CA 1
ATOM 6293 C C . GLY A 1 864 ? 31.397 10.059 -36.593 1.00 49.72 864 GLY A C 1
ATOM 6294 O O . GLY A 1 864 ? 30.623 11.014 -36.684 1.00 49.72 864 GLY A O 1
ATOM 6295 N N . PRO A 1 865 ? 32.723 10.193 -36.786 1.00 38.53 865 PRO A N 1
ATOM 6296 C CA . PRO A 1 865 ? 33.378 11.465 -37.061 1.00 38.53 865 PRO A CA 1
ATOM 6297 C C . PRO A 1 865 ? 33.315 11.816 -38.554 1.00 38.53 865 PRO A C 1
ATOM 6299 O O . PRO A 1 865 ? 33.262 10.956 -39.435 1.00 38.53 865 PRO A O 1
ATOM 6302 N N . SER A 1 866 ? 33.386 13.111 -38.849 1.00 32.47 866 SER A N 1
ATOM 6303 C CA . SER A 1 866 ? 33.386 13.650 -40.206 1.00 32.47 866 SER A CA 1
ATOM 6304 C C . SER A 1 866 ? 34.682 13.323 -40.959 1.00 32.47 866 SER A C 1
ATOM 6306 O O . SER A 1 866 ? 35.699 13.984 -40.758 1.00 32.47 866 SER A O 1
ATOM 6308 N N . HIS A 1 867 ? 34.641 12.366 -41.883 1.00 33.59 867 HIS A N 1
ATOM 6309 C CA . HIS A 1 867 ? 35.634 12.248 -42.955 1.00 33.59 867 HIS A CA 1
ATOM 6310 C C . HIS A 1 867 ? 34.945 11.941 -44.295 1.00 33.59 867 HIS A C 1
ATOM 6312 O O . HIS A 1 867 ? 35.113 10.879 -44.879 1.00 33.59 867 HIS A O 1
ATOM 6318 N N . GLU A 1 868 ? 34.187 12.909 -44.811 1.00 29.91 868 GLU A N 1
ATOM 6319 C CA . GLU A 1 868 ? 33.993 13.069 -46.259 1.00 29.91 868 GLU A CA 1
ATOM 6320 C C . GLU A 1 868 ? 34.641 14.405 -46.651 1.00 29.91 868 GLU A C 1
ATOM 6322 O O . GLU A 1 868 ? 34.001 15.450 -46.756 1.00 29.91 868 GLU A O 1
ATOM 6327 N N . ALA A 1 869 ? 35.967 14.379 -46.808 1.00 24.88 869 ALA A N 1
ATOM 6328 C CA . ALA A 1 869 ? 36.649 15.374 -47.616 1.00 24.88 869 ALA A CA 1
ATOM 6329 C C . ALA A 1 869 ? 36.395 15.015 -49.084 1.00 24.88 869 ALA A C 1
ATOM 6331 O O . ALA A 1 869 ? 36.695 13.906 -49.517 1.00 24.88 869 ALA A O 1
ATOM 6332 N N . SER A 1 870 ? 35.825 15.969 -49.817 1.00 27.86 870 SER A N 1
ATOM 6333 C CA . SER A 1 870 ? 35.815 16.072 -51.276 1.00 27.86 870 SER A CA 1
ATOM 6334 C C . SER A 1 870 ? 36.948 15.289 -51.962 1.00 27.86 870 SER A C 1
ATOM 6336 O O . SER A 1 870 ? 38.093 15.737 -51.944 1.00 27.86 870 SER A O 1
ATOM 6338 N N . SER A 1 871 ? 36.614 14.203 -52.661 1.00 24.91 871 SER A N 1
ATOM 6339 C CA . SER A 1 871 ? 37.412 13.701 -53.784 1.00 24.91 871 SER A CA 1
ATOM 6340 C C . SER A 1 871 ? 36.623 13.898 -55.081 1.00 24.91 871 SER A C 1
ATOM 6342 O O . SER A 1 871 ? 35.830 13.047 -55.492 1.00 24.91 871 SER A O 1
ATOM 6344 N N . ARG A 1 872 ? 36.810 15.073 -55.686 1.00 26.77 872 ARG A N 1
ATOM 6345 C CA . ARG A 1 872 ? 36.913 15.186 -57.143 1.00 26.77 872 ARG A CA 1
ATOM 6346 C C . ARG A 1 872 ? 38.347 14.894 -57.541 1.00 26.77 872 ARG A C 1
ATOM 6348 O O . ARG A 1 872 ? 39.233 15.269 -56.739 1.00 26.77 872 ARG A O 1
#

Radius of gyration: 38.02 Å; chains: 1; bounding box: 96×83×113 Å

pLDDT: mean 72.53, std 22.2, range [20.52, 96.62]

Sequence (872 aa):
MADRTVAVALQDVLSRVKQAAERAGRAQVRLVAVSKTKPVEALQEAYDAGQRVFGENYVQEMLDKAPALPRDVRWHFIGHLQSNKVKAVVDNMPNLCMVETVDSTKLADKLSRAWEQAGRAEPLAVMVQINTSGEESKYGVDPGECVALARHIAKSCPKLRLAGLMTIGQPDYSSRPENFQCLAECRARIAADLGLEPEQLELSMGMSGDFEQALSLDDLFEGELAGGWRGGFGPAQFLVLLAAGASYASMGCVMFLMSFTTVAPSAAWSCTDPADAACAAARGGKVAAAAAGGTAGGAELGRAFCGLERSQYVWLNPGASVNTEFDLVCGQAWKASVLETAFFAGFVIGNAVFGPFADRHGRRMTLLLCAAATATLTALSASPLVAAGPGVPHTAATASAYDSGYWVHLVLRAASGGACAGQALGAYVLATELVGPAWRGAAGMLTQACYILGEFLLVGLSLALPPWRHLTLAVALCCAGVLLLAPCVPESPRWLLLHGRPAQAHAALLWVARWNGCRRVPRLACTSSGEVLLLPPLHDELKRVHEALAPAAPPHAAACSLPAERSDAEGAEAAPLLGDSCSSSRSGTPPDARGAAAPPFCGVQTPLPLAGASAPPDTSSPPSLMTAMLHPATRRLLLSACFTMFSLSVAYFGVTLILGSLSGSLHLNFFLMAAAELPGYLAIAATTDRLGRRVVIGGGTALAGVACLACALTSAGPLQVILAMLGKLGCSGAWAVGLTFASELFPTSLRSGALAVASQSGDLGGLVTPLLLLLGDATGTGNRLPFMVMAALASLSVVLVSRLPETRGMPQLDTFEELIAWLRVRGHATDDGQLESGAATEDYMKSFRSSTRLEECVALVSVGPSHEASSR